Protein AF-A0A371I1T6-F1 (afdb_monomer)

Secondary structure (DSSP, 8-state):
-HHHHHHHHHHHHHHHHHHHHHHHHHHHHHHHHHHH-GGGTTT--TTS--HHHHHHHTTT-EEETTEE--HHHHHHHHHHHHHHHHHHHHHHHHHHHHHHHH-HHHHHHHHHHHHHHT-TTS---GGGGGG-HHHHHHHHHHHHHS-SSTT-SPEE-SS-EEETTEEE-TT-EE---HHHHHT-TTTSTTTTS--GGGGTT----TTTT-TT--TT--GGGS-TTHHHHHHHHHHHHHHHHHH----PPTT--GGGS--PBPPSSS--B----S----BPP-PPPBTTTBTGGG--S-HHHHHHHHHHHH-SEEEEEETTEEEEEE-SHHHHHIIIIITTTTT-B----HHHHHHTTTTTSSSS--SSHHHHHHHHHIIIIISSHHHHHHTHHHHHHHHHHHHHHHHHHHHTTPPEEHHHHHHHHHHHHHHHHHHS-S--TTS-HHHHHHHHHHHHHS--GGGT-GGGGGGTTTSHHHHHHHHHHHHHHHHHHHHHHHHHTHHHHHTT-GGG--HHHHHHTTTT-EEETTEE--HHHHHHHHHHHHHHHHTHHHHHHHHHHHHHHH-HHHHHHHHHHHHHHH-SSS---GGGGGG-HHHHHHHHHHHHHS-SSTT-SPEE--S-EEETTEEE-TT-EEEE-HHHHTT-TTTSTTTTS--GGGGTT----TTTT-TT--TT--GGGS-TTHHHHHHHHHHHHHHHHHHEEEE-GGG--GGGS---B--SSS--BSS--EEEEEE------HHHHHHHHHHHHHHSTTS---S--------SS-----S--SSSSSS--S-----SS-SSSSS---------

Sequence (820 aa):
MKYYIFNHCQGITRRLKKVSKTFDQVLEQIIEDHENNPYDKEQKGPHNKDFIDILLSLMHQTIDDQNVIDKTNIKAIILDIINAAFDTSSITVEWALSELLKHPNAMKRLQDELENIVGMKRHVEESDLENLPYLNMVVKETLRLHPIAPLLLPRKCREDITIDGYYIKKKSRIIINAWAIGRDSKVWYNAENFDPMRFENNNIDIRGNDFRVIPFGSGRRGCPGIHLGLTTVKFVLAQLVHCFNWVLPSGMSLDELDMSEIFGITTPRKYRKEGERKSAPGPKGWPIIGNLHMLGKLPHRRLQSLATKYGPIMSLQLGQVSVIVVSSPETAELFLKKHDTVFASRPKIQASESLSHGSKGLAFSDYSAYWRSVRKVCTLQLLSASKVEMFAPLRRSQLGQLVKSLKSAAASSEVVDVSKLVGELVENIVCNMIFGCAKDDRFDLQGVIHEVMHLVGLFNLADYMPWLGAFDLQGITTRLTKVSKTFDQILEQIIQDHENNLYDKEQKGPHNKDFIDILLSLMHQTIDDQNVIDRTNIKAIILDIINAAFDTSSTTVEWALSELLKHPSTMKRLQDELENIVGMKRHVEESDLEKLPYLNMVVKETLRLHPIAPLLLPRECREDITIDGYYIKKKTRIIINAWAIGRDSKVWYNAKIFDPMRFENNNIDIRGNDFRVIPFGSGRRGCPGIHLGLTTVKFVLAQLVHCFNWVLPSGMSPDELDMSEIFGLTMPRKKHLLAIPVPTIVVSTPEIVELFLKAHDTVFASRPKTQASEYMTYGSKGLVFSEKVVHRTTSKCIKSRDMMLFSEKIVHRTTSKSST

Radius of gyration: 42.01 Å; Cα contacts (8 Å, |Δi|>4): 1040; chains: 1; bounding box: 112×84×134 Å

Structure (mmCIF, N/CA/C/O backbone):
data_AF-A0A371I1T6-F1
#
_entry.id   AF-A0A371I1T6-F1
#
loop_
_atom_site.group_PDB
_atom_site.id
_atom_site.type_symbol
_atom_site.label_atom_id
_atom_site.label_alt_id
_atom_site.label_comp_id
_atom_site.label_asym_id
_atom_site.label_entity_id
_atom_site.label_seq_id
_atom_site.pdbx_PDB_ins_code
_atom_site.Cartn_x
_atom_site.Cartn_y
_atom_site.Cartn_z
_atom_site.occupancy
_atom_site.B_iso_or_equiv
_atom_site.auth_seq_id
_atom_site.auth_comp_id
_atom_site.auth_asym_id
_atom_site.auth_atom_id
_atom_site.pdbx_PDB_model_num
ATOM 1 N N . MET A 1 1 ? 0.341 -20.581 35.864 1.00 37.44 1 MET A N 1
ATOM 2 C CA . MET A 1 1 ? -1.025 -20.192 36.296 1.00 37.44 1 MET A CA 1
ATOM 3 C C . MET A 1 1 ? -1.035 -19.425 37.626 1.00 37.44 1 MET A C 1
ATOM 5 O O . MET A 1 1 ? -1.434 -18.270 37.606 1.00 37.44 1 MET A O 1
ATOM 9 N N . LYS A 1 2 ? -0.506 -19.960 38.745 1.00 28.59 2 LYS A N 1
ATOM 10 C CA . LYS A 1 2 ? -0.400 -19.231 40.040 1.00 28.59 2 LYS A CA 1
ATOM 11 C C . LYS A 1 2 ? 0.352 -17.886 39.957 1.00 28.59 2 LYS A C 1
ATOM 13 O O . LYS A 1 2 ? -0.119 -16.895 40.497 1.00 28.59 2 LYS A O 1
ATOM 18 N N . TYR A 1 3 ? 1.453 -17.828 39.203 1.00 33.06 3 TYR A N 1
ATOM 19 C CA . TYR A 1 3 ? 2.230 -16.594 38.977 1.00 33.06 3 TYR A CA 1
ATOM 20 C C . TYR A 1 3 ? 1.462 -15.532 38.162 1.00 33.06 3 TYR A C 1
ATOM 22 O O . TYR A 1 3 ? 1.598 -14.333 38.384 1.00 33.06 3 TYR A O 1
ATOM 30 N N . TYR A 1 4 ? 0.598 -15.979 37.243 1.00 34.78 4 TYR A N 1
ATOM 31 C CA . TYR A 1 4 ? -0.230 -15.111 36.402 1.00 34.78 4 TYR A CA 1
ATOM 32 C C . TYR A 1 4 ? -1.403 -14.524 37.198 1.00 34.78 4 TYR A C 1
ATOM 34 O O . TYR A 1 4 ? -1.671 -13.333 37.103 1.00 34.78 4 TYR A O 1
ATOM 42 N N . ILE A 1 5 ? -2.033 -15.335 38.058 1.00 36.94 5 ILE A N 1
ATOM 43 C CA . ILE A 1 5 ? -3.075 -14.886 38.993 1.00 36.94 5 ILE A CA 1
ATOM 44 C C . ILE A 1 5 ? -2.492 -13.866 39.981 1.00 36.94 5 ILE A C 1
ATOM 46 O O . ILE A 1 5 ? -3.078 -12.809 40.184 1.00 36.94 5 ILE A O 1
ATOM 50 N N . PHE A 1 6 ? -1.302 -14.123 40.532 1.00 37.75 6 PHE A N 1
ATOM 51 C CA . PHE A 1 6 ? -0.655 -13.218 41.485 1.00 37.75 6 PHE A CA 1
ATOM 52 C C . PHE A 1 6 ? -0.311 -11.847 40.873 1.00 37.75 6 PHE A C 1
ATOM 54 O O . PHE A 1 6 ? -0.664 -10.815 41.445 1.00 37.75 6 PHE A O 1
ATOM 61 N N . ASN A 1 7 ? 0.294 -11.816 39.680 1.00 39.91 7 ASN A N 1
ATOM 62 C CA . ASN A 1 7 ? 0.629 -10.559 38.998 1.00 39.91 7 ASN A CA 1
ATOM 63 C C . ASN A 1 7 ? -0.606 -9.811 38.475 1.00 39.91 7 ASN A C 1
ATOM 65 O O . ASN A 1 7 ? -0.639 -8.580 38.518 1.00 39.91 7 ASN A O 1
ATOM 69 N N . HIS A 1 8 ? -1.641 -10.529 38.028 1.00 37.66 8 HIS A N 1
ATOM 70 C CA . HIS A 1 8 ? -2.908 -9.920 37.625 1.00 37.66 8 HIS A CA 1
ATOM 71 C C . HIS A 1 8 ? -3.616 -9.268 38.823 1.00 37.66 8 HIS A C 1
ATOM 73 O O . HIS A 1 8 ? -4.016 -8.106 38.742 1.00 37.66 8 HIS A O 1
ATOM 79 N N . CYS A 1 9 ? -3.658 -9.949 39.974 1.00 40.94 9 CYS A N 1
ATOM 80 C CA . CYS A 1 9 ? -4.191 -9.397 41.220 1.00 40.94 9 CYS A CA 1
ATOM 81 C C . CYS A 1 9 ? -3.382 -8.186 41.715 1.00 40.94 9 CYS A C 1
ATOM 83 O O . CYS A 1 9 ? -3.975 -7.180 42.093 1.00 40.94 9 CYS A O 1
ATOM 85 N N . GLN A 1 10 ? -2.043 -8.216 41.653 1.00 49.97 10 GLN A N 1
ATOM 86 C CA . GLN A 1 10 ? -1.226 -7.044 42.002 1.00 49.97 10 GLN A CA 1
ATOM 87 C C . GLN A 1 10 ? -1.470 -5.850 41.066 1.00 49.97 10 GLN A C 1
ATOM 89 O O . GLN A 1 10 ? -1.518 -4.707 41.527 1.00 49.97 10 GLN A O 1
ATOM 94 N N . GLY A 1 11 ? -1.648 -6.099 39.764 1.00 51.78 11 GLY A N 1
ATOM 95 C CA . GLY A 1 11 ? -1.992 -5.071 38.781 1.00 51.78 11 GLY A CA 1
ATOM 96 C C . GLY A 1 11 ? -3.347 -4.414 39.059 1.00 51.78 11 GLY A C 1
ATOM 97 O O . GLY A 1 11 ? -3.457 -3.189 38.991 1.00 51.78 11 GLY A O 1
ATOM 98 N N . ILE A 1 12 ? -4.352 -5.208 39.442 1.00 55.19 12 ILE A N 1
ATOM 99 C CA . ILE A 1 12 ? -5.675 -4.717 39.856 1.00 55.19 12 ILE A CA 1
ATOM 100 C C . ILE A 1 12 ? -5.560 -3.878 41.133 1.00 55.19 12 ILE A C 1
ATOM 102 O O . ILE A 1 12 ? -6.037 -2.747 41.157 1.00 55.19 12 ILE A O 1
ATOM 106 N N . THR A 1 13 ? -4.849 -4.357 42.158 1.00 61.75 13 THR A N 1
ATOM 107 C CA . THR A 1 13 ? -4.657 -3.614 43.415 1.00 61.75 13 THR A CA 1
ATOM 108 C C . THR A 1 13 ? -3.945 -2.277 43.196 1.00 61.75 13 THR A C 1
ATOM 110 O O . THR A 1 13 ? -4.332 -1.270 43.787 1.00 61.75 13 THR A O 1
ATOM 113 N N . ARG A 1 14 ? -2.928 -2.221 42.321 1.00 65.25 14 ARG A N 1
ATOM 114 C CA . ARG A 1 14 ? -2.252 -0.957 41.967 1.00 65.25 14 ARG A CA 1
ATOM 115 C C . ARG A 1 14 ? -3.189 0.017 41.252 1.00 65.25 14 ARG A C 1
ATOM 117 O O . ARG A 1 14 ? -3.163 1.206 41.559 1.00 65.25 14 ARG A O 1
ATOM 124 N N . ARG A 1 15 ? -4.026 -0.473 40.329 1.00 63.25 15 ARG A N 1
ATOM 125 C CA . ARG A 1 15 ? -5.040 0.350 39.647 1.00 63.25 15 ARG A CA 1
ATOM 126 C C . ARG A 1 15 ? -6.087 0.877 40.624 1.00 63.25 15 ARG A C 1
ATOM 128 O O . ARG A 1 15 ? -6.343 2.072 40.608 1.00 63.25 15 ARG A O 1
ATOM 135 N N . LEU A 1 16 ? -6.612 0.028 41.509 1.00 66.62 16 LEU A N 1
ATOM 136 C CA . LEU A 1 16 ? -7.581 0.427 42.535 1.00 66.62 16 LEU A CA 1
ATOM 137 C C . LEU A 1 16 ? -7.011 1.494 43.473 1.00 66.62 16 LEU A C 1
ATOM 139 O O . LEU A 1 16 ? -7.674 2.492 43.721 1.00 66.62 16 LEU A O 1
ATOM 143 N N . LYS A 1 17 ? -5.757 1.347 43.922 1.00 70.81 17 LYS A N 1
ATOM 144 C CA . LYS A 1 17 ? -5.083 2.378 44.730 1.00 70.81 17 LYS A CA 1
ATOM 145 C C . LYS A 1 17 ? -4.924 3.702 43.980 1.00 70.81 17 LYS A C 1
ATOM 147 O O . LYS A 1 17 ? -5.121 4.757 44.571 1.00 70.81 17 LYS A O 1
ATOM 152 N N . LYS A 1 18 ? -4.581 3.657 42.686 1.00 73.44 18 LYS A N 1
ATOM 153 C CA . LYS A 1 18 ? -4.465 4.865 41.855 1.00 73.44 18 LYS A CA 1
ATOM 154 C C . LYS A 1 18 ? -5.818 5.563 41.696 1.00 73.44 18 LYS A C 1
ATOM 156 O O . LYS A 1 18 ? -5.889 6.764 41.905 1.00 73.44 18 LYS A O 1
ATOM 161 N N . VAL A 1 19 ? -6.869 4.806 41.374 1.00 73.56 19 VAL A N 1
ATOM 162 C CA . VAL A 1 19 ? -8.239 5.322 41.223 1.00 73.56 19 VAL A CA 1
ATOM 163 C C . VAL A 1 19 ? -8.747 5.906 42.539 1.00 73.56 19 VAL A C 1
ATOM 165 O O . VAL A 1 19 ? -9.212 7.036 42.548 1.00 73.56 19 VAL A O 1
ATOM 168 N N . SER A 1 20 ? -8.578 5.189 43.653 1.00 74.38 20 SER A N 1
ATOM 169 C CA . SER A 1 20 ? -8.950 5.669 44.988 1.00 74.38 20 SER A CA 1
ATOM 170 C C . SER A 1 20 ? -8.254 6.986 45.338 1.00 74.38 20 SER A C 1
ATOM 172 O O . SER A 1 20 ? -8.922 7.905 45.793 1.00 74.38 20 SER A O 1
ATOM 174 N N . LYS A 1 21 ? -6.951 7.122 45.046 1.00 77.62 21 LYS A N 1
ATOM 175 C CA . LYS A 1 21 ? -6.223 8.381 45.260 1.00 77.62 21 LYS A CA 1
ATOM 176 C C . LYS A 1 21 ? -6.769 9.524 44.398 1.00 77.62 21 LYS A C 1
ATOM 178 O O . LYS A 1 21 ? -6.879 10.641 44.879 1.00 77.62 21 LYS A O 1
ATOM 183 N N . THR A 1 22 ? -7.100 9.258 43.135 1.00 79.69 22 THR A N 1
ATOM 184 C CA . THR A 1 22 ? -7.682 10.274 42.245 1.00 79.69 22 THR A CA 1
ATOM 185 C C . THR A 1 22 ? -9.067 10.715 42.717 1.00 79.69 22 THR A C 1
ATOM 187 O O . THR A 1 22 ? -9.328 11.910 42.752 1.00 79.69 22 THR A O 1
ATOM 190 N N . PHE A 1 23 ? -9.935 9.783 43.122 1.00 77.81 23 PHE A N 1
ATOM 191 C CA . PHE A 1 23 ? -11.246 10.126 43.684 1.00 77.81 23 PHE A CA 1
ATOM 192 C C . PHE A 1 23 ? -11.123 10.951 44.963 1.00 77.81 23 PHE A C 1
ATOM 194 O O . PHE A 1 23 ? -11.827 11.941 45.112 1.00 77.81 23 PHE A O 1
ATOM 201 N N . ASP A 1 24 ? -10.201 10.584 45.853 1.00 80.38 24 ASP A N 1
ATOM 202 C CA . ASP A 1 24 ? -9.970 11.315 47.099 1.00 80.38 24 ASP A CA 1
ATOM 203 C C . ASP A 1 24 ? -9.507 12.763 46.853 1.00 80.38 24 ASP A C 1
ATOM 205 O O . ASP A 1 24 ? -9.971 13.673 47.535 1.00 80.38 24 ASP A O 1
ATOM 209 N N . GLN A 1 25 ? -8.668 12.985 45.831 1.00 82.75 25 GLN A N 1
ATOM 210 C CA . GLN A 1 25 ? -8.242 14.322 45.390 1.00 82.75 25 GLN A CA 1
ATOM 211 C C . GLN A 1 25 ? -9.394 15.145 44.803 1.00 82.75 25 GLN A C 1
ATOM 213 O O . GLN A 1 25 ? -9.519 16.324 45.109 1.00 82.75 25 GLN A O 1
ATOM 218 N N . VAL A 1 26 ? -10.238 14.531 43.969 1.00 84.00 26 VAL A N 1
ATOM 219 C CA . VAL A 1 26 ? -11.399 15.213 43.376 1.00 84.00 26 VAL A CA 1
ATOM 220 C C . VAL A 1 26 ? -12.412 15.591 44.453 1.00 84.00 26 VAL A C 1
ATOM 222 O O . VAL A 1 26 ? -12.891 16.717 44.466 1.00 84.00 26 VAL A O 1
ATOM 225 N N . LEU A 1 27 ? -12.715 14.676 45.377 1.00 83.94 27 LEU A N 1
ATOM 226 C CA . LEU A 1 27 ? -13.636 14.952 46.478 1.00 83.94 27 LEU A CA 1
ATOM 227 C C . LEU A 1 27 ? -13.075 15.995 47.450 1.00 83.94 27 LEU A C 1
ATOM 229 O O . LEU A 1 27 ? -13.842 16.809 47.946 1.00 83.94 27 LEU A O 1
ATOM 233 N N . GLU A 1 28 ? -11.761 15.998 47.706 1.00 84.75 28 GLU A N 1
ATOM 234 C CA . GLU A 1 28 ? -11.116 17.067 48.483 1.00 84.75 28 GLU A CA 1
ATOM 235 C C . GLU A 1 28 ? -11.342 18.428 47.824 1.00 84.75 28 GLU A C 1
ATOM 237 O O . GLU A 1 28 ? -11.856 19.324 48.482 1.00 84.75 28 GLU A O 1
ATOM 242 N N . GLN A 1 29 ? -11.057 18.545 46.521 1.00 85.06 29 GLN A N 1
ATOM 243 C CA . GLN A 1 29 ? -11.242 19.793 45.780 1.00 85.06 29 GLN A CA 1
ATOM 244 C C . GLN A 1 29 ? -12.700 20.260 45.806 1.00 85.06 29 GLN A C 1
ATOM 246 O O . GLN A 1 29 ? -12.963 21.418 46.097 1.00 85.06 29 GLN A O 1
ATOM 251 N N . ILE A 1 30 ? -13.655 19.356 45.556 1.00 83.38 30 ILE A N 1
ATOM 252 C CA . ILE A 1 30 ? -15.084 19.696 45.578 1.00 83.38 30 ILE A CA 1
ATOM 253 C C . ILE A 1 30 ? -15.486 20.217 46.960 1.00 83.38 30 ILE A C 1
ATOM 255 O O . ILE A 1 30 ? -16.202 21.211 47.044 1.00 83.38 30 ILE A O 1
ATOM 259 N N . ILE A 1 31 ? -15.042 19.570 48.041 1.00 83.50 31 ILE A N 1
ATOM 260 C CA . ILE A 1 31 ? -15.368 20.034 49.392 1.00 83.50 31 ILE A CA 1
ATOM 261 C C . ILE A 1 31 ? -14.701 21.386 49.674 1.00 83.50 31 ILE A C 1
ATOM 263 O O . ILE A 1 31 ? -15.372 22.282 50.177 1.00 83.50 31 ILE A O 1
ATOM 267 N N . GLU A 1 32 ? -13.426 21.562 49.317 1.00 83.75 32 GLU A N 1
ATOM 268 C CA . GLU A 1 32 ? -12.724 22.844 49.464 1.00 83.75 32 GLU A CA 1
ATOM 269 C C . GLU A 1 32 ? -13.425 23.973 48.698 1.00 83.75 32 GLU A C 1
ATOM 271 O O . GLU A 1 32 ? -13.550 25.076 49.223 1.00 83.75 32 GLU A O 1
ATOM 276 N N . ASP A 1 33 ? -13.942 23.709 47.497 1.00 81.56 33 ASP A N 1
ATOM 277 C CA . ASP A 1 33 ? -14.696 24.688 46.711 1.00 81.56 33 ASP A CA 1
ATOM 278 C C . ASP A 1 33 ? -16.002 25.101 47.426 1.00 81.56 33 ASP A C 1
ATOM 280 O O . ASP A 1 33 ? -16.346 26.286 47.455 1.00 81.56 33 ASP A O 1
ATOM 284 N N . HIS A 1 34 ? -16.700 24.153 48.068 1.00 77.88 34 HIS A N 1
ATOM 285 C CA . HIS A 1 34 ? -17.903 24.430 48.873 1.00 77.88 34 HIS A CA 1
ATOM 286 C C . HIS A 1 34 ? -17.576 25.125 50.209 1.00 77.88 34 HIS A C 1
ATOM 288 O O . HIS A 1 34 ? -18.383 25.897 50.735 1.00 77.88 34 HIS A O 1
ATOM 294 N N . GLU A 1 35 ? -16.393 24.894 50.784 1.00 75.94 35 GLU A N 1
ATOM 295 C CA . GLU A 1 35 ? -15.910 25.587 51.985 1.00 75.94 35 GLU A CA 1
ATOM 296 C C . GLU A 1 35 ? -15.510 27.040 51.671 1.00 75.94 35 GLU A C 1
ATOM 298 O O . GLU A 1 35 ? -15.936 27.955 52.382 1.00 75.94 35 GLU A O 1
ATOM 303 N N . ASN A 1 36 ? -14.772 27.253 50.574 1.00 72.62 36 ASN A N 1
ATOM 304 C CA . ASN A 1 36 ? -14.088 28.506 50.234 1.00 72.62 36 ASN A CA 1
ATOM 305 C C . ASN A 1 36 ? -14.908 29.503 49.400 1.00 72.62 36 ASN A C 1
ATOM 307 O O . ASN A 1 36 ? -14.425 30.610 49.158 1.00 72.62 36 ASN A O 1
ATOM 311 N N . ASN A 1 37 ? -16.128 29.163 48.972 1.00 63.47 37 ASN A N 1
ATOM 312 C CA . ASN A 1 37 ? -16.990 30.067 48.205 1.00 63.47 37 ASN A CA 1
ATOM 313 C C . ASN A 1 37 ? -18.192 30.586 49.033 1.00 63.47 37 ASN A C 1
ATOM 315 O O . ASN A 1 37 ? -19.312 30.089 48.901 1.00 63.47 37 ASN A O 1
ATOM 319 N N . PRO A 1 38 ? -17.999 31.586 49.920 1.00 51.66 38 PRO A N 1
ATOM 320 C CA . PRO A 1 38 ? -19.063 32.129 50.769 1.00 51.66 38 PRO A CA 1
ATOM 321 C C . PRO A 1 38 ? -20.083 33.004 50.018 1.00 51.66 38 PRO A C 1
ATOM 323 O O . PRO A 1 38 ? -21.152 33.263 50.564 1.00 51.66 38 PRO A O 1
ATOM 326 N N . TYR A 1 39 ? -19.805 33.419 48.773 1.00 46.22 39 TYR A N 1
ATOM 327 C CA . TYR A 1 39 ? -20.695 34.287 47.981 1.00 46.22 39 TYR A CA 1
ATOM 328 C C . TYR A 1 39 ? -22.049 33.642 47.631 1.00 46.22 39 TYR A C 1
ATOM 330 O O . TYR A 1 39 ? -23.009 34.355 47.353 1.00 46.22 39 TYR A O 1
ATOM 338 N N . ASP A 1 40 ? -22.145 32.312 47.691 1.00 51.75 40 ASP A N 1
ATOM 339 C CA . ASP A 1 40 ? -23.357 31.554 47.351 1.00 51.75 40 ASP A CA 1
ATOM 340 C C . ASP A 1 40 ? -24.206 31.190 48.593 1.00 51.75 40 ASP A C 1
ATOM 342 O O . ASP A 1 40 ? -25.380 30.843 48.477 1.00 51.75 40 ASP A O 1
ATOM 346 N N . LYS A 1 41 ? -23.647 31.287 49.811 1.00 52.59 41 LYS A N 1
ATOM 347 C CA . LYS A 1 41 ? -24.279 30.775 51.047 1.00 52.59 41 LYS A CA 1
ATOM 348 C C . LYS A 1 41 ? -25.371 31.683 51.625 1.00 52.59 41 LYS A C 1
ATOM 350 O O . LYS A 1 41 ? -26.265 31.177 52.299 1.00 52.59 41 LYS A O 1
ATOM 355 N N . GLU A 1 42 ? -25.325 32.990 51.356 1.00 50.44 42 GLU A N 1
ATOM 356 C CA . GLU A 1 42 ? -26.310 33.966 51.863 1.00 50.44 42 GLU A CA 1
ATOM 357 C C . GLU A 1 42 ? -27.445 34.282 50.866 1.00 50.44 42 GLU A C 1
ATOM 359 O O . GLU A 1 42 ? -28.504 34.743 51.286 1.00 50.44 42 GLU A O 1
ATOM 364 N N . GLN A 1 43 ? -27.274 33.999 49.564 1.00 50.22 43 GLN A N 1
ATOM 365 C CA . GLN A 1 43 ? -28.307 34.224 48.531 1.00 50.22 43 GLN A CA 1
ATOM 366 C C . GLN A 1 43 ? -29.076 32.960 48.118 1.00 50.22 43 GLN A C 1
ATOM 368 O O . GLN A 1 43 ? -30.184 33.056 47.584 1.00 50.22 43 GLN A O 1
ATOM 373 N N . LYS A 1 44 ? -28.537 31.764 48.377 1.00 52.34 44 LYS A N 1
ATOM 374 C CA . LYS A 1 44 ? -29.255 30.507 48.157 1.00 52.34 44 LYS A CA 1
ATOM 375 C C . LYS A 1 44 ? -30.344 30.349 49.219 1.00 52.34 44 LYS A C 1
ATOM 377 O O . LYS A 1 44 ? -30.080 29.978 50.361 1.00 52.34 44 LYS A O 1
ATOM 382 N N . GLY A 1 45 ? -31.594 30.620 48.835 1.00 53.62 45 GLY A N 1
ATOM 383 C CA . GLY A 1 45 ? -32.762 30.249 49.637 1.00 53.62 45 GLY A CA 1
ATOM 384 C C . GLY A 1 45 ? -32.749 28.750 50.000 1.00 53.62 45 GLY A C 1
ATOM 385 O O . GLY A 1 45 ? -31.993 27.978 49.405 1.00 53.62 45 GLY A O 1
ATOM 386 N N . PRO A 1 46 ? -33.597 28.289 50.937 1.00 54.34 46 PRO A N 1
ATOM 387 C CA . PRO A 1 46 ? -33.594 26.901 51.429 1.00 54.34 46 PRO A CA 1
ATOM 388 C C . PRO A 1 46 ? -33.730 25.826 50.332 1.00 54.34 46 PRO A C 1
ATOM 390 O O . PRO A 1 46 ? -33.380 24.675 50.566 1.00 54.34 46 PRO A O 1
ATOM 393 N N . HIS A 1 47 ? -34.181 26.204 49.133 1.00 52.25 47 HIS A N 1
ATOM 394 C CA . HIS A 1 47 ? -34.340 25.342 47.961 1.00 52.25 47 HIS A CA 1
ATOM 395 C C . HIS A 1 47 ? -33.097 25.200 47.065 1.00 52.25 47 HIS A C 1
ATOM 397 O O . HIS A 1 47 ? -33.174 24.501 46.062 1.00 52.25 47 HIS A O 1
ATOM 403 N N . ASN A 1 48 ? -31.973 25.849 47.388 1.00 58.12 48 ASN A N 1
ATOM 404 C CA . ASN A 1 48 ? -30.812 25.934 46.491 1.00 58.12 48 ASN A CA 1
ATOM 405 C C . ASN A 1 48 ? -29.507 25.381 47.108 1.00 58.12 48 ASN A C 1
ATOM 407 O O . ASN A 1 48 ? -28.428 25.625 46.570 1.00 58.12 48 ASN A O 1
ATOM 411 N N . LYS A 1 49 ? -29.608 24.661 48.238 1.00 69.94 49 LYS A N 1
ATOM 412 C CA . LYS A 1 49 ? -28.511 23.902 48.868 1.00 69.94 49 LYS A CA 1
ATOM 413 C C . LYS A 1 49 ? -28.442 22.494 48.284 1.00 69.94 49 LYS A C 1
ATOM 415 O O . LYS A 1 49 ? -29.485 21.860 48.122 1.00 69.94 49 LYS A O 1
ATOM 420 N N . ASP A 1 50 ? -27.241 21.990 48.027 1.00 79.38 50 ASP A N 1
ATOM 421 C CA . ASP A 1 50 ? -27.050 20.609 47.575 1.00 79.38 50 ASP A CA 1
ATOM 422 C C . ASP A 1 50 ? -26.696 19.639 48.723 1.00 79.38 50 ASP A C 1
ATOM 424 O O . ASP A 1 50 ? -26.632 20.004 49.900 1.00 79.38 50 ASP A O 1
ATOM 428 N N . PHE A 1 51 ? -26.507 18.356 48.397 1.00 80.12 51 PHE A N 1
ATOM 429 C CA . PHE A 1 51 ? -26.170 17.331 49.391 1.00 80.12 51 PHE A CA 1
ATOM 430 C C . PHE A 1 51 ? -24.839 17.596 50.107 1.00 80.12 51 PHE A C 1
ATOM 432 O O . PHE A 1 51 ? -24.696 17.196 51.261 1.00 80.12 51 PHE A O 1
ATOM 439 N N . ILE A 1 52 ? -23.874 18.246 49.454 1.00 83.00 52 ILE A N 1
ATOM 440 C CA . ILE A 1 52 ? -22.563 18.539 50.039 1.00 83.00 52 ILE A CA 1
ATOM 441 C C . ILE A 1 52 ? -22.710 19.673 51.051 1.00 83.00 52 ILE A C 1
ATOM 443 O O . ILE A 1 52 ? -22.224 19.536 52.173 1.00 83.00 52 ILE A O 1
ATOM 447 N N . ASP A 1 53 ? -23.470 20.720 50.717 1.00 81.75 53 ASP A N 1
ATOM 448 C CA . ASP A 1 53 ? -23.818 21.797 51.653 1.00 81.75 53 ASP A CA 1
ATOM 449 C C . ASP A 1 53 ? -24.500 21.255 52.919 1.00 81.75 53 ASP A C 1
ATOM 451 O O . ASP A 1 53 ? -24.184 21.662 54.042 1.00 81.75 53 ASP A O 1
ATOM 455 N N . ILE A 1 54 ? -25.429 20.306 52.750 1.00 82.19 54 ILE A N 1
ATOM 456 C CA . ILE A 1 54 ? -26.118 19.654 53.869 1.00 82.19 54 ILE A CA 1
ATOM 457 C C . ILE A 1 54 ? -25.122 18.846 54.706 1.00 82.19 54 ILE A C 1
ATOM 459 O O . ILE A 1 54 ? -25.078 19.026 55.920 1.00 82.19 54 ILE A O 1
ATOM 463 N N . LEU A 1 55 ? -24.290 18.001 54.092 1.00 82.88 55 LEU A N 1
ATOM 464 C CA . LEU A 1 55 ? -23.304 17.192 54.818 1.00 82.88 55 LEU A CA 1
ATOM 465 C C . LEU A 1 55 ? -22.277 18.049 55.569 1.00 82.88 55 LEU A C 1
ATOM 467 O O . LEU A 1 55 ? -21.941 17.729 56.708 1.00 82.88 55 LEU A O 1
ATOM 471 N N . LEU A 1 56 ? -21.832 19.162 54.982 1.00 81.56 56 LEU A N 1
ATOM 472 C CA . LEU A 1 56 ? -20.934 20.114 55.639 1.00 81.56 56 LEU A CA 1
ATOM 473 C C . LEU A 1 56 ? -21.607 20.830 56.813 1.00 81.56 56 LEU A C 1
ATOM 475 O O . LEU A 1 56 ? -20.959 21.070 57.827 1.00 81.56 56 LEU A O 1
ATOM 479 N N . SER A 1 57 ? -22.912 21.110 56.737 1.00 79.81 57 SER A N 1
ATOM 480 C CA . SER A 1 57 ? -23.663 21.671 57.873 1.00 79.81 57 SER A CA 1
ATOM 481 C C . SER A 1 57 ? -23.812 20.705 59.057 1.00 79.81 57 SER A C 1
ATOM 483 O O . SER A 1 57 ? -24.050 21.138 60.185 1.00 79.81 57 SER A O 1
ATOM 485 N N . LEU A 1 58 ? -23.655 19.401 58.807 1.00 80.06 58 LEU A N 1
ATOM 486 C CA . LEU A 1 58 ? -23.659 18.348 59.826 1.00 80.06 58 LEU A CA 1
ATOM 487 C C . LEU A 1 58 ? -22.247 18.044 60.349 1.00 80.06 58 LEU A C 1
ATOM 489 O O . LEU A 1 58 ? -22.091 17.245 61.273 1.00 80.06 58 LEU A O 1
ATOM 493 N N . MET A 1 59 ? -21.214 18.667 59.778 1.00 77.00 59 MET A N 1
ATOM 494 C CA . MET A 1 59 ? -19.840 18.510 60.235 1.00 77.00 59 MET A CA 1
ATOM 495 C C . MET A 1 59 ? -19.733 18.951 61.698 1.00 77.00 59 MET A C 1
ATOM 497 O O . MET A 1 59 ? -20.326 19.947 62.109 1.00 77.00 59 MET A O 1
ATOM 501 N N . HIS A 1 60 ? -18.994 18.184 62.496 1.00 70.31 60 HIS A N 1
ATOM 502 C CA . HIS A 1 60 ? -18.882 18.349 63.949 1.00 70.31 60 HIS A CA 1
ATOM 503 C C . HIS A 1 60 ? -20.111 17.944 64.786 1.00 70.31 60 HIS A C 1
ATOM 505 O O . HIS A 1 60 ? -20.062 18.061 66.011 1.00 70.31 60 HIS A O 1
ATOM 511 N N . GLN A 1 61 ? -21.171 17.398 64.179 1.00 74.50 61 GLN A N 1
ATOM 512 C CA . GLN A 1 61 ? -22.245 16.732 64.927 1.00 74.50 61 GLN A CA 1
ATOM 513 C C . GLN A 1 61 ? -21.849 15.300 65.318 1.00 74.50 61 GLN A C 1
ATOM 515 O O . GLN A 1 61 ? -21.111 14.622 64.597 1.00 74.50 61 GLN A O 1
ATOM 520 N N . THR A 1 62 ? -22.341 14.827 66.464 1.00 70.19 62 THR A N 1
ATOM 521 C CA . THR A 1 62 ? -22.127 13.459 66.958 1.00 70.19 62 THR A CA 1
ATOM 522 C C . THR A 1 62 ? -23.117 12.471 66.329 1.00 70.19 62 THR A C 1
ATOM 524 O O . THR A 1 62 ? -24.323 12.705 66.325 1.00 70.19 62 THR A O 1
ATOM 527 N N . ILE A 1 63 ? -22.605 11.354 65.797 1.00 65.19 63 ILE A N 1
ATOM 528 C CA . ILE A 1 63 ? -23.396 10.251 65.206 1.00 65.19 63 ILE A CA 1
ATOM 529 C C . ILE A 1 63 ? -23.806 9.239 66.290 1.00 65.19 63 ILE A C 1
ATOM 531 O O . ILE A 1 63 ? -24.904 8.686 66.258 1.00 65.19 63 ILE A O 1
ATOM 535 N N . ASP A 1 64 ? -22.909 9.004 67.247 1.00 62.06 64 ASP A N 1
ATOM 536 C CA . ASP A 1 64 ? -23.108 8.241 68.479 1.00 62.06 64 ASP A CA 1
ATOM 537 C C . ASP A 1 64 ? -22.303 8.911 69.612 1.00 62.06 64 ASP A C 1
ATOM 539 O O . ASP A 1 64 ? -21.562 9.864 69.353 1.00 62.06 64 ASP A O 1
ATOM 543 N N . ASP A 1 65 ? -22.428 8.433 70.856 1.00 59.06 65 ASP A N 1
ATOM 544 C CA . ASP A 1 65 ? -21.734 8.992 72.034 1.00 59.06 65 ASP A CA 1
ATOM 545 C C . ASP A 1 65 ? -20.186 9.007 71.915 1.00 59.06 65 ASP A C 1
ATOM 547 O O . ASP A 1 65 ? -19.501 9.416 72.855 1.00 59.06 65 ASP A O 1
ATOM 551 N N . GLN A 1 66 ? -19.604 8.538 70.799 1.00 55.53 66 GLN A N 1
ATOM 552 C CA . GLN A 1 66 ? -18.161 8.403 70.588 1.00 55.53 66 GLN A CA 1
ATOM 553 C C . GLN A 1 66 ? -17.635 8.908 69.225 1.00 55.53 66 GLN A C 1
ATOM 555 O O . GLN A 1 66 ? -16.420 9.051 69.095 1.00 55.53 66 GLN A O 1
ATOM 560 N N . ASN A 1 67 ? -18.478 9.211 68.226 1.00 63.84 67 ASN A N 1
ATOM 561 C CA . ASN A 1 67 ? -18.043 9.538 66.858 1.00 63.84 67 ASN A CA 1
ATOM 562 C C . ASN A 1 67 ? -18.623 10.860 66.332 1.00 63.84 67 ASN A C 1
ATOM 564 O O . ASN A 1 67 ? -19.830 11.095 66.392 1.00 63.84 67 ASN A O 1
ATOM 568 N N . VAL A 1 68 ? -17.762 11.690 65.740 1.00 73.38 68 VAL A N 1
ATOM 569 C CA . VAL A 1 68 ? -18.100 12.989 65.135 1.00 73.38 68 VAL A CA 1
ATOM 570 C C . VAL A 1 68 ? -18.044 12.882 63.611 1.00 73.38 68 VAL A C 1
ATOM 572 O O . VAL A 1 68 ? -17.133 12.243 63.092 1.00 73.38 68 VAL A O 1
ATOM 575 N N . ILE A 1 69 ? -18.978 13.521 62.895 1.00 79.19 69 ILE A N 1
ATOM 576 C CA . ILE A 1 69 ? -18.912 13.648 61.430 1.00 79.19 69 ILE A CA 1
ATOM 577 C C . ILE A 1 69 ? -17.724 14.545 61.062 1.00 79.19 69 ILE A C 1
ATOM 579 O O . ILE A 1 69 ? -17.756 15.756 61.299 1.00 79.19 69 ILE A O 1
ATOM 583 N N . ASP A 1 70 ? -16.693 13.949 60.467 1.00 82.88 70 ASP A N 1
ATOM 584 C CA . ASP A 1 70 ? -15.529 14.648 59.923 1.00 82.88 70 ASP A CA 1
ATOM 585 C C . ASP A 1 70 ? -15.508 14.651 58.380 1.00 82.88 70 ASP A C 1
ATOM 587 O O . ASP A 1 70 ? -16.332 14.025 57.703 1.00 82.88 70 ASP A O 1
ATOM 591 N N . LYS A 1 71 ? -14.530 15.357 57.799 1.00 80.94 71 LYS A N 1
ATOM 592 C CA . LYS A 1 71 ? -14.349 15.454 56.341 1.00 80.94 71 LYS A CA 1
ATOM 593 C C . LYS A 1 71 ? -14.156 14.079 55.682 1.00 80.94 71 LYS A C 1
ATOM 595 O O . LYS A 1 71 ? -14.626 13.856 54.567 1.00 80.94 71 LYS A O 1
ATOM 600 N N . THR A 1 72 ? -13.523 13.132 56.375 1.00 82.94 72 THR A N 1
ATOM 601 C CA . THR A 1 72 ? -13.326 11.757 55.890 1.00 82.94 72 THR A CA 1
ATOM 602 C C . THR A 1 72 ? -14.661 11.022 55.784 1.00 82.94 72 THR A C 1
ATOM 604 O O . THR A 1 72 ? -14.917 10.349 54.782 1.00 82.94 72 THR A O 1
ATOM 607 N N . ASN A 1 73 ? -15.536 11.173 56.783 1.00 84.19 73 ASN A N 1
ATOM 608 C CA . ASN A 1 73 ? -16.884 10.613 56.756 1.00 84.19 73 ASN A CA 1
ATOM 609 C C . ASN A 1 73 ? -17.707 11.212 55.614 1.00 84.19 73 ASN A C 1
ATOM 611 O O . ASN A 1 73 ? -18.348 10.464 54.880 1.00 84.19 73 ASN A O 1
ATOM 615 N N . ILE A 1 74 ? -17.644 12.533 55.421 1.00 83.94 74 ILE A N 1
ATOM 616 C CA . ILE A 1 74 ? -18.360 13.229 54.342 1.00 83.94 74 ILE A CA 1
ATOM 617 C C . ILE A 1 74 ? -17.930 12.691 52.973 1.00 83.94 74 ILE A C 1
ATOM 619 O O . ILE A 1 74 ? -18.783 12.290 52.180 1.00 83.94 74 ILE A O 1
ATOM 623 N N . LYS A 1 75 ? -16.620 12.584 52.711 1.00 82.81 75 LYS A N 1
ATOM 624 C CA . LYS A 1 75 ? -16.111 11.997 51.459 1.00 82.81 75 LYS A CA 1
ATOM 625 C C . LYS A 1 75 ? -16.608 10.571 51.232 1.00 82.81 75 LYS A C 1
ATOM 627 O O . LYS A 1 75 ? -16.989 10.229 50.114 1.00 82.81 75 LYS A O 1
ATOM 632 N N . ALA A 1 76 ? -16.603 9.739 52.275 1.00 82.31 76 ALA A N 1
ATOM 633 C CA . ALA A 1 76 ? -17.068 8.358 52.185 1.00 82.31 76 ALA A CA 1
ATOM 634 C C . ALA A 1 76 ? -18.571 8.281 51.868 1.00 82.31 76 ALA A C 1
ATOM 636 O O . ALA A 1 76 ? -18.968 7.522 50.987 1.00 82.31 76 ALA A O 1
ATOM 637 N N . ILE A 1 77 ? -19.391 9.113 52.520 1.00 83.50 77 ILE A N 1
ATOM 638 C CA . ILE A 1 77 ? -20.838 9.190 52.274 1.00 83.50 77 ILE A CA 1
ATOM 639 C C . ILE A 1 77 ? -21.121 9.655 50.841 1.00 83.50 77 ILE A C 1
ATOM 641 O O . ILE A 1 77 ? -21.932 9.038 50.154 1.00 83.50 77 ILE A O 1
ATOM 645 N N . ILE A 1 78 ? -20.434 10.698 50.361 1.00 82.38 78 ILE A N 1
ATOM 646 C CA . ILE A 1 78 ? -20.585 11.189 48.982 1.00 82.38 78 ILE A CA 1
ATOM 647 C C . ILE A 1 78 ? -20.234 10.083 47.982 1.00 82.38 78 ILE A C 1
ATOM 649 O O . ILE A 1 78 ? -20.980 9.843 47.033 1.00 82.38 78 ILE A O 1
ATOM 653 N N . LEU A 1 79 ? -19.127 9.372 48.208 1.00 81.81 79 LEU A N 1
ATOM 654 C CA . LEU A 1 79 ? -18.708 8.270 47.347 1.00 81.81 79 LEU A CA 1
ATOM 655 C C . LEU A 1 79 ? -19.740 7.130 47.327 1.00 81.81 79 LEU A C 1
ATOM 657 O O . LEU A 1 79 ? -20.043 6.603 46.256 1.00 81.81 79 LEU A O 1
ATOM 661 N N . ASP A 1 80 ? -20.293 6.763 48.484 1.00 82.00 80 ASP A N 1
ATOM 662 C CA . ASP A 1 80 ? -21.338 5.742 48.587 1.00 82.00 80 ASP A CA 1
ATOM 663 C C . ASP A 1 80 ? -22.621 6.170 47.858 1.00 82.00 80 ASP A C 1
ATOM 665 O O . ASP A 1 80 ? -23.197 5.364 47.126 1.00 82.00 80 ASP A O 1
ATOM 669 N N . ILE A 1 81 ? -23.036 7.438 47.982 1.00 81.50 81 ILE A N 1
ATOM 670 C CA . ILE A 1 81 ? -24.206 7.987 47.277 1.00 81.50 81 ILE A CA 1
ATOM 671 C C . ILE A 1 81 ? -23.989 7.965 45.761 1.00 81.50 81 ILE A C 1
ATOM 673 O O . ILE A 1 81 ? -24.850 7.469 45.036 1.00 81.50 81 ILE A O 1
ATOM 677 N N . ILE A 1 82 ? -22.841 8.448 45.271 1.00 78.12 82 ILE A N 1
ATOM 678 C CA . ILE A 1 82 ? -22.529 8.478 43.832 1.00 78.12 82 ILE A CA 1
ATOM 679 C C . ILE A 1 82 ? -22.544 7.060 43.254 1.00 78.12 82 ILE A C 1
ATOM 681 O O . ILE A 1 82 ? -23.222 6.807 42.256 1.00 78.12 82 ILE A O 1
ATOM 685 N N . ASN A 1 83 ? -21.846 6.121 43.903 1.00 75.06 83 ASN A N 1
ATOM 686 C CA . ASN A 1 83 ? -21.794 4.730 43.452 1.00 75.06 83 ASN A CA 1
ATOM 687 C C . ASN A 1 83 ? -23.171 4.055 43.497 1.00 75.06 83 ASN A C 1
ATOM 689 O O . ASN A 1 83 ? -23.482 3.234 42.635 1.00 75.06 83 ASN A O 1
ATOM 693 N N . ALA A 1 84 ? -23.998 4.381 44.493 1.00 79.38 84 ALA A N 1
ATOM 694 C CA . ALA A 1 84 ? -25.325 3.798 44.636 1.00 79.38 84 ALA A CA 1
ATOM 695 C C . ALA A 1 84 ? -26.354 4.382 43.658 1.00 79.38 84 ALA A C 1
ATOM 697 O O . ALA A 1 84 ? -27.249 3.648 43.244 1.00 79.38 84 ALA A O 1
ATOM 698 N N . ALA A 1 85 ? -26.263 5.667 43.299 1.00 76.81 85 ALA A N 1
ATOM 699 C CA . ALA A 1 85 ? -27.315 6.373 42.562 1.00 76.81 85 ALA A CA 1
ATOM 700 C C . ALA A 1 85 ? -27.099 6.435 41.040 1.00 76.81 85 ALA A C 1
ATOM 702 O O . ALA A 1 85 ? -28.081 6.422 40.294 1.00 76.81 85 ALA A O 1
ATOM 703 N N . PHE A 1 86 ? -25.844 6.501 40.577 1.00 76.00 86 PHE A N 1
ATOM 704 C CA . PHE A 1 86 ? -25.531 6.803 39.174 1.00 76.00 86 PHE A CA 1
ATOM 705 C C . PHE A 1 86 ? -25.859 5.643 38.218 1.00 76.00 86 PHE A C 1
ATOM 707 O O . PHE A 1 86 ? -26.745 5.753 37.365 1.00 76.00 86 PHE A O 1
ATOM 714 N N . ASP A 1 87 ? -25.187 4.501 38.384 1.00 80.62 87 ASP A N 1
ATOM 715 C CA . ASP A 1 87 ? -25.364 3.348 37.490 1.00 80.62 87 ASP A CA 1
ATOM 716 C C . ASP A 1 87 ? -26.737 2.689 37.683 1.00 80.62 87 ASP A C 1
ATOM 718 O O . ASP A 1 87 ? -27.350 2.215 36.733 1.00 80.62 87 ASP A O 1
ATOM 722 N N . THR A 1 88 ? -27.264 2.660 38.908 1.00 88.25 88 THR A N 1
ATOM 723 C CA . THR A 1 88 ? -28.472 1.877 39.206 1.00 88.25 88 THR A CA 1
ATOM 724 C C . THR A 1 88 ? -29.722 2.435 38.526 1.00 88.25 88 THR A C 1
ATOM 726 O O . THR A 1 88 ? -30.490 1.677 37.926 1.00 88.25 88 THR A O 1
ATOM 729 N N . SER A 1 89 ? -29.907 3.756 38.565 1.00 91.25 89 SER A N 1
ATOM 730 C CA . SER A 1 89 ? -31.062 4.422 37.957 1.00 91.25 89 SER A CA 1
ATOM 731 C C . SER A 1 89 ? -30.973 4.398 36.431 1.00 91.25 89 SER A C 1
ATOM 733 O O . SER A 1 89 ? -31.946 4.050 35.765 1.00 91.25 89 SER A O 1
ATOM 735 N N . SER A 1 90 ? -29.794 4.698 35.873 1.00 90.50 90 SER A N 1
ATOM 736 C CA . SER A 1 90 ? -29.573 4.718 34.421 1.00 90.50 90 SER A CA 1
ATOM 737 C C . SER A 1 90 ? -29.756 3.336 33.784 1.00 90.50 90 SER A C 1
ATOM 739 O O . SER A 1 90 ? -30.478 3.216 32.795 1.00 90.50 90 SER A O 1
ATOM 741 N N . ILE A 1 91 ? -29.208 2.280 34.396 1.00 91.50 91 ILE A N 1
ATOM 742 C CA . ILE A 1 91 ? -29.388 0.897 33.932 1.00 91.50 91 ILE A CA 1
ATOM 743 C C . ILE A 1 91 ? -30.860 0.465 34.029 1.00 91.50 91 ILE A C 1
ATOM 745 O O . ILE A 1 91 ? -31.355 -0.228 33.143 1.00 91.50 91 ILE A O 1
ATOM 749 N N . THR A 1 92 ? -31.592 0.885 35.069 1.00 94.56 92 THR A N 1
ATOM 750 C CA . THR A 1 92 ? -33.030 0.566 35.185 1.00 94.56 92 THR A CA 1
ATOM 751 C C . THR A 1 92 ? -33.834 1.200 34.051 1.00 94.56 92 THR A C 1
ATOM 753 O O . THR A 1 92 ? -34.669 0.529 33.445 1.00 94.56 92 THR A O 1
ATOM 756 N N . VAL A 1 93 ? -33.572 2.475 33.739 1.00 95.38 93 VAL A N 1
ATOM 757 C CA . VAL A 1 93 ? -34.212 3.169 32.609 1.00 95.38 93 VAL A CA 1
ATOM 758 C C . VAL A 1 93 ? -33.873 2.473 31.289 1.00 95.38 93 VAL A C 1
ATOM 760 O O . VAL A 1 93 ? -34.763 2.275 30.464 1.00 95.38 93 VAL A O 1
ATOM 763 N N . GLU A 1 94 ? -32.620 2.049 31.098 1.00 93.38 94 GLU A N 1
ATOM 764 C CA . GLU A 1 94 ? -32.201 1.319 29.896 1.00 93.38 94 GLU A CA 1
ATOM 765 C C . GLU A 1 94 ? -32.946 -0.014 29.735 1.00 93.38 94 GLU A C 1
ATOM 767 O O . GLU A 1 94 ? -33.447 -0.309 28.645 1.00 93.38 94 GLU A O 1
ATOM 772 N N . TRP A 1 95 ? -33.044 -0.815 30.801 1.00 95.56 95 TRP A N 1
ATOM 773 C CA . TRP A 1 95 ? -33.788 -2.075 30.770 1.00 95.56 95 TRP A CA 1
ATOM 774 C C . TRP A 1 95 ? -35.265 -1.849 30.467 1.00 95.56 95 TRP A C 1
ATOM 776 O O . TRP A 1 95 ? -35.810 -2.535 29.604 1.00 95.56 95 TRP A O 1
ATOM 786 N N . ALA A 1 96 ? -35.891 -0.858 31.109 1.00 96.94 96 ALA A N 1
ATOM 787 C CA . ALA A 1 96 ? -37.292 -0.530 30.867 1.00 96.94 96 ALA A CA 1
ATOM 788 C C . ALA A 1 96 ? -37.523 -0.136 29.404 1.00 96.94 96 ALA A C 1
ATOM 790 O O . ALA A 1 96 ? -38.419 -0.666 28.751 1.00 96.94 96 ALA A O 1
ATOM 791 N N . LEU A 1 97 ? -36.683 0.748 28.858 1.00 95.38 97 LEU A N 1
ATOM 792 C CA . LEU A 1 97 ? -36.798 1.184 27.468 1.00 95.38 97 LEU A CA 1
ATOM 793 C C . LEU A 1 97 ? -36.549 0.031 26.483 1.00 95.38 97 LEU A C 1
ATOM 795 O O . LEU A 1 97 ? -37.249 -0.077 25.479 1.00 95.38 97 LEU A O 1
ATOM 799 N N . SER A 1 98 ? -35.591 -0.851 26.783 1.00 93.38 98 SER A N 1
ATOM 800 C CA . SER A 1 98 ? -35.292 -2.033 25.964 1.00 93.38 98 SER A CA 1
ATOM 801 C C . SER A 1 98 ? -36.463 -3.019 25.939 1.00 93.38 98 SER A C 1
ATOM 803 O O . SER A 1 98 ? -36.821 -3.519 24.874 1.00 93.38 98 SER A O 1
ATOM 805 N N . GLU A 1 99 ? -37.101 -3.258 27.087 1.00 95.25 99 GLU A N 1
ATOM 806 C CA . GLU A 1 99 ? -38.294 -4.104 27.172 1.00 95.25 99 GLU A CA 1
ATOM 807 C C . GLU A 1 99 ? -39.498 -3.480 26.464 1.00 95.25 99 GLU A C 1
ATOM 809 O O . GLU A 1 99 ? -40.199 -4.173 25.728 1.00 95.25 99 GLU A O 1
ATOM 814 N N . LEU A 1 100 ? -39.712 -2.169 26.602 1.00 96.12 100 LEU A N 1
ATOM 815 C CA . LEU A 1 100 ? -40.771 -1.464 25.875 1.00 96.12 100 LEU A CA 1
ATOM 816 C C . LEU A 1 100 ? -40.546 -1.517 24.355 1.00 96.12 100 LEU A C 1
ATOM 818 O O . LEU A 1 100 ? -41.488 -1.763 23.608 1.00 96.12 100 LEU A O 1
ATOM 822 N N . LEU A 1 101 ? -39.306 -1.347 23.884 1.00 92.88 101 LEU A N 1
ATOM 823 C CA . LEU A 1 101 ? -38.956 -1.487 22.465 1.00 92.88 101 LEU A CA 1
ATOM 824 C C . LEU A 1 101 ? -39.230 -2.899 21.939 1.00 92.88 101 LEU A C 1
ATOM 826 O O . LEU A 1 101 ? -39.749 -3.053 20.835 1.00 92.88 101 LEU A O 1
ATOM 830 N N . LYS A 1 102 ? -38.910 -3.926 22.736 1.00 91.62 102 LYS A N 1
ATOM 831 C CA . LYS A 1 102 ? -39.175 -5.330 22.399 1.00 91.62 102 LYS A CA 1
ATOM 832 C C . LYS A 1 102 ? -40.669 -5.676 22.424 1.00 91.62 102 LYS A C 1
ATOM 834 O O . LYS A 1 102 ? -41.091 -6.605 21.738 1.00 91.62 102 LYS A O 1
ATOM 839 N N . HIS A 1 103 ? -41.472 -4.897 23.151 1.00 94.25 103 HIS A N 1
ATOM 840 C CA . HIS A 1 103 ? -42.915 -5.079 23.300 1.00 94.25 103 HIS A CA 1
ATOM 841 C C . HIS A 1 103 ? -43.686 -3.819 22.858 1.00 94.25 103 HIS A C 1
ATOM 843 O O . HIS A 1 103 ? -44.199 -3.080 23.704 1.00 94.25 103 HIS A O 1
ATOM 849 N N . PRO A 1 104 ? -43.856 -3.586 21.538 1.00 92.19 104 PRO A N 1
ATOM 850 C CA . PRO A 1 104 ? -44.472 -2.363 21.010 1.00 92.19 104 PRO A CA 1
ATOM 851 C C . PRO A 1 104 ? -45.863 -2.049 21.575 1.00 92.19 104 PRO A C 1
ATOM 853 O O . PRO A 1 104 ? -46.203 -0.885 21.765 1.00 92.19 104 PRO A O 1
ATOM 856 N N . ASN A 1 105 ? -46.656 -3.073 21.909 1.00 94.94 105 ASN A N 1
ATOM 857 C CA . ASN A 1 105 ? -47.965 -2.891 22.546 1.00 94.94 105 ASN A CA 1
ATOM 858 C C . ASN A 1 105 ? -47.843 -2.268 23.946 1.00 94.94 105 ASN A C 1
ATOM 860 O O . ASN A 1 105 ? -48.651 -1.419 24.320 1.00 94.94 105 ASN A O 1
ATOM 864 N N . ALA A 1 106 ? -46.823 -2.664 24.714 1.00 96.75 106 ALA A N 1
ATOM 865 C CA . ALA A 1 106 ? -46.556 -2.095 26.027 1.00 96.75 106 ALA A CA 1
ATOM 866 C C . ALA A 1 106 ? -46.020 -0.660 25.916 1.00 96.75 106 ALA A C 1
ATOM 868 O O . ALA A 1 106 ? -46.460 0.194 26.683 1.00 96.75 106 ALA A O 1
ATOM 869 N N . MET A 1 107 ? -45.140 -0.386 24.940 1.00 96.62 107 MET A N 1
ATOM 870 C CA . MET A 1 107 ? -44.692 0.976 24.610 1.00 96.62 107 MET A CA 1
ATOM 871 C C . MET A 1 107 ? -45.878 1.880 24.282 1.00 96.62 107 MET A C 1
ATOM 873 O O . MET A 1 107 ? -46.028 2.942 24.880 1.00 96.62 107 MET A O 1
ATOM 877 N N . LYS A 1 108 ? -46.755 1.431 23.377 1.00 96.38 108 LYS A N 1
ATOM 878 C CA . LYS A 1 108 ? -47.899 2.224 22.933 1.00 96.38 108 LYS A CA 1
ATOM 879 C C . LYS A 1 108 ? -48.853 2.539 24.083 1.00 96.38 108 LYS A C 1
ATOM 881 O O . LYS A 1 108 ? -49.244 3.685 24.244 1.00 96.38 108 LYS A O 1
ATOM 886 N N . ARG A 1 109 ? -49.141 1.562 24.946 1.00 97.44 109 ARG A N 1
ATOM 887 C CA . ARG A 1 109 ? -49.992 1.775 26.124 1.00 97.44 109 ARG A CA 1
ATOM 888 C C . ARG A 1 109 ? -49.411 2.792 27.112 1.00 97.44 109 ARG A C 1
ATOM 890 O O . ARG A 1 109 ? -50.167 3.570 27.683 1.00 97.44 109 ARG A O 1
ATOM 897 N N . LEU A 1 110 ? -48.089 2.805 27.301 1.00 97.81 110 LEU A N 1
ATOM 898 C CA . LEU A 1 110 ? -47.431 3.814 28.136 1.00 97.81 110 LEU A CA 1
ATOM 899 C C . LEU A 1 110 ? -47.495 5.207 27.496 1.00 97.81 110 LEU A C 1
ATOM 901 O O . LEU A 1 110 ? -47.761 6.182 28.191 1.00 97.81 110 LEU A O 1
ATOM 905 N N . GLN A 1 111 ? -47.294 5.298 26.180 1.00 97.12 111 GLN A N 1
ATOM 906 C CA . GLN A 1 111 ? -47.453 6.553 25.441 1.00 97.12 111 GLN A CA 1
ATOM 907 C C . GLN A 1 111 ? -48.888 7.086 25.533 1.00 97.12 111 GLN A C 1
ATOM 909 O O . GLN A 1 111 ? -49.069 8.274 25.770 1.00 97.12 111 GLN A O 1
ATOM 914 N N . ASP A 1 112 ? -49.895 6.216 25.415 1.00 97.00 112 ASP A N 1
ATOM 915 C CA . ASP A 1 112 ? -51.306 6.600 25.529 1.00 97.00 112 ASP A CA 1
ATOM 916 C C . ASP A 1 112 ? -51.649 7.087 26.951 1.00 97.00 112 ASP A C 1
ATOM 918 O O . ASP A 1 112 ? -52.394 8.050 27.115 1.00 97.00 112 ASP A O 1
ATOM 922 N N . GLU A 1 113 ? -51.096 6.463 28.000 1.00 97.62 113 GLU A N 1
ATOM 923 C CA . GLU A 1 113 ? -51.239 6.952 29.380 1.00 97.62 113 GLU A CA 1
ATOM 924 C C . GLU A 1 113 ? -50.652 8.366 29.543 1.00 97.62 113 GLU A C 1
ATOM 926 O O . GLU A 1 113 ? -51.321 9.262 30.063 1.00 97.62 113 GLU A O 1
ATOM 931 N N . LEU A 1 114 ? -49.426 8.578 29.056 1.00 97.19 114 LEU A N 1
ATOM 932 C CA . LEU A 1 114 ? -48.739 9.870 29.123 1.00 97.19 114 LEU A CA 1
ATOM 933 C C . LEU A 1 114 ? -49.474 10.949 28.315 1.00 97.19 114 LEU A C 1
ATOM 935 O O . LEU A 1 114 ? -49.644 12.069 28.795 1.00 97.19 114 LEU A O 1
ATOM 939 N N . GLU A 1 115 ? -49.979 10.612 27.127 1.00 95.62 115 GLU A N 1
ATOM 940 C CA . GLU A 1 115 ? -50.775 11.522 26.301 1.00 95.62 115 GLU A CA 1
ATOM 941 C C . GLU A 1 115 ? -52.068 11.950 27.003 1.00 95.62 115 GLU A C 1
ATOM 943 O O . GLU A 1 115 ? -52.413 13.131 26.984 1.00 95.62 115 GLU A O 1
ATOM 948 N N . ASN A 1 116 ? -52.758 11.017 27.662 1.00 96.19 116 ASN A N 1
ATOM 949 C CA . ASN A 1 116 ? -54.021 11.300 28.339 1.00 96.19 116 ASN A CA 1
ATOM 950 C C . ASN A 1 116 ? -53.854 12.161 29.601 1.00 96.19 116 ASN A C 1
ATOM 952 O O . ASN A 1 116 ? -54.725 12.979 29.893 1.00 96.19 116 ASN A O 1
ATOM 956 N N . ILE A 1 117 ? -52.768 11.977 30.358 1.00 95.19 117 ILE A N 1
ATOM 957 C CA . ILE A 1 117 ? -52.570 12.646 31.656 1.00 95.19 117 ILE A CA 1
ATOM 958 C C . ILE A 1 117 ? -51.760 13.937 31.521 1.00 95.19 117 ILE A C 1
ATOM 960 O O . ILE A 1 117 ? -52.125 14.964 32.093 1.00 95.19 117 ILE A O 1
ATOM 964 N N . VAL A 1 118 ? -50.664 13.900 30.761 1.00 94.94 118 VAL A N 1
ATOM 965 C CA . VAL A 1 118 ? -49.739 15.035 30.611 1.00 94.94 118 VAL A CA 1
ATOM 966 C C . VAL A 1 118 ? -50.133 15.900 29.411 1.00 94.94 118 VAL A C 1
ATOM 968 O O . VAL A 1 118 ? -50.079 17.132 29.478 1.00 94.94 118 VAL A O 1
ATOM 971 N N . GLY A 1 119 ? -50.567 15.262 28.319 1.00 91.31 119 GLY A N 1
ATOM 972 C CA . GLY A 1 119 ? -50.861 15.914 27.045 1.00 91.31 119 GLY A CA 1
ATOM 973 C C . GLY A 1 119 ? -49.610 16.268 26.234 1.00 91.31 119 GLY A C 1
ATOM 974 O O . GLY A 1 119 ? -48.496 16.345 26.740 1.00 91.31 119 GLY A O 1
ATOM 975 N N . MET A 1 120 ? -49.791 16.549 24.942 1.00 88.88 120 MET A N 1
ATOM 976 C CA . MET A 1 120 ? -48.679 16.762 23.993 1.00 88.88 120 MET A CA 1
ATOM 977 C C . MET A 1 120 ? -48.063 18.174 24.009 1.00 88.88 120 MET A C 1
ATOM 979 O O . MET A 1 120 ? -47.189 18.480 23.201 1.00 88.88 120 MET A O 1
ATOM 983 N N . LYS A 1 121 ? -48.533 19.074 24.885 1.00 89.75 121 LYS A N 1
ATOM 984 C CA . LYS A 1 121 ? -48.149 20.503 24.879 1.00 89.75 121 LYS A CA 1
ATOM 985 C C . LYS A 1 121 ? -47.129 20.898 25.949 1.00 89.75 121 LYS A C 1
ATOM 987 O O . LYS A 1 121 ? -46.660 22.033 25.923 1.00 89.75 121 LYS A O 1
ATOM 992 N N . ARG A 1 122 ? -46.804 20.003 26.884 1.00 93.50 122 ARG A N 1
ATOM 993 C CA . ARG A 1 122 ? -45.821 20.244 27.950 1.00 93.50 122 ARG A CA 1
ATOM 994 C C . ARG A 1 122 ? -44.997 18.992 28.241 1.00 93.50 122 ARG A C 1
ATOM 996 O O . ARG A 1 122 ? -45.354 17.892 27.822 1.00 93.50 122 ARG A O 1
ATOM 1003 N N . HIS A 1 123 ? -43.892 19.190 28.948 1.00 94.00 123 HIS A N 1
ATOM 1004 C CA . HIS A 1 123 ? -43.065 18.108 29.476 1.00 94.00 123 HIS A CA 1
ATOM 1005 C C . HIS A 1 123 ? -43.692 17.487 30.730 1.00 94.00 123 HIS A C 1
ATOM 1007 O O . HIS A 1 123 ? -44.576 18.088 31.346 1.00 94.00 123 HIS A O 1
ATOM 1013 N N . VAL A 1 124 ? -43.228 16.286 31.083 1.00 95.12 124 VAL A N 1
ATOM 1014 C CA . VAL A 1 124 ? -43.645 15.591 32.304 1.00 95.12 124 VAL A CA 1
ATOM 1015 C C . VAL A 1 124 ? -43.086 16.349 33.507 1.00 95.12 124 VAL A C 1
ATOM 1017 O O . VAL A 1 124 ? -41.916 16.731 33.516 1.00 95.12 124 VAL A O 1
ATOM 1020 N N . GLU A 1 125 ? -43.917 16.562 34.520 1.00 94.50 125 GLU A N 1
ATOM 1021 C CA . GLU A 1 125 ? -43.534 17.127 35.813 1.00 94.50 125 GLU A CA 1
ATOM 1022 C C . GLU A 1 125 ? -43.537 16.028 36.886 1.00 94.50 125 GLU A C 1
ATOM 1024 O O . GLU A 1 125 ? -44.198 14.999 36.749 1.00 94.50 125 GLU A O 1
ATOM 1029 N N . GLU A 1 126 ? -42.793 16.212 37.979 1.00 91.06 126 GLU A N 1
ATOM 1030 C CA . GLU A 1 126 ? -42.711 15.199 39.046 1.00 91.06 126 GLU A CA 1
ATOM 1031 C C . GLU A 1 126 ? -44.078 14.929 39.707 1.00 91.06 126 GLU A C 1
ATOM 1033 O O . GLU A 1 126 ? -44.379 13.794 40.077 1.00 91.06 126 GLU A O 1
ATOM 1038 N N . SER A 1 127 ? -44.938 15.949 39.779 1.00 93.31 127 SER A N 1
ATOM 1039 C CA . SER A 1 127 ? -46.321 15.857 40.267 1.00 93.31 127 SER A CA 1
ATOM 1040 C C . SER A 1 127 ? -47.212 14.944 39.414 1.00 93.31 127 SER A C 1
ATOM 1042 O O . SER A 1 127 ? -48.190 14.397 39.923 1.00 93.31 127 SER A O 1
ATOM 1044 N N . ASP A 1 128 ? -46.873 14.722 38.139 1.00 94.81 128 ASP A N 1
ATOM 1045 C CA . ASP A 1 128 ? -47.632 13.830 37.257 1.00 94.81 128 ASP A CA 1
ATOM 1046 C C . ASP A 1 128 ? -47.430 12.351 37.628 1.00 94.81 128 ASP A C 1
ATOM 1048 O O . ASP A 1 128 ? -48.303 11.522 37.372 1.00 94.81 128 ASP A O 1
ATOM 1052 N N . LEU A 1 129 ? -46.299 12.000 38.256 1.00 93.88 129 LEU A N 1
ATOM 1053 C CA . LEU A 1 129 ? -45.884 10.608 38.479 1.00 93.88 129 LEU A CA 1
ATOM 1054 C C . LEU A 1 129 ? -46.839 9.807 39.368 1.00 93.88 129 LEU A C 1
ATOM 1056 O O . LEU A 1 129 ? -46.908 8.582 39.237 1.00 93.88 129 LEU A O 1
ATOM 1060 N N . GLU A 1 130 ? -47.565 10.472 40.268 1.00 91.62 130 GLU A N 1
ATOM 1061 C CA . GLU A 1 130 ? -48.574 9.834 41.122 1.00 91.62 130 GLU A CA 1
ATOM 1062 C C . GLU A 1 130 ? -49.787 9.348 40.320 1.00 91.62 130 GLU A C 1
ATOM 1064 O O . GLU A 1 130 ? -50.439 8.379 40.711 1.00 91.62 130 GLU A O 1
ATOM 1069 N N . ASN A 1 131 ? -50.040 9.971 39.167 1.00 95.19 131 ASN A N 1
ATOM 1070 C CA . ASN A 1 131 ? -51.190 9.698 38.316 1.00 95.19 131 ASN A CA 1
ATOM 1071 C C . ASN A 1 131 ? -50.879 8.736 37.162 1.00 95.19 131 ASN A C 1
ATOM 1073 O O . ASN A 1 131 ? -51.775 8.474 36.373 1.00 95.19 131 ASN A O 1
ATOM 1077 N N . LEU A 1 132 ? -49.660 8.184 37.071 1.00 96.38 132 LEU A N 1
ATOM 1078 C CA . LEU A 1 132 ? -49.212 7.284 35.994 1.00 96.38 132 LEU A CA 1
ATOM 1079 C C . LEU A 1 132 ? -49.127 5.810 36.469 1.00 96.38 132 LEU A C 1
ATOM 1081 O O . LEU A 1 132 ? -48.029 5.292 36.737 1.00 96.38 132 LEU A O 1
ATOM 1085 N N . PRO A 1 133 ? -50.265 5.106 36.654 1.00 95.44 133 PRO A N 1
ATOM 1086 C CA . PRO A 1 133 ? -50.280 3.742 37.175 1.00 95.44 133 PRO A CA 1
ATOM 1087 C C . PRO A 1 133 ? -49.596 2.726 36.251 1.00 95.44 133 PRO A C 1
ATOM 1089 O O . PRO A 1 133 ? -48.923 1.820 36.749 1.00 95.44 133 PRO A O 1
ATOM 1092 N N . TYR A 1 134 ? -49.713 2.858 34.931 1.00 97.81 134 TYR A N 1
ATOM 1093 C CA . TYR A 1 134 ? -49.092 1.952 33.970 1.00 97.81 134 TYR A CA 1
ATOM 1094 C C . TYR A 1 134 ? -47.574 2.137 33.911 1.00 97.81 134 TYR A C 1
ATOM 1096 O O . TYR A 1 134 ? -46.852 1.140 33.962 1.00 97.81 134 TYR A O 1
ATOM 1104 N N . LEU A 1 135 ? -47.062 3.372 33.956 1.00 97.75 135 LEU A N 1
ATOM 1105 C CA . LEU A 1 135 ? -45.633 3.638 34.174 1.00 97.75 135 LEU A CA 1
ATOM 1106 C C . LEU A 1 135 ? -45.112 2.930 35.433 1.00 97.75 135 LEU A C 1
ATOM 1108 O O . LEU A 1 135 ? -44.055 2.295 35.414 1.00 97.75 135 LEU A O 1
ATOM 1112 N N . ASN A 1 136 ? -45.856 3.010 36.539 1.00 95.69 136 ASN A N 1
ATOM 1113 C CA . ASN A 1 136 ? -45.480 2.344 37.784 1.00 95.69 136 ASN A CA 1
ATOM 1114 C C . ASN A 1 136 ? -45.417 0.816 37.622 1.00 95.69 136 ASN A C 1
ATOM 1116 O O . ASN A 1 136 ? -44.499 0.185 38.145 1.00 95.69 136 ASN A O 1
ATOM 1120 N N . MET A 1 137 ? -46.350 0.224 36.874 1.00 97.12 137 MET A N 1
ATOM 1121 C CA . MET A 1 137 ? -46.337 -1.206 36.554 1.00 97.12 137 MET A CA 1
ATOM 1122 C C . MET A 1 137 ? -45.152 -1.595 35.659 1.00 97.12 137 MET A C 1
ATOM 1124 O O . MET A 1 137 ? -44.485 -2.590 35.942 1.00 97.12 137 MET A O 1
ATOM 1128 N N . VAL A 1 138 ? -44.822 -0.785 34.647 1.00 98.12 138 VAL A N 1
ATOM 1129 C CA . VAL A 1 138 ? -43.646 -0.979 33.777 1.00 98.12 138 VAL A CA 1
ATOM 1130 C C . VAL A 1 138 ? -42.354 -0.984 34.596 1.00 98.12 138 VAL A C 1
ATOM 1132 O O . VAL A 1 138 ? -41.522 -1.876 34.430 1.00 98.12 138 VAL A O 1
ATOM 1135 N N . VAL A 1 139 ? -42.189 -0.036 35.524 1.00 97.00 139 VAL A N 1
ATOM 1136 C CA . VAL A 1 139 ? -40.998 0.034 36.388 1.00 97.00 139 VAL A CA 1
ATOM 1137 C C . VAL A 1 139 ? -40.923 -1.163 37.340 1.00 97.00 139 VAL A C 1
ATOM 1139 O O . VAL A 1 139 ? -39.849 -1.745 37.501 1.00 97.00 139 VAL A O 1
ATOM 1142 N N . LYS A 1 140 ? -42.047 -1.578 37.944 1.00 95.94 140 LYS A N 1
ATOM 1143 C CA . LYS A 1 140 ? -42.095 -2.778 38.800 1.00 95.94 140 LYS A CA 1
ATOM 1144 C C . LYS A 1 140 ? -41.707 -4.039 38.031 1.00 95.94 140 LYS A C 1
ATOM 1146 O O . LYS A 1 140 ? -40.903 -4.823 38.531 1.00 95.94 140 LYS A O 1
ATOM 1151 N N . GLU A 1 141 ? -42.239 -4.213 36.825 1.00 96.75 141 GLU A N 1
ATOM 1152 C CA . GLU A 1 141 ? -41.936 -5.373 35.987 1.00 96.75 141 GLU A CA 1
ATOM 1153 C C . GLU A 1 141 ? -40.487 -5.377 35.511 1.00 96.75 141 GLU A C 1
ATOM 1155 O O . GLU A 1 141 ? -39.819 -6.409 35.577 1.00 96.75 141 GLU A O 1
ATOM 1160 N N . THR A 1 142 ? -39.966 -4.206 35.142 1.00 96.81 142 THR A N 1
ATOM 1161 C CA . THR A 1 142 ? -38.552 -4.044 34.794 1.00 96.81 142 THR A CA 1
ATOM 1162 C C . THR A 1 142 ? -37.659 -4.465 35.955 1.00 96.81 142 THR A C 1
ATOM 1164 O O . THR A 1 142 ? -36.722 -5.218 35.749 1.00 96.81 142 THR A O 1
ATOM 1167 N N . LEU A 1 143 ? -37.950 -4.040 37.187 1.00 95.38 143 LEU A N 1
ATOM 1168 C CA . LEU A 1 143 ? -37.137 -4.390 38.357 1.00 95.38 143 LEU A CA 1
ATOM 1169 C C . LEU A 1 143 ? -37.319 -5.842 38.825 1.00 95.38 143 LEU A C 1
ATOM 1171 O O . LEU A 1 143 ? -36.420 -6.385 39.469 1.00 95.38 143 LEU A O 1
ATOM 1175 N N . ARG A 1 144 ? -38.462 -6.474 38.529 1.00 95.50 144 ARG A N 1
ATOM 1176 C CA . ARG A 1 144 ? -38.685 -7.906 38.777 1.00 95.50 144 ARG A CA 1
ATOM 1177 C C . ARG A 1 144 ? -37.835 -8.754 37.835 1.00 95.50 144 ARG A C 1
ATOM 1179 O O . ARG A 1 144 ? -37.168 -9.683 38.288 1.00 95.50 144 ARG A O 1
ATOM 1186 N N . LEU A 1 145 ? -37.887 -8.440 36.540 1.00 94.75 145 LEU A N 1
ATOM 1187 C CA . LEU A 1 145 ? -37.197 -9.196 35.501 1.00 94.75 145 LEU A CA 1
ATOM 1188 C C . LEU A 1 145 ? -35.710 -8.822 35.441 1.00 94.75 145 LEU A C 1
ATOM 1190 O O . LEU A 1 145 ? -34.857 -9.687 35.334 1.00 94.75 145 LEU A O 1
ATOM 1194 N N . HIS A 1 146 ? -35.350 -7.563 35.630 1.00 93.69 146 HIS A N 1
ATOM 1195 C CA . HIS A 1 146 ? -33.968 -7.083 35.547 1.00 93.69 146 HIS A CA 1
ATOM 1196 C C . HIS A 1 146 ? -33.553 -6.387 36.849 1.00 93.69 146 HIS A C 1
ATOM 1198 O O . HIS A 1 146 ? -33.317 -5.175 36.864 1.00 93.69 146 HIS A O 1
ATOM 1204 N N . PRO A 1 147 ? -33.479 -7.115 37.984 1.00 92.75 147 PRO A N 1
ATOM 1205 C CA . PRO A 1 147 ? -33.058 -6.518 39.241 1.00 92.75 147 PRO A CA 1
ATOM 1206 C C . PRO A 1 147 ? -31.599 -6.091 39.133 1.00 92.75 147 PRO A C 1
ATOM 1208 O O . PRO A 1 147 ? -30.714 -6.916 38.926 1.00 92.75 147 PRO A O 1
ATOM 1211 N N . ILE A 1 148 ? -31.347 -4.799 39.336 1.00 90.62 148 ILE A N 1
ATOM 1212 C CA . ILE A 1 148 ? -30.025 -4.197 39.138 1.00 90.62 148 ILE A CA 1
ATOM 1213 C C . ILE A 1 148 ? -28.938 -4.895 39.950 1.00 90.62 148 ILE A C 1
ATOM 1215 O O . ILE A 1 148 ? -27.846 -5.093 39.437 1.00 90.62 148 ILE A O 1
ATOM 1219 N N . ALA A 1 149 ? -29.234 -5.287 41.192 1.00 90.19 149 ALA A N 1
ATOM 1220 C CA . ALA A 1 149 ? -28.349 -6.078 42.039 1.00 90.19 149 ALA A CA 1
ATOM 1221 C C . ALA A 1 149 ? -28.925 -7.500 42.208 1.00 90.19 149 ALA A C 1
ATOM 1223 O O . ALA A 1 149 ? -29.551 -7.787 43.234 1.00 90.19 149 ALA A O 1
ATOM 1224 N N . PRO A 1 150 ? -28.724 -8.418 41.245 1.00 91.38 150 PRO A N 1
ATOM 1225 C CA . PRO A 1 150 ? -29.428 -9.707 41.196 1.00 91.38 150 PRO A CA 1
ATOM 1226 C C . PRO A 1 150 ? -29.147 -10.615 42.399 1.00 91.38 150 PRO A C 1
ATOM 1228 O O . PRO A 1 150 ? -29.969 -11.460 42.741 1.00 91.38 150 PRO A O 1
ATOM 1231 N N . LEU A 1 151 ? -27.997 -10.442 43.056 1.00 92.25 151 LEU A N 1
ATOM 1232 C CA . LEU A 1 151 ? -27.571 -11.221 44.224 1.00 92.25 151 LEU A CA 1
ATOM 1233 C C . LEU A 1 151 ? -27.665 -10.455 45.555 1.00 92.25 151 LEU A C 1
ATOM 1235 O O . LEU A 1 151 ? -27.304 -11.006 46.602 1.00 92.25 151 LEU A O 1
ATOM 1239 N N . LEU A 1 152 ? -28.145 -9.205 45.514 1.00 89.88 152 LEU A N 1
ATOM 1240 C CA . LEU A 1 152 ? -28.086 -8.227 46.602 1.00 89.88 152 LEU A CA 1
ATOM 1241 C C . LEU A 1 152 ? -26.680 -8.118 47.243 1.00 89.88 152 LEU A C 1
ATOM 1243 O O . LEU A 1 152 ? -25.738 -8.852 46.938 1.00 89.88 152 LEU A O 1
ATOM 1247 N N . LEU A 1 153 ? -26.486 -7.153 48.142 1.00 86.88 153 LEU A N 1
ATOM 1248 C CA . LEU A 1 153 ? -25.215 -7.061 48.863 1.00 86.88 153 LEU A CA 1
ATOM 1249 C C . LEU A 1 153 ? -25.102 -8.197 49.902 1.00 86.88 153 LEU A C 1
ATOM 1251 O O . LEU A 1 153 ? -26.041 -8.400 50.683 1.00 86.88 153 LEU A O 1
ATOM 1255 N N . PRO A 1 154 ? -23.966 -8.926 49.964 1.00 88.50 154 PRO A N 1
ATOM 1256 C CA . PRO A 1 154 ? -23.811 -10.046 50.886 1.00 88.50 154 PRO A CA 1
ATOM 1257 C C . PRO A 1 154 ? -23.965 -9.637 52.354 1.00 88.50 154 PRO A C 1
ATOM 1259 O O . PRO A 1 154 ? -23.372 -8.662 52.820 1.00 88.50 154 PRO A O 1
ATOM 1262 N N . ARG A 1 155 ? -24.696 -10.444 53.124 1.00 90.06 155 ARG A N 1
ATOM 1263 C CA . ARG A 1 155 ? -24.816 -10.313 54.584 1.00 90.06 155 ARG A CA 1
ATOM 1264 C C . ARG A 1 155 ? -23.846 -11.263 55.279 1.00 90.06 155 ARG A C 1
ATOM 1266 O O . ARG A 1 155 ? -23.435 -12.269 54.709 1.00 90.06 155 ARG A O 1
ATOM 1273 N N . LYS A 1 156 ? -23.482 -10.975 56.529 1.00 92.12 156 LYS A N 1
ATOM 1274 C CA . LYS A 1 156 ? -22.644 -11.860 57.352 1.00 92.12 156 LYS A CA 1
ATOM 1275 C C . LYS A 1 156 ? -23.399 -12.291 58.601 1.00 92.12 156 LYS A C 1
ATOM 1277 O O . LYS A 1 156 ? -23.852 -11.437 59.361 1.00 92.12 156 LYS A O 1
ATOM 1282 N N . CYS A 1 157 ? -23.488 -13.599 58.828 1.00 92.06 157 CYS A N 1
ATOM 1283 C CA . CYS A 1 157 ? -24.132 -14.149 60.014 1.00 92.06 157 CYS A CA 1
ATOM 1284 C C . CYS A 1 157 ? -23.338 -13.775 61.279 1.00 92.06 157 CYS A C 1
ATOM 1286 O O . CYS A 1 157 ? -22.111 -13.944 61.320 1.00 92.06 157 CYS A O 1
ATOM 1288 N N . ARG A 1 158 ? -24.015 -13.234 62.299 1.00 94.06 158 ARG A N 1
ATOM 1289 C CA . ARG A 1 158 ? -23.376 -12.743 63.537 1.00 94.06 158 ARG A CA 1
ATOM 1290 C C . ARG A 1 158 ? -23.194 -13.829 64.593 1.00 94.06 158 ARG A C 1
ATOM 1292 O O . ARG A 1 158 ? -22.289 -13.708 65.420 1.00 94.06 158 ARG A O 1
ATOM 1299 N N . GLU A 1 159 ? -23.985 -14.886 64.513 1.00 95.00 159 GLU A N 1
ATOM 1300 C CA . GLU A 1 159 ? -24.013 -16.015 65.439 1.00 95.00 159 GLU A CA 1
ATOM 1301 C C . GLU A 1 159 ? -24.410 -17.298 64.709 1.00 95.00 159 GLU A C 1
ATOM 1303 O O . GLU A 1 159 ? -24.681 -17.269 63.510 1.00 95.00 159 GLU A O 1
ATOM 1308 N N . ASP A 1 160 ? -24.338 -18.423 65.405 1.00 96.00 160 ASP A N 1
ATOM 1309 C CA . ASP A 1 160 ? -24.833 -19.689 64.883 1.00 96.00 160 ASP A CA 1
ATOM 1310 C C . ASP A 1 160 ? -26.363 -19.667 64.966 1.00 96.00 160 ASP A C 1
ATOM 1312 O O . ASP A 1 160 ? -26.913 -19.319 66.009 1.00 96.00 160 ASP A O 1
ATOM 1316 N N . ILE A 1 161 ? -27.052 -19.999 63.876 1.00 96.38 161 ILE A N 1
ATOM 1317 C CA . ILE A 1 161 ? -28.515 -19.908 63.799 1.00 96.38 161 ILE A CA 1
ATOM 1318 C C . ILE A 1 161 ? -29.084 -21.023 62.924 1.00 96.38 161 ILE A C 1
ATOM 1320 O O . ILE A 1 161 ? -28.449 -21.428 61.954 1.00 96.38 161 ILE A O 1
ATOM 1324 N N . THR A 1 162 ? -30.295 -21.485 63.231 1.00 95.44 162 THR A N 1
ATOM 1325 C CA . THR A 1 162 ? -31.063 -22.391 62.369 1.00 95.44 162 THR A CA 1
ATOM 1326 C C . THR A 1 162 ? -32.242 -21.633 61.764 1.00 95.44 162 THR A C 1
ATOM 1328 O O . THR A 1 162 ? -33.035 -21.053 62.501 1.00 95.44 162 THR A O 1
ATOM 1331 N N . ILE A 1 163 ? -32.360 -21.630 60.435 1.00 91.06 163 ILE A N 1
ATOM 1332 C CA . ILE A 1 163 ? -33.460 -20.994 59.693 1.00 91.06 163 ILE A CA 1
ATOM 1333 C C . ILE A 1 163 ? -34.125 -22.067 58.838 1.00 91.06 163 ILE A C 1
ATOM 1335 O O . ILE A 1 163 ? -33.445 -22.691 58.031 1.00 91.06 163 ILE A O 1
ATOM 1339 N N . ASP A 1 164 ? -35.428 -22.286 59.021 1.00 90.12 164 ASP A N 1
ATOM 1340 C CA . ASP A 1 164 ? -36.210 -23.280 58.265 1.00 90.12 164 ASP A CA 1
ATOM 1341 C C . ASP A 1 164 ? -35.566 -24.686 58.248 1.00 90.12 164 ASP A C 1
ATOM 1343 O O . ASP A 1 164 ? -35.471 -25.359 57.227 1.00 90.12 164 ASP A O 1
ATOM 1347 N N . GLY A 1 165 ? -35.011 -25.103 59.393 1.00 93.06 165 GLY A N 1
ATOM 1348 C CA . GLY A 1 165 ? -34.300 -26.379 59.542 1.00 93.06 165 GLY A CA 1
ATOM 1349 C C . GLY A 1 165 ? -32.842 -26.387 59.058 1.00 93.06 165 GLY A C 1
ATOM 1350 O O . GLY A 1 165 ? -32.120 -27.343 59.337 1.00 93.06 165 GLY A O 1
ATOM 1351 N N . TYR A 1 166 ? -32.358 -25.321 58.414 1.00 93.62 166 TYR A N 1
ATOM 1352 C CA . TYR A 1 166 ? -30.973 -25.205 57.950 1.00 93.62 166 TYR A CA 1
ATOM 1353 C C . TYR A 1 166 ? -30.082 -24.514 58.984 1.00 93.62 166 TYR A C 1
ATOM 1355 O O . TYR A 1 166 ? -30.281 -23.342 59.309 1.00 93.62 166 TYR A O 1
ATOM 1363 N N . TYR A 1 167 ? -29.055 -25.217 59.465 1.00 95.62 167 TYR A N 1
ATOM 1364 C CA . TYR A 1 167 ? -28.035 -24.641 60.344 1.00 95.62 167 TYR A CA 1
ATOM 1365 C C . TYR A 1 167 ? -27.036 -23.782 59.555 1.00 95.62 167 TYR A C 1
ATOM 1367 O O . TYR A 1 167 ? -26.402 -24.233 58.600 1.00 95.62 167 TYR A O 1
ATOM 1375 N N . ILE A 1 168 ? -26.856 -22.541 60.000 1.00 94.56 168 ILE A N 1
ATOM 1376 C CA . ILE A 1 168 ? -25.955 -21.546 59.429 1.00 94.56 168 ILE A CA 1
ATOM 1377 C C . ILE A 1 168 ? -24.974 -21.105 60.512 1.00 94.56 168 ILE A C 1
ATOM 1379 O O . ILE A 1 168 ? -25.332 -20.473 61.504 1.00 94.56 168 ILE A O 1
ATOM 1383 N N . LYS A 1 169 ? -23.693 -21.380 60.276 1.00 96.12 169 LYS A N 1
ATOM 1384 C CA . LYS A 1 169 ? -22.617 -21.019 61.200 1.00 96.12 169 LYS A CA 1
ATOM 1385 C C . LYS A 1 169 ? -22.362 -19.509 61.234 1.00 96.12 169 LYS A C 1
ATOM 1387 O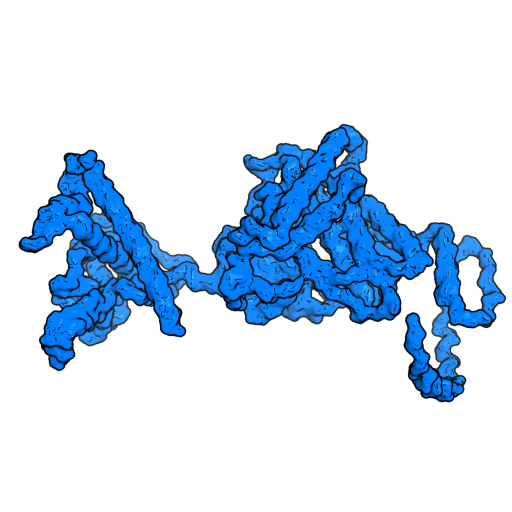 O . LYS A 1 169 ? -22.401 -18.829 60.200 1.00 96.12 169 LYS A O 1
ATOM 1392 N N . LYS A 1 170 ? -21.958 -18.996 62.394 1.00 95.44 170 LYS A N 1
ATOM 1393 C CA . LYS A 1 170 ? -21.408 -17.654 62.596 1.00 95.44 170 LYS A CA 1
ATOM 1394 C C . LYS A 1 170 ? -20.314 -17.353 61.572 1.00 95.44 170 LYS A C 1
ATOM 1396 O O . LYS A 1 170 ? -19.465 -18.187 61.263 1.00 95.44 170 LYS A O 1
ATOM 1401 N N . LYS A 1 171 ? -20.287 -16.108 61.092 1.00 93.00 171 LYS A N 1
ATOM 1402 C CA . LYS A 1 171 ? -19.413 -15.585 60.023 1.00 93.00 171 LYS A CA 1
ATOM 1403 C C . LYS A 1 171 ? -19.725 -16.083 58.606 1.00 93.00 171 LYS A C 1
ATOM 1405 O O . LYS A 1 171 ? -19.062 -15.590 57.691 1.00 93.00 171 LYS A O 1
ATOM 1410 N N . SER A 1 172 ? -20.709 -16.963 58.399 1.00 93.75 172 SER A N 1
ATOM 1411 C CA . SER A 1 172 ? -21.147 -17.344 57.046 1.00 93.75 172 SER A CA 1
ATOM 1412 C C . SER A 1 172 ? -21.612 -16.118 56.259 1.00 93.75 172 SER A C 1
ATOM 1414 O O . SER A 1 172 ? -22.237 -15.215 56.824 1.00 93.75 172 SER A O 1
ATOM 1416 N N . ARG A 1 173 ? -21.283 -16.067 54.962 1.00 92.94 173 ARG A N 1
ATOM 1417 C CA . ARG A 1 173 ? -21.782 -15.036 54.042 1.00 92.94 173 ARG A CA 1
ATOM 1418 C C . ARG A 1 173 ? -23.085 -15.518 53.421 1.00 92.94 173 ARG A C 1
ATOM 1420 O O . ARG A 1 173 ? -23.123 -16.619 52.887 1.00 92.94 173 ARG A O 1
ATOM 1427 N N . ILE A 1 174 ? -24.114 -14.688 53.486 1.00 90.31 174 ILE A N 1
ATOM 1428 C CA . ILE A 1 174 ? -25.442 -14.965 52.946 1.00 90.31 174 ILE A CA 1
ATOM 1429 C C . ILE A 1 174 ? -25.656 -14.062 51.740 1.00 90.31 174 ILE A C 1
ATOM 1431 O O . ILE A 1 174 ? -25.477 -12.848 51.837 1.00 90.31 174 ILE A O 1
ATOM 1435 N N . ILE A 1 175 ? -26.015 -14.668 50.615 1.00 91.31 175 ILE A N 1
ATOM 1436 C CA . ILE A 1 175 ? -26.305 -14.000 49.347 1.00 91.31 175 ILE A CA 1
ATOM 1437 C C . ILE A 1 175 ? -27.773 -14.276 49.037 1.00 91.31 175 ILE A C 1
ATOM 1439 O O . ILE A 1 175 ? -28.213 -15.419 49.151 1.00 91.31 175 ILE A O 1
ATOM 1443 N N . ILE A 1 176 ? -28.529 -13.238 48.687 1.00 91.88 176 ILE A N 1
ATOM 1444 C CA . ILE A 1 176 ? -29.964 -13.350 48.414 1.00 91.88 176 ILE A CA 1
ATOM 1445 C C . ILE A 1 176 ? -30.155 -13.158 46.915 1.00 91.88 176 ILE A C 1
ATOM 1447 O O . ILE A 1 176 ? -29.946 -12.068 46.397 1.00 91.88 176 ILE A O 1
ATOM 1451 N N . ASN A 1 177 ? -30.555 -14.217 46.218 1.00 93.62 177 ASN A N 1
ATOM 1452 C CA . ASN A 1 177 ? -30.721 -14.187 44.770 1.00 93.62 177 ASN A CA 1
ATOM 1453 C C . ASN A 1 177 ? -32.075 -13.563 44.382 1.00 93.62 177 ASN A C 1
ATOM 1455 O O . ASN A 1 177 ? -33.045 -14.273 44.123 1.00 93.62 177 ASN A O 1
ATOM 1459 N N . ALA A 1 178 ? -32.140 -12.229 44.372 1.00 93.44 178 ALA A N 1
ATOM 1460 C CA . ALA A 1 178 ? -33.312 -11.465 43.947 1.00 93.44 178 ALA A CA 1
ATOM 1461 C C . ALA A 1 178 ? -33.735 -11.785 42.502 1.00 93.44 178 ALA A C 1
ATOM 1463 O O . ALA A 1 178 ? -34.930 -11.812 42.220 1.00 93.44 178 ALA A O 1
ATOM 1464 N N . TRP A 1 179 ? -32.779 -12.092 41.617 1.00 93.31 179 TRP A N 1
ATOM 1465 C CA . TRP A 1 179 ? -33.051 -12.506 40.234 1.00 93.31 179 TRP A CA 1
ATOM 1466 C C . TRP A 1 179 ? -33.849 -13.809 40.160 1.00 93.31 179 TRP A C 1
ATOM 1468 O O . TRP A 1 179 ? -34.838 -13.882 39.433 1.00 93.31 179 TRP A O 1
ATOM 1478 N N . ALA A 1 180 ? -33.475 -14.810 40.962 1.00 94.25 180 ALA A N 1
ATOM 1479 C CA . ALA A 1 180 ? -34.206 -16.074 41.033 1.00 94.25 180 ALA A CA 1
ATOM 1480 C C . ALA A 1 180 ? -35.578 -15.904 41.700 1.00 94.25 180 ALA A C 1
ATOM 1482 O O . ALA A 1 180 ? -36.554 -16.477 41.229 1.00 94.25 180 ALA A O 1
ATOM 1483 N N . ILE A 1 181 ? -35.671 -15.084 42.755 1.00 94.69 181 ILE A N 1
ATOM 1484 C CA . ILE A 1 181 ? -36.943 -14.778 43.434 1.00 94.69 181 ILE A CA 1
ATOM 1485 C C . ILE A 1 181 ? -37.937 -14.130 42.459 1.00 94.69 181 ILE A C 1
ATOM 1487 O O . ILE A 1 181 ? -39.093 -14.543 42.386 1.00 94.69 181 ILE A O 1
ATOM 1491 N N . GLY A 1 182 ? -37.481 -13.156 41.665 1.00 93.19 182 GLY A N 1
ATOM 1492 C CA . GLY A 1 182 ? -38.305 -12.490 40.657 1.00 93.19 182 GLY A CA 1
ATOM 1493 C C . GLY A 1 182 ? -38.776 -13.413 39.531 1.00 93.19 182 GLY A C 1
ATOM 1494 O O . GLY A 1 182 ? -39.753 -13.082 38.870 1.00 93.19 182 GLY A O 1
ATOM 1495 N N . ARG A 1 183 ? -38.127 -14.569 39.328 1.00 94.00 183 ARG A N 1
ATOM 1496 C CA . ARG A 1 183 ? -38.411 -15.547 38.260 1.00 94.00 183 ARG A CA 1
ATOM 1497 C C . ARG A 1 183 ? -38.980 -16.876 38.745 1.00 94.00 183 ARG A C 1
ATOM 1499 O O . ARG A 1 183 ? -39.155 -17.794 37.946 1.00 94.00 183 ARG A O 1
ATOM 1506 N N . ASP A 1 184 ? -39.272 -17.016 40.034 1.00 94.81 184 ASP A N 1
ATOM 1507 C CA . ASP A 1 184 ? -39.789 -18.281 40.544 1.00 94.81 184 ASP A CA 1
ATOM 1508 C C . ASP A 1 184 ? -41.161 -18.585 39.923 1.00 94.81 184 ASP A C 1
ATOM 1510 O O . ASP A 1 184 ? -42.160 -17.937 40.233 1.00 94.81 184 ASP A O 1
ATOM 1514 N N . SER A 1 185 ? -41.208 -19.602 39.058 1.00 94.00 185 SER A N 1
ATOM 1515 C CA . SER A 1 185 ? -42.429 -20.080 38.394 1.00 94.00 185 SER A CA 1
ATOM 1516 C C . SER A 1 185 ? -43.540 -20.528 39.354 1.00 94.00 185 SER A C 1
ATOM 1518 O O . SER A 1 185 ? -44.696 -20.613 38.948 1.00 94.00 185 SER A O 1
ATOM 1520 N N . LYS A 1 186 ? -43.223 -20.796 40.631 1.00 93.62 186 LYS A N 1
ATOM 1521 C CA . LYS A 1 186 ? -44.225 -21.079 41.674 1.00 93.62 186 LYS A CA 1
ATOM 1522 C C . LYS A 1 186 ? -44.940 -19.822 42.163 1.00 93.62 186 LYS A C 1
ATOM 1524 O O . LYS A 1 186 ? -46.033 -19.921 42.713 1.00 93.62 186 LYS A O 1
ATOM 1529 N N . VAL A 1 187 ? -44.310 -18.660 42.002 1.00 91.31 187 VAL A N 1
ATOM 1530 C CA . VAL A 1 187 ? -44.807 -17.355 42.455 1.00 91.31 187 VAL A CA 1
ATOM 1531 C C . VAL A 1 187 ? -45.353 -16.544 41.280 1.00 91.31 187 VAL A C 1
ATOM 1533 O O . VAL A 1 187 ? -46.375 -15.874 41.418 1.00 91.31 187 VAL A O 1
ATOM 1536 N N . TRP A 1 188 ? -44.692 -16.618 40.123 1.00 92.31 188 TRP A N 1
ATOM 1537 C CA . TRP A 1 188 ? -44.968 -15.792 38.952 1.00 92.31 188 TRP A CA 1
ATOM 1538 C C . TRP A 1 188 ? -45.433 -16.640 37.762 1.00 92.31 188 TRP A C 1
ATOM 1540 O O . TRP A 1 188 ? -44.710 -17.506 37.272 1.00 92.31 188 TRP A O 1
ATOM 1550 N N . TYR A 1 189 ? -46.628 -16.349 37.240 1.00 90.31 189 TYR A N 1
ATOM 1551 C CA . TYR A 1 189 ? -47.097 -16.924 35.976 1.00 90.31 189 TYR A CA 1
ATOM 1552 C C . TYR A 1 189 ? -46.314 -16.342 34.791 1.00 90.31 189 TYR A C 1
ATOM 1554 O O . TYR A 1 189 ? -46.121 -15.123 34.720 1.00 90.31 189 TYR A O 1
ATOM 1562 N N . ASN A 1 190 ? -45.879 -17.207 33.863 1.00 91.50 190 ASN A N 1
ATOM 1563 C CA . ASN A 1 190 ? -44.987 -16.857 32.749 1.00 91.50 190 ASN A CA 1
ATOM 1564 C C . ASN A 1 190 ? -43.820 -15.974 33.219 1.00 91.50 190 ASN A C 1
ATOM 1566 O O . ASN A 1 190 ? -43.618 -14.867 32.719 1.00 91.50 190 ASN A O 1
ATOM 1570 N N . ALA A 1 191 ? -43.097 -16.457 34.232 1.00 92.75 191 ALA A N 1
ATOM 1571 C CA . ALA A 1 191 ? -42.126 -15.679 34.997 1.00 92.75 191 ALA A CA 1
ATOM 1572 C C . ALA A 1 191 ? -41.023 -15.018 34.146 1.00 92.75 191 ALA A C 1
ATOM 1574 O O . ALA A 1 191 ? -40.525 -13.958 34.517 1.00 92.75 191 ALA A O 1
ATOM 1575 N N . GLU A 1 192 ? -40.666 -15.605 33.004 1.00 93.31 192 GLU A N 1
ATOM 1576 C CA . GLU A 1 192 ? -39.625 -15.079 32.108 1.00 93.31 192 GLU A CA 1
ATOM 1577 C C . GLU A 1 192 ? -40.125 -13.992 31.143 1.00 93.31 192 GLU A C 1
ATOM 1579 O O . GLU A 1 192 ? -39.315 -13.285 30.548 1.00 93.31 192 GLU A O 1
ATOM 1584 N N . ASN A 1 193 ? -41.441 -13.834 30.977 1.00 93.50 193 ASN A N 1
ATOM 1585 C CA . ASN A 1 193 ? -41.999 -12.854 30.047 1.00 93.50 193 ASN A CA 1
ATOM 1586 C C . ASN A 1 193 ? -42.126 -11.485 30.719 1.00 93.50 193 ASN A C 1
ATOM 1588 O O . ASN A 1 193 ? -42.537 -11.393 31.878 1.00 93.50 193 ASN A O 1
ATOM 1592 N N . PHE A 1 194 ? -41.843 -10.424 29.966 1.00 96.19 194 PHE A N 1
ATOM 1593 C CA . PHE A 1 194 ? -42.127 -9.057 30.384 1.00 96.19 194 PHE A CA 1
ATOM 1594 C C . PHE A 1 194 ? -43.622 -8.758 30.211 1.00 96.19 194 PHE A C 1
ATOM 1596 O O . PHE A 1 194 ? -44.131 -8.686 29.094 1.00 96.19 194 PHE A O 1
ATOM 1603 N N . ASP A 1 195 ? -44.330 -8.606 31.326 1.00 95.69 195 ASP A N 1
ATOM 1604 C CA . ASP A 1 195 ? -45.755 -8.287 31.368 1.00 95.69 195 ASP A CA 1
ATOM 1605 C C . ASP A 1 195 ? -46.061 -7.320 32.525 1.00 95.69 195 ASP A C 1
ATOM 1607 O O . ASP A 1 195 ? -46.242 -7.754 33.667 1.00 95.69 195 ASP A O 1
ATOM 1611 N N . PRO A 1 196 ? -46.142 -6.002 32.256 1.00 96.62 196 PRO A N 1
ATOM 1612 C CA . PRO A 1 196 ? -46.524 -5.011 33.259 1.00 96.62 196 PRO A CA 1
ATOM 1613 C C . PRO A 1 196 ? -47.901 -5.268 33.886 1.00 96.62 196 PRO A C 1
ATOM 1615 O O . PRO A 1 196 ? -48.114 -4.938 35.053 1.00 96.62 196 PRO A O 1
ATOM 1618 N N . MET A 1 197 ? -48.828 -5.898 33.156 1.00 95.06 197 MET A N 1
ATOM 1619 C CA . MET A 1 197 ? -50.206 -6.111 33.615 1.00 95.06 197 MET A CA 1
ATOM 1620 C C . MET A 1 197 ? -50.298 -7.035 34.818 1.00 95.06 197 MET A C 1
ATOM 1622 O O . MET A 1 197 ? -51.278 -6.988 35.555 1.00 95.06 197 MET A O 1
ATOM 1626 N N . ARG A 1 198 ? -49.250 -7.812 35.104 1.00 92.00 198 ARG A N 1
ATOM 1627 C CA . ARG A 1 198 ? -49.201 -8.633 36.315 1.00 92.00 198 ARG A CA 1
ATOM 1628 C C . ARG A 1 198 ? -49.233 -7.826 37.607 1.00 92.00 198 ARG A C 1
ATOM 1630 O O . ARG A 1 198 ? -49.370 -8.437 38.656 1.00 92.00 198 ARG A O 1
ATOM 1637 N N . PHE A 1 199 ? -49.027 -6.511 37.560 1.00 93.25 199 PHE A N 1
ATOM 1638 C CA . PHE A 1 199 ? -49.129 -5.607 38.708 1.00 93.25 199 PHE A CA 1
ATOM 1639 C C . PHE A 1 199 ? -50.470 -4.864 38.764 1.00 93.25 199 PHE A C 1
ATOM 1641 O O . PHE A 1 199 ? -50.684 -4.052 39.665 1.00 93.25 199 PHE A O 1
ATOM 1648 N N . GLU A 1 200 ? -51.377 -5.143 37.827 1.00 91.69 200 GLU A N 1
ATOM 1649 C CA . GLU A 1 200 ? -52.715 -4.571 37.815 1.00 91.69 200 GLU A CA 1
ATOM 1650 C C . GLU A 1 200 ? -53.531 -5.140 38.983 1.00 91.69 200 GLU A C 1
ATOM 1652 O O . GLU A 1 200 ? -53.515 -6.343 39.254 1.00 91.69 200 GLU A O 1
ATOM 1657 N N . ASN A 1 201 ? -54.238 -4.264 39.701 1.00 82.56 201 ASN A N 1
ATOM 1658 C CA . ASN A 1 201 ? -55.136 -4.625 40.803 1.00 82.56 201 ASN A CA 1
ATOM 1659 C C . ASN A 1 201 ? -54.495 -5.471 41.925 1.00 82.56 201 ASN A C 1
ATOM 1661 O O . ASN A 1 201 ? -55.196 -6.197 42.631 1.00 82.56 201 ASN A O 1
ATOM 1665 N N . ASN A 1 202 ? -53.175 -5.371 42.133 1.00 77.69 202 ASN A N 1
ATOM 1666 C CA . ASN A 1 202 ? -52.508 -5.981 43.281 1.00 77.69 202 ASN A CA 1
ATOM 1667 C C . ASN A 1 202 ? -51.603 -5.016 44.053 1.00 77.69 202 ASN A C 1
ATOM 1669 O O . ASN A 1 202 ? -51.028 -4.070 43.521 1.00 77.69 202 ASN A O 1
ATOM 1673 N N . ASN A 1 203 ? -51.458 -5.298 45.347 1.00 82.12 203 ASN A N 1
ATOM 1674 C CA . ASN A 1 203 ? -50.698 -4.468 46.281 1.00 82.12 203 ASN A CA 1
ATOM 1675 C C . ASN A 1 203 ? -49.237 -4.924 46.419 1.00 82.12 203 ASN A C 1
ATOM 1677 O O . ASN A 1 203 ? -48.648 -4.769 47.487 1.00 82.12 203 ASN A O 1
ATOM 1681 N N . ILE A 1 204 ? -48.647 -5.510 45.366 1.00 88.38 204 ILE A N 1
ATOM 1682 C CA . ILE A 1 204 ? -47.255 -5.976 45.414 1.00 88.38 204 ILE A CA 1
ATOM 1683 C C . ILE A 1 204 ? -46.325 -4.770 45.569 1.00 88.38 204 ILE A C 1
ATOM 1685 O O . ILE A 1 204 ? -46.300 -3.861 44.727 1.00 88.38 204 ILE A O 1
ATOM 1689 N N . ASP A 1 205 ? -45.553 -4.776 46.654 1.00 86.06 205 ASP A N 1
ATOM 1690 C CA . ASP A 1 205 ? -44.659 -3.691 47.041 1.00 86.06 205 ASP A CA 1
ATOM 1691 C C . ASP A 1 205 ? -43.195 -4.028 46.750 1.00 86.06 205 ASP A C 1
ATOM 1693 O O . ASP A 1 205 ? -42.625 -4.945 47.330 1.00 86.06 205 ASP A O 1
ATOM 1697 N N . ILE A 1 206 ? -42.548 -3.217 45.914 1.00 89.69 206 ILE A N 1
ATOM 1698 C CA . ILE A 1 206 ? -41.118 -3.362 45.605 1.00 89.69 206 ILE A CA 1
ATOM 1699 C C . ILE A 1 206 ? -40.212 -2.655 46.625 1.00 89.69 206 ILE A C 1
ATOM 1701 O O . ILE A 1 206 ? -38.990 -2.680 46.480 1.00 89.69 206 ILE A O 1
ATOM 1705 N N . ARG A 1 207 ? -40.789 -2.032 47.667 1.00 84.25 207 ARG A N 1
ATOM 1706 C CA . ARG A 1 207 ? -40.056 -1.307 48.719 1.00 84.25 207 ARG A CA 1
ATOM 1707 C C . ARG A 1 207 ? -39.541 -2.184 49.860 1.00 84.25 207 ARG A C 1
ATOM 1709 O O . ARG A 1 207 ? -39.081 -1.674 50.877 1.00 84.25 207 ARG A O 1
ATOM 1716 N N . GLY A 1 208 ? -39.561 -3.501 49.662 1.00 84.56 208 GLY A N 1
ATOM 1717 C CA . GLY A 1 208 ? -38.969 -4.470 50.579 1.00 84.56 208 GLY A CA 1
ATOM 1718 C C . GLY A 1 208 ? -39.934 -5.041 51.617 1.00 84.56 208 GLY A C 1
ATOM 1719 O O . GLY A 1 208 ? -39.469 -5.736 52.520 1.00 84.56 208 GLY A O 1
ATOM 1720 N N . ASN A 1 209 ? -41.243 -4.787 51.498 1.00 87.06 209 ASN A N 1
ATOM 1721 C CA . ASN A 1 209 ? -42.262 -5.417 52.348 1.00 87.06 209 ASN A CA 1
ATOM 1722 C C . ASN A 1 209 ? -42.869 -6.685 51.725 1.00 87.06 209 ASN A C 1
ATOM 1724 O O . ASN A 1 209 ? -43.394 -7.524 52.453 1.00 87.06 209 ASN A O 1
ATOM 1728 N N . ASP A 1 210 ? -42.776 -6.851 50.402 1.00 90.62 210 ASP A N 1
ATOM 1729 C CA . ASP A 1 210 ? -43.243 -8.044 49.694 1.00 90.62 210 ASP A CA 1
ATOM 1730 C C . ASP A 1 210 ? -42.054 -8.886 49.213 1.00 90.62 210 ASP A C 1
ATOM 1732 O O . ASP A 1 210 ? -41.249 -8.456 48.389 1.00 90.62 210 ASP A O 1
ATOM 1736 N N . PHE A 1 211 ? -41.928 -10.110 49.728 1.00 91.38 211 PHE A N 1
ATOM 1737 C CA . PHE A 1 211 ? -40.793 -10.985 49.420 1.00 91.38 211 PHE A CA 1
ATOM 1738 C C . PHE A 1 211 ? -40.896 -11.690 48.064 1.00 91.38 211 PHE A C 1
ATOM 1740 O O . PHE A 1 211 ? -39.955 -12.381 47.679 1.00 91.38 211 PHE A O 1
ATOM 1747 N N . ARG A 1 212 ? -41.987 -11.491 47.311 1.00 91.75 212 ARG A N 1
ATOM 1748 C CA . ARG A 1 212 ? -42.096 -11.974 45.926 1.00 91.75 212 ARG A CA 1
ATOM 1749 C C . ARG A 1 212 ? -41.181 -11.203 44.972 1.00 91.75 212 ARG A C 1
ATOM 1751 O O . ARG A 1 212 ? -40.812 -11.736 43.930 1.00 91.75 212 ARG A O 1
ATOM 1758 N N . VAL A 1 213 ? -40.811 -9.963 45.314 1.00 92.88 213 VAL A N 1
ATOM 1759 C CA . VAL A 1 213 ? -39.917 -9.107 44.519 1.00 92.88 213 VAL A CA 1
ATOM 1760 C C . VAL A 1 213 ? -39.223 -8.069 45.410 1.00 92.88 213 VAL A C 1
ATOM 1762 O O . VAL A 1 213 ? -39.850 -7.179 45.970 1.00 92.88 213 VAL A O 1
ATOM 1765 N N . ILE A 1 214 ? -37.896 -8.164 45.539 1.00 94.06 214 ILE A N 1
ATOM 1766 C CA . ILE A 1 214 ? -37.098 -7.344 46.476 1.00 94.06 214 ILE A CA 1
ATOM 1767 C C . ILE A 1 214 ? -35.891 -6.657 45.805 1.00 94.06 214 ILE A C 1
ATOM 1769 O O . ILE A 1 214 ? -34.753 -6.833 46.251 1.00 94.06 214 ILE A O 1
ATOM 1773 N N . PRO A 1 215 ? -36.097 -5.851 44.746 1.00 92.19 215 PRO A N 1
ATOM 1774 C CA . PRO A 1 215 ? -35.014 -5.264 43.948 1.00 92.19 215 PRO A CA 1
ATOM 1775 C C . PRO A 1 215 ? -34.141 -4.284 44.745 1.00 92.19 215 PRO A C 1
ATOM 1777 O O . PRO A 1 215 ? -32.973 -4.087 44.421 1.00 92.19 215 PRO A O 1
ATOM 1780 N N . PHE A 1 216 ? -34.680 -3.718 45.828 1.00 91.62 216 PHE A N 1
ATOM 1781 C CA . PHE A 1 216 ? -33.984 -2.807 46.740 1.00 91.62 216 PHE A CA 1
ATOM 1782 C C . PHE A 1 216 ? -33.572 -3.468 48.068 1.00 91.62 216 PHE A C 1
ATOM 1784 O O . PHE A 1 216 ? -33.151 -2.785 49.006 1.00 91.62 216 PHE A O 1
ATOM 1791 N N . GLY A 1 217 ? -33.696 -4.794 48.178 1.00 91.00 217 GLY A N 1
ATOM 1792 C CA . GLY A 1 217 ? -33.536 -5.517 49.437 1.00 91.00 217 GLY A CA 1
ATOM 1793 C C . GLY A 1 217 ? -34.672 -5.254 50.435 1.00 91.00 217 GLY A C 1
ATOM 1794 O O . GLY A 1 217 ? -35.725 -4.734 50.088 1.00 91.00 217 GLY A O 1
ATOM 1795 N N . SER A 1 218 ? -34.468 -5.665 51.690 1.00 91.00 218 SER A N 1
ATOM 1796 C CA . SER A 1 218 ? -35.472 -5.563 52.761 1.00 91.00 218 SER A CA 1
ATOM 1797 C C . SER A 1 218 ? -34.827 -5.459 54.154 1.00 91.00 218 SER A C 1
ATOM 1799 O O . SER A 1 218 ? -33.679 -5.886 54.368 1.00 91.00 218 SER A O 1
ATOM 1801 N N . GLY A 1 219 ? -35.574 -4.911 55.117 1.00 89.19 219 GLY A N 1
ATOM 1802 C CA . GLY A 1 219 ? -35.189 -4.749 56.520 1.00 89.19 219 GLY A CA 1
ATOM 1803 C C . GLY A 1 219 ? -34.121 -3.674 56.745 1.00 89.19 219 GLY A C 1
ATOM 1804 O O . GLY A 1 219 ? -33.953 -2.764 55.942 1.00 89.19 219 GLY A O 1
ATOM 1805 N N . ARG A 1 220 ? -33.323 -3.810 57.817 1.00 87.06 220 ARG A N 1
ATOM 1806 C CA . ARG A 1 220 ? -32.283 -2.828 58.226 1.00 87.06 220 ARG A CA 1
ATOM 1807 C C . ARG A 1 220 ? -31.159 -2.587 57.201 1.00 87.06 220 ARG A C 1
ATOM 1809 O O . ARG A 1 220 ? -30.261 -1.791 57.446 1.00 87.06 220 ARG A O 1
ATOM 1816 N N . ARG A 1 221 ? -31.145 -3.343 56.103 1.00 87.44 221 ARG A N 1
ATOM 1817 C CA . ARG A 1 221 ? -30.187 -3.226 54.993 1.00 87.44 221 ARG A CA 1
ATOM 1818 C C . ARG A 1 221 ? -30.907 -3.058 53.648 1.00 87.44 221 ARG A C 1
ATOM 1820 O O . ARG A 1 221 ? -30.354 -3.447 52.625 1.00 87.44 221 ARG A O 1
ATOM 1827 N N . GLY A 1 222 ? -32.149 -2.568 53.660 1.00 87.69 222 GLY A N 1
ATOM 1828 C CA . GLY A 1 222 ? -32.827 -2.092 52.455 1.00 87.69 222 GLY A CA 1
ATOM 1829 C C . GLY A 1 222 ? -32.158 -0.828 51.908 1.00 87.69 222 GLY A C 1
ATOM 1830 O O . GLY A 1 222 ? -31.422 -0.151 52.629 1.00 87.69 222 GLY A O 1
ATOM 1831 N N . CYS A 1 223 ? -32.382 -0.536 50.629 1.00 90.25 223 CYS A N 1
ATOM 1832 C CA . CYS A 1 223 ? -31.815 0.634 49.965 1.00 90.25 223 CYS A CA 1
ATOM 1833 C C . CYS A 1 223 ? -32.305 1.939 50.624 1.00 90.25 223 CYS A C 1
ATOM 1835 O O . CYS A 1 223 ? -33.513 2.186 50.625 1.00 90.25 223 CYS A O 1
ATOM 1837 N N . PRO A 1 224 ? -31.407 2.806 51.126 1.00 88.12 224 PRO A N 1
ATOM 1838 C CA . PRO A 1 224 ? -31.807 4.089 51.706 1.00 88.12 224 PRO A CA 1
ATOM 1839 C C . PRO A 1 224 ? -32.318 5.080 50.647 1.00 88.12 224 PRO A C 1
ATOM 1841 O O . PRO A 1 224 ? -33.157 5.921 50.944 1.00 88.12 224 PRO A O 1
ATOM 1844 N N . GLY A 1 225 ? -31.852 4.963 49.398 1.00 87.56 225 GLY A N 1
ATOM 1845 C CA . GLY A 1 225 ? -32.208 5.853 48.288 1.00 87.56 225 GLY A CA 1
ATOM 1846 C C . GLY A 1 225 ? -33.439 5.424 47.488 1.00 87.56 225 GLY A C 1
ATOM 1847 O O . GLY A 1 225 ? -33.620 5.901 46.373 1.00 87.56 225 GLY A O 1
ATOM 1848 N N . ILE A 1 226 ? -34.267 4.506 48.001 1.00 90.12 226 ILE A N 1
ATOM 1849 C CA . ILE A 1 226 ? -35.350 3.892 47.218 1.00 90.12 226 ILE A CA 1
ATOM 1850 C C . ILE A 1 226 ? -36.352 4.903 46.646 1.00 90.12 226 ILE A C 1
ATOM 1852 O O . ILE A 1 226 ? -36.756 4.772 45.493 1.00 90.12 226 ILE A O 1
ATOM 1856 N N . HIS A 1 227 ? -36.729 5.918 47.425 1.00 90.06 227 HIS A N 1
ATOM 1857 C CA . HIS A 1 227 ? -37.674 6.944 46.985 1.00 90.06 227 HIS A CA 1
ATOM 1858 C C . HIS A 1 227 ? -37.083 7.791 45.859 1.00 90.06 227 HIS A C 1
ATOM 1860 O O . HIS A 1 227 ? -37.666 7.857 44.782 1.00 90.06 227 HIS A O 1
ATOM 1866 N N . LEU A 1 228 ? -35.884 8.340 46.074 1.00 89.25 228 LEU A N 1
ATOM 1867 C CA . LEU A 1 228 ? -35.176 9.136 45.073 1.00 89.25 228 LEU A CA 1
ATOM 1868 C C . LEU A 1 228 ? -34.933 8.337 43.783 1.00 89.25 228 LEU A C 1
ATOM 1870 O O . LEU A 1 228 ? -35.175 8.840 42.689 1.00 89.25 228 LEU A O 1
ATOM 1874 N N . GLY A 1 229 ? -34.495 7.081 43.906 1.00 89.69 229 GLY A N 1
ATOM 1875 C CA . GLY A 1 229 ? -34.251 6.196 42.768 1.00 89.69 229 GLY A CA 1
ATOM 1876 C C . GLY A 1 229 ? -35.517 5.895 41.966 1.00 89.69 229 GLY A C 1
ATOM 1877 O O . GLY A 1 229 ? -35.516 6.048 40.747 1.00 89.69 229 GLY A O 1
ATOM 1878 N N . LEU A 1 230 ? -36.621 5.523 42.626 1.00 92.62 230 LEU A N 1
ATOM 1879 C CA . LEU A 1 230 ? -37.889 5.258 41.936 1.00 92.62 230 LEU A CA 1
ATOM 1880 C C . LEU A 1 230 ? -38.467 6.510 41.276 1.00 92.62 230 LEU A C 1
ATOM 1882 O O . LEU A 1 230 ? -38.941 6.413 40.146 1.00 92.62 230 LEU A O 1
ATOM 1886 N N . THR A 1 231 ? -38.412 7.663 41.943 1.00 94.06 231 THR A N 1
ATOM 1887 C CA . THR A 1 231 ? -38.831 8.942 41.358 1.00 94.06 231 THR A CA 1
ATOM 1888 C C . THR A 1 231 ? -37.992 9.269 40.128 1.00 94.06 231 THR A C 1
ATOM 1890 O O . THR A 1 231 ? -38.552 9.521 39.066 1.00 94.06 231 THR A O 1
ATOM 1893 N N . THR A 1 232 ? -36.663 9.165 40.227 1.00 93.31 232 THR A N 1
ATOM 1894 C CA . THR A 1 232 ? -35.741 9.464 39.119 1.00 93.31 232 THR A CA 1
ATOM 1895 C C . THR A 1 232 ? -35.987 8.542 37.925 1.00 93.31 232 THR A C 1
ATOM 1897 O O . THR A 1 232 ? -36.127 9.017 36.801 1.00 93.31 232 THR A O 1
ATOM 1900 N N . VAL A 1 233 ? -36.087 7.227 38.150 1.00 95.38 233 VAL A N 1
ATOM 1901 C CA . VAL A 1 233 ? -36.349 6.247 37.082 1.00 95.38 233 VAL A CA 1
ATOM 1902 C C . VAL A 1 233 ? -37.684 6.526 36.398 1.00 95.38 233 VAL A C 1
ATOM 1904 O O . VAL A 1 233 ? -37.737 6.560 35.171 1.00 95.38 233 VAL A O 1
ATOM 1907 N N . LYS A 1 234 ? -38.756 6.746 37.171 1.00 97.00 234 LYS A N 1
ATOM 1908 C CA . LYS A 1 234 ? -40.087 7.042 36.624 1.00 97.00 234 LYS A CA 1
ATOM 1909 C C . LYS A 1 234 ? -40.087 8.342 35.831 1.00 97.00 234 LYS A C 1
ATOM 1911 O O . LYS A 1 234 ? -40.554 8.343 34.700 1.00 97.00 234 LYS A O 1
ATOM 1916 N N . PHE A 1 235 ? -39.532 9.408 36.400 1.00 97.12 235 PHE A N 1
ATOM 1917 C CA . PHE A 1 235 ? -39.459 10.721 35.771 1.00 97.12 235 PHE A CA 1
ATOM 1918 C C . PHE A 1 235 ? -38.708 10.675 34.441 1.00 97.12 235 PHE A C 1
ATOM 1920 O O . PHE A 1 235 ? -39.243 11.071 33.408 1.00 97.12 235 PHE A O 1
ATOM 1927 N N . VAL A 1 236 ? -37.493 10.120 34.444 1.00 96.38 236 VAL A N 1
ATOM 1928 C CA . VAL A 1 236 ? -36.658 10.037 33.241 1.00 96.38 236 VAL A CA 1
ATOM 1929 C C . VAL A 1 236 ? -37.309 9.139 32.190 1.00 96.38 236 VAL A C 1
ATOM 1931 O O . VAL A 1 236 ? -37.373 9.522 31.025 1.00 96.38 236 VAL A O 1
ATOM 1934 N N . LEU A 1 237 ? -37.828 7.969 32.576 1.00 97.75 237 LEU A N 1
ATOM 1935 C CA . LEU A 1 237 ? -38.488 7.062 31.635 1.00 97.75 237 LEU A CA 1
ATOM 1936 C C . LEU A 1 237 ? -39.743 7.697 31.020 1.00 97.75 237 LEU A C 1
ATOM 1938 O O . LEU A 1 237 ? -39.906 7.644 29.803 1.00 97.75 237 LEU A O 1
ATOM 1942 N N . ALA A 1 238 ? -40.593 8.329 31.836 1.00 97.44 238 ALA A N 1
ATOM 1943 C CA . ALA A 1 238 ? -41.783 9.039 31.373 1.00 97.44 238 ALA A CA 1
ATOM 1944 C C . ALA A 1 238 ? -41.417 10.135 30.373 1.00 97.44 238 ALA A C 1
ATOM 1946 O O . ALA A 1 238 ? -41.976 10.183 29.282 1.00 97.44 238 ALA A O 1
ATOM 1947 N N . GLN A 1 239 ? -40.422 10.961 30.703 1.00 96.31 239 GLN A N 1
ATOM 1948 C CA . GLN A 1 239 ? -39.954 12.033 29.833 1.00 96.31 239 GLN A CA 1
ATOM 1949 C C . GLN A 1 239 ? -39.424 11.498 28.491 1.00 96.31 239 GLN A C 1
ATOM 1951 O O . GLN A 1 239 ? -39.754 12.037 27.435 1.00 96.31 239 GLN A O 1
ATOM 1956 N N . LEU A 1 240 ? -38.625 10.424 28.510 1.00 96.94 240 LEU A N 1
ATOM 1957 C CA . LEU A 1 240 ? -38.069 9.819 27.294 1.00 96.94 240 LEU A CA 1
ATOM 1958 C C . LEU A 1 240 ? -39.153 9.205 26.402 1.00 96.94 240 LEU A C 1
ATOM 1960 O O . LEU A 1 240 ? -39.073 9.331 25.182 1.00 96.94 240 LEU A O 1
ATOM 1964 N N . VAL A 1 241 ? -40.149 8.536 26.984 1.00 96.44 241 VAL A N 1
ATOM 1965 C CA . VAL A 1 241 ? -41.248 7.910 26.229 1.00 96.44 241 VAL A CA 1
ATOM 1966 C C . VAL A 1 241 ? -42.244 8.956 25.716 1.00 96.44 241 VAL A C 1
ATOM 1968 O O . VAL A 1 241 ? -42.763 8.802 24.613 1.00 96.44 241 VAL A O 1
ATOM 1971 N N . HIS A 1 242 ? -42.470 10.032 26.475 1.00 95.62 242 HIS A N 1
ATOM 1972 C CA . HIS A 1 242 ? -43.360 11.137 26.103 1.00 95.62 242 HIS A CA 1
ATOM 1973 C C . HIS A 1 242 ? -42.801 11.984 24.956 1.00 95.62 242 HIS A C 1
ATOM 1975 O O . HIS A 1 242 ? -43.523 12.351 24.034 1.00 95.62 242 HIS A O 1
ATOM 1981 N N . CYS A 1 243 ? -41.503 12.303 24.989 1.00 92.38 243 CYS A N 1
ATOM 1982 C CA . CYS A 1 243 ? -40.905 13.236 24.029 1.00 92.38 243 CYS A CA 1
ATOM 1983 C C . CYS A 1 243 ? -40.425 12.597 22.720 1.00 92.38 243 CYS A C 1
ATOM 1985 O O . CYS A 1 243 ? -40.161 13.327 21.763 1.00 92.38 243 CYS A O 1
ATOM 1987 N N . PHE A 1 244 ? -40.276 11.271 22.656 1.00 92.94 244 PHE A N 1
ATOM 1988 C CA . PHE A 1 244 ? -39.664 10.602 21.508 1.00 92.94 244 PHE A CA 1
ATOM 1989 C C . PHE A 1 244 ? -40.459 9.380 21.056 1.00 92.94 244 PHE A C 1
ATOM 1991 O O . PHE A 1 244 ? -40.878 8.546 21.856 1.00 92.94 244 PHE A O 1
ATOM 1998 N N . ASN A 1 245 ? -40.572 9.221 19.736 1.00 88.94 245 ASN A N 1
ATOM 1999 C CA . ASN A 1 245 ? -40.977 7.955 19.145 1.00 88.94 245 ASN A CA 1
ATOM 2000 C C . ASN A 1 245 ? -39.732 7.099 18.885 1.00 88.94 245 ASN A C 1
ATOM 2002 O O . ASN A 1 245 ? -38.979 7.346 17.940 1.00 88.94 245 ASN A O 1
ATOM 2006 N N . TRP A 1 246 ? -39.491 6.125 19.756 1.00 89.06 246 TRP A N 1
ATOM 2007 C CA . TRP A 1 246 ? -38.305 5.280 19.686 1.00 89.06 246 TRP A CA 1
ATOM 2008 C C . TRP A 1 246 ? -38.438 4.233 18.581 1.00 89.06 246 TRP A C 1
ATOM 2010 O O . TRP A 1 246 ? -39.380 3.445 18.560 1.00 89.06 246 TRP A O 1
ATOM 2020 N N . VAL A 1 247 ? -37.457 4.198 17.681 1.00 83.75 247 VAL A N 1
ATOM 2021 C CA . VAL A 1 247 ? -37.351 3.199 16.611 1.00 83.75 247 VAL A CA 1
ATOM 2022 C C . VAL A 1 247 ? -35.976 2.542 16.646 1.00 83.75 247 VAL A C 1
ATOM 2024 O O . VAL A 1 247 ? -34.987 3.168 17.035 1.00 83.75 247 VAL A O 1
ATOM 2027 N N . LEU A 1 248 ? -35.901 1.276 16.235 1.00 79.25 248 LEU A N 1
ATOM 2028 C CA . LEU A 1 248 ? -34.618 0.594 16.074 1.00 79.25 248 LEU A CA 1
ATOM 2029 C C . LEU A 1 248 ? -33.829 1.189 14.887 1.00 79.25 248 LEU A C 1
ATOM 2031 O O . LEU A 1 248 ? -34.437 1.659 13.921 1.00 79.25 248 LEU A O 1
ATOM 2035 N N . PRO A 1 249 ? -32.481 1.165 14.918 1.00 74.50 249 PRO A N 1
ATOM 2036 C CA . PRO A 1 249 ? -31.653 1.600 13.793 1.00 74.50 249 PRO A CA 1
ATOM 2037 C C . PRO A 1 249 ? -31.964 0.842 12.492 1.00 74.50 249 PRO A C 1
ATOM 2039 O O . PRO A 1 249 ? -32.271 -0.351 12.517 1.00 74.50 249 PRO A O 1
ATOM 2042 N N . SER A 1 250 ? -31.831 1.517 11.344 1.00 65.94 250 SER A N 1
ATOM 2043 C CA . SER A 1 250 ? -32.147 0.963 10.020 1.00 65.94 250 SER A CA 1
ATOM 2044 C C . SER A 1 250 ? -31.498 -0.404 9.773 1.00 65.94 250 SER A C 1
ATOM 2046 O O . SER A 1 250 ? -30.274 -0.529 9.791 1.00 65.94 250 SER A O 1
ATOM 2048 N N . GLY A 1 251 ? -32.326 -1.412 9.487 1.00 67.44 251 GLY A N 1
ATOM 2049 C CA . GLY A 1 251 ? -31.890 -2.780 9.188 1.00 67.44 251 GLY A CA 1
ATOM 2050 C C . GLY A 1 251 ? -31.791 -3.718 10.394 1.00 67.44 251 GLY A C 1
ATOM 2051 O O . GLY A 1 251 ? -31.439 -4.873 10.187 1.00 67.44 251 GLY A O 1
ATOM 2052 N N . MET A 1 252 ? -32.106 -3.257 11.612 1.00 72.31 252 MET A N 1
ATOM 2053 C CA . MET A 1 252 ? -32.198 -4.103 12.807 1.00 72.31 252 MET A CA 1
ATOM 2054 C C . MET A 1 252 ? -33.640 -4.577 13.042 1.00 72.31 252 MET A C 1
ATOM 2056 O O . MET A 1 252 ? -34.574 -3.775 13.053 1.00 72.31 252 MET A O 1
ATOM 2060 N N . SER A 1 253 ? -33.817 -5.877 13.258 1.00 78.12 253 SER A N 1
ATOM 2061 C CA . SER A 1 253 ? -35.074 -6.512 13.673 1.00 78.12 253 SER A CA 1
ATOM 2062 C C . SER A 1 253 ? -35.200 -6.592 15.202 1.00 78.12 253 SER A C 1
ATOM 2064 O O . SER A 1 253 ? -34.208 -6.494 15.924 1.00 78.12 253 SER A O 1
ATOM 2066 N N . LEU A 1 254 ? -36.422 -6.784 15.716 1.00 77.00 254 LEU A N 1
ATOM 2067 C CA . LEU A 1 254 ? -36.682 -6.900 17.163 1.00 77.00 254 LEU A CA 1
ATOM 2068 C C . LEU A 1 254 ? -35.925 -8.073 17.809 1.00 77.00 254 LEU A C 1
ATOM 2070 O O . LEU A 1 254 ? -35.452 -7.950 18.938 1.00 77.00 254 LEU A O 1
ATOM 2074 N N . ASP A 1 255 ? -35.756 -9.176 17.077 1.00 74.88 255 ASP A N 1
ATOM 2075 C CA . ASP A 1 255 ? -35.035 -10.364 17.547 1.00 74.88 255 ASP A CA 1
ATOM 2076 C C . ASP A 1 255 ? -33.519 -10.128 17.682 1.00 74.88 255 ASP A C 1
ATOM 2078 O O . ASP A 1 255 ? -32.830 -10.868 18.384 1.00 74.88 255 ASP A O 1
ATOM 2082 N N . GLU A 1 256 ? -32.987 -9.079 17.046 1.00 74.75 256 GLU A N 1
ATOM 2083 C CA . GLU A 1 256 ? -31.568 -8.707 17.104 1.00 74.75 256 GLU A CA 1
ATOM 2084 C C . GLU A 1 256 ? -31.224 -7.777 18.280 1.00 74.75 256 GLU A C 1
ATOM 2086 O O . GLU A 1 256 ? -30.044 -7.477 18.502 1.00 74.75 256 GLU A O 1
ATOM 2091 N N . LEU A 1 257 ? -32.219 -7.324 19.055 1.00 80.12 257 LEU A N 1
ATOM 2092 C CA . LEU A 1 257 ? -31.981 -6.560 20.277 1.00 80.12 257 LEU A CA 1
ATOM 2093 C C . LEU A 1 257 ? -31.428 -7.493 21.371 1.00 80.12 257 LEU A C 1
ATOM 2095 O O . LEU A 1 257 ? -32.165 -8.264 21.981 1.00 80.12 257 LEU A O 1
ATOM 2099 N N . ASP A 1 258 ? -30.117 -7.421 21.624 1.00 82.25 258 ASP A N 1
ATOM 2100 C CA . ASP A 1 258 ? -29.435 -8.252 22.631 1.00 82.25 258 ASP A CA 1
ATOM 2101 C C . ASP A 1 258 ? -29.956 -7.945 24.047 1.00 82.25 258 ASP A C 1
ATOM 2103 O O . ASP A 1 258 ? -29.697 -6.872 24.590 1.00 82.25 258 ASP A O 1
ATOM 2107 N N . MET A 1 259 ? -30.694 -8.885 24.641 1.00 87.56 259 MET A N 1
ATOM 2108 C CA . MET A 1 259 ? -31.233 -8.790 26.006 1.00 87.56 259 MET A CA 1
ATOM 2109 C C . MET A 1 259 ? -30.380 -9.551 27.034 1.00 87.56 259 MET A C 1
ATOM 2111 O O . MET A 1 259 ? -30.853 -9.842 28.128 1.00 87.56 259 MET A O 1
ATOM 2115 N N . SER A 1 260 ? -29.142 -9.930 26.695 1.00 85.38 260 SER A N 1
ATOM 2116 C CA . SER A 1 260 ? -28.261 -10.634 27.632 1.00 85.38 260 SER A CA 1
ATOM 2117 C C . SER A 1 260 ? -27.697 -9.701 28.706 1.00 85.38 260 SER A C 1
ATOM 2119 O O . SER A 1 260 ? -27.461 -8.519 28.471 1.00 85.38 260 SER A O 1
ATOM 2121 N N . GLU A 1 261 ? -27.471 -10.235 29.903 1.00 84.81 261 GLU A N 1
ATOM 2122 C CA . GLU A 1 261 ? -26.948 -9.494 31.056 1.00 84.81 261 GLU A CA 1
ATOM 2123 C C . GLU A 1 261 ? -25.407 -9.565 31.109 1.00 84.81 261 GLU A C 1
ATOM 2125 O O . GLU A 1 261 ? -24.803 -10.604 30.816 1.00 84.81 261 GLU A O 1
ATOM 2130 N N . ILE A 1 262 ? -24.738 -8.481 31.523 1.00 80.00 262 ILE A N 1
ATOM 2131 C CA . ILE A 1 262 ? -23.311 -8.511 31.889 1.00 80.00 262 ILE A CA 1
ATOM 2132 C C . ILE A 1 262 ? -23.189 -8.790 33.387 1.00 80.00 262 ILE A C 1
ATOM 2134 O O . ILE A 1 262 ? -23.721 -8.055 34.212 1.00 80.00 262 ILE A O 1
ATOM 2138 N N . PHE A 1 263 ? -22.422 -9.819 33.748 1.00 70.94 263 PHE A N 1
ATOM 2139 C CA . PHE A 1 263 ? -22.196 -10.171 35.147 1.00 70.94 263 PHE A CA 1
ATOM 2140 C C . PHE A 1 263 ? -21.315 -9.138 35.877 1.00 70.94 263 PHE A C 1
ATOM 2142 O O . PHE A 1 263 ? -20.173 -8.888 35.479 1.00 70.94 263 PHE A O 1
ATOM 2149 N N . GLY A 1 264 ? -21.826 -8.595 36.984 1.00 73.62 264 GLY A N 1
ATOM 2150 C CA . GLY A 1 264 ? -21.168 -7.610 37.843 1.00 73.62 264 GLY A CA 1
ATOM 2151 C C . GLY A 1 264 ? -21.863 -7.473 39.205 1.00 73.62 264 GLY A C 1
ATOM 2152 O O . GLY A 1 264 ? -22.685 -8.310 39.572 1.00 73.62 264 GLY A O 1
ATOM 2153 N N . ILE A 1 265 ? -21.519 -6.428 39.975 1.00 77.00 265 ILE A N 1
ATOM 2154 C CA . ILE A 1 265 ? -22.312 -6.029 41.161 1.00 77.00 265 ILE A CA 1
ATOM 2155 C C . ILE A 1 265 ? -23.677 -5.506 40.702 1.00 77.00 265 ILE A C 1
ATOM 2157 O O . ILE A 1 265 ? -24.695 -5.837 41.306 1.00 77.00 265 ILE A O 1
ATOM 2161 N N . THR A 1 266 ? -23.668 -4.726 39.620 1.00 84.75 266 THR A N 1
ATOM 2162 C CA . THR A 1 266 ? -24.847 -4.390 38.831 1.00 84.75 266 THR A CA 1
ATOM 2163 C C . THR A 1 266 ? -24.899 -5.249 37.565 1.00 84.75 266 THR A C 1
ATOM 2165 O O . THR A 1 266 ? -23.851 -5.681 37.073 1.00 84.75 266 THR A O 1
ATOM 2168 N N . THR A 1 267 ? -26.096 -5.498 37.031 1.00 85.81 267 THR A N 1
ATOM 2169 C CA . THR A 1 267 ? -26.305 -6.212 35.757 1.00 85.81 267 THR A CA 1
ATOM 2170 C C . THR A 1 267 ? -26.850 -5.285 34.674 1.00 85.81 267 THR A C 1
ATOM 2172 O O . THR A 1 267 ? -28.059 -5.260 34.428 1.00 85.81 267 THR A O 1
ATOM 2175 N N . PRO A 1 268 ? -25.986 -4.496 34.009 1.00 85.94 268 PRO A N 1
ATOM 2176 C CA . PRO A 1 268 ? -26.391 -3.793 32.804 1.00 85.94 268 PRO A CA 1
ATOM 2177 C C . PRO A 1 268 ? -26.678 -4.780 31.677 1.00 85.94 268 PRO A C 1
ATOM 2179 O O . PRO A 1 268 ? -26.138 -5.897 31.641 1.00 85.94 268 PRO A O 1
ATOM 2182 N N . ARG A 1 269 ? -27.488 -4.336 30.715 1.00 86.19 269 ARG A N 1
ATOM 2183 C CA . ARG A 1 269 ? -27.640 -5.052 29.456 1.00 86.19 269 ARG A CA 1
ATOM 2184 C C . ARG A 1 269 ? -26.292 -5.104 28.756 1.00 86.19 269 ARG A C 1
ATOM 2186 O O . ARG A 1 269 ? -25.486 -4.169 28.806 1.00 86.19 269 ARG A O 1
ATOM 2193 N N . LYS A 1 270 ? -26.021 -6.217 28.089 1.00 73.00 270 LYS A N 1
ATOM 2194 C CA . LYS A 1 270 ? -24.874 -6.339 2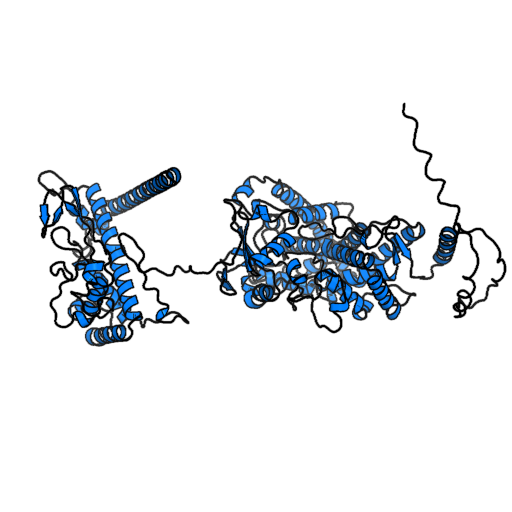7.214 1.00 73.00 270 LYS A CA 1
ATOM 2195 C C . LYS A 1 270 ? -25.082 -5.387 26.056 1.00 73.00 270 LYS A C 1
ATOM 2197 O O . LYS A 1 270 ? -25.729 -5.701 25.063 1.00 73.00 270 LYS A O 1
ATOM 2202 N N . TYR A 1 271 ? -24.480 -4.210 26.165 1.00 58.78 271 TYR A N 1
ATOM 2203 C CA . TYR A 1 271 ? -24.268 -3.392 24.994 1.00 58.78 271 TYR A CA 1
ATOM 2204 C C . TYR A 1 271 ? -23.536 -4.263 23.984 1.00 58.78 271 TYR A C 1
ATOM 2206 O O . TYR A 1 271 ? -22.435 -4.772 24.252 1.00 58.78 271 TYR A O 1
ATOM 2214 N N . ARG A 1 272 ? -24.109 -4.388 22.787 1.00 45.97 272 ARG A N 1
ATOM 2215 C CA . ARG A 1 272 ? -23.278 -4.605 21.617 1.00 45.97 272 ARG A CA 1
ATOM 2216 C C . ARG A 1 272 ? -22.331 -3.407 21.645 1.00 45.97 272 ARG A C 1
ATOM 2218 O O . ARG A 1 272 ? -22.706 -2.310 21.240 1.00 45.97 272 ARG A O 1
ATOM 2225 N N . LYS A 1 273 ? -21.103 -3.585 22.164 1.00 41.41 273 LYS A N 1
ATOM 2226 C CA . LYS A 1 273 ? -19.992 -2.710 21.769 1.00 41.41 273 LYS A CA 1
ATOM 2227 C C . LYS A 1 273 ? -20.166 -2.544 20.265 1.00 41.41 273 LYS A C 1
ATOM 2229 O O . LYS A 1 273 ? -20.544 -3.515 19.606 1.00 41.41 273 LYS A O 1
ATOM 2234 N N . GLU A 1 274 ? -19.882 -1.384 19.703 1.00 43.06 274 GLU A N 1
ATOM 2235 C CA . GLU A 1 274 ? -19.635 -1.284 18.266 1.00 43.06 274 GLU A CA 1
ATOM 2236 C C . GLU A 1 274 ? -18.497 -2.264 17.865 1.00 43.06 274 GLU A C 1
ATOM 2238 O O . GLU A 1 274 ? -17.358 -1.867 17.693 1.00 43.06 274 GLU A O 1
ATOM 2243 N N . GLY A 1 275 ? -18.708 -3.583 17.852 1.00 43.44 275 GLY A N 1
ATOM 2244 C CA . GLY A 1 275 ? -17.711 -4.453 18.489 1.00 43.44 275 GLY A CA 1
ATOM 2245 C C . GLY A 1 275 ? -18.006 -5.953 18.516 1.00 43.44 275 GLY A C 1
ATOM 2246 O O . GLY A 1 275 ? -17.205 -6.692 19.071 1.00 43.44 275 GLY A O 1
ATOM 2247 N N . GLU A 1 276 ? -19.035 -6.424 17.811 1.00 48.50 276 GLU A N 1
ATOM 2248 C CA . GLU A 1 276 ? -18.813 -7.560 16.897 1.00 48.50 276 GLU A CA 1
ATOM 2249 C C . GLU A 1 276 ? -18.598 -7.043 15.471 1.00 48.50 276 GLU A C 1
ATOM 2251 O O . GLU A 1 276 ? -19.054 -7.589 14.472 1.00 48.50 276 GLU A O 1
ATOM 2256 N N . ARG A 1 277 ? -17.857 -5.939 15.382 1.00 64.25 277 ARG A N 1
ATOM 2257 C CA . ARG A 1 277 ? -17.118 -5.533 14.198 1.00 64.25 277 ARG A CA 1
ATOM 2258 C C . ARG A 1 277 ? -16.135 -6.665 13.864 1.00 64.25 277 ARG A C 1
ATOM 2260 O O . ARG A 1 277 ? -15.009 -6.689 14.363 1.00 64.25 277 ARG A O 1
ATOM 2267 N N . LYS A 1 278 ? -16.601 -7.658 13.094 1.00 80.88 278 LYS A N 1
ATOM 2268 C CA . LYS A 1 278 ? -15.828 -8.839 12.685 1.00 80.88 278 LYS A CA 1
ATOM 2269 C C . LYS A 1 278 ? -14.529 -8.342 12.061 1.00 80.88 278 LYS A C 1
ATOM 2271 O O . LYS A 1 278 ? -14.544 -7.662 11.046 1.00 80.88 278 LYS A O 1
ATOM 2276 N N . SER A 1 279 ? -13.398 -8.601 12.702 1.00 85.75 279 SER A N 1
ATOM 2277 C CA . SER A 1 279 ? -12.106 -8.209 12.138 1.00 85.75 279 SER A CA 1
ATOM 2278 C C . SER A 1 279 ? -11.752 -9.144 10.988 1.00 85.75 279 SER A C 1
ATOM 2280 O O . SER A 1 279 ? -12.117 -10.324 11.017 1.00 85.75 279 SER A O 1
ATOM 2282 N N . ALA A 1 280 ? -11.034 -8.634 9.987 1.00 93.69 280 ALA A N 1
ATOM 2283 C CA . ALA A 1 280 ? -10.496 -9.489 8.938 1.00 93.69 280 ALA A CA 1
ATOM 2284 C C . ALA A 1 280 ? -9.628 -10.605 9.559 1.00 93.69 280 ALA A C 1
ATOM 2286 O O . ALA A 1 280 ? -8.889 -10.341 10.516 1.00 93.69 280 ALA A O 1
ATOM 2287 N N . PRO A 1 281 ? -9.708 -11.847 9.059 1.00 96.25 281 PRO A N 1
ATOM 2288 C CA . PRO A 1 281 ? -8.897 -12.961 9.547 1.00 96.25 281 PRO A CA 1
ATOM 2289 C C . PRO A 1 281 ? -7.403 -12.683 9.348 1.00 96.25 281 PRO A C 1
ATOM 2291 O O . PRO A 1 281 ? -7.011 -11.974 8.427 1.00 96.25 281 PRO A O 1
ATOM 2294 N N . GLY A 1 282 ? -6.548 -13.255 10.192 1.00 96.06 282 GLY A N 1
ATOM 2295 C CA . GLY A 1 282 ? -5.108 -13.039 10.092 1.00 96.06 282 GLY A CA 1
ATOM 2296 C C . GLY A 1 282 ? -4.296 -13.894 11.062 1.00 96.06 282 GLY A C 1
ATOM 2297 O O . GLY A 1 282 ? -4.839 -14.422 12.040 1.00 96.06 282 GLY A O 1
ATOM 2298 N N . PRO A 1 283 ? -2.988 -14.072 10.809 1.00 95.94 283 PRO A N 1
ATOM 2299 C CA . PRO A 1 283 ? -2.102 -14.775 11.725 1.00 95.94 283 PRO A CA 1
ATOM 2300 C C . PRO A 1 283 ? -1.921 -13.998 13.035 1.00 95.94 283 PRO A C 1
ATOM 2302 O O . PRO A 1 283 ? -1.725 -12.783 13.038 1.00 95.94 283 PRO A O 1
ATOM 2305 N N . LYS A 1 284 ? -1.890 -14.714 14.164 1.00 93.62 284 LYS A N 1
ATOM 2306 C CA . LYS A 1 284 ? -1.594 -14.111 15.472 1.00 93.62 284 LYS A CA 1
ATOM 2307 C C . LYS A 1 284 ? -0.172 -13.536 15.486 1.00 93.62 284 LYS A C 1
ATOM 2309 O O . LYS A 1 284 ? 0.790 -14.269 15.273 1.00 93.62 284 LYS A O 1
ATOM 2314 N N . GLY A 1 285 ? -0.053 -12.234 15.736 1.00 92.50 285 GLY A N 1
ATOM 2315 C CA . GLY A 1 285 ? 1.233 -11.552 15.894 1.00 92.50 285 GLY A CA 1
ATOM 2316 C C . GLY A 1 285 ? 1.876 -11.807 17.259 1.00 92.50 285 GLY A C 1
ATOM 2317 O O . GLY A 1 285 ? 1.195 -12.135 18.232 1.00 92.50 285 GLY A O 1
ATOM 2318 N N . TRP A 1 286 ? 3.196 -11.642 17.339 1.00 93.38 286 TRP A N 1
ATOM 2319 C CA . TRP A 1 286 ? 3.922 -11.637 18.611 1.00 93.38 286 TRP A CA 1
ATOM 2320 C C . TRP A 1 286 ? 3.731 -10.305 19.349 1.00 93.38 286 TRP A C 1
ATOM 2322 O O . TRP A 1 286 ? 3.462 -9.285 18.705 1.00 93.38 286 TRP A O 1
ATOM 2332 N N . PRO A 1 287 ? 3.893 -10.267 20.685 1.00 89.62 287 PRO A N 1
ATOM 2333 C CA . PRO A 1 287 ? 3.905 -9.008 21.420 1.00 89.62 287 PRO A CA 1
ATOM 2334 C C . PRO A 1 287 ? 4.919 -8.018 20.827 1.00 89.62 287 PRO A C 1
ATOM 2336 O O . PRO A 1 287 ? 6.010 -8.415 20.421 1.00 89.62 287 PRO A O 1
ATOM 2339 N N . ILE A 1 288 ? 4.565 -6.730 20.810 1.00 85.44 288 ILE A N 1
ATOM 2340 C CA . ILE A 1 288 ? 5.390 -5.598 20.343 1.00 85.44 288 ILE A CA 1
ATOM 2341 C C . ILE A 1 288 ? 5.632 -5.575 18.824 1.00 85.44 288 ILE A C 1
ATOM 2343 O O . ILE A 1 288 ? 5.251 -4.604 18.179 1.00 85.44 288 ILE A O 1
ATOM 2347 N N . ILE A 1 289 ? 6.239 -6.613 18.242 1.00 90.25 289 ILE A N 1
ATOM 2348 C CA . ILE A 1 289 ? 6.632 -6.630 16.819 1.00 90.25 289 ILE A CA 1
ATOM 2349 C C . ILE A 1 289 ? 5.514 -7.107 15.877 1.00 90.25 289 ILE A C 1
ATOM 2351 O O . ILE A 1 289 ? 5.608 -6.947 14.657 1.00 90.25 289 ILE A O 1
ATOM 2355 N N . GLY A 1 290 ? 4.466 -7.731 16.421 1.00 94.94 290 GLY A N 1
ATOM 2356 C CA . GLY A 1 290 ? 3.364 -8.288 15.647 1.00 94.94 290 GLY A CA 1
ATOM 2357 C C . GLY A 1 290 ? 3.830 -9.363 14.655 1.00 94.94 290 GLY A C 1
ATOM 2358 O O . GLY A 1 290 ? 4.463 -10.348 15.036 1.00 94.94 290 GLY A O 1
ATOM 2359 N N . ASN A 1 291 ? 3.506 -9.189 13.378 1.00 96.19 291 ASN A N 1
ATOM 2360 C CA . ASN A 1 291 ? 3.768 -10.106 12.270 1.00 96.19 291 ASN A CA 1
ATOM 2361 C C . ASN A 1 291 ? 5.013 -9.737 11.440 1.00 96.19 291 ASN A C 1
ATOM 2363 O O . ASN A 1 291 ? 5.250 -10.370 10.413 1.00 96.19 291 ASN A O 1
ATOM 2367 N N . LEU A 1 292 ? 5.827 -8.756 11.858 1.00 93.12 292 LEU A N 1
ATOM 2368 C CA . LEU A 1 292 ? 7.027 -8.330 11.111 1.00 93.12 292 LEU A CA 1
ATOM 2369 C C . LEU A 1 292 ? 7.973 -9.497 10.776 1.00 93.12 292 LEU A C 1
ATOM 2371 O O . LEU A 1 292 ? 8.463 -9.607 9.654 1.00 93.12 292 LEU A O 1
ATOM 2375 N N . HIS A 1 293 ? 8.150 -10.425 11.717 1.00 92.19 293 HIS A N 1
ATOM 2376 C CA . HIS A 1 293 ? 8.977 -11.627 11.567 1.00 92.19 293 HIS A CA 1
ATOM 2377 C C . HIS A 1 293 ? 8.531 -12.569 10.427 1.00 92.19 293 HIS A C 1
ATOM 2379 O O . HIS A 1 293 ? 9.300 -13.426 9.996 1.00 92.19 293 HIS A O 1
ATOM 2385 N N . MET A 1 294 ? 7.301 -12.424 9.920 1.00 93.81 294 MET A N 1
ATOM 2386 C CA . MET A 1 294 ? 6.734 -13.290 8.879 1.00 93.81 294 MET A CA 1
ATOM 2387 C C . MET A 1 294 ? 7.025 -12.800 7.451 1.00 93.81 294 MET A C 1
ATOM 2389 O O . MET A 1 294 ? 6.876 -13.576 6.506 1.00 93.81 294 MET A O 1
ATOM 2393 N N . LEU A 1 295 ? 7.434 -11.536 7.275 1.00 90.12 295 LEU A N 1
ATOM 2394 C CA . LEU A 1 295 ? 7.567 -10.910 5.952 1.00 90.12 295 LEU A CA 1
ATOM 2395 C C . LEU A 1 295 ? 8.761 -11.453 5.147 1.00 90.12 295 LEU A C 1
ATOM 2397 O O . LEU A 1 295 ? 8.669 -11.595 3.928 1.00 90.12 295 LEU A O 1
ATOM 2401 N N . GLY A 1 296 ? 9.853 -11.842 5.815 1.00 90.56 296 GLY A N 1
ATOM 2402 C CA . GLY A 1 296 ? 11.051 -12.383 5.162 1.00 90.56 296 GLY A CA 1
ATOM 2403 C C . GLY A 1 296 ? 11.665 -11.435 4.120 1.00 90.56 296 GLY A C 1
ATOM 2404 O O . GLY A 1 296 ? 11.448 -10.229 4.160 1.00 90.56 296 GLY A O 1
ATOM 2405 N N . LYS A 1 297 ? 12.442 -11.989 3.177 1.00 91.00 297 LYS A N 1
ATOM 2406 C CA . LYS A 1 297 ? 13.118 -11.211 2.116 1.00 91.00 297 LYS A CA 1
ATOM 2407 C C . LYS A 1 297 ? 12.206 -10.816 0.948 1.00 91.00 297 LYS A C 1
ATOM 2409 O O . LYS A 1 297 ? 12.504 -9.852 0.262 1.00 91.00 297 LYS A O 1
ATOM 2414 N N . LEU A 1 298 ? 11.122 -11.563 0.713 1.00 94.12 298 LEU A N 1
ATOM 2415 C CA . LEU A 1 298 ? 10.154 -11.323 -0.367 1.00 94.12 298 LEU A CA 1
ATOM 2416 C C . LEU A 1 298 ? 8.733 -11.222 0.221 1.00 94.12 298 LEU A C 1
ATOM 2418 O O . LEU A 1 298 ? 7.965 -12.192 0.154 1.00 94.12 298 LEU A O 1
ATOM 2422 N N . PRO A 1 299 ? 8.368 -10.072 0.820 1.00 94.88 299 PRO A N 1
ATOM 2423 C CA . PRO A 1 299 ? 7.100 -9.896 1.521 1.00 94.88 299 PRO A CA 1
ATOM 2424 C C . PRO A 1 299 ? 5.880 -10.188 0.652 1.00 94.88 299 PRO A C 1
ATOM 2426 O O . PRO A 1 299 ? 4.971 -10.871 1.104 1.00 94.88 299 PRO A O 1
ATOM 2429 N N . HIS A 1 300 ? 5.864 -9.766 -0.613 1.00 95.88 300 HIS A N 1
ATOM 2430 C CA . HIS A 1 300 ? 4.735 -10.005 -1.520 1.00 95.88 300 HIS A CA 1
ATOM 2431 C C . HIS A 1 300 ? 4.409 -11.497 -1.714 1.00 95.88 300 HIS A C 1
ATOM 2433 O O . HIS A 1 300 ? 3.234 -11.873 -1.670 1.00 95.88 300 HIS A O 1
ATOM 2439 N N . ARG A 1 301 ? 5.425 -12.369 -1.820 1.00 96.44 301 ARG A N 1
ATOM 2440 C CA . ARG A 1 301 ? 5.231 -13.830 -1.896 1.00 96.44 301 ARG A CA 1
ATOM 2441 C C . ARG A 1 301 ? 4.754 -14.412 -0.567 1.00 96.44 301 ARG A C 1
ATOM 2443 O O . ARG A 1 301 ? 3.857 -15.251 -0.543 1.00 96.44 301 ARG A O 1
ATOM 2450 N N . ARG A 1 302 ? 5.330 -13.962 0.556 1.00 96.75 302 ARG A N 1
ATOM 2451 C CA . ARG A 1 302 ? 4.900 -14.394 1.899 1.00 96.75 302 ARG A CA 1
ATOM 2452 C C . ARG A 1 302 ? 3.450 -14.010 2.175 1.00 96.75 302 ARG A C 1
ATOM 2454 O O . ARG A 1 302 ? 2.684 -14.841 2.649 1.00 96.75 302 ARG A O 1
ATOM 2461 N N . LEU A 1 303 ? 3.070 -12.785 1.830 1.00 97.69 303 LEU A N 1
ATOM 2462 C CA . LEU A 1 303 ? 1.709 -12.282 1.962 1.00 97.69 303 LEU A CA 1
ATOM 2463 C C . LEU A 1 303 ? 0.732 -13.057 1.076 1.00 97.69 303 LEU A C 1
ATOM 2465 O O . LEU A 1 303 ? -0.344 -13.403 1.550 1.00 97.69 303 LEU A O 1
ATOM 2469 N N . GLN A 1 304 ? 1.119 -13.410 -0.154 1.00 97.00 304 GLN A N 1
ATOM 2470 C CA . GLN A 1 304 ? 0.314 -14.282 -1.015 1.00 97.00 304 GLN A CA 1
ATOM 2471 C C . GLN A 1 304 ? 0.091 -15.661 -0.372 1.00 97.00 304 GLN A C 1
ATOM 2473 O O . GLN A 1 304 ? -1.043 -16.127 -0.298 1.00 97.00 304 GLN A O 1
ATOM 2478 N N . SER A 1 305 ? 1.144 -16.283 0.168 1.00 96.56 305 SER A N 1
ATOM 2479 C CA . SER A 1 305 ? 1.042 -17.572 0.867 1.00 96.56 305 SER A CA 1
ATOM 2480 C C . SER A 1 305 ? 0.214 -17.509 2.155 1.00 96.56 305 SER A C 1
ATOM 2482 O O . SER A 1 305 ? -0.304 -18.533 2.591 1.00 96.56 305 SER A O 1
ATOM 2484 N N . LEU A 1 306 ? 0.121 -16.350 2.806 1.00 97.06 306 LEU A N 1
ATOM 2485 C CA . LEU A 1 306 ? -0.760 -16.163 3.957 1.00 97.06 306 LEU A CA 1
ATOM 2486 C C . LEU A 1 306 ? -2.207 -15.931 3.505 1.00 97.06 306 LEU A C 1
ATOM 2488 O O . LEU A 1 306 ? -3.122 -16.491 4.104 1.00 97.06 306 LEU A O 1
ATOM 2492 N N . ALA A 1 307 ? -2.419 -15.185 2.419 1.00 96.25 307 ALA A N 1
ATOM 2493 C CA . ALA A 1 307 ? -3.742 -14.939 1.851 1.00 96.25 307 ALA A CA 1
ATOM 2494 C C . ALA A 1 307 ? -4.433 -16.229 1.377 1.00 96.25 307 ALA A C 1
ATOM 2496 O O . ALA A 1 307 ? -5.646 -16.354 1.519 1.00 96.25 307 ALA A O 1
ATOM 2497 N N . THR A 1 308 ? -3.692 -17.242 0.911 1.00 94.69 308 THR A N 1
ATOM 2498 C CA . THR A 1 308 ? -4.287 -18.560 0.602 1.00 94.69 308 THR A CA 1
ATOM 2499 C C . THR A 1 308 ? -4.861 -19.267 1.834 1.00 94.69 308 THR A C 1
ATOM 2501 O O . THR A 1 308 ? -5.769 -20.080 1.694 1.00 94.69 308 THR A O 1
ATOM 2504 N N . LYS A 1 309 ? -4.362 -18.954 3.038 1.00 95.75 309 LYS A N 1
ATOM 2505 C CA . LYS A 1 309 ? -4.834 -19.527 4.308 1.00 95.75 309 LYS A CA 1
ATOM 2506 C C . LYS A 1 309 ? -5.911 -18.681 4.985 1.00 95.75 309 LYS A C 1
ATOM 2508 O O . LYS A 1 309 ? -6.844 -19.239 5.552 1.00 95.75 309 LYS A O 1
ATOM 2513 N N . TYR A 1 310 ? -5.753 -17.359 4.990 1.00 96.12 310 TYR A N 1
ATOM 2514 C CA . TYR A 1 310 ? -6.633 -16.449 5.731 1.00 96.12 310 TYR A CA 1
ATOM 2515 C C . TYR A 1 310 ? -7.704 -15.795 4.855 1.00 96.12 310 TYR A C 1
ATOM 2517 O O . TYR A 1 310 ? -8.686 -15.301 5.390 1.00 96.12 310 TYR A O 1
ATOM 2525 N N . GLY A 1 311 ? -7.567 -15.842 3.531 1.00 95.75 311 GLY A N 1
ATOM 2526 C CA . GLY A 1 311 ? -8.501 -15.240 2.586 1.00 95.75 311 GLY A CA 1
ATOM 2527 C C . GLY A 1 311 ? -7.962 -13.966 1.923 1.00 95.75 311 GLY A C 1
ATOM 2528 O O . GLY A 1 311 ? -6.868 -13.494 2.247 1.00 95.75 311 GLY A O 1
ATOM 2529 N N . PRO A 1 312 ? -8.723 -13.410 0.962 1.00 96.19 312 PRO A N 1
ATOM 2530 C CA . PRO A 1 312 ? -8.282 -12.299 0.120 1.00 96.19 312 PRO A CA 1
ATOM 2531 C C . PRO A 1 312 ? -8.224 -10.948 0.849 1.00 96.19 312 PRO A C 1
ATOM 2533 O O . PRO A 1 312 ? -7.489 -10.073 0.395 1.00 96.19 312 PRO A O 1
ATOM 2536 N N . ILE A 1 313 ? -8.945 -10.791 1.968 1.00 98.00 313 ILE A N 1
ATOM 2537 C CA . ILE A 1 313 ? -8.838 -9.665 2.908 1.00 98.00 313 ILE A CA 1
ATOM 2538 C C . ILE A 1 313 ? -8.261 -10.213 4.215 1.00 98.00 3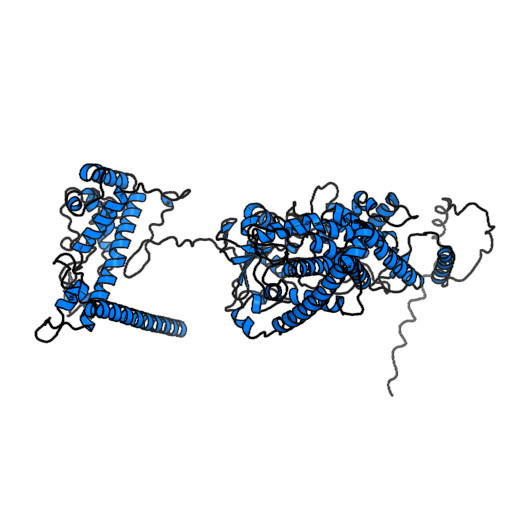13 ILE A C 1
ATOM 2540 O O . ILE A 1 313 ? -8.937 -10.941 4.941 1.00 98.00 313 ILE A O 1
ATOM 2544 N N . MET A 1 314 ? -7.009 -9.868 4.514 1.00 97.94 314 MET A N 1
ATOM 2545 C CA . MET A 1 314 ? -6.279 -10.399 5.667 1.00 97.94 314 MET A CA 1
ATOM 2546 C C . MET A 1 314 ? -5.779 -9.278 6.579 1.00 97.94 314 MET A C 1
ATOM 2548 O O . MET A 1 314 ? -5.198 -8.308 6.097 1.00 97.94 314 MET A O 1
ATOM 2552 N N . SER A 1 315 ? -5.934 -9.431 7.896 1.00 97.38 315 SER A N 1
ATOM 2553 C CA . SER A 1 315 ? -5.350 -8.524 8.888 1.00 97.38 315 SER A CA 1
ATOM 2554 C C . SER A 1 315 ? -3.940 -8.938 9.306 1.00 97.38 315 SER A C 1
ATOM 2556 O O . SER A 1 315 ? -3.619 -10.119 9.450 1.00 97.38 315 SER A O 1
ATOM 2558 N N . LEU A 1 316 ? -3.089 -7.938 9.519 1.00 97.50 316 LEU A N 1
ATOM 2559 C CA . LEU A 1 316 ? -1.767 -8.062 10.118 1.00 97.50 316 LEU A CA 1
ATOM 2560 C C . LEU A 1 316 ? -1.534 -6.902 11.081 1.00 97.50 316 LEU A C 1
ATOM 2562 O O . LEU A 1 316 ? -2.080 -5.812 10.929 1.00 97.50 316 LEU A O 1
ATOM 2566 N N . GLN A 1 317 ? -0.649 -7.126 12.039 1.00 96.31 317 GLN A N 1
ATOM 2567 C CA . GLN A 1 317 ? -0.130 -6.098 12.924 1.00 96.31 317 GLN A CA 1
ATOM 2568 C C . GLN A 1 317 ? 1.373 -5.979 12.663 1.00 96.31 317 GLN A C 1
ATOM 2570 O O . GLN A 1 317 ? 2.116 -6.897 12.979 1.00 96.31 317 GLN A O 1
ATOM 2575 N N . LEU A 1 318 ? 1.850 -4.894 12.055 1.00 94.81 318 LEU A N 1
ATOM 2576 C CA . LEU A 1 318 ? 3.278 -4.675 11.801 1.00 94.81 318 LEU A CA 1
ATOM 2577 C C . LEU A 1 318 ? 3.815 -3.686 12.836 1.00 94.81 318 LEU A C 1
ATOM 2579 O O . LEU A 1 318 ? 3.606 -2.480 12.718 1.00 94.81 318 LEU A O 1
ATOM 2583 N N . GLY A 1 319 ? 4.445 -4.200 13.895 1.00 92.56 319 GLY A N 1
ATOM 2584 C CA . GLY A 1 319 ? 4.757 -3.393 15.074 1.00 92.56 319 GLY A CA 1
ATOM 2585 C C . GLY A 1 319 ? 3.478 -2.837 15.712 1.00 92.56 319 GLY A C 1
ATOM 2586 O O . GLY A 1 319 ? 2.574 -3.579 16.098 1.00 92.56 319 GLY A O 1
ATOM 2587 N N . GLN A 1 320 ? 3.362 -1.513 15.772 1.00 91.06 320 GLN A N 1
ATOM 2588 C CA . GLN A 1 320 ? 2.181 -0.793 16.260 1.00 91.06 320 GLN A CA 1
ATOM 2589 C C . GLN A 1 320 ? 1.187 -0.422 15.148 1.00 91.06 320 GLN A C 1
ATOM 2591 O O . GLN A 1 320 ? 0.101 0.074 15.443 1.00 91.06 320 GLN A O 1
ATOM 2596 N N . VAL A 1 321 ? 1.503 -0.717 13.885 1.00 94.31 321 VAL A N 1
ATOM 2597 C CA . VAL A 1 321 ? 0.660 -0.372 12.734 1.00 94.31 321 VAL A CA 1
ATOM 2598 C C . VAL A 1 321 ? -0.272 -1.527 12.376 1.00 94.31 321 VAL A C 1
ATOM 2600 O O . VAL A 1 321 ? 0.178 -2.622 12.038 1.00 94.31 321 VAL A O 1
ATOM 2603 N N . SER A 1 322 ? -1.581 -1.276 12.404 1.00 95.88 322 SER A N 1
ATOM 2604 C CA . SER A 1 322 ? -2.583 -2.217 11.895 1.00 95.88 322 SER A CA 1
ATOM 2605 C C . SER A 1 322 ? -2.649 -2.156 10.369 1.00 95.88 322 SER A C 1
ATOM 2607 O O . SER A 1 322 ? -2.702 -1.072 9.779 1.00 95.88 322 SER A O 1
ATOM 2609 N N . VAL A 1 323 ? -2.644 -3.325 9.731 1.00 97.50 323 VAL A N 1
ATOM 2610 C CA . VAL A 1 323 ? -2.555 -3.481 8.278 1.00 97.50 323 VAL A CA 1
ATOM 2611 C C . VAL A 1 323 ? -3.644 -4.423 7.773 1.00 97.50 323 VAL A C 1
ATOM 2613 O O . VAL A 1 323 ? -3.881 -5.475 8.361 1.00 97.50 323 VAL A O 1
ATOM 2616 N N . ILE A 1 324 ? -4.263 -4.072 6.649 1.00 98.38 324 ILE A N 1
ATOM 2617 C CA . ILE A 1 324 ? -5.084 -4.973 5.838 1.00 98.38 324 ILE A CA 1
ATOM 2618 C C . ILE A 1 324 ? -4.349 -5.246 4.530 1.00 98.38 324 ILE A C 1
ATOM 2620 O O . ILE A 1 324 ? -3.890 -4.324 3.856 1.00 98.38 324 ILE A O 1
ATOM 2624 N N . VAL A 1 325 ? -4.241 -6.519 4.173 1.00 98.56 325 VAL A N 1
ATOM 2625 C CA . VAL A 1 325 ? -3.667 -6.985 2.913 1.00 98.56 325 VAL A CA 1
ATOM 2626 C C . VAL A 1 325 ? -4.795 -7.478 2.020 1.00 98.56 325 VAL A C 1
ATOM 2628 O O . VAL A 1 325 ? -5.584 -8.327 2.432 1.00 98.56 325 VAL A O 1
ATOM 2631 N N . VAL A 1 326 ? -4.844 -6.953 0.800 1.00 98.44 326 VAL A N 1
ATOM 2632 C CA . VAL A 1 326 ? -5.840 -7.272 -0.227 1.00 98.44 326 VAL A CA 1
ATOM 2633 C C . VAL A 1 326 ? -5.157 -8.043 -1.352 1.00 98.44 326 VAL A C 1
ATOM 2635 O O . VAL A 1 326 ? -4.142 -7.578 -1.874 1.00 98.44 326 VAL A O 1
ATOM 2638 N N . SER A 1 327 ? -5.672 -9.227 -1.697 1.00 98.06 327 SER A N 1
ATOM 2639 C CA . SER A 1 327 ? -4.963 -10.178 -2.576 1.00 98.06 327 SER A CA 1
ATOM 2640 C C . SER A 1 327 ? -5.796 -10.823 -3.692 1.00 98.06 327 SER A C 1
ATOM 2642 O O . SER A 1 327 ? -5.277 -11.732 -4.334 1.00 98.06 327 SER A O 1
ATOM 2644 N N . SER A 1 328 ? -7.037 -10.392 -3.953 1.00 97.44 328 SER A N 1
ATOM 2645 C CA . SER A 1 328 ? -7.802 -10.843 -5.132 1.00 97.44 328 SER A CA 1
ATOM 2646 C C . SER A 1 328 ? -8.339 -9.670 -5.965 1.00 97.44 328 SER A C 1
ATOM 2648 O O . SER A 1 328 ? -8.463 -8.562 -5.433 1.00 97.44 328 SER A O 1
ATOM 2650 N N . PRO A 1 329 ? -8.678 -9.886 -7.250 1.00 96.94 329 PRO A N 1
ATOM 2651 C CA . PRO A 1 329 ? -9.292 -8.866 -8.103 1.00 96.94 329 PRO A CA 1
ATOM 2652 C C . PRO A 1 329 ? -10.566 -8.257 -7.510 1.00 96.94 329 PRO A C 1
ATOM 2654 O O . PRO A 1 329 ? -10.695 -7.037 -7.439 1.00 96.94 329 PRO A O 1
ATOM 2657 N N . GLU A 1 330 ? -11.483 -9.093 -7.021 1.00 96.50 330 GLU A N 1
ATOM 2658 C CA . GLU A 1 330 ? -12.795 -8.661 -6.522 1.00 96.50 330 GLU A CA 1
ATOM 2659 C C . GLU A 1 330 ? -12.627 -7.767 -5.293 1.00 96.50 330 GLU A C 1
ATOM 2661 O O . GLU A 1 330 ? -13.244 -6.712 -5.154 1.00 96.50 330 GLU A O 1
ATOM 2666 N N . THR A 1 331 ? -11.723 -8.172 -4.402 1.00 96.75 331 THR A N 1
ATOM 2667 C CA . THR A 1 331 ? -11.421 -7.415 -3.188 1.00 96.75 331 THR A CA 1
ATOM 2668 C C . THR A 1 331 ? -10.632 -6.147 -3.493 1.00 96.75 331 THR A C 1
ATOM 2670 O O . THR A 1 331 ? -10.910 -5.110 -2.899 1.00 96.75 331 THR A O 1
ATOM 2673 N N . ALA A 1 332 ? -9.720 -6.154 -4.466 1.00 97.62 332 ALA A N 1
ATOM 2674 C CA . ALA A 1 332 ? -9.054 -4.934 -4.916 1.00 97.62 332 ALA A CA 1
ATOM 2675 C C . ALA A 1 332 ? -10.051 -3.910 -5.484 1.00 97.62 332 ALA A C 1
ATOM 2677 O O . ALA A 1 332 ? -9.921 -2.722 -5.183 1.00 97.62 332 ALA A O 1
ATOM 2678 N N . GLU A 1 333 ? -11.075 -4.350 -6.223 1.00 97.25 333 GLU A N 1
ATOM 2679 C CA . GLU A 1 333 ? -12.137 -3.473 -6.734 1.00 97.25 333 GLU A CA 1
ATOM 2680 C C . GLU A 1 333 ? -12.915 -2.784 -5.601 1.00 97.25 333 GLU A C 1
ATOM 2682 O O . GLU A 1 333 ? -13.174 -1.575 -5.668 1.00 97.25 333 GLU A O 1
ATOM 2687 N N . LEU A 1 334 ? -13.223 -3.510 -4.518 1.00 96.69 334 LEU A N 1
ATOM 2688 C CA . LEU A 1 334 ? -13.895 -2.932 -3.350 1.00 96.69 334 LEU A CA 1
ATOM 2689 C C . LEU A 1 334 ? -13.101 -1.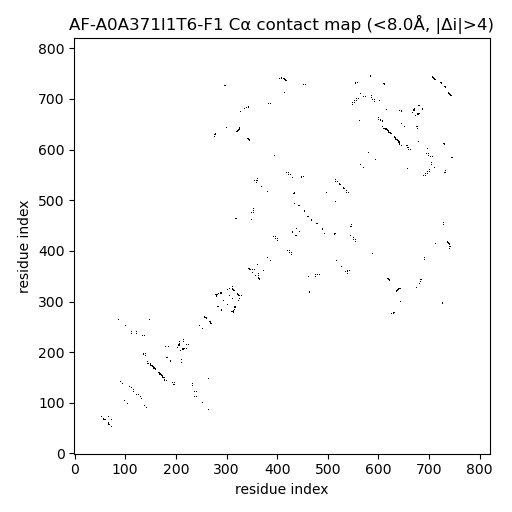756 -2.762 1.00 96.69 334 LEU A C 1
ATOM 2691 O O . LEU A 1 334 ? -13.667 -0.693 -2.508 1.00 96.69 334 LEU A O 1
ATOM 2695 N N . PHE A 1 335 ? -11.788 -1.913 -2.581 1.00 97.12 335 PHE A N 1
ATOM 2696 C CA . PHE A 1 335 ? -10.946 -0.894 -1.942 1.00 97.12 335 PHE A CA 1
ATOM 2697 C C . PHE A 1 335 ? -10.527 0.235 -2.891 1.00 97.12 335 PHE A C 1
ATOM 2699 O O . PHE A 1 335 ? -10.398 1.382 -2.469 1.00 97.12 335 PHE A O 1
ATOM 2706 N N . LEU A 1 336 ? -10.269 -0.070 -4.162 1.00 96.50 336 LEU A N 1
ATOM 2707 C CA . LEU A 1 336 ? -9.671 0.885 -5.098 1.00 96.50 336 LEU A CA 1
ATOM 2708 C C . LEU A 1 336 ? -10.683 1.589 -6.002 1.00 96.50 336 LEU A C 1
ATOM 2710 O O . LEU A 1 336 ? -10.321 2.605 -6.592 1.00 96.50 336 LEU A O 1
ATOM 2714 N N . LYS A 1 337 ? -11.919 1.085 -6.103 1.00 94.88 337 LYS A N 1
ATOM 2715 C CA . LYS A 1 337 ? -12.989 1.684 -6.915 1.00 94.88 337 LYS A CA 1
ATOM 2716 C C . LYS A 1 337 ? -14.249 1.959 -6.106 1.00 94.88 337 LYS A C 1
ATOM 2718 O O . LYS A 1 337 ? -14.680 3.104 -6.061 1.00 94.88 337 LYS A O 1
ATOM 2723 N N . LYS A 1 338 ? -14.825 0.953 -5.439 1.00 94.75 338 LYS A N 1
ATOM 2724 C CA . LYS A 1 338 ? -16.106 1.124 -4.724 1.00 94.75 338 LYS A CA 1
ATOM 2725 C C . LYS A 1 338 ? -15.992 2.072 -3.525 1.00 94.75 338 LYS A C 1
ATOM 2727 O O . LYS A 1 338 ? -16.876 2.891 -3.303 1.00 94.75 338 LYS A O 1
ATOM 2732 N N . HIS A 1 339 ? -14.896 1.972 -2.777 1.00 95.12 339 HIS A N 1
ATOM 2733 C CA . HIS A 1 339 ? -14.616 2.782 -1.587 1.00 95.12 339 HIS A CA 1
ATOM 2734 C C . HIS A 1 339 ? -13.340 3.626 -1.757 1.00 95.12 339 HIS A C 1
ATOM 2736 O O . HIS A 1 339 ? -12.608 3.885 -0.800 1.00 95.12 339 HIS A O 1
ATOM 2742 N N . ASP A 1 340 ? -13.046 4.046 -2.991 1.00 93.25 340 ASP A N 1
ATOM 2743 C CA . ASP A 1 340 ? -11.760 4.644 -3.357 1.00 93.25 340 ASP A CA 1
ATOM 2744 C C . ASP A 1 340 ? -11.414 5.917 -2.564 1.00 93.25 340 ASP A C 1
ATOM 2746 O O . ASP A 1 340 ? -10.251 6.132 -2.221 1.00 93.25 340 ASP A O 1
ATOM 2750 N N . THR A 1 341 ? -12.413 6.738 -2.231 1.00 94.62 341 THR A N 1
ATOM 2751 C CA . THR A 1 341 ? -12.294 7.976 -1.447 1.00 94.62 341 THR A CA 1
ATOM 2752 C C . THR A 1 341 ? -11.875 7.721 -0.003 1.00 94.62 341 THR A C 1
ATOM 2754 O O . THR A 1 341 ? -11.128 8.529 0.561 1.00 94.62 341 THR A O 1
ATOM 2757 N N . VAL A 1 342 ? -12.315 6.605 0.585 1.00 96.00 342 VAL A N 1
ATOM 2758 C CA . VAL A 1 342 ? -11.992 6.187 1.959 1.00 96.00 342 VAL A CA 1
ATOM 2759 C C . VAL A 1 342 ? -10.538 5.737 2.054 1.00 96.00 342 VAL A C 1
ATOM 2761 O O . VAL A 1 342 ? -9.854 6.059 3.024 1.00 96.00 342 VAL A O 1
ATOM 2764 N N . PHE A 1 343 ? -10.029 5.081 1.009 1.00 95.94 343 PHE A N 1
ATOM 2765 C CA . PHE A 1 343 ? -8.649 4.588 0.922 1.00 95.94 343 PHE A CA 1
ATOM 2766 C C . PHE A 1 343 ? -7.769 5.439 0.008 1.00 95.94 343 PHE A C 1
ATOM 2768 O O . PHE A 1 343 ? -6.789 4.955 -0.561 1.00 95.94 343 PHE A O 1
ATOM 2775 N N . ALA A 1 344 ? -8.107 6.712 -0.190 1.00 94.31 344 ALA A N 1
ATOM 2776 C CA . ALA A 1 344 ? -7.317 7.595 -1.035 1.00 94.31 344 ALA A CA 1
ATOM 2777 C C . ALA A 1 344 ? -6.102 8.187 -0.308 1.00 94.31 344 ALA A C 1
ATOM 2779 O O . ALA A 1 344 ? -5.211 8.679 -0.990 1.00 94.31 344 ALA A O 1
ATOM 2780 N N . SER A 1 345 ? -6.035 8.186 1.029 1.00 94.62 345 SER A N 1
ATOM 2781 C CA . SER A 1 345 ? -4.888 8.752 1.764 1.00 94.62 345 SER A CA 1
ATOM 2782 C C . SER A 1 345 ? -3.671 7.826 1.766 1.00 94.62 345 SER A C 1
ATOM 2784 O O . SER A 1 345 ? -3.752 6.651 1.394 1.00 94.62 345 SER A O 1
ATOM 2786 N N . ARG A 1 346 ? -2.528 8.376 2.177 1.00 92.44 346 ARG A N 1
ATOM 2787 C CA . ARG A 1 346 ? -1.256 7.674 2.347 1.00 92.44 346 ARG A CA 1
ATOM 2788 C C . ARG A 1 346 ? -0.859 7.712 3.821 1.00 92.44 346 ARG A C 1
ATOM 2790 O O . ARG A 1 346 ? -1.147 8.704 4.481 1.00 92.44 346 ARG A O 1
ATOM 2797 N N . PRO A 1 347 ? -0.218 6.659 4.345 1.00 90.25 347 PRO A N 1
ATOM 2798 C CA . PRO A 1 347 ? 0.344 6.731 5.681 1.00 90.25 347 PRO A CA 1
ATOM 2799 C C . PRO A 1 347 ? 1.521 7.707 5.691 1.00 90.25 347 PRO A C 1
ATOM 2801 O O . PRO A 1 347 ? 2.313 7.734 4.748 1.00 90.25 347 PRO A O 1
ATOM 2804 N N . LYS A 1 348 ? 1.667 8.453 6.785 1.00 85.44 348 LYS A N 1
ATOM 2805 C CA . LYS A 1 348 ? 2.878 9.238 7.026 1.00 85.44 348 LYS A CA 1
ATOM 2806 C C . LYS A 1 348 ? 4.026 8.285 7.338 1.00 85.44 348 LYS A C 1
ATOM 2808 O O . LYS A 1 348 ? 3.908 7.452 8.237 1.00 85.44 348 LYS A O 1
ATOM 2813 N N . ILE A 1 349 ? 5.090 8.386 6.553 1.00 84.94 349 ILE A N 1
ATOM 2814 C CA . ILE A 1 349 ? 6.336 7.640 6.742 1.00 84.94 349 ILE A CA 1
ATOM 2815 C C . ILE A 1 349 ? 7.493 8.625 6.836 1.00 84.94 349 ILE A C 1
ATOM 2817 O O . ILE A 1 349 ? 7.451 9.701 6.232 1.00 84.94 349 ILE A O 1
ATOM 2821 N N . GLN A 1 350 ? 8.544 8.249 7.546 1.00 82.75 350 GLN A N 1
ATOM 2822 C CA . GLN A 1 350 ? 9.663 9.137 7.835 1.00 82.75 350 GLN A CA 1
ATOM 2823 C C . GLN A 1 350 ? 10.342 9.663 6.562 1.00 82.75 350 GLN A C 1
ATOM 2825 O O . GLN A 1 350 ? 10.651 10.848 6.465 1.00 82.75 350 GLN A O 1
ATOM 2830 N N . ALA A 1 351 ? 10.477 8.807 5.542 1.00 79.00 351 ALA A N 1
ATOM 2831 C CA . ALA A 1 351 ? 10.992 9.202 4.233 1.00 79.00 351 ALA A CA 1
ATOM 2832 C C . ALA A 1 351 ? 10.190 10.357 3.614 1.00 79.00 351 ALA A C 1
ATOM 2834 O O . ALA A 1 351 ? 10.774 11.324 3.135 1.00 79.00 351 ALA A O 1
ATOM 2835 N N . SER A 1 352 ? 8.856 10.305 3.685 1.00 77.12 352 SER A N 1
ATOM 2836 C CA . SER A 1 352 ? 7.992 11.364 3.150 1.00 77.12 352 SER A CA 1
ATOM 2837 C C . SER A 1 352 ? 8.084 12.672 3.939 1.00 77.12 352 SER A C 1
ATOM 2839 O O . SER A 1 352 ? 7.988 13.745 3.349 1.00 77.12 352 SER A O 1
ATOM 2841 N N . GLU A 1 353 ? 8.315 12.613 5.253 1.00 78.81 353 GLU A N 1
ATOM 2842 C CA . GLU A 1 353 ? 8.481 13.818 6.073 1.00 78.81 353 GLU A CA 1
ATOM 2843 C C . GLU A 1 353 ? 9.786 14.547 5.738 1.00 78.81 353 GLU A C 1
ATOM 2845 O O . GLU A 1 353 ? 9.780 15.768 5.585 1.00 78.81 353 GLU A O 1
ATOM 2850 N N . SER A 1 354 ? 10.881 13.801 5.560 1.00 76.69 354 SER A N 1
ATOM 2851 C CA . SER A 1 354 ? 12.190 14.368 5.219 1.00 76.69 354 SER A CA 1
ATOM 2852 C C . SER A 1 354 ? 12.312 14.819 3.761 1.00 76.69 354 SER A C 1
ATOM 2854 O O . SER A 1 354 ? 13.030 15.780 3.495 1.00 76.69 354 SER A O 1
ATOM 2856 N N . LEU A 1 355 ? 11.655 14.134 2.817 1.00 73.38 355 LEU A N 1
ATOM 2857 C CA . LEU A 1 355 ? 11.830 14.372 1.376 1.00 73.38 355 LEU A CA 1
ATOM 2858 C C . LEU A 1 355 ? 10.743 15.263 0.760 1.00 73.38 355 LEU A C 1
ATOM 2860 O O . LEU A 1 355 ? 11.034 16.058 -0.122 1.00 73.38 355 LEU A O 1
ATOM 2864 N N . SER A 1 356 ? 9.488 15.179 1.212 1.00 68.31 356 SER A N 1
ATOM 2865 C CA . SER A 1 356 ? 8.358 15.852 0.545 1.00 68.31 356 SER A CA 1
ATOM 2866 C C . SER A 1 356 ? 7.975 17.200 1.175 1.00 68.31 356 SER A C 1
ATOM 2868 O O . SER A 1 356 ? 6.819 17.622 1.062 1.00 68.31 356 SER A O 1
ATOM 2870 N N . HIS A 1 357 ? 8.906 17.854 1.884 1.00 70.56 357 HIS A N 1
ATOM 2871 C CA . HIS A 1 357 ? 8.704 19.130 2.589 1.00 70.56 357 HIS A CA 1
ATOM 2872 C C . HIS A 1 357 ? 7.367 19.194 3.359 1.00 70.56 357 HIS A C 1
ATOM 2874 O O . HIS A 1 357 ? 6.551 20.096 3.163 1.00 70.56 357 HIS A O 1
ATOM 2880 N N . GLY A 1 358 ? 7.104 18.188 4.200 1.00 61.78 358 GLY A N 1
ATOM 2881 C CA . GLY A 1 358 ? 5.944 18.164 5.097 1.00 61.78 358 GLY A CA 1
ATOM 2882 C C . GLY A 1 358 ? 4.591 17.779 4.479 1.00 61.78 358 GLY A C 1
ATOM 2883 O O . GLY A 1 358 ? 3.625 17.749 5.239 1.00 61.78 358 GLY A O 1
ATOM 2884 N N . SER A 1 359 ? 4.521 17.467 3.166 1.00 69.00 359 SER A N 1
ATOM 2885 C CA . SER A 1 359 ? 3.381 16.918 2.364 1.00 69.00 359 SER A CA 1
ATOM 2886 C C . SER A 1 359 ? 3.075 17.669 1.052 1.00 69.00 359 SER A C 1
ATOM 2888 O O . SER A 1 359 ? 2.007 17.496 0.461 1.00 69.00 359 SER A O 1
ATOM 2890 N N . LYS A 1 360 ? 4.018 18.472 0.545 1.00 80.62 360 LYS A N 1
ATOM 2891 C CA . LYS A 1 360 ? 3.863 19.246 -0.701 1.00 80.62 360 LYS A CA 1
ATOM 2892 C C . LYS A 1 360 ? 4.089 18.428 -1.991 1.00 80.62 360 LYS A C 1
ATOM 2894 O O . LYS A 1 360 ? 4.025 18.974 -3.087 1.00 80.62 360 LYS A O 1
ATOM 2899 N N . GLY A 1 361 ? 4.372 17.130 -1.869 1.00 82.06 361 GLY A N 1
ATOM 2900 C CA . GLY A 1 361 ? 4.516 16.209 -3.003 1.00 82.06 361 GLY A CA 1
ATOM 2901 C C . GLY A 1 361 ? 3.179 15.659 -3.521 1.00 82.06 361 GLY A C 1
ATOM 2902 O O . GLY A 1 361 ? 2.091 16.107 -3.150 1.00 82.06 361 GLY A O 1
ATOM 2903 N N . LEU A 1 362 ? 3.256 14.620 -4.347 1.00 87.31 362 LEU A N 1
ATOM 2904 C CA . LEU A 1 362 ? 2.141 13.908 -4.968 1.00 87.31 362 LEU A CA 1
ATOM 2905 C C . LEU A 1 362 ? 1.992 12.455 -4.473 1.00 87.31 362 LEU A C 1
ATOM 2907 O O . LEU A 1 362 ? 0.863 11.988 -4.269 1.00 87.31 362 LEU A O 1
ATOM 2911 N N . ALA A 1 363 ? 3.094 11.717 -4.324 1.00 86.06 363 ALA A N 1
ATOM 2912 C CA . ALA A 1 363 ? 3.096 10.265 -4.130 1.00 86.06 363 ALA A CA 1
ATOM 2913 C C . ALA A 1 363 ? 2.654 9.849 -2.718 1.00 86.06 363 ALA A C 1
ATOM 2915 O O . ALA A 1 363 ? 1.804 8.957 -2.576 1.00 86.06 363 ALA A O 1
ATOM 2916 N N . PHE A 1 364 ? 3.195 10.529 -1.699 1.00 84.88 364 PHE A N 1
ATOM 2917 C CA . PHE A 1 364 ? 3.009 10.225 -0.273 1.00 84.88 364 PHE A CA 1
ATOM 2918 C C . PHE A 1 364 ? 2.088 11.204 0.468 1.00 84.88 364 PHE A C 1
ATOM 2920 O O . PHE A 1 364 ? 1.779 10.987 1.635 1.00 84.88 364 PHE A O 1
ATOM 2927 N N . SER A 1 365 ? 1.602 12.249 -0.200 1.00 86.88 365 SER A N 1
ATOM 2928 C CA . SER A 1 365 ? 0.749 13.264 0.424 1.00 86.88 365 SER A CA 1
ATOM 2929 C C . SER A 1 365 ? -0.655 12.748 0.727 1.00 86.88 365 SER A C 1
ATOM 2931 O O . SER A 1 365 ? -1.210 11.913 -0.003 1.00 86.88 365 SER A O 1
ATOM 2933 N N . ASP A 1 366 ? -1.257 13.291 1.783 1.00 89.19 366 ASP A N 1
ATOM 2934 C CA . ASP A 1 366 ? -2.633 13.011 2.186 1.00 89.19 366 ASP A CA 1
ATOM 2935 C C . ASP A 1 366 ? -3.651 13.375 1.098 1.00 89.19 366 ASP A C 1
ATOM 2937 O O . ASP A 1 366 ? -3.412 14.224 0.241 1.00 89.19 366 ASP A O 1
ATOM 2941 N N . TYR A 1 367 ? -4.805 12.704 1.097 1.00 92.00 367 TYR A N 1
ATOM 2942 C CA . TYR A 1 367 ? -5.859 13.023 0.139 1.00 92.00 367 TYR A CA 1
ATOM 2943 C C . TYR A 1 367 ? -6.632 14.270 0.584 1.00 92.00 367 TYR A C 1
ATOM 2945 O O . TYR A 1 367 ? -7.374 14.231 1.567 1.00 92.00 367 TYR A O 1
ATOM 2953 N N . SER A 1 368 ? -6.471 15.361 -0.162 1.00 90.38 368 SER A N 1
ATOM 2954 C CA . SER A 1 368 ? -7.017 16.689 0.145 1.00 90.38 368 SER A CA 1
ATOM 2955 C C . SER A 1 368 ? -7.446 17.446 -1.125 1.00 90.38 368 SER A C 1
ATOM 2957 O O . SER A 1 368 ? -7.367 16.918 -2.240 1.00 90.38 368 SER A O 1
ATOM 2959 N N . ALA A 1 369 ? -7.957 18.675 -0.976 1.00 89.81 369 ALA A N 1
ATOM 2960 C CA . ALA A 1 369 ? -8.166 19.591 -2.104 1.00 89.81 369 ALA A CA 1
ATOM 2961 C C . ALA A 1 369 ? -6.835 19.892 -2.811 1.00 89.81 369 ALA A C 1
ATOM 2963 O O . ALA A 1 369 ? -6.702 19.557 -3.987 1.00 89.81 369 ALA A O 1
ATOM 2964 N N . TYR A 1 370 ? -5.834 20.336 -2.048 1.00 87.94 370 TYR A N 1
ATOM 2965 C CA . TYR A 1 370 ? -4.449 20.491 -2.483 1.00 87.94 370 TYR A CA 1
ATOM 2966 C C . TYR A 1 370 ? -3.937 19.322 -3.340 1.00 87.94 370 TYR A C 1
ATOM 2968 O O . TYR A 1 370 ? -3.539 19.515 -4.489 1.00 87.94 370 TYR A O 1
ATOM 2976 N N . TRP A 1 371 ? -4.016 18.082 -2.834 1.00 91.50 371 TRP A N 1
ATOM 2977 C CA . TRP A 1 371 ? -3.506 16.921 -3.571 1.00 91.50 371 TRP A CA 1
ATOM 2978 C C . TRP A 1 371 ? -4.220 16.719 -4.915 1.00 91.50 371 TRP A C 1
ATOM 2980 O O . TRP A 1 371 ? -3.576 16.394 -5.913 1.00 91.50 371 TRP A O 1
ATOM 2990 N N . ARG A 1 372 ? -5.545 16.922 -4.970 1.00 92.44 372 ARG A N 1
ATOM 2991 C CA . ARG A 1 372 ? -6.315 16.807 -6.222 1.00 92.44 372 ARG A CA 1
ATOM 2992 C C . ARG A 1 372 ? -5.853 17.835 -7.252 1.00 92.44 372 ARG A C 1
ATOM 2994 O O . ARG A 1 372 ? -5.735 17.493 -8.429 1.00 92.44 372 ARG A O 1
ATOM 3001 N N . SER A 1 373 ? -5.569 19.055 -6.817 1.00 89.69 373 SER A N 1
ATOM 3002 C CA . SER A 1 373 ? -5.092 20.128 -7.684 1.00 89.69 373 SER A CA 1
ATOM 3003 C C . SER A 1 373 ? -3.667 19.881 -8.178 1.00 89.69 373 SER A C 1
ATOM 3005 O O . SER A 1 373 ? -3.444 19.910 -9.386 1.00 89.69 373 SER A O 1
ATOM 3007 N N . VAL A 1 374 ? -2.727 19.505 -7.300 1.00 90.00 374 VAL A N 1
ATOM 3008 C CA . VAL A 1 374 ? -1.362 19.112 -7.709 1.00 90.00 374 VAL A CA 1
ATOM 3009 C C . VAL A 1 374 ? -1.402 17.925 -8.672 1.00 90.00 374 VAL A C 1
ATOM 3011 O O . VAL A 1 374 ? -0.733 17.930 -9.707 1.00 90.00 374 VAL A O 1
ATOM 3014 N N . ARG A 1 375 ? -2.251 16.925 -8.394 1.00 93.31 375 ARG A N 1
ATOM 3015 C CA . ARG A 1 375 ? -2.468 15.788 -9.294 1.00 93.31 375 ARG A CA 1
ATOM 3016 C C . ARG A 1 375 ? -2.960 16.237 -10.666 1.00 93.31 375 ARG A C 1
ATOM 3018 O O . ARG A 1 375 ? -2.474 15.720 -11.675 1.00 93.31 375 ARG A O 1
ATOM 3025 N N . LYS A 1 376 ? -3.915 17.170 -10.713 1.00 91.69 376 LYS A N 1
ATOM 3026 C CA . LYS A 1 376 ? -4.450 17.735 -11.957 1.00 91.69 376 LYS A CA 1
ATOM 3027 C C . LYS A 1 376 ? -3.363 18.478 -12.734 1.00 91.69 376 LYS A C 1
ATOM 3029 O O . LYS A 1 376 ? -3.220 18.215 -13.924 1.00 91.69 376 LYS A O 1
ATOM 3034 N N . VAL A 1 377 ? -2.568 19.320 -12.071 1.00 90.06 377 VAL A N 1
ATOM 3035 C CA . VAL A 1 377 ? -1.438 20.040 -12.684 1.00 90.06 377 VAL A CA 1
ATOM 3036 C C . VAL A 1 377 ? -0.447 19.059 -13.306 1.00 90.06 377 VAL A C 1
ATOM 3038 O O . VAL A 1 377 ? -0.212 19.127 -14.508 1.00 90.06 377 VAL A O 1
ATOM 3041 N N . CYS A 1 378 ? 0.045 18.080 -12.540 1.00 92.31 378 CYS A N 1
ATOM 3042 C CA . CYS A 1 378 ? 1.003 17.094 -13.051 1.00 92.31 378 CYS A CA 1
ATOM 3043 C C . CYS A 1 378 ? 0.433 16.305 -14.240 1.00 92.31 378 CYS A C 1
ATOM 3045 O O . CYS A 1 378 ? 1.108 16.103 -15.246 1.00 92.31 378 CYS A O 1
ATOM 3047 N N . THR A 1 379 ? -0.830 15.875 -14.147 1.00 92.56 379 THR A N 1
ATOM 3048 C CA . THR A 1 379 ? -1.467 15.062 -15.196 1.00 92.56 379 THR A CA 1
ATOM 3049 C C . THR A 1 379 ? -1.702 15.864 -16.477 1.00 92.56 379 THR A C 1
ATOM 3051 O O . THR A 1 379 ? -1.489 15.337 -17.560 1.00 92.56 379 THR A O 1
ATOM 3054 N N . LEU A 1 380 ? -2.142 17.122 -16.382 1.00 91.06 380 LEU A N 1
ATOM 3055 C CA . LEU A 1 380 ? -2.482 17.926 -17.561 1.00 91.06 380 LEU A CA 1
ATOM 3056 C C . LEU A 1 380 ? -1.257 18.600 -18.185 1.00 91.06 380 LEU A C 1
ATOM 3058 O O . LEU A 1 380 ? -1.108 18.580 -19.407 1.00 91.06 380 LEU A O 1
ATOM 3062 N N . GLN A 1 381 ? -0.391 19.182 -17.354 1.00 90.69 381 GLN A N 1
ATOM 3063 C CA . GLN A 1 381 ? 0.686 20.064 -17.806 1.00 90.69 381 GLN A CA 1
ATOM 3064 C C . GLN A 1 381 ? 1.992 19.327 -18.100 1.00 90.69 381 GLN A C 1
ATOM 3066 O O . GLN A 1 381 ? 2.753 19.796 -18.942 1.00 90.69 381 GLN A O 1
ATOM 3071 N N . LEU A 1 382 ? 2.230 18.174 -17.461 1.00 91.69 382 LEU A N 1
ATOM 3072 C CA . LEU A 1 382 ? 3.491 17.429 -17.586 1.00 91.69 382 LEU A CA 1
ATOM 3073 C C . LEU A 1 382 ? 3.310 16.048 -18.233 1.00 91.69 382 LEU A C 1
ATOM 3075 O O . LEU A 1 382 ? 4.095 15.656 -19.08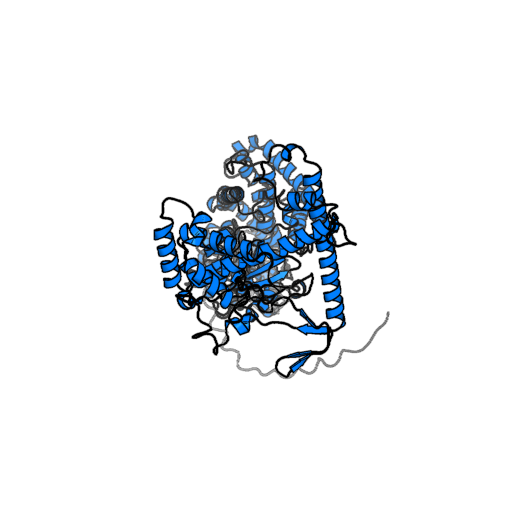8 1.00 91.69 382 LEU A O 1
ATOM 3079 N N . LEU A 1 383 ? 2.274 15.302 -17.834 1.00 93.94 383 LEU A N 1
ATOM 3080 C CA . LEU A 1 383 ? 2.156 13.862 -18.118 1.00 93.94 383 LEU A CA 1
ATOM 3081 C C . LEU A 1 383 ? 0.991 13.490 -19.053 1.00 93.94 383 LEU A C 1
ATOM 3083 O O . LEU A 1 383 ? 0.669 12.309 -19.195 1.00 93.94 383 LEU A O 1
ATOM 3087 N N . SER A 1 384 ? 0.348 14.472 -19.689 1.00 93.06 384 SER A N 1
ATOM 3088 C CA . SER A 1 384 ? -0.693 14.210 -20.688 1.00 93.06 384 SER A CA 1
ATOM 3089 C C . SER A 1 384 ? -0.080 13.641 -21.971 1.00 93.06 384 SER A C 1
ATOM 3091 O O . SER A 1 384 ? 1.103 13.840 -22.237 1.00 93.06 384 SER A O 1
ATOM 3093 N N . ALA A 1 385 ? -0.878 12.943 -22.786 1.00 92.00 385 ALA A N 1
ATOM 3094 C CA . ALA A 1 385 ? -0.381 12.308 -24.010 1.00 92.00 385 ALA A CA 1
ATOM 3095 C C . ALA A 1 385 ? 0.332 13.304 -24.941 1.00 92.00 385 ALA A C 1
ATOM 3097 O O . ALA A 1 385 ? 1.472 13.077 -25.331 1.00 92.00 385 ALA A O 1
ATOM 3098 N N . SER A 1 386 ? -0.285 14.467 -25.173 1.00 91.12 386 SER A N 1
ATOM 3099 C CA . SER A 1 386 ? 0.311 15.544 -25.973 1.00 91.12 386 SER A CA 1
ATOM 3100 C C . SER A 1 386 ? 1.631 16.056 -25.383 1.00 91.12 386 SER A C 1
ATOM 3102 O O . SER A 1 386 ? 2.590 16.270 -26.118 1.00 91.12 386 SER A O 1
ATOM 3104 N N . LYS A 1 387 ? 1.727 16.208 -24.053 1.00 91.12 387 LYS A N 1
ATOM 3105 C CA . LYS A 1 387 ? 2.967 16.655 -23.398 1.00 91.12 387 LYS A CA 1
ATOM 3106 C C . LYS A 1 387 ? 4.071 15.611 -23.486 1.00 91.12 387 LYS A C 1
ATOM 3108 O O . LYS A 1 387 ? 5.217 15.968 -23.718 1.00 91.12 387 LYS A O 1
ATOM 3113 N N . VAL A 1 388 ? 3.738 14.330 -23.364 1.00 91.88 388 VAL A N 1
ATOM 3114 C CA . VAL A 1 388 ? 4.700 13.236 -23.548 1.00 91.88 388 VAL A CA 1
ATOM 3115 C C . VAL A 1 388 ? 5.202 13.178 -24.991 1.00 91.88 388 VAL A C 1
ATOM 3117 O O . VAL A 1 388 ? 6.401 12.981 -25.203 1.00 91.88 388 VAL A O 1
ATOM 3120 N N . GLU A 1 389 ? 4.326 13.379 -25.975 1.00 91.81 389 GLU A N 1
ATOM 3121 C CA . GLU A 1 389 ? 4.667 13.390 -27.403 1.00 91.81 389 GLU A CA 1
ATOM 3122 C C . GLU A 1 389 ? 5.636 14.525 -27.769 1.00 91.81 389 GLU A C 1
ATOM 3124 O O . GLU A 1 389 ? 6.543 14.316 -28.573 1.00 91.81 389 GLU A O 1
ATOM 3129 N N . MET A 1 390 ? 5.551 15.687 -27.105 1.00 90.94 390 MET A N 1
ATOM 3130 C CA . MET A 1 390 ? 6.519 16.783 -27.291 1.00 90.94 390 MET A CA 1
ATOM 3131 C C . MET A 1 390 ? 7.978 16.349 -27.054 1.00 90.94 390 MET A C 1
ATOM 3133 O O . MET A 1 390 ? 8.882 16.903 -27.675 1.00 90.94 390 MET A O 1
ATOM 3137 N N . PHE A 1 391 ? 8.214 15.339 -26.207 1.00 92.62 391 PHE A N 1
ATOM 3138 C CA . PHE A 1 391 ? 9.548 14.792 -25.918 1.00 92.62 391 PHE A CA 1
ATOM 3139 C C . PHE A 1 391 ? 9.933 13.583 -26.792 1.00 92.62 391 PHE A C 1
ATOM 3141 O O . PHE A 1 391 ? 10.984 12.979 -26.568 1.00 92.62 391 PHE A O 1
ATOM 3148 N N . ALA A 1 392 ? 9.136 13.220 -27.803 1.00 94.12 392 ALA A N 1
ATOM 3149 C CA . ALA A 1 392 ? 9.478 12.133 -28.726 1.00 94.12 392 ALA A CA 1
ATOM 3150 C C . ALA A 1 392 ? 10.824 12.348 -29.456 1.00 94.12 392 ALA A C 1
ATOM 3152 O O . ALA A 1 392 ? 11.609 11.400 -29.543 1.00 94.12 392 ALA A O 1
ATOM 3153 N N . PRO A 1 393 ? 11.188 13.567 -29.921 1.00 93.50 393 PRO A N 1
ATOM 3154 C CA . PRO A 1 393 ? 12.505 13.805 -30.520 1.00 93.50 393 PRO A CA 1
ATOM 3155 C C . PRO A 1 393 ? 13.668 13.543 -29.554 1.00 93.50 393 PRO A C 1
ATOM 3157 O O . PRO A 1 393 ? 14.681 12.966 -29.954 1.00 93.50 393 PRO A O 1
ATOM 3160 N N . LEU A 1 394 ? 13.506 13.914 -28.279 1.00 93.12 394 LEU A N 1
ATOM 3161 C CA . LEU A 1 394 ? 14.488 13.652 -27.227 1.00 93.12 394 LEU A CA 1
ATOM 3162 C C . LEU A 1 394 ? 14.673 12.144 -27.022 1.00 93.12 394 LEU A C 1
ATOM 3164 O O . LEU A 1 394 ? 15.803 11.658 -27.059 1.00 93.12 394 LEU A O 1
ATOM 3168 N N . ARG A 1 395 ? 13.574 11.392 -26.863 1.00 94.94 395 ARG A N 1
ATOM 3169 C CA . ARG A 1 395 ? 13.624 9.930 -26.697 1.00 94.94 395 ARG A CA 1
ATOM 3170 C C . ARG A 1 395 ? 14.253 9.239 -27.903 1.00 94.94 395 ARG A C 1
ATOM 3172 O O . ARG A 1 395 ? 15.106 8.375 -27.717 1.00 94.94 395 ARG A O 1
ATOM 3179 N N . ARG A 1 396 ? 13.901 9.658 -29.125 1.00 95.56 396 ARG A N 1
ATOM 3180 C CA . ARG A 1 396 ? 14.512 9.158 -30.369 1.00 95.56 396 ARG A CA 1
ATOM 3181 C C . ARG A 1 396 ? 16.025 9.370 -30.377 1.00 95.56 396 ARG A C 1
ATOM 3183 O O . ARG A 1 396 ? 16.766 8.441 -30.685 1.00 95.56 396 ARG A O 1
ATOM 3190 N N . SER A 1 397 ? 16.483 10.571 -30.023 1.00 94.56 397 SER A N 1
ATOM 3191 C CA . SER A 1 397 ? 17.912 10.904 -29.976 1.00 94.56 397 SER A CA 1
ATOM 3192 C C . SER A 1 397 ? 18.668 10.031 -28.968 1.00 94.56 397 SER A C 1
ATOM 3194 O O . SER A 1 397 ? 19.650 9.382 -29.329 1.00 94.56 397 SER A O 1
ATOM 3196 N N . GLN A 1 398 ? 18.167 9.945 -27.731 1.00 94.94 398 GLN A N 1
ATOM 3197 C CA . GLN A 1 398 ? 18.781 9.155 -26.658 1.00 94.94 398 GLN A CA 1
ATOM 3198 C C . GLN A 1 398 ? 18.837 7.659 -27.008 1.00 94.94 398 GLN A C 1
ATOM 3200 O O . GLN A 1 398 ? 19.885 7.020 -26.902 1.00 94.94 398 GLN A O 1
ATOM 3205 N N . LEU A 1 399 ? 17.737 7.101 -27.518 1.00 95.75 399 LEU A N 1
ATOM 3206 C CA . LEU A 1 399 ? 17.686 5.698 -27.922 1.00 95.75 399 LEU A CA 1
ATOM 3207 C C . LEU A 1 399 ? 18.591 5.410 -29.131 1.00 95.75 399 LEU A C 1
ATOM 3209 O O . LEU A 1 399 ? 19.247 4.370 -29.179 1.00 95.75 399 LEU A O 1
ATOM 3213 N N . GLY A 1 400 ? 18.691 6.343 -30.081 1.00 95.06 400 GLY A N 1
ATOM 3214 C CA . GLY A 1 400 ? 19.619 6.244 -31.208 1.00 95.06 400 GLY A CA 1
ATOM 3215 C C . GLY A 1 400 ? 21.086 6.169 -30.770 1.00 95.06 400 GLY A C 1
ATOM 3216 O O . GLY A 1 400 ? 21.857 5.394 -31.340 1.00 95.06 400 GLY A O 1
ATOM 3217 N N . GLN A 1 401 ? 21.468 6.912 -29.725 1.00 94.62 401 GLN A N 1
ATOM 3218 C CA . GLN A 1 401 ? 22.813 6.839 -29.141 1.00 94.62 401 GLN A CA 1
ATOM 3219 C C . GLN A 1 401 ? 23.086 5.467 -28.516 1.00 94.62 401 GLN A C 1
ATOM 3221 O O . GLN A 1 401 ? 24.137 4.880 -28.786 1.00 94.62 401 GLN A O 1
ATOM 3226 N N . LEU A 1 402 ? 22.126 4.910 -27.766 1.00 95.69 402 LEU A N 1
ATOM 3227 C CA . LEU A 1 402 ? 22.252 3.555 -27.222 1.00 95.69 402 LEU A CA 1
ATOM 3228 C C . LEU A 1 402 ? 22.403 2.514 -28.341 1.00 95.69 402 LEU A C 1
ATOM 3230 O O . LEU A 1 402 ? 23.300 1.675 -28.286 1.00 95.69 402 LEU A O 1
ATOM 3234 N N . VAL A 1 403 ? 21.576 2.586 -29.390 1.00 95.56 403 VAL A N 1
ATOM 3235 C CA . VAL A 1 403 ? 21.670 1.673 -30.542 1.00 95.56 403 VAL A CA 1
ATOM 3236 C C . VAL A 1 403 ? 23.035 1.781 -31.223 1.00 95.56 403 VAL A C 1
ATOM 3238 O O . VAL A 1 403 ? 23.605 0.760 -31.605 1.00 95.56 403 VAL A O 1
ATOM 3241 N N . LYS A 1 404 ? 23.588 2.991 -31.366 1.00 93.25 404 LYS A N 1
ATOM 3242 C CA . LYS A 1 404 ? 24.935 3.187 -31.919 1.00 93.25 404 LYS A CA 1
ATOM 3243 C C . LYS A 1 404 ? 26.003 2.522 -31.044 1.00 93.25 404 LYS A C 1
ATOM 3245 O O . LYS A 1 404 ? 26.856 1.825 -31.584 1.00 93.25 404 LYS A O 1
ATOM 3250 N N . SER A 1 405 ? 25.924 2.688 -29.723 1.00 93.69 405 SER A N 1
ATOM 3251 C CA . SER A 1 405 ? 26.827 2.031 -28.768 1.00 93.69 405 SER A CA 1
ATOM 3252 C C . SER A 1 405 ? 26.745 0.501 -28.863 1.00 93.69 405 SER A C 1
ATOM 3254 O O . SER A 1 405 ? 27.760 -0.177 -29.020 1.00 93.69 405 SER A O 1
ATOM 3256 N N . LEU A 1 406 ? 25.526 -0.047 -28.901 1.00 95.00 406 LEU A N 1
ATOM 3257 C CA . LEU A 1 406 ? 25.291 -1.486 -29.038 1.00 95.00 406 LEU A CA 1
ATOM 3258 C C . LEU A 1 406 ? 25.775 -2.050 -30.379 1.00 95.00 406 LEU A C 1
ATOM 3260 O O . LEU A 1 406 ? 26.249 -3.178 -30.415 1.00 95.00 406 LEU A O 1
ATOM 3264 N N . LYS A 1 407 ? 25.707 -1.286 -31.478 1.00 92.56 407 LYS A N 1
ATOM 3265 C CA . LYS A 1 407 ? 26.298 -1.697 -32.765 1.00 92.56 407 LYS A CA 1
ATOM 3266 C C . LYS A 1 407 ? 27.820 -1.842 -32.671 1.00 92.56 407 LYS A C 1
ATOM 3268 O O . LYS A 1 407 ? 28.361 -2.784 -33.243 1.00 92.56 407 LYS A O 1
ATOM 3273 N N . SER A 1 408 ? 28.492 -0.952 -31.940 1.00 91.50 408 SER A N 1
ATOM 3274 C CA . SER A 1 408 ? 29.934 -1.061 -31.691 1.00 91.50 408 SER A CA 1
ATOM 3275 C C . SER A 1 408 ? 30.273 -2.295 -30.850 1.00 91.50 408 SER A C 1
ATOM 3277 O O . SER A 1 408 ? 31.163 -3.048 -31.228 1.00 91.50 408 SER A O 1
ATOM 3279 N N . ALA A 1 409 ? 29.523 -2.552 -29.773 1.00 91.62 409 ALA A N 1
ATOM 3280 C CA . ALA A 1 409 ? 29.693 -3.753 -28.943 1.00 91.62 409 ALA A CA 1
ATOM 3281 C C . ALA A 1 409 ? 29.387 -5.052 -29.716 1.00 91.62 409 ALA A C 1
ATOM 3283 O O . ALA A 1 409 ? 30.048 -6.077 -29.550 1.00 91.62 409 ALA A O 1
ATOM 3284 N N . ALA A 1 410 ? 28.405 -5.011 -30.618 1.00 91.12 410 ALA A N 1
ATOM 3285 C CA . ALA A 1 410 ? 28.062 -6.141 -31.471 1.00 91.12 410 ALA A CA 1
ATOM 3286 C C . ALA A 1 410 ? 29.191 -6.493 -32.457 1.00 91.12 410 ALA A C 1
ATOM 3288 O O . ALA A 1 410 ? 29.433 -7.670 -32.721 1.00 91.12 410 ALA A O 1
ATOM 3289 N N . ALA A 1 411 ? 29.918 -5.492 -32.972 1.00 88.69 411 ALA A N 1
ATOM 3290 C CA . ALA A 1 411 ? 31.056 -5.706 -33.867 1.00 88.69 411 ALA A CA 1
ATOM 3291 C C . ALA A 1 411 ? 32.203 -6.489 -33.203 1.00 88.69 411 ALA A C 1
ATOM 3293 O O . ALA A 1 411 ? 32.908 -7.235 -33.881 1.00 88.69 411 ALA A O 1
ATOM 3294 N N . SER A 1 412 ? 32.369 -6.352 -31.886 1.00 89.81 412 SER A N 1
ATOM 3295 C CA . SER A 1 412 ? 33.348 -7.089 -31.078 1.00 89.81 412 SER A CA 1
ATOM 3296 C C . SER A 1 412 ? 32.773 -8.343 -30.406 1.00 89.81 412 SER A C 1
ATOM 3298 O O . SER A 1 412 ? 33.505 -9.022 -29.689 1.00 89.81 412 SER A O 1
ATOM 3300 N N . SER A 1 413 ? 31.494 -8.680 -30.635 1.00 89.12 413 SER A N 1
ATOM 3301 C CA . SER A 1 413 ? 30.777 -9.747 -29.908 1.00 89.12 413 SER A CA 1
ATOM 3302 C C . SER A 1 413 ? 30.900 -9.613 -28.382 1.00 89.12 413 SER A C 1
ATOM 3304 O O . SER A 1 413 ? 31.023 -10.602 -27.658 1.00 89.12 413 SER A O 1
ATOM 3306 N N . GLU A 1 414 ? 30.902 -8.372 -27.896 1.00 94.00 414 GLU A N 1
ATOM 3307 C CA . GLU A 1 414 ? 31.077 -8.053 -26.486 1.00 94.00 414 GLU A CA 1
ATOM 3308 C C . GLU A 1 414 ? 29.833 -8.434 -25.674 1.00 94.00 414 GLU A C 1
ATOM 3310 O O . GLU A 1 414 ? 28.690 -8.230 -26.094 1.00 94.00 414 GLU A O 1
ATOM 3315 N N . VAL A 1 415 ? 30.060 -8.988 -24.481 1.00 96.44 415 VAL A N 1
ATOM 3316 C CA . VAL A 1 415 ? 28.995 -9.203 -23.498 1.00 96.44 415 VAL A CA 1
ATOM 3317 C C . VAL A 1 415 ? 28.676 -7.861 -22.857 1.00 96.44 415 VAL A C 1
ATOM 3319 O O . VAL A 1 415 ? 29.516 -7.299 -22.158 1.00 96.44 415 VAL A O 1
ATOM 3322 N N . VAL A 1 416 ? 27.454 -7.372 -23.052 1.00 97.06 416 VAL A N 1
ATOM 3323 C CA . VAL A 1 416 ? 27.005 -6.106 -22.471 1.00 97.06 416 VAL A CA 1
ATOM 3324 C C . VAL A 1 416 ? 26.095 -6.335 -21.271 1.00 97.06 416 VAL A C 1
ATOM 3326 O O . VAL A 1 416 ? 25.334 -7.305 -21.214 1.00 97.06 416 VAL A O 1
ATOM 3329 N N . ASP A 1 417 ? 26.152 -5.406 -20.320 1.00 97.69 417 ASP A N 1
ATOM 3330 C CA . ASP A 1 417 ? 25.193 -5.304 -19.224 1.00 97.69 417 ASP A CA 1
ATOM 3331 C C . ASP A 1 417 ? 23.969 -4.512 -19.696 1.00 97.69 417 ASP A C 1
ATOM 3333 O O . ASP A 1 417 ? 23.968 -3.279 -19.730 1.00 97.69 417 ASP A O 1
ATOM 3337 N N . VAL A 1 418 ? 22.928 -5.233 -20.112 1.00 96.69 418 VAL A N 1
ATOM 3338 C CA . VAL A 1 418 ? 21.713 -4.625 -20.660 1.00 96.69 418 VAL A CA 1
ATOM 3339 C C . VAL A 1 418 ? 20.955 -3.850 -19.587 1.00 96.69 418 VAL A C 1
ATOM 3341 O O . VAL A 1 418 ? 20.394 -2.798 -19.888 1.00 96.69 418 VAL A O 1
ATOM 3344 N N . SER A 1 419 ? 20.964 -4.326 -18.340 1.00 95.56 419 SER A N 1
ATOM 3345 C CA . SER A 1 419 ? 20.300 -3.656 -17.217 1.00 95.56 419 SER A CA 1
ATOM 3346 C C . SER A 1 419 ? 20.892 -2.274 -16.987 1.00 95.56 419 SER A C 1
ATOM 3348 O O . SER A 1 419 ? 20.155 -1.292 -16.920 1.00 95.56 419 SER A O 1
ATOM 3350 N N . LYS A 1 420 ? 22.227 -2.185 -16.961 1.00 95.12 420 LYS A N 1
ATOM 3351 C CA . LYS A 1 420 ? 22.943 -0.915 -16.830 1.00 95.12 420 LYS A CA 1
ATOM 3352 C C . LYS A 1 420 ? 22.666 0.021 -18.008 1.00 95.12 420 LYS A C 1
ATOM 3354 O O . LYS A 1 420 ? 22.295 1.168 -17.793 1.00 95.12 420 LYS A O 1
ATOM 3359 N N . LEU A 1 421 ? 22.793 -0.471 -19.241 1.00 95.94 421 LEU A N 1
ATOM 3360 C CA . LEU A 1 421 ? 22.606 0.343 -20.449 1.00 95.94 421 LEU A CA 1
ATOM 3361 C C . LEU A 1 421 ? 21.184 0.909 -20.579 1.00 95.94 421 LEU A C 1
ATOM 3363 O O . LEU A 1 421 ? 20.993 2.060 -20.971 1.00 95.94 421 LEU A O 1
ATOM 3367 N N . VAL A 1 422 ? 20.173 0.096 -20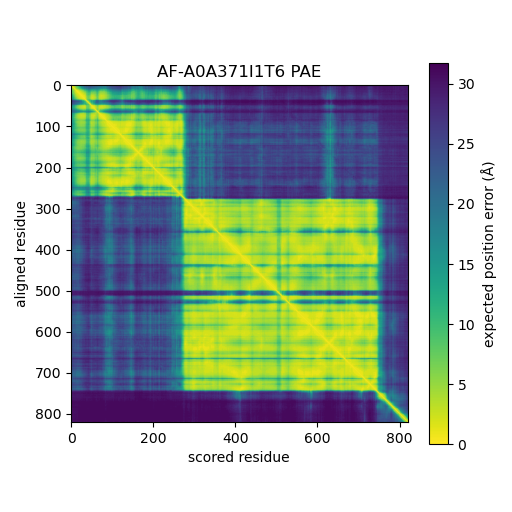.264 1.00 95.81 422 VAL A N 1
ATOM 3368 C CA . VAL A 1 422 ? 18.771 0.527 -20.282 1.00 95.81 422 VAL A CA 1
ATOM 3369 C C . VAL A 1 422 ? 18.473 1.468 -19.114 1.00 95.81 422 VAL A C 1
ATOM 3371 O O . VAL A 1 422 ? 17.720 2.423 -19.303 1.00 95.81 422 VAL A O 1
ATOM 3374 N N . GLY A 1 423 ? 19.068 1.227 -17.940 1.00 92.81 423 GLY A N 1
ATOM 3375 C CA . GLY A 1 423 ? 19.044 2.154 -16.809 1.00 92.81 423 GLY A CA 1
ATOM 3376 C C . GLY A 1 423 ? 19.530 3.536 -17.231 1.00 92.81 423 GLY A C 1
ATOM 3377 O O . GLY A 1 423 ? 18.729 4.462 -17.303 1.00 92.81 423 GLY A O 1
ATOM 3378 N N . GLU A 1 424 ? 20.791 3.639 -17.655 1.00 92.62 424 GLU A N 1
ATOM 3379 C CA . GLU A 1 424 ? 21.416 4.892 -18.104 1.00 92.62 424 GLU A CA 1
ATOM 3380 C C . GLU A 1 424 ? 20.592 5.615 -19.185 1.00 92.62 424 GLU A C 1
ATOM 3382 O O . GLU A 1 424 ? 20.432 6.835 -19.141 1.00 92.62 424 GLU A O 1
ATOM 3387 N N . LEU A 1 425 ? 20.009 4.878 -20.140 1.00 94.81 425 LEU A N 1
ATOM 3388 C CA . LEU A 1 425 ? 19.125 5.460 -21.151 1.00 94.81 425 LEU A CA 1
ATOM 3389 C C . LEU A 1 425 ? 17.887 6.128 -20.532 1.00 94.81 425 LEU A C 1
ATOM 3391 O O . LEU A 1 425 ? 17.555 7.263 -20.885 1.00 94.81 425 LEU A O 1
ATOM 3395 N N . VAL A 1 426 ? 17.163 5.414 -19.665 1.00 94.00 426 VAL A N 1
ATOM 3396 C CA . VAL A 1 426 ? 15.926 5.923 -19.055 1.00 94.00 426 VAL A CA 1
ATOM 3397 C C . VAL A 1 426 ? 16.234 7.097 -18.133 1.00 94.00 426 VAL A C 1
ATOM 3399 O O . VAL A 1 426 ? 15.527 8.102 -18.187 1.00 94.00 426 VAL A O 1
ATOM 3402 N N . GLU A 1 427 ? 17.316 7.016 -17.361 1.00 90.25 427 GLU A N 1
ATOM 3403 C CA . GLU A 1 427 ? 17.803 8.118 -16.532 1.00 90.25 427 GLU A CA 1
ATOM 3404 C C . GLU A 1 427 ? 18.068 9.371 -17.363 1.00 90.25 427 GLU A C 1
ATOM 3406 O O . GLU A 1 427 ? 17.544 10.440 -17.056 1.00 90.25 427 GLU A O 1
ATOM 3411 N N . ASN A 1 428 ? 18.804 9.234 -18.470 1.00 91.19 428 ASN A N 1
ATOM 3412 C CA . ASN A 1 428 ? 19.106 10.353 -19.355 1.00 91.19 428 ASN A CA 1
ATOM 3413 C C . ASN A 1 428 ? 17.837 10.957 -19.964 1.00 91.19 428 ASN A C 1
ATOM 3415 O O . ASN A 1 428 ? 17.725 12.181 -20.053 1.00 91.19 428 ASN A O 1
ATOM 3419 N N . ILE A 1 429 ? 16.865 10.135 -20.373 1.00 92.88 429 ILE A N 1
ATOM 3420 C CA . ILE A 1 429 ? 15.569 10.623 -20.868 1.00 92.88 429 ILE A CA 1
ATOM 3421 C C . ILE A 1 429 ? 14.863 11.438 -19.779 1.00 92.88 429 ILE A C 1
ATOM 3423 O O . ILE A 1 429 ? 14.451 12.567 -20.041 1.00 92.88 429 ILE A O 1
ATOM 3427 N N . VAL A 1 430 ? 14.744 10.893 -18.566 1.00 91.62 430 VAL A N 1
ATOM 3428 C CA . VAL A 1 430 ? 14.034 11.533 -17.449 1.00 91.62 430 VAL A CA 1
ATOM 3429 C C . VAL A 1 430 ? 14.723 12.830 -17.030 1.00 91.62 430 VAL A C 1
ATOM 3431 O O . VAL A 1 430 ? 14.056 13.859 -16.934 1.00 91.62 430 VAL A O 1
ATOM 3434 N N . CYS A 1 431 ? 16.044 12.823 -16.847 1.00 89.69 431 CYS A N 1
ATOM 3435 C CA . CYS A 1 431 ? 16.800 14.016 -16.476 1.00 89.69 431 CYS A CA 1
ATOM 3436 C C . CYS A 1 431 ? 16.677 15.116 -17.539 1.00 89.69 431 CYS A C 1
ATOM 3438 O O . CYS A 1 431 ? 16.355 16.246 -17.191 1.00 89.69 431 CYS A O 1
ATOM 3440 N N . ASN A 1 432 ? 16.803 14.797 -18.834 1.00 90.44 432 ASN A N 1
ATOM 3441 C CA . ASN A 1 432 ? 16.607 15.800 -19.889 1.00 90.44 432 ASN A CA 1
ATOM 3442 C C . ASN A 1 432 ? 15.168 16.338 -19.940 1.00 90.44 432 ASN A C 1
ATOM 3444 O O . ASN A 1 432 ? 14.975 17.525 -20.177 1.00 90.44 432 ASN A O 1
ATOM 3448 N N . MET A 1 433 ? 14.152 15.497 -19.716 1.00 91.94 433 MET A N 1
ATOM 3449 C CA . MET A 1 433 ? 12.757 15.958 -19.670 1.00 91.94 433 MET A CA 1
ATOM 3450 C C . MET A 1 433 ? 12.501 16.917 -18.500 1.00 91.94 433 MET A C 1
ATOM 3452 O O . MET A 1 433 ? 11.663 17.811 -18.610 1.00 91.94 433 MET A O 1
ATOM 3456 N N . ILE A 1 434 ? 13.193 16.713 -17.378 1.00 90.88 434 ILE A N 1
ATOM 3457 C CA . ILE A 1 434 ? 12.936 17.436 -16.133 1.00 90.88 434 ILE A CA 1
ATOM 3458 C C . ILE A 1 434 ? 13.800 18.686 -16.005 1.00 90.88 434 ILE A C 1
ATOM 3460 O O . ILE A 1 434 ? 13.269 19.748 -15.703 1.00 90.88 434 ILE A O 1
ATOM 3464 N N . PHE A 1 435 ? 15.102 18.548 -16.239 1.00 87.88 435 PHE A N 1
ATOM 3465 C CA . PHE A 1 435 ? 16.120 19.573 -16.013 1.00 87.88 435 PHE A CA 1
ATOM 3466 C C . PHE A 1 435 ? 16.617 20.247 -17.294 1.00 87.88 435 PHE A C 1
ATOM 3468 O O . PHE A 1 435 ? 17.454 21.140 -17.223 1.00 87.88 435 PHE A O 1
ATOM 3475 N N . GLY A 1 436 ? 16.215 19.748 -18.467 1.00 86.75 436 GLY A N 1
ATOM 3476 C CA . GLY A 1 436 ? 16.789 20.163 -19.749 1.00 86.75 436 GLY A CA 1
ATOM 3477 C C . GLY A 1 436 ? 18.190 19.595 -20.025 1.00 86.75 436 GLY A C 1
ATOM 3478 O O . GLY A 1 436 ? 18.713 19.781 -21.123 1.00 86.75 436 GLY A O 1
ATOM 3479 N N . CYS A 1 437 ? 18.796 18.874 -19.073 1.00 81.75 437 CYS A N 1
ATOM 3480 C CA . CYS A 1 437 ? 20.088 18.207 -19.224 1.00 81.75 437 CYS A CA 1
ATOM 3481 C C . CYS A 1 437 ? 20.128 16.852 -18.490 1.00 81.75 437 CYS A C 1
ATOM 3483 O O . CYS A 1 437 ? 19.470 16.652 -17.472 1.00 81.75 437 CYS A O 1
ATOM 3485 N N . ALA A 1 438 ? 20.908 15.899 -19.012 1.00 71.62 438 ALA A N 1
ATOM 3486 C CA . ALA A 1 438 ? 21.138 14.606 -18.354 1.00 71.62 438 ALA A CA 1
ATOM 3487 C C . ALA A 1 438 ? 22.261 14.639 -17.310 1.00 71.62 438 ALA A C 1
ATOM 3489 O O . ALA A 1 438 ? 22.216 13.895 -16.333 1.00 71.62 438 ALA A O 1
ATOM 3490 N N . LYS A 1 439 ? 23.276 15.476 -17.533 1.00 74.31 439 LYS A N 1
ATOM 3491 C CA . LYS A 1 439 ? 24.489 15.537 -16.722 1.00 74.31 439 LYS A CA 1
ATOM 3492 C C . LYS A 1 439 ? 24.856 16.990 -16.462 1.00 74.31 439 LYS A C 1
ATOM 3494 O O . LYS A 1 439 ? 24.819 17.805 -17.381 1.00 74.31 439 LYS A O 1
ATOM 3499 N N . ASP A 1 440 ? 25.244 17.271 -15.227 1.00 75.75 440 ASP A N 1
ATOM 3500 C CA . ASP A 1 440 ? 25.796 18.550 -14.798 1.00 75.75 440 ASP A CA 1
ATOM 3501 C C . ASP A 1 440 ? 27.049 18.262 -13.968 1.00 75.75 440 ASP A C 1
ATOM 3503 O O . ASP A 1 440 ? 26.961 17.671 -12.896 1.00 75.75 440 ASP A O 1
ATOM 3507 N N . ASP A 1 441 ? 28.226 18.646 -14.466 1.00 80.62 441 ASP A N 1
ATOM 3508 C CA . ASP A 1 441 ? 29.499 18.355 -13.795 1.00 80.62 441 ASP A CA 1
ATOM 3509 C C . ASP A 1 441 ? 29.650 19.094 -12.447 1.00 80.62 441 ASP A C 1
ATOM 3511 O O . ASP A 1 441 ? 30.572 18.797 -11.685 1.00 80.62 441 ASP A O 1
ATOM 3515 N N . ARG A 1 442 ? 28.745 20.032 -12.116 1.00 81.50 442 ARG A N 1
ATOM 3516 C CA . ARG A 1 442 ? 28.716 20.719 -10.815 1.00 81.50 442 ARG A CA 1
ATOM 3517 C C . ARG A 1 442 ? 28.254 19.811 -9.671 1.00 81.50 442 ARG A C 1
ATOM 3519 O O . ARG A 1 442 ? 28.651 20.053 -8.531 1.00 81.50 442 ARG A O 1
ATOM 3526 N N . PHE A 1 443 ? 27.432 18.789 -9.943 1.00 84.56 443 PHE A N 1
ATOM 3527 C CA . PHE A 1 443 ? 26.815 17.952 -8.905 1.00 84.56 443 PHE A CA 1
ATOM 3528 C C . PHE A 1 443 ? 26.716 16.478 -9.304 1.00 84.56 443 PHE A C 1
ATOM 3530 O O . PHE A 1 443 ? 26.421 16.143 -10.446 1.00 84.56 443 PHE A O 1
ATOM 3537 N N . ASP A 1 444 ? 26.826 15.581 -8.322 1.00 85.44 444 ASP A N 1
ATOM 3538 C CA . ASP A 1 444 ? 26.488 14.162 -8.497 1.00 85.44 444 ASP A CA 1
ATOM 3539 C C . ASP A 1 444 ? 24.970 13.934 -8.369 1.00 85.44 444 ASP A C 1
ATOM 3541 O O . ASP A 1 444 ? 24.468 13.372 -7.394 1.00 85.44 444 ASP A O 1
ATOM 3545 N N . LEU A 1 445 ? 24.212 14.436 -9.346 1.00 81.19 445 LEU A N 1
ATOM 3546 C CA . LEU A 1 445 ? 22.751 14.347 -9.350 1.00 81.19 445 LEU A CA 1
ATOM 3547 C C . LEU A 1 445 ? 22.265 12.889 -9.366 1.00 81.19 445 LEU A C 1
ATOM 3549 O O . LEU A 1 445 ? 21.362 12.528 -8.610 1.00 81.19 445 LEU A O 1
ATOM 3553 N N . GLN A 1 446 ? 22.886 12.044 -10.193 1.00 77.75 446 GLN A N 1
ATOM 3554 C CA . GLN A 1 446 ? 22.533 10.629 -10.296 1.00 77.75 446 GLN A CA 1
ATOM 3555 C C . GLN A 1 446 ? 22.807 9.889 -8.987 1.00 77.75 446 GLN A C 1
ATOM 3557 O O . GLN A 1 446 ? 21.917 9.186 -8.510 1.00 77.75 446 GLN A O 1
ATOM 3562 N N . GLY A 1 447 ? 23.981 10.057 -8.369 1.00 84.88 447 GLY A N 1
ATOM 3563 C CA . GLY A 1 447 ? 24.295 9.403 -7.097 1.00 84.88 447 GLY A CA 1
ATOM 3564 C C . GLY A 1 447 ? 23.343 9.812 -5.971 1.00 84.88 447 GLY A C 1
ATOM 3565 O O . GLY A 1 447 ? 22.896 8.964 -5.195 1.00 84.88 447 GLY A O 1
ATOM 3566 N N . VAL A 1 448 ? 22.942 11.089 -5.927 1.00 87.44 448 VAL A N 1
ATOM 3567 C CA . VAL A 1 448 ? 21.947 11.584 -4.962 1.00 87.44 448 VAL A CA 1
ATOM 3568 C C . VAL A 1 448 ? 20.573 10.944 -5.195 1.00 87.44 448 VAL A C 1
ATOM 3570 O O . VAL A 1 448 ? 19.959 10.476 -4.236 1.00 87.44 448 VAL A O 1
ATOM 3573 N N . ILE A 1 449 ? 20.097 10.865 -6.444 1.00 82.19 449 ILE A N 1
ATOM 3574 C CA . ILE A 1 449 ? 18.812 10.223 -6.782 1.00 82.19 449 ILE A CA 1
ATOM 3575 C C . ILE A 1 449 ? 18.824 8.734 -6.406 1.00 82.19 449 ILE A C 1
ATOM 3577 O O . ILE A 1 449 ? 17.878 8.247 -5.783 1.00 82.19 449 ILE A O 1
ATOM 3581 N N . HIS A 1 450 ? 19.906 8.018 -6.720 1.00 83.25 450 HIS A N 1
ATOM 3582 C CA . HIS A 1 450 ? 20.061 6.606 -6.365 1.00 83.25 450 HIS A CA 1
ATOM 3583 C C . HIS A 1 450 ? 20.006 6.378 -4.849 1.00 83.25 450 HIS A C 1
ATOM 3585 O O . HIS A 1 450 ? 19.324 5.462 -4.383 1.00 83.25 450 HIS A O 1
ATOM 3591 N N . GLU A 1 451 ? 20.673 7.227 -4.062 1.00 87.81 451 GLU A N 1
ATOM 3592 C CA . GLU A 1 451 ? 20.632 7.147 -2.599 1.00 87.81 451 GLU A CA 1
ATOM 3593 C C . GLU A 1 451 ? 19.223 7.436 -2.053 1.00 87.81 451 GLU A C 1
ATOM 3595 O O . GLU A 1 451 ? 18.760 6.724 -1.158 1.00 87.81 451 GLU A O 1
ATOM 3600 N N . VAL A 1 452 ? 18.500 8.420 -2.610 1.00 84.56 452 VAL A N 1
ATOM 3601 C CA . VAL A 1 452 ? 17.092 8.675 -2.248 1.00 84.56 452 VAL A CA 1
ATOM 3602 C C . VAL A 1 452 ? 16.235 7.437 -2.514 1.00 84.56 452 VAL A C 1
ATOM 3604 O O . VAL A 1 452 ? 15.524 6.981 -1.616 1.00 84.56 452 VAL A O 1
ATOM 3607 N N . MET A 1 453 ? 16.328 6.861 -3.713 1.00 80.81 453 MET A N 1
ATOM 3608 C CA . MET A 1 453 ? 15.556 5.679 -4.106 1.00 80.81 453 MET A CA 1
ATOM 3609 C C . MET A 1 453 ? 15.847 4.476 -3.210 1.00 80.81 453 MET A C 1
ATOM 3611 O O . MET A 1 453 ? 14.920 3.801 -2.749 1.00 80.81 453 MET A O 1
ATOM 3615 N N . HIS A 1 454 ? 17.124 4.248 -2.902 1.00 83.94 454 HIS A N 1
ATOM 3616 C CA . HIS A 1 454 ? 17.540 3.203 -1.981 1.00 83.94 454 HIS A CA 1
ATOM 3617 C C . HIS A 1 454 ? 16.917 3.413 -0.593 1.00 83.94 454 HIS A C 1
ATOM 3619 O O . HIS A 1 454 ? 16.256 2.509 -0.087 1.00 83.94 454 HIS A O 1
ATOM 3625 N N . LEU A 1 455 ? 17.039 4.609 -0.003 1.00 85.88 455 LEU A N 1
ATOM 3626 C CA . LEU A 1 455 ? 16.517 4.908 1.337 1.00 85.88 455 LEU A CA 1
ATOM 3627 C C . LEU A 1 455 ? 14.987 4.819 1.433 1.00 85.88 455 LEU A C 1
ATOM 3629 O O . LEU A 1 455 ? 14.480 4.300 2.427 1.00 85.88 455 LEU A O 1
ATOM 3633 N N . VAL A 1 456 ? 14.250 5.281 0.417 1.00 81.62 456 VAL A N 1
ATOM 3634 C CA . VAL A 1 456 ? 12.775 5.203 0.376 1.00 81.62 456 VAL A CA 1
ATOM 3635 C C . VAL A 1 456 ? 12.292 3.748 0.296 1.00 81.62 456 VAL A C 1
ATOM 3637 O O . VAL A 1 456 ? 11.231 3.420 0.827 1.00 81.62 456 VAL A O 1
ATOM 3640 N N . GLY A 1 457 ? 13.059 2.867 -0.354 1.00 79.44 457 GLY A N 1
ATOM 3641 C CA . GLY A 1 457 ? 12.738 1.444 -0.486 1.00 79.44 457 GLY A CA 1
ATOM 3642 C C . GLY A 1 457 ? 13.116 0.574 0.716 1.00 79.44 457 GLY A C 1
ATOM 3643 O O . GLY A 1 457 ? 12.715 -0.593 0.761 1.00 79.44 457 GLY A O 1
ATOM 3644 N N . LEU A 1 458 ? 13.876 1.100 1.684 1.00 83.56 458 LEU A N 1
ATOM 3645 C CA . LEU A 1 458 ? 14.315 0.331 2.847 1.00 83.56 458 LEU A CA 1
ATOM 3646 C C . LEU A 1 458 ? 13.175 0.056 3.829 1.00 83.56 458 LEU A C 1
ATOM 3648 O O . LEU A 1 458 ? 12.282 0.866 4.073 1.00 83.56 458 LEU A O 1
ATOM 3652 N N . PHE A 1 459 ? 13.268 -1.096 4.490 1.00 85.25 459 PHE A N 1
ATOM 3653 C CA . PHE A 1 459 ? 12.485 -1.342 5.690 1.00 85.25 459 PHE A CA 1
ATOM 3654 C C . PHE A 1 459 ? 12.957 -0.409 6.813 1.00 85.25 459 PHE A C 1
ATOM 3656 O O . PHE A 1 459 ? 14.093 -0.528 7.275 1.00 85.25 459 PHE A O 1
ATOM 3663 N N . ASN A 1 460 ? 12.072 0.471 7.278 1.00 87.62 460 ASN A N 1
ATOM 3664 C CA . ASN A 1 460 ? 12.338 1.385 8.382 1.00 87.62 460 ASN A CA 1
ATOM 3665 C C . ASN A 1 460 ? 11.505 1.018 9.618 1.00 87.62 460 ASN A C 1
ATOM 3667 O O . ASN A 1 460 ? 10.276 1.055 9.600 1.00 87.62 460 ASN A O 1
ATOM 3671 N N . LEU A 1 461 ? 12.180 0.683 10.715 1.00 87.62 461 LEU A N 1
ATOM 3672 C CA . LEU A 1 461 ? 11.572 0.296 11.982 1.00 87.62 461 LEU A CA 1
ATOM 3673 C C . LEU A 1 461 ? 10.749 1.435 12.596 1.00 87.62 461 LEU A C 1
ATOM 3675 O O . LEU A 1 461 ? 9.710 1.165 13.199 1.00 87.62 461 LEU A O 1
ATOM 3679 N N . ALA A 1 462 ? 11.162 2.691 12.399 1.00 88.56 462 ALA A N 1
ATOM 3680 C CA . ALA A 1 462 ? 10.445 3.861 12.904 1.00 88.56 462 ALA A CA 1
ATOM 3681 C C . ALA A 1 462 ? 9.035 3.990 12.295 1.00 88.56 462 ALA A C 1
ATOM 3683 O O . ALA A 1 462 ? 8.105 4.393 12.991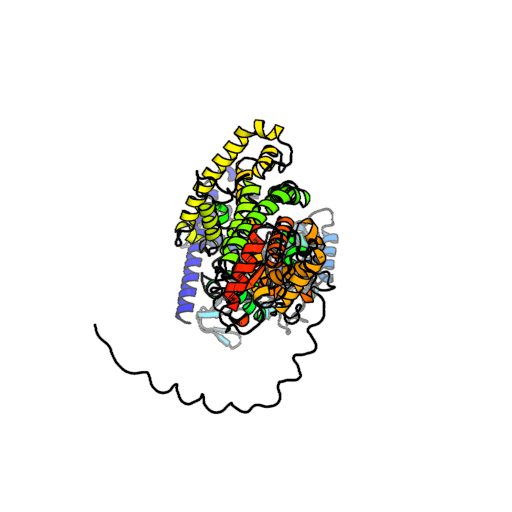 1.00 88.56 462 ALA A O 1
ATOM 3684 N N . ASP A 1 463 ? 8.839 3.540 11.049 1.00 88.75 463 ASP A N 1
ATOM 3685 C CA . ASP A 1 463 ? 7.536 3.578 10.365 1.00 88.75 463 ASP A CA 1
ATOM 3686 C C . ASP A 1 463 ? 6.521 2.566 10.923 1.00 88.75 463 ASP A C 1
ATOM 3688 O O . ASP A 1 463 ? 5.325 2.651 10.623 1.00 88.75 463 ASP A O 1
ATOM 3692 N N . TYR A 1 464 ? 6.987 1.597 11.717 1.00 90.31 464 TYR A N 1
ATOM 3693 C CA . TYR A 1 464 ? 6.165 0.564 12.355 1.00 90.31 464 TYR A CA 1
ATOM 3694 C C . TYR A 1 464 ? 6.157 0.674 13.883 1.00 90.31 464 TYR A C 1
ATOM 3696 O O . TYR A 1 464 ? 5.229 0.190 14.533 1.00 90.31 464 TYR A O 1
ATOM 3704 N N . MET A 1 465 ? 7.177 1.302 14.468 1.00 88.50 465 MET A N 1
ATOM 3705 C CA . MET A 1 465 ? 7.344 1.518 15.904 1.00 88.50 465 MET A CA 1
ATOM 3706 C C . MET A 1 465 ? 7.811 2.962 16.155 1.00 88.50 465 MET A C 1
ATOM 3708 O O . MET A 1 465 ? 8.988 3.178 16.441 1.00 88.50 465 MET A O 1
ATOM 3712 N N . PRO A 1 466 ? 6.911 3.961 16.080 1.00 85.50 466 PRO A N 1
ATOM 3713 C CA . PRO A 1 466 ? 7.292 5.378 16.100 1.00 85.50 466 PRO A CA 1
ATOM 3714 C C . PRO A 1 466 ? 8.105 5.818 17.323 1.00 85.50 466 PRO A C 1
ATOM 3716 O O . PRO A 1 466 ? 8.963 6.687 17.211 1.00 85.50 466 PRO A O 1
ATOM 3719 N N . TRP A 1 467 ? 7.906 5.187 18.485 1.00 83.62 467 TRP A N 1
ATOM 3720 C CA . TRP A 1 467 ? 8.687 5.479 19.695 1.00 83.62 467 TRP A CA 1
ATOM 3721 C C . TRP A 1 467 ? 10.181 5.137 19.561 1.00 83.62 467 TRP A C 1
ATOM 3723 O O . TRP A 1 467 ? 10.992 5.678 20.308 1.00 83.62 467 TRP A O 1
ATOM 3733 N N . LEU A 1 468 ? 10.555 4.270 18.611 1.00 84.12 468 LEU A N 1
ATOM 3734 C CA . LEU A 1 468 ? 11.953 3.990 18.279 1.00 84.12 468 LEU A CA 1
ATOM 3735 C C . LEU A 1 468 ? 12.564 5.017 17.318 1.00 84.12 468 LEU A C 1
ATOM 3737 O O . LEU A 1 468 ? 13.785 5.059 17.180 1.00 84.12 468 LEU A O 1
ATOM 3741 N N . GLY A 1 469 ? 11.743 5.854 16.677 1.00 84.44 469 GLY A N 1
ATOM 3742 C CA . GLY A 1 469 ? 12.202 6.839 15.697 1.00 84.44 469 GLY A CA 1
ATOM 3743 C C . GLY A 1 469 ? 13.202 7.842 16.272 1.00 84.44 469 GLY A C 1
ATOM 3744 O O . GLY A 1 469 ? 14.149 8.210 15.587 1.00 84.44 469 GLY A O 1
ATOM 3745 N N . ALA A 1 470 ? 13.066 8.202 17.553 1.00 84.69 470 ALA A N 1
ATOM 3746 C CA . ALA A 1 470 ? 13.983 9.120 18.233 1.00 84.69 470 ALA A CA 1
ATOM 3747 C C . ALA A 1 470 ? 15.429 8.597 18.339 1.00 84.69 470 ALA A C 1
ATOM 3749 O O . ALA A 1 470 ? 16.348 9.391 18.518 1.00 84.69 470 ALA A O 1
ATOM 3750 N N . PHE A 1 471 ? 15.640 7.281 18.237 1.00 86.81 471 PHE A N 1
ATOM 3751 C CA . PHE A 1 471 ? 16.966 6.672 18.361 1.00 86.81 471 PHE A CA 1
ATOM 3752 C C . PHE A 1 471 ? 17.674 6.472 17.019 1.00 86.81 471 PHE A C 1
ATOM 3754 O O . PHE A 1 471 ? 18.853 6.136 17.026 1.00 86.81 471 PHE A O 1
ATOM 3761 N N . ASP A 1 472 ? 16.961 6.607 15.892 1.00 87.88 472 ASP A N 1
ATOM 3762 C CA . ASP A 1 472 ? 17.474 6.352 14.537 1.00 87.88 472 ASP A CA 1
ATOM 3763 C C . ASP A 1 472 ? 18.349 5.081 14.443 1.00 87.88 472 ASP A C 1
ATOM 3765 O O . ASP A 1 472 ? 19.446 5.101 13.893 1.00 87.88 472 ASP A O 1
ATOM 3769 N N . LEU A 1 473 ? 17.878 3.953 14.999 1.00 88.00 473 LEU A N 1
ATOM 3770 C CA . LEU A 1 473 ? 18.686 2.728 15.171 1.00 88.00 473 LEU A CA 1
ATOM 3771 C C . LEU A 1 473 ? 19.290 2.174 13.867 1.00 88.00 473 LEU A C 1
ATOM 3773 O O . LEU A 1 473 ? 20.254 1.414 13.908 1.00 88.00 473 LEU A O 1
ATOM 3777 N N . GLN A 1 474 ? 18.704 2.515 12.717 1.00 90.31 474 GLN A N 1
ATOM 3778 C CA . GLN A 1 474 ? 19.169 2.099 11.391 1.00 90.31 474 GLN A CA 1
ATOM 3779 C C . GLN A 1 474 ? 19.978 3.188 10.662 1.00 90.31 474 GLN A C 1
ATOM 3781 O O . GLN A 1 474 ? 20.440 2.950 9.548 1.00 90.31 474 GLN A O 1
ATOM 3786 N N . GLY A 1 475 ? 20.114 4.386 11.242 1.00 90.62 475 GLY A N 1
ATOM 3787 C CA . GLY A 1 475 ? 20.757 5.551 10.623 1.00 90.62 475 GLY A CA 1
ATOM 3788 C C . GLY A 1 475 ? 20.016 6.120 9.405 1.00 90.62 475 GLY A C 1
ATOM 3789 O O . GLY A 1 475 ? 20.570 6.944 8.673 1.00 90.62 475 GLY A O 1
ATOM 3790 N N . ILE A 1 476 ? 18.791 5.652 9.136 1.00 90.44 476 ILE A N 1
ATOM 3791 C CA . ILE A 1 476 ? 18.014 6.006 7.940 1.00 90.44 476 ILE A CA 1
ATOM 3792 C C . ILE A 1 476 ? 17.582 7.471 8.009 1.00 90.44 476 ILE A C 1
ATOM 3794 O O . ILE A 1 476 ? 17.688 8.179 7.013 1.00 90.44 476 ILE A O 1
ATOM 3798 N N . THR A 1 477 ? 17.162 7.952 9.180 1.00 87.06 477 THR A N 1
ATOM 3799 C CA . THR A 1 477 ? 16.703 9.337 9.382 1.00 87.06 477 THR A CA 1
ATOM 3800 C C . THR A 1 477 ? 17.815 10.332 9.086 1.00 87.06 477 THR A C 1
ATOM 3802 O O . THR A 1 477 ? 17.621 11.321 8.375 1.00 87.06 477 THR A O 1
ATOM 3805 N N . THR A 1 478 ? 19.005 10.050 9.615 1.00 90.38 478 THR A N 1
ATOM 3806 C CA . THR A 1 478 ? 20.192 10.883 9.424 1.00 90.38 478 THR A CA 1
ATOM 3807 C C . THR A 1 478 ? 20.593 10.927 7.950 1.00 90.38 478 THR A C 1
ATOM 3809 O O . THR A 1 478 ? 20.829 12.009 7.406 1.00 90.38 478 THR A O 1
ATOM 3812 N N . ARG A 1 479 ? 20.606 9.769 7.272 1.00 92.81 479 ARG A N 1
ATOM 3813 C CA . ARG A 1 479 ? 20.899 9.682 5.832 1.00 92.81 479 ARG A CA 1
ATOM 3814 C C . ARG A 1 479 ? 19.856 10.410 4.985 1.00 92.81 479 ARG A C 1
ATOM 3816 O O . ARG A 1 479 ? 20.243 11.208 4.137 1.00 92.81 479 ARG A O 1
ATOM 3823 N N . LEU A 1 480 ? 18.565 10.219 5.269 1.00 88.94 480 LEU A N 1
ATOM 3824 C CA . LEU A 1 480 ? 17.458 10.922 4.608 1.00 88.94 480 LEU A CA 1
ATOM 3825 C C . LEU A 1 480 ? 17.577 12.439 4.757 1.00 88.94 480 LEU A C 1
ATOM 3827 O O . LEU A 1 480 ? 17.420 13.176 3.790 1.00 88.94 480 LEU A O 1
ATOM 3831 N N . THR A 1 481 ? 17.901 12.916 5.958 1.00 88.44 481 THR A N 1
ATOM 3832 C CA . THR A 1 481 ? 18.071 14.352 6.217 1.00 88.44 481 THR A CA 1
ATOM 3833 C C . THR A 1 481 ? 19.260 14.919 5.444 1.00 88.44 481 THR A C 1
ATOM 3835 O O . THR A 1 481 ? 19.169 16.013 4.890 1.00 88.44 481 THR A O 1
ATOM 3838 N N . LYS A 1 482 ? 20.378 14.183 5.385 1.00 91.75 482 LYS A N 1
ATOM 3839 C CA . LYS A 1 482 ? 21.566 14.596 4.630 1.00 91.75 482 LYS A CA 1
ATOM 3840 C C . LYS A 1 482 ? 21.276 14.656 3.130 1.00 91.75 482 LYS A C 1
ATOM 3842 O O . LYS A 1 482 ? 21.524 15.691 2.521 1.00 91.75 482 LYS A O 1
ATOM 3847 N N . VAL A 1 483 ? 20.725 13.582 2.560 1.00 90.81 483 VAL A N 1
ATOM 3848 C CA . VAL A 1 483 ? 20.446 13.510 1.119 1.00 90.81 483 VAL A CA 1
ATOM 3849 C C . VAL A 1 483 ? 19.368 14.512 0.705 1.00 90.81 483 VAL A C 1
ATOM 3851 O O . VAL A 1 483 ? 19.517 15.155 -0.326 1.00 90.81 483 VAL A O 1
ATOM 3854 N N . SER A 1 484 ? 18.345 14.729 1.543 1.00 88.69 484 SER A N 1
ATOM 3855 C CA . SER A 1 484 ? 17.305 15.738 1.309 1.00 88.69 484 SER A CA 1
ATOM 3856 C C . SER A 1 484 ? 17.902 17.142 1.207 1.00 88.69 484 SER A C 1
ATOM 3858 O O . SER A 1 484 ? 17.627 17.855 0.249 1.00 88.69 484 SER A O 1
ATOM 3860 N N . LYS A 1 485 ? 18.803 17.519 2.128 1.00 89.81 485 LYS A N 1
ATOM 3861 C CA . LYS A 1 485 ? 19.495 18.819 2.076 1.00 89.81 485 LYS A CA 1
ATOM 3862 C C . LYS A 1 485 ? 20.352 18.977 0.823 1.00 89.81 485 LYS A C 1
ATOM 3864 O O . LYS A 1 485 ? 20.314 20.030 0.200 1.00 89.81 485 LYS A O 1
ATOM 3869 N N . THR A 1 486 ? 21.124 17.952 0.464 1.00 91.38 486 THR A N 1
ATOM 3870 C CA . THR A 1 486 ? 21.951 17.983 -0.751 1.00 91.38 486 THR A CA 1
ATOM 3871 C C . THR A 1 486 ? 21.084 18.118 -2.000 1.00 91.38 486 THR A C 1
ATOM 3873 O O . THR A 1 486 ? 21.376 18.938 -2.862 1.00 91.38 486 THR A O 1
ATOM 3876 N N . PHE A 1 487 ? 19.992 17.361 -2.083 1.00 88.62 487 PHE A N 1
ATOM 3877 C CA . PHE A 1 487 ? 19.076 17.430 -3.213 1.00 88.62 487 PHE A CA 1
ATOM 3878 C C . PHE A 1 487 ? 18.360 18.785 -3.300 1.00 88.62 487 PHE A C 1
ATOM 3880 O O . PHE A 1 487 ? 18.252 19.347 -4.385 1.00 88.62 487 PHE A O 1
ATOM 3887 N N . ASP A 1 488 ? 17.934 19.345 -2.163 1.00 89.25 488 ASP A N 1
ATOM 3888 C CA . ASP A 1 488 ? 17.322 20.676 -2.093 1.00 89.25 488 ASP A CA 1
ATOM 3889 C C . ASP A 1 488 ? 18.271 21.765 -2.611 1.00 89.25 488 ASP A C 1
ATOM 3891 O O . ASP A 1 488 ? 17.852 22.599 -3.405 1.00 89.25 488 ASP A O 1
ATOM 3895 N N . GLN A 1 489 ? 19.558 21.710 -2.245 1.00 90.69 489 GLN A N 1
ATOM 3896 C CA . GLN A 1 489 ? 20.587 22.634 -2.743 1.00 90.69 489 GLN A CA 1
ATOM 3897 C C . GLN A 1 489 ? 20.783 22.530 -4.260 1.00 90.69 489 GLN A C 1
ATOM 3899 O O . GLN A 1 489 ? 20.848 23.553 -4.940 1.00 90.69 489 GLN A O 1
ATOM 3904 N N . ILE A 1 490 ? 20.850 21.304 -4.789 1.00 90.25 490 ILE A N 1
ATOM 3905 C CA . ILE A 1 490 ? 20.993 21.067 -6.231 1.00 90.25 490 ILE A CA 1
ATOM 3906 C C . ILE A 1 490 ? 19.775 21.619 -6.977 1.00 90.25 490 ILE A C 1
ATOM 3908 O O . ILE A 1 490 ? 19.929 22.376 -7.933 1.00 90.25 490 ILE A O 1
ATOM 3912 N N . LEU A 1 491 ? 18.561 21.284 -6.525 1.00 89.81 491 LEU A N 1
ATOM 3913 C CA . LEU A 1 491 ? 17.337 21.776 -7.151 1.00 89.81 491 LEU A CA 1
ATOM 3914 C C . LEU A 1 491 ? 17.217 23.294 -7.080 1.00 89.81 491 LEU A C 1
ATOM 3916 O O . LEU A 1 491 ? 16.778 23.903 -8.049 1.00 89.81 491 LEU A O 1
ATOM 3920 N N . GLU A 1 492 ? 17.602 23.906 -5.962 1.00 91.56 492 GLU A N 1
ATOM 3921 C CA . GLU A 1 492 ? 17.578 25.358 -5.809 1.00 91.56 492 GLU A CA 1
ATOM 3922 C C . GLU A 1 492 ? 18.448 26.041 -6.867 1.00 91.56 492 GLU A C 1
ATOM 3924 O O . GLU A 1 492 ? 18.011 26.993 -7.512 1.00 91.56 492 GLU A O 1
ATOM 3929 N N . GLN A 1 493 ? 19.652 25.514 -7.095 1.00 90.75 493 GLN A N 1
ATOM 3930 C CA . GLN A 1 493 ? 20.567 26.059 -8.088 1.00 90.75 493 GLN A CA 1
ATOM 3931 C C . GLN A 1 493 ? 20.066 25.844 -9.518 1.00 90.75 493 GLN A C 1
ATOM 3933 O O . GLN A 1 493 ? 20.091 26.780 -10.314 1.00 90.75 493 GLN A O 1
ATOM 3938 N N . ILE A 1 494 ? 19.537 24.657 -9.831 1.00 89.94 494 ILE A N 1
ATOM 3939 C CA . ILE A 1 494 ? 18.949 24.386 -11.149 1.00 89.94 494 ILE A CA 1
ATOM 3940 C C . ILE A 1 494 ? 17.752 25.310 -11.405 1.00 89.94 494 ILE A C 1
ATOM 3942 O O . ILE A 1 494 ? 17.642 25.880 -12.489 1.00 89.94 494 ILE A O 1
ATOM 3946 N N . ILE A 1 495 ? 16.868 25.492 -10.421 1.00 90.69 495 ILE A N 1
ATOM 3947 C CA . ILE A 1 495 ? 15.719 26.398 -10.536 1.00 90.69 495 ILE A CA 1
ATOM 3948 C C . ILE A 1 495 ? 16.195 27.835 -10.784 1.00 90.69 495 ILE A C 1
ATOM 3950 O O . ILE A 1 495 ? 15.664 28.502 -11.671 1.00 90.69 495 ILE A O 1
ATOM 3954 N N . GLN A 1 496 ? 17.221 28.293 -10.062 1.00 90.75 496 GLN A N 1
ATOM 3955 C CA . GLN A 1 496 ? 17.776 29.632 -10.254 1.00 90.75 496 GLN A CA 1
ATOM 3956 C C . GLN A 1 496 ? 18.363 29.825 -11.658 1.00 90.75 496 GLN A C 1
ATOM 3958 O O . GLN A 1 496 ? 18.165 30.873 -12.273 1.00 90.75 496 GLN A O 1
ATOM 3963 N N . ASP A 1 497 ? 19.047 28.811 -12.190 1.00 88.75 497 ASP A N 1
ATOM 3964 C CA . ASP A 1 497 ? 19.576 28.843 -13.553 1.00 88.75 497 ASP A CA 1
ATOM 3965 C C . ASP A 1 497 ? 18.452 28.928 -14.595 1.00 88.75 497 ASP A C 1
ATOM 3967 O O . ASP A 1 497 ? 18.593 29.630 -15.597 1.00 88.75 497 ASP A O 1
ATOM 3971 N N . HIS A 1 498 ? 17.319 28.255 -14.370 1.00 88.62 498 HIS A N 1
ATOM 3972 C CA . HIS A 1 498 ? 16.166 28.339 -15.270 1.00 88.62 498 HIS A CA 1
ATOM 3973 C C . HIS A 1 498 ? 15.535 29.733 -15.245 1.00 88.62 498 HIS A C 1
ATOM 3975 O O . HIS A 1 498 ? 15.263 30.284 -16.308 1.00 88.62 498 HIS A O 1
ATOM 3981 N N . GLU A 1 499 ? 15.375 30.338 -14.063 1.00 86.88 499 GLU A N 1
ATOM 3982 C CA . GLU A 1 499 ? 14.855 31.704 -13.917 1.00 86.88 499 GLU A CA 1
ATOM 3983 C C . GLU A 1 499 ? 15.735 32.753 -14.603 1.00 86.88 499 GLU A C 1
ATOM 3985 O O . GLU A 1 499 ? 15.233 33.631 -15.305 1.00 86.88 499 GLU A O 1
ATOM 3990 N N . ASN A 1 500 ? 17.055 32.639 -14.447 1.00 84.44 500 ASN A N 1
ATOM 3991 C CA . ASN A 1 500 ? 18.003 33.582 -15.039 1.00 84.44 500 ASN A CA 1
ATOM 3992 C C . ASN A 1 500 ? 18.034 33.498 -16.577 1.00 84.44 500 ASN A C 1
ATOM 3994 O O . ASN A 1 500 ? 18.369 34.476 -17.241 1.00 84.44 500 ASN A O 1
ATOM 3998 N N . ASN A 1 501 ? 17.649 32.351 -17.146 1.00 76.19 501 ASN A N 1
ATOM 3999 C CA . ASN A 1 501 ? 17.656 32.086 -18.586 1.00 76.19 501 ASN A CA 1
ATOM 4000 C C . ASN A 1 501 ? 16.271 32.233 -19.256 1.00 76.19 501 ASN A C 1
ATOM 4002 O O . ASN A 1 501 ? 16.130 31.908 -20.440 1.00 76.19 501 ASN A O 1
ATOM 4006 N N . LEU A 1 502 ? 15.247 32.728 -18.542 1.00 63.94 502 LEU A N 1
ATOM 4007 C CA . LEU A 1 502 ? 13.875 32.851 -19.068 1.00 63.94 502 LEU A CA 1
ATOM 4008 C C . LEU A 1 502 ? 13.797 33.722 -20.336 1.00 63.94 502 LEU A C 1
ATOM 4010 O O . LEU A 1 502 ? 13.123 33.341 -21.295 1.00 63.94 502 LEU A O 1
ATOM 4014 N N . TYR A 1 503 ? 14.545 34.832 -20.384 1.00 53.12 503 TYR A N 1
ATOM 4015 C CA . TYR A 1 503 ? 14.560 35.759 -21.528 1.00 53.12 503 TYR A CA 1
ATOM 4016 C C . TYR A 1 503 ? 15.081 35.119 -22.834 1.00 53.12 503 TYR A C 1
ATOM 4018 O O . TYR A 1 503 ? 14.557 35.407 -23.910 1.00 53.12 503 TYR A O 1
ATOM 4026 N N . ASP A 1 504 ? 16.056 34.207 -22.758 1.00 57.28 504 ASP A N 1
ATOM 4027 C CA . ASP A 1 504 ? 16.637 33.520 -23.927 1.00 57.28 504 ASP A CA 1
ATOM 4028 C C . ASP A 1 504 ? 15.761 32.363 -24.444 1.00 57.28 504 ASP A C 1
ATOM 4030 O O . ASP A 1 504 ? 15.863 31.954 -25.609 1.00 57.28 504 ASP A O 1
ATOM 4034 N N . LYS A 1 505 ? 14.900 31.803 -23.583 1.00 58.19 505 LYS A N 1
ATOM 4035 C CA . LYS A 1 505 ? 14.017 30.674 -23.917 1.00 58.19 505 LYS A CA 1
ATOM 4036 C C . LYS A 1 505 ? 12.654 31.118 -24.461 1.00 58.19 505 LYS A C 1
ATOM 4038 O O . LYS A 1 505 ? 12.096 30.395 -25.288 1.00 58.19 505 LYS A O 1
ATOM 4043 N N . GLU A 1 506 ? 12.141 32.301 -24.099 1.00 56.03 506 GLU A N 1
ATOM 4044 C CA . GLU A 1 506 ? 10.906 32.859 -24.691 1.00 56.03 506 GLU A CA 1
ATOM 4045 C C . GLU A 1 506 ? 11.002 33.029 -26.219 1.00 56.03 506 GLU A C 1
ATOM 4047 O O . GLU A 1 506 ? 10.007 32.863 -26.924 1.00 56.03 506 GLU A O 1
ATOM 4052 N N . GLN A 1 507 ? 12.211 33.241 -26.753 1.00 54.06 507 GLN A N 1
ATOM 4053 C CA . GLN A 1 507 ? 12.458 33.351 -28.196 1.00 54.06 507 GLN A CA 1
ATOM 4054 C C . GLN A 1 507 ? 12.552 31.997 -28.933 1.00 54.06 507 GLN A C 1
ATOM 4056 O O . GLN A 1 507 ? 12.446 31.966 -30.158 1.00 54.06 507 GLN A O 1
ATOM 4061 N N . LYS A 1 508 ? 12.732 30.863 -28.231 1.00 53.66 508 LYS A N 1
ATOM 4062 C CA . LYS A 1 508 ? 13.022 29.539 -28.841 1.00 53.66 508 LYS A CA 1
ATOM 4063 C C . LYS A 1 508 ? 11.795 28.631 -29.039 1.00 53.66 508 LYS A C 1
ATOM 4065 O O . LYS A 1 508 ? 11.934 27.506 -29.516 1.00 53.66 508 LYS A O 1
ATOM 4070 N N . GLY A 1 509 ? 10.590 29.125 -28.744 1.00 56.56 509 GLY A N 1
ATOM 4071 C CA . GLY A 1 509 ? 9.323 28.434 -29.007 1.00 56.56 509 GLY A CA 1
ATOM 4072 C C . GLY A 1 509 ? 8.968 27.303 -28.018 1.00 56.56 509 GLY A C 1
ATOM 4073 O O . GLY A 1 509 ? 9.773 26.907 -27.176 1.00 56.56 509 GLY A O 1
ATOM 4074 N N . PRO A 1 510 ? 7.739 26.754 -28.093 1.00 57.47 510 PRO A N 1
ATOM 4075 C CA . PRO A 1 510 ? 7.195 25.805 -27.109 1.00 57.47 510 PRO A CA 1
ATOM 4076 C C . PRO A 1 510 ? 7.871 24.423 -27.093 1.00 57.47 510 PRO A C 1
ATOM 4078 O O . PRO A 1 510 ? 7.674 23.671 -26.142 1.00 57.47 510 PRO A O 1
ATOM 4081 N N . HIS A 1 511 ? 8.664 24.084 -28.113 1.00 54.62 511 HIS A N 1
ATOM 4082 C CA . HIS A 1 511 ? 9.335 22.784 -28.253 1.00 54.62 511 HIS A CA 1
ATOM 4083 C C . HIS A 1 511 ? 10.648 22.657 -27.465 1.00 54.62 511 HIS A C 1
ATOM 4085 O O . HIS A 1 511 ? 11.269 21.601 -27.509 1.00 54.62 511 HIS A O 1
ATOM 4091 N N . ASN A 1 512 ? 11.052 23.704 -26.740 1.00 66.12 512 ASN A N 1
ATOM 4092 C CA . ASN A 1 512 ? 12.317 23.750 -26.006 1.00 66.12 512 ASN A CA 1
ATOM 4093 C C . ASN A 1 512 ? 12.143 23.886 -24.481 1.00 66.12 512 ASN A C 1
ATOM 4095 O O . ASN A 1 512 ? 13.095 24.250 -23.797 1.00 66.12 512 ASN A O 1
ATOM 4099 N N . LYS A 1 513 ? 10.927 23.647 -23.965 1.00 81.62 513 LYS A N 1
ATOM 4100 C CA . LYS A 1 513 ? 10.612 23.726 -22.530 1.00 81.62 513 LYS A CA 1
ATOM 4101 C C . LYS A 1 513 ? 10.746 22.364 -21.850 1.00 81.62 513 LYS A C 1
ATOM 4103 O O . LYS A 1 513 ? 10.153 21.389 -22.315 1.00 81.62 513 LYS A O 1
ATOM 4108 N N . ASP A 1 514 ? 11.455 22.329 -20.730 1.00 89.94 514 ASP A N 1
ATOM 4109 C CA . ASP A 1 514 ? 11.511 21.192 -19.802 1.00 89.94 514 ASP A CA 1
ATOM 4110 C C . ASP A 1 514 ? 10.423 21.295 -18.707 1.00 89.94 514 ASP A C 1
ATOM 4112 O O . ASP A 1 514 ? 9.594 22.213 -18.698 1.00 89.94 514 ASP A O 1
ATOM 4116 N N . PHE A 1 515 ? 10.345 20.315 -17.799 1.00 92.00 515 PHE A N 1
ATOM 4117 C CA . PHE A 1 515 ? 9.326 20.336 -16.740 1.00 92.00 515 PHE A CA 1
ATOM 4118 C C . PHE A 1 515 ? 9.532 21.473 -15.738 1.00 92.00 515 PHE A C 1
ATOM 4120 O O . PHE A 1 515 ? 8.533 21.960 -15.202 1.00 92.00 515 PHE A O 1
ATOM 4127 N N . ILE A 1 516 ? 10.771 21.906 -15.486 1.00 92.00 516 ILE A N 1
ATOM 4128 C CA . ILE A 1 516 ? 11.037 23.057 -14.618 1.00 92.00 516 ILE A CA 1
ATOM 4129 C C . ILE A 1 516 ? 10.478 24.321 -15.259 1.00 92.00 516 ILE A C 1
ATOM 4131 O O . ILE A 1 516 ? 9.711 25.019 -14.603 1.00 92.00 516 ILE A O 1
ATOM 4135 N N . ASP A 1 517 ? 10.747 24.565 -16.543 1.00 89.75 517 ASP A N 1
ATOM 4136 C CA . ASP A 1 517 ? 10.193 25.711 -17.276 1.00 89.75 517 ASP A CA 1
ATOM 4137 C C . ASP A 1 517 ? 8.655 25.735 -17.212 1.00 89.75 517 ASP A C 1
ATOM 4139 O O . ASP A 1 517 ? 8.030 26.780 -17.003 1.00 89.75 517 ASP A O 1
ATOM 4143 N N . ILE A 1 518 ? 8.019 24.568 -17.384 1.00 89.81 518 ILE A N 1
ATOM 4144 C CA . ILE A 1 518 ? 6.558 24.447 -17.308 1.00 89.81 518 ILE A CA 1
ATOM 4145 C C . ILE A 1 518 ? 6.073 24.764 -15.891 1.00 89.81 518 ILE A C 1
ATOM 4147 O O . ILE A 1 518 ? 5.140 25.548 -15.740 1.00 89.81 518 ILE A O 1
ATOM 4151 N N . LEU A 1 519 ? 6.687 24.195 -14.854 1.00 90.88 519 LEU A N 1
ATOM 4152 C CA . LEU A 1 519 ? 6.287 24.428 -13.465 1.00 90.88 519 LEU A CA 1
ATOM 4153 C C . LEU A 1 519 ? 6.526 25.877 -13.017 1.00 90.88 519 LEU A C 1
ATOM 4155 O O . LEU A 1 519 ? 5.660 26.443 -12.351 1.00 90.88 519 LEU A O 1
ATOM 4159 N N . LEU A 1 520 ? 7.635 26.495 -13.432 1.00 90.19 520 LEU A N 1
ATOM 4160 C CA . LEU A 1 520 ? 7.927 27.911 -13.198 1.00 90.19 520 LEU A CA 1
ATOM 4161 C C . LEU A 1 520 ? 6.854 28.810 -13.822 1.00 90.19 520 LEU A C 1
ATOM 4163 O O . LEU A 1 520 ? 6.372 29.732 -13.172 1.00 90.19 520 LEU A O 1
ATOM 4167 N N . SER A 1 521 ? 6.384 28.488 -15.033 1.00 88.38 521 SER A N 1
ATOM 4168 C CA . SER A 1 521 ? 5.297 29.242 -15.683 1.00 88.38 521 SER A CA 1
ATOM 4169 C C . SER A 1 521 ? 3.943 29.157 -14.960 1.00 88.38 521 SER A C 1
ATOM 4171 O O . SER A 1 521 ? 3.035 29.939 -15.242 1.00 88.38 521 SER A O 1
ATOM 4173 N N . LEU A 1 522 ? 3.800 28.210 -14.027 1.00 85.94 522 LEU A N 1
ATOM 4174 C CA . LEU A 1 522 ? 2.610 28.022 -13.198 1.00 85.94 522 LEU A CA 1
ATOM 4175 C C . LEU A 1 522 ? 2.791 28.580 -11.778 1.00 85.94 522 LEU A C 1
ATOM 4177 O O . LEU A 1 522 ? 1.860 28.492 -10.975 1.00 85.94 522 LEU A O 1
ATOM 4181 N N . MET A 1 523 ? 3.956 29.147 -11.444 1.00 84.56 523 MET A N 1
ATOM 4182 C CA . MET A 1 523 ? 4.174 29.776 -10.140 1.00 84.56 523 MET A CA 1
ATOM 4183 C C . MET A 1 523 ? 3.144 30.869 -9.870 1.00 84.56 523 MET A C 1
ATOM 4185 O O . MET A 1 523 ? 2.665 31.545 -10.779 1.00 84.56 523 MET A O 1
ATOM 4189 N N . HIS A 1 524 ? 2.793 31.026 -8.594 1.00 80.88 524 HIS A N 1
ATOM 4190 C CA . HIS A 1 524 ? 1.791 31.979 -8.106 1.00 80.88 524 HIS A CA 1
ATOM 4191 C C . HIS A 1 524 ? 0.350 31.733 -8.586 1.00 80.88 524 HIS A C 1
ATOM 4193 O O . HIS A 1 524 ? -0.557 32.434 -8.141 1.00 80.88 524 HIS A O 1
ATOM 4199 N N . GLN A 1 525 ? 0.096 30.712 -9.413 1.00 78.44 525 GLN A N 1
ATOM 4200 C CA . GLN A 1 525 ? -1.268 30.263 -9.686 1.00 78.44 525 GLN A CA 1
ATOM 4201 C C . GLN A 1 525 ? -1.860 29.582 -8.446 1.00 78.44 525 GLN A C 1
ATOM 4203 O O . GLN A 1 525 ? -1.182 28.833 -7.732 1.00 78.44 525 GLN A O 1
ATOM 4208 N N . THR A 1 526 ? -3.143 29.834 -8.194 1.00 75.50 526 THR A N 1
ATOM 4209 C CA . THR A 1 526 ? -3.895 29.234 -7.089 1.00 75.50 526 THR A CA 1
ATOM 4210 C C . THR A 1 526 ? -4.132 27.740 -7.326 1.00 75.50 526 THR A C 1
ATOM 4212 O O . THR A 1 526 ? -4.632 27.316 -8.368 1.00 75.50 526 THR A O 1
ATOM 4215 N N . ILE A 1 527 ? -3.758 26.926 -6.335 1.00 70.56 527 ILE A N 1
ATOM 4216 C CA . ILE A 1 527 ? -3.958 25.469 -6.293 1.00 70.56 527 ILE A CA 1
ATOM 4217 C C . ILE A 1 527 ? -5.325 25.156 -5.671 1.00 70.56 527 ILE A C 1
ATOM 4219 O O . ILE A 1 527 ? -6.060 24.300 -6.168 1.00 70.56 527 ILE A O 1
ATOM 4223 N N . ASP A 1 528 ? -5.654 25.838 -4.576 1.00 72.19 528 ASP A N 1
ATOM 4224 C CA . ASP A 1 528 ? -6.950 25.826 -3.896 1.00 72.19 528 ASP A CA 1
ATOM 4225 C C . ASP A 1 528 ? -7.162 27.158 -3.150 1.00 72.19 528 ASP A C 1
ATOM 4227 O O . ASP A 1 528 ? -6.329 28.060 -3.258 1.00 72.19 528 ASP A O 1
ATOM 4231 N N . ASP A 1 529 ? -8.264 27.284 -2.404 1.00 65.94 529 ASP A N 1
ATOM 4232 C CA . ASP A 1 529 ? -8.656 28.513 -1.693 1.00 65.94 529 ASP A CA 1
ATOM 4233 C C . ASP A 1 529 ? -7.593 29.031 -0.699 1.00 65.94 529 ASP A C 1
ATOM 4235 O O . ASP A 1 529 ? -7.701 30.160 -0.224 1.00 65.94 529 ASP A O 1
ATOM 4239 N N . GLN A 1 530 ? -6.582 28.220 -0.355 1.00 66.19 530 GLN A N 1
ATOM 4240 C CA . GLN A 1 530 ? -5.582 28.530 0.671 1.00 66.19 530 GLN A CA 1
ATOM 4241 C C . GLN A 1 530 ? -4.125 28.396 0.195 1.00 66.19 530 GLN A C 1
ATOM 4243 O O . GLN A 1 530 ? -3.223 28.788 0.932 1.00 66.19 530 GLN A O 1
ATOM 4248 N N . ASN A 1 531 ? -3.862 27.852 -1.000 1.00 73.31 531 ASN A N 1
ATOM 4249 C CA . ASN A 1 531 ? -2.506 27.521 -1.451 1.00 73.31 531 ASN A CA 1
ATOM 4250 C C . ASN A 1 531 ? -2.216 28.005 -2.879 1.00 73.31 531 ASN A C 1
ATOM 4252 O O . ASN A 1 531 ? -3.042 27.872 -3.783 1.00 73.31 531 ASN A O 1
ATOM 4256 N N . VAL A 1 532 ? -0.986 28.471 -3.102 1.00 81.31 532 VAL A N 1
ATOM 4257 C CA . VAL A 1 532 ? -0.422 28.813 -4.419 1.00 81.31 532 VAL A CA 1
ATOM 4258 C C . VAL A 1 532 ? 0.757 27.902 -4.744 1.00 81.31 532 VAL A C 1
ATOM 4260 O O . VAL A 1 532 ? 1.374 27.354 -3.832 1.00 81.31 532 VAL A O 1
ATOM 4263 N N . ILE A 1 533 ? 1.080 27.741 -6.030 1.00 83.81 533 ILE A N 1
ATOM 4264 C CA . ILE A 1 533 ? 2.307 27.045 -6.445 1.00 83.81 533 ILE A CA 1
ATOM 4265 C C . ILE A 1 533 ? 3.508 27.916 -6.074 1.00 83.81 533 ILE A C 1
ATOM 4267 O O . ILE A 1 533 ? 3.734 28.966 -6.679 1.00 83.81 533 ILE A O 1
ATOM 4271 N N . ASP A 1 534 ? 4.270 27.462 -5.080 1.00 87.19 534 ASP A N 1
ATOM 4272 C CA . ASP A 1 534 ? 5.533 28.058 -4.653 1.00 87.19 534 ASP A CA 1
ATOM 4273 C C . ASP A 1 534 ? 6.749 27.201 -5.051 1.00 87.19 534 ASP A C 1
ATOM 4275 O O . ASP A 1 534 ? 6.631 26.066 -5.528 1.00 87.19 534 ASP A O 1
ATOM 4279 N N . ARG A 1 535 ? 7.955 27.739 -4.835 1.00 88.94 535 ARG A N 1
ATOM 4280 C CA . ARG A 1 535 ? 9.216 27.047 -5.146 1.00 88.94 535 ARG A CA 1
ATOM 4281 C C . ARG A 1 535 ? 9.348 25.714 -4.396 1.00 88.94 535 ARG A C 1
ATOM 4283 O O . ARG A 1 535 ? 9.872 24.748 -4.944 1.00 88.94 535 ARG A O 1
ATOM 4290 N N . THR A 1 536 ? 8.837 25.611 -3.167 1.00 88.31 536 THR A N 1
ATOM 4291 C CA . THR A 1 536 ? 8.844 24.350 -2.408 1.00 88.31 536 THR A CA 1
ATOM 4292 C C . THR A 1 536 ? 7.937 23.298 -3.049 1.00 88.31 536 THR A C 1
ATOM 4294 O O . THR A 1 536 ? 8.294 22.121 -3.071 1.00 88.31 536 THR A O 1
ATOM 4297 N N . ASN A 1 537 ? 6.784 23.694 -3.599 1.00 88.00 537 ASN A N 1
ATOM 4298 C CA . ASN A 1 537 ? 5.922 22.789 -4.358 1.00 88.00 537 ASN A CA 1
ATOM 4299 C C . ASN A 1 537 ? 6.636 22.259 -5.599 1.00 88.00 537 ASN A C 1
ATOM 4301 O O . ASN A 1 537 ? 6.590 21.058 -5.848 1.00 88.00 537 ASN A O 1
ATOM 4305 N N . ILE A 1 538 ? 7.322 23.129 -6.342 1.00 90.19 538 ILE A N 1
ATOM 4306 C CA . ILE A 1 538 ? 8.080 22.738 -7.538 1.00 90.19 538 ILE A CA 1
ATOM 4307 C C . ILE A 1 538 ? 9.142 21.696 -7.181 1.00 90.19 538 ILE A C 1
ATOM 4309 O O . ILE A 1 538 ? 9.157 20.619 -7.778 1.00 90.19 538 ILE A O 1
ATOM 4313 N N . LYS A 1 539 ? 9.954 21.958 -6.147 1.00 90.62 539 LYS A N 1
ATOM 4314 C CA . LYS A 1 539 ? 10.981 21.013 -5.678 1.00 90.62 539 LYS A CA 1
ATOM 4315 C C . LYS A 1 539 ? 10.392 19.659 -5.276 1.00 90.62 539 LYS A C 1
ATOM 4317 O O . LYS A 1 539 ? 10.886 18.617 -5.706 1.00 90.62 539 LYS A O 1
ATOM 4322 N N . ALA A 1 540 ? 9.290 19.665 -4.523 1.00 89.19 540 ALA A N 1
ATOM 4323 C CA . ALA A 1 540 ? 8.615 18.439 -4.099 1.00 89.19 540 ALA A CA 1
ATOM 4324 C C . ALA A 1 540 ? 8.008 17.645 -5.275 1.00 89.19 540 ALA A C 1
ATOM 4326 O O . ALA A 1 540 ? 8.094 16.418 -5.297 1.00 89.19 540 ALA A O 1
ATOM 4327 N N . ILE A 1 541 ? 7.406 18.324 -6.259 1.00 90.12 541 ILE A N 1
ATOM 4328 C CA . ILE A 1 541 ? 6.826 17.688 -7.453 1.00 90.12 541 ILE A CA 1
ATOM 4329 C C . ILE A 1 541 ? 7.923 17.060 -8.318 1.00 90.12 541 ILE A C 1
ATOM 4331 O O . ILE A 1 541 ? 7.770 15.922 -8.760 1.00 90.12 541 ILE A O 1
ATOM 4335 N N . ILE A 1 542 ? 9.030 17.773 -8.538 1.00 90.25 542 ILE A N 1
ATOM 4336 C CA . ILE A 1 542 ? 10.173 17.285 -9.321 1.00 90.25 542 ILE A CA 1
ATOM 4337 C C . ILE A 1 542 ? 10.771 16.036 -8.680 1.00 90.25 542 ILE A C 1
ATOM 4339 O O . ILE A 1 542 ? 10.948 15.030 -9.366 1.00 90.25 542 ILE A O 1
ATOM 4343 N N . LEU A 1 543 ? 11.013 16.074 -7.366 1.00 87.62 543 LEU A N 1
ATOM 4344 C CA . LEU A 1 543 ? 11.528 14.927 -6.623 1.00 87.62 543 LEU A CA 1
ATOM 4345 C C . LEU A 1 543 ? 10.645 13.685 -6.808 1.00 87.62 543 LEU A C 1
ATOM 4347 O O . LEU A 1 543 ? 11.146 12.596 -7.086 1.00 87.62 543 LEU A O 1
ATOM 4351 N N . ASP A 1 544 ? 9.325 13.844 -6.698 1.00 87.62 544 ASP A N 1
ATOM 4352 C CA . ASP A 1 544 ? 8.379 12.742 -6.867 1.00 87.62 544 ASP A CA 1
ATOM 4353 C C . ASP A 1 544 ? 8.354 12.191 -8.301 1.00 87.62 544 ASP A C 1
ATOM 4355 O O . ASP A 1 544 ? 8.277 10.974 -8.484 1.00 87.62 544 ASP A O 1
ATOM 4359 N N . ILE A 1 545 ? 8.415 13.057 -9.320 1.00 89.69 545 ILE A N 1
ATOM 4360 C CA . ILE A 1 545 ? 8.421 12.632 -10.729 1.00 89.69 545 ILE A CA 1
ATOM 4361 C C . ILE A 1 545 ? 9.712 11.882 -11.058 1.00 89.69 545 ILE A C 1
ATOM 4363 O O . ILE A 1 545 ? 9.633 10.822 -11.679 1.00 89.69 545 ILE A O 1
ATOM 4367 N N . ILE A 1 546 ? 10.868 12.386 -10.615 1.00 86.25 546 ILE A N 1
ATOM 4368 C CA . ILE A 1 546 ? 12.164 11.718 -10.796 1.00 86.25 546 ILE A CA 1
ATOM 4369 C C . ILE A 1 546 ? 12.103 10.328 -10.180 1.00 86.25 546 ILE A C 1
ATOM 4371 O O . ILE A 1 546 ? 12.227 9.342 -10.901 1.00 86.25 546 ILE A O 1
ATOM 4375 N N . ASN A 1 547 ? 11.808 10.236 -8.881 1.00 81.69 547 ASN A N 1
ATOM 4376 C CA . ASN A 1 547 ? 11.776 8.960 -8.168 1.00 81.69 547 ASN A CA 1
ATOM 4377 C C . ASN A 1 547 ? 10.810 7.949 -8.812 1.00 81.69 547 ASN A C 1
ATOM 4379 O O . ASN A 1 547 ? 11.089 6.753 -8.867 1.00 81.69 547 ASN A O 1
ATOM 4383 N N . ALA A 1 548 ? 9.669 8.412 -9.331 1.00 87.19 548 ALA A N 1
ATOM 4384 C CA . ALA A 1 548 ? 8.693 7.539 -9.977 1.00 87.19 548 ALA A CA 1
ATOM 4385 C C . ALA A 1 548 ? 9.104 7.077 -11.388 1.00 87.19 548 ALA A C 1
ATOM 4387 O O . ALA A 1 548 ? 8.717 5.980 -11.804 1.00 87.19 548 ALA A O 1
ATOM 4388 N N . ALA A 1 549 ? 9.836 7.900 -12.143 1.00 86.75 549 ALA A N 1
ATOM 4389 C CA . ALA A 1 549 ? 10.151 7.643 -13.550 1.00 86.75 549 ALA A CA 1
ATOM 4390 C C . ALA A 1 549 ? 11.505 6.951 -13.767 1.00 86.75 549 ALA A C 1
ATOM 4392 O O . ALA A 1 549 ? 11.667 6.273 -14.780 1.00 86.75 549 ALA A O 1
ATOM 4393 N N . PHE A 1 550 ? 12.440 7.101 -12.826 1.00 79.38 550 PHE A N 1
ATOM 4394 C CA . PHE A 1 550 ? 13.842 6.709 -12.978 1.00 79.38 550 PHE A CA 1
ATOM 4395 C C . PHE A 1 550 ? 14.035 5.192 -13.157 1.00 79.38 550 PHE A C 1
ATOM 4397 O O . PHE A 1 550 ? 14.517 4.743 -14.190 1.00 79.38 550 PHE A O 1
ATOM 4404 N N . ASP A 1 551 ? 13.587 4.391 -12.187 1.00 84.31 551 ASP A N 1
ATOM 4405 C CA . ASP A 1 551 ? 13.866 2.942 -12.147 1.00 84.31 551 ASP A CA 1
ATOM 4406 C C . ASP A 1 551 ? 12.742 2.074 -12.755 1.00 84.31 551 ASP A C 1
ATOM 4408 O O . ASP A 1 551 ? 12.922 0.917 -13.137 1.00 84.31 551 ASP A O 1
ATOM 4412 N N . THR A 1 552 ? 11.526 2.616 -12.860 1.00 92.88 552 THR A N 1
ATOM 4413 C CA . THR A 1 552 ? 10.343 1.795 -13.162 1.00 92.88 552 THR A CA 1
ATOM 4414 C C . THR A 1 552 ? 10.301 1.299 -14.607 1.00 92.88 552 THR A C 1
ATOM 4416 O O . THR A 1 552 ? 9.970 0.135 -14.865 1.00 92.88 552 THR A O 1
ATOM 4419 N N . SER A 1 553 ? 10.639 2.168 -15.563 1.00 95.62 553 SER A N 1
ATOM 4420 C CA . SER A 1 553 ? 10.602 1.830 -16.991 1.00 95.62 553 SER A CA 1
ATOM 4421 C C . SER A 1 553 ? 11.782 0.945 -17.389 1.00 95.62 553 SER A C 1
ATOM 4423 O O . SER A 1 553 ? 11.581 -0.024 -18.121 1.00 95.62 553 SER A O 1
ATOM 4425 N N . SER A 1 554 ? 12.982 1.221 -16.867 1.00 94.94 554 SER A N 1
ATOM 4426 C CA . SER A 1 554 ? 14.184 0.419 -17.126 1.00 94.94 554 SER A CA 1
ATOM 4427 C C . SER A 1 554 ? 14.018 -1.012 -16.617 1.00 94.94 554 SER A C 1
ATOM 4429 O O . SER A 1 554 ? 14.191 -1.957 -17.386 1.00 94.94 554 SER A O 1
ATOM 4431 N N . THR A 1 555 ? 13.537 -1.174 -15.380 1.00 96.00 555 THR A N 1
ATOM 4432 C CA . THR A 1 555 ? 13.236 -2.490 -14.798 1.00 96.00 555 THR A CA 1
ATOM 4433 C C . THR A 1 555 ? 12.174 -3.252 -15.606 1.00 96.00 555 THR A C 1
ATOM 4435 O O . THR A 1 555 ? 12.264 -4.466 -15.781 1.00 96.00 555 THR A O 1
ATOM 4438 N N . THR A 1 556 ? 11.165 -2.564 -16.157 1.00 98.12 556 THR A N 1
ATOM 4439 C CA . THR A 1 556 ? 10.150 -3.221 -17.006 1.00 98.12 556 THR A CA 1
ATOM 4440 C C . THR A 1 556 ? 10.756 -3.749 -18.307 1.00 98.12 556 THR A C 1
ATOM 4442 O O . THR A 1 556 ? 10.460 -4.876 -18.707 1.00 98.12 556 THR A O 1
ATOM 4445 N N . VAL A 1 557 ? 11.602 -2.952 -18.970 1.00 98.25 557 VAL A N 1
ATOM 4446 C CA . VAL A 1 557 ? 12.305 -3.368 -20.195 1.00 98.25 557 VAL A CA 1
ATOM 4447 C C . VAL A 1 557 ? 13.243 -4.539 -19.903 1.00 98.25 557 VAL A C 1
ATOM 4449 O O . VAL A 1 557 ? 13.258 -5.501 -20.669 1.00 98.25 557 VAL A O 1
ATOM 4452 N N . GLU A 1 558 ? 13.966 -4.501 -18.780 1.00 97.75 558 GLU A N 1
ATOM 4453 C CA . GLU A 1 558 ? 14.831 -5.596 -18.334 1.00 97.75 558 GLU A CA 1
ATOM 4454 C C . GLU A 1 558 ? 14.039 -6.902 -18.164 1.00 97.75 558 GLU A C 1
ATOM 4456 O O . GLU A 1 558 ? 14.419 -7.929 -18.735 1.00 97.75 558 GLU A O 1
ATOM 4461 N N . TRP A 1 559 ? 12.920 -6.883 -17.430 1.00 98.62 559 TRP A N 1
ATOM 4462 C CA . TRP A 1 559 ? 12.066 -8.064 -17.267 1.00 98.62 559 TRP A CA 1
ATOM 4463 C C . TRP A 1 559 ? 11.506 -8.562 -18.598 1.00 98.62 559 TRP A C 1
ATOM 4465 O O . TRP A 1 559 ? 11.513 -9.768 -18.840 1.00 98.62 559 TRP A O 1
ATOM 4475 N N . ALA A 1 560 ? 11.053 -7.657 -19.470 1.00 98.69 560 ALA A N 1
ATOM 4476 C CA . ALA A 1 560 ? 10.515 -8.026 -20.775 1.00 98.69 560 ALA A CA 1
ATOM 4477 C C . ALA A 1 560 ? 11.570 -8.718 -21.642 1.00 98.69 560 ALA A C 1
ATOM 4479 O O . ALA A 1 560 ? 11.320 -9.802 -22.164 1.00 98.69 560 ALA A O 1
ATOM 4480 N N . LEU A 1 561 ? 12.767 -8.137 -21.755 1.00 98.50 561 LEU A N 1
ATOM 4481 C CA . LEU A 1 561 ? 13.839 -8.717 -22.558 1.00 98.50 561 LEU A CA 1
ATOM 4482 C C . LEU A 1 561 ? 14.345 -10.040 -21.966 1.00 98.50 561 LEU A C 1
ATOM 4484 O O . LEU A 1 561 ? 14.636 -10.972 -22.711 1.00 98.50 561 LEU A O 1
ATOM 4488 N N . SER A 1 562 ? 14.378 -10.154 -20.635 1.00 98.44 562 SER A N 1
ATOM 4489 C CA . SER A 1 562 ? 14.727 -11.400 -19.941 1.00 98.44 562 SER A CA 1
ATOM 4490 C C . SER A 1 562 ? 13.719 -12.515 -20.230 1.00 98.44 562 SER A C 1
ATOM 4492 O O . SER A 1 562 ? 14.116 -13.641 -20.520 1.00 98.44 562 SER A O 1
ATOM 4494 N N . GLU A 1 563 ? 12.418 -12.211 -20.204 1.00 98.50 563 GLU A N 1
ATOM 4495 C CA . GLU A 1 563 ? 11.369 -13.177 -20.549 1.00 98.50 563 GLU A CA 1
ATOM 4496 C C . GLU A 1 563 ? 11.407 -13.576 -22.027 1.00 98.50 563 GLU A C 1
ATOM 4498 O O . GLU A 1 563 ? 11.229 -14.750 -22.345 1.00 98.50 563 GLU A O 1
ATOM 4503 N N . LEU A 1 564 ? 11.698 -12.639 -22.934 1.00 98.56 564 LEU A N 1
ATOM 4504 C CA . LEU A 1 564 ? 11.864 -12.943 -24.357 1.00 98.56 564 LEU A CA 1
ATOM 4505 C C . LEU A 1 564 ? 13.091 -13.835 -24.610 1.00 98.56 564 LEU A C 1
ATOM 4507 O O . LEU A 1 564 ? 12.998 -14.794 -25.370 1.00 98.56 564 LEU A O 1
ATOM 4511 N N . LEU A 1 565 ? 14.220 -13.577 -23.941 1.00 97.62 565 LEU A N 1
ATOM 4512 C CA . LEU A 1 565 ? 15.413 -14.431 -24.009 1.00 97.62 565 LEU A CA 1
ATOM 4513 C C . LEU A 1 565 ? 15.164 -15.829 -23.430 1.00 97.62 565 LEU A C 1
ATOM 4515 O O . LEU A 1 565 ? 15.678 -16.814 -23.959 1.00 97.62 565 LEU A O 1
ATOM 4519 N N . LYS A 1 566 ? 14.348 -15.922 -22.373 1.00 97.38 566 LYS A N 1
ATOM 4520 C CA . LYS A 1 566 ? 13.916 -17.197 -21.790 1.00 97.38 566 LYS A CA 1
ATOM 4521 C C . LYS A 1 566 ? 12.938 -17.963 -22.692 1.00 97.38 566 LYS A C 1
ATOM 4523 O O . LYS A 1 566 ? 12.902 -19.189 -22.639 1.00 97.38 566 LYS A O 1
ATOM 4528 N N . HIS A 1 567 ? 12.188 -17.262 -23.547 1.00 97.81 567 HIS A N 1
ATOM 4529 C CA . HIS A 1 567 ? 11.180 -17.834 -24.446 1.00 97.81 567 HIS A CA 1
ATOM 4530 C C . HIS A 1 567 ? 11.457 -17.472 -25.922 1.00 97.81 567 HIS A C 1
ATOM 4532 O O . HIS A 1 567 ? 10.775 -16.609 -26.488 1.00 97.81 567 HIS A O 1
ATOM 4538 N N . PRO A 1 568 ? 12.408 -18.155 -26.595 1.00 95.75 568 PRO A N 1
ATOM 4539 C CA . PRO A 1 568 ? 12.824 -17.816 -27.960 1.00 95.75 568 PRO A CA 1
ATOM 4540 C C . PRO A 1 568 ? 11.698 -17.804 -29.004 1.00 95.75 568 PRO A C 1
ATOM 4542 O O . PRO A 1 568 ? 11.741 -17.012 -29.942 1.00 95.75 568 PRO A O 1
ATOM 4545 N N . SER A 1 569 ? 10.669 -18.643 -28.850 1.00 96.88 569 SER A N 1
ATOM 4546 C CA . SER A 1 569 ? 9.494 -18.640 -29.737 1.00 96.88 569 SER A CA 1
ATOM 4547 C C . SER A 1 569 ? 8.695 -17.336 -29.634 1.00 96.88 569 SER A C 1
ATOM 4549 O O . SER A 1 569 ? 8.265 -16.788 -30.649 1.00 96.88 569 SER A O 1
ATOM 4551 N N . THR A 1 570 ? 8.545 -16.807 -28.420 1.00 98.25 570 THR A N 1
ATOM 4552 C CA . THR A 1 570 ? 7.915 -15.511 -28.155 1.00 98.25 570 THR A CA 1
ATOM 4553 C C . THR A 1 570 ? 8.767 -14.365 -28.698 1.00 98.25 570 THR A C 1
ATOM 4555 O O . THR A 1 570 ? 8.234 -13.473 -29.357 1.00 98.25 570 THR A O 1
ATOM 4558 N N . MET A 1 571 ? 10.092 -14.408 -28.486 1.00 98.19 571 MET A N 1
ATOM 4559 C CA . MET A 1 571 ? 11.030 -13.450 -29.089 1.00 98.19 571 MET A CA 1
ATOM 4560 C C . MET A 1 571 ? 10.869 -13.408 -30.607 1.00 98.19 571 MET A C 1
ATOM 4562 O O . MET A 1 571 ? 10.667 -12.337 -31.176 1.00 98.19 571 MET A O 1
ATOM 4566 N N . LYS A 1 572 ? 10.894 -14.576 -31.257 1.00 97.81 572 LYS A N 1
ATOM 4567 C CA . LYS A 1 572 ? 10.801 -14.669 -32.713 1.00 97.81 572 LYS A CA 1
ATOM 4568 C C . LYS A 1 572 ? 9.493 -14.082 -33.238 1.00 97.81 572 LYS A C 1
ATOM 4570 O O . LYS A 1 572 ? 9.516 -13.294 -34.174 1.00 97.81 572 LYS A O 1
ATOM 4575 N N . ARG A 1 573 ? 8.366 -14.369 -32.584 1.00 98.31 573 ARG A N 1
ATOM 4576 C CA . ARG A 1 573 ? 7.069 -13.804 -32.975 1.00 98.31 573 ARG A CA 1
ATOM 4577 C C . ARG A 1 573 ? 7.019 -12.276 -32.857 1.00 98.31 573 ARG A C 1
ATOM 4579 O O . ARG A 1 573 ? 6.408 -11.627 -33.702 1.00 98.31 573 ARG A O 1
ATOM 4586 N N . LEU A 1 574 ? 7.665 -11.697 -31.843 1.00 98.50 574 LEU A N 1
ATOM 4587 C CA . LEU A 1 574 ? 7.781 -10.241 -31.721 1.00 98.50 574 LEU A CA 1
ATOM 4588 C C . LEU A 1 574 ? 8.669 -9.649 -32.822 1.00 98.50 574 LEU A C 1
ATOM 4590 O O . LEU A 1 574 ? 8.329 -8.615 -33.392 1.00 98.50 574 LEU A O 1
ATOM 4594 N N . GLN A 1 575 ? 9.778 -10.311 -33.150 1.00 98.19 575 GLN A N 1
ATOM 4595 C CA . GLN A 1 575 ? 10.634 -9.909 -34.266 1.00 98.19 575 GLN A CA 1
ATOM 4596 C C . GLN A 1 575 ? 9.886 -9.961 -35.603 1.00 98.19 575 GLN A C 1
ATOM 4598 O O . GLN A 1 575 ? 9.994 -9.017 -36.379 1.00 98.19 575 GLN A O 1
ATOM 4603 N N . ASP A 1 576 ? 9.081 -11.001 -35.838 1.00 97.94 576 ASP A N 1
ATOM 4604 C CA . ASP A 1 576 ? 8.271 -11.138 -37.052 1.00 97.94 576 ASP A CA 1
ATOM 4605 C C . ASP A 1 576 ? 7.221 -10.016 -37.160 1.00 97.94 576 ASP A C 1
ATOM 4607 O O . ASP A 1 576 ? 7.007 -9.465 -38.238 1.00 97.94 576 ASP A O 1
ATOM 4611 N N . GLU A 1 577 ? 6.576 -9.621 -36.054 1.00 98.31 577 GLU A N 1
ATOM 4612 C CA . GLU A 1 577 ? 5.682 -8.452 -36.043 1.00 98.31 577 GLU A CA 1
ATOM 4613 C C . GLU A 1 577 ? 6.430 -7.161 -36.418 1.00 98.31 577 GLU A C 1
ATOM 4615 O O . GLU A 1 577 ? 5.969 -6.400 -37.272 1.00 98.31 577 GLU A O 1
ATOM 4620 N N . LEU A 1 578 ? 7.592 -6.921 -35.806 1.00 97.94 578 LEU A N 1
ATOM 4621 C CA . LEU A 1 578 ? 8.400 -5.727 -36.060 1.00 97.94 578 LEU A CA 1
ATOM 4622 C C . LEU A 1 578 ? 8.903 -5.681 -37.509 1.00 97.94 578 LEU A C 1
ATOM 4624 O O . LEU A 1 578 ? 8.837 -4.634 -38.149 1.00 97.94 578 LEU A O 1
ATOM 4628 N N . GLU A 1 579 ? 9.353 -6.809 -38.055 1.00 96.19 579 GLU A N 1
ATOM 4629 C CA . GLU A 1 579 ? 9.772 -6.921 -39.453 1.00 96.19 579 GLU A CA 1
ATOM 4630 C C . GLU A 1 579 ? 8.614 -6.627 -40.416 1.00 96.19 579 GLU A C 1
ATOM 4632 O O . GLU A 1 579 ? 8.782 -5.845 -41.351 1.00 96.19 579 GLU A O 1
ATOM 4637 N N . ASN A 1 580 ? 7.424 -7.174 -40.156 1.00 96.94 580 ASN A N 1
ATOM 4638 C CA . ASN A 1 580 ? 6.260 -6.979 -41.021 1.00 96.94 580 ASN A CA 1
ATOM 4639 C C . ASN A 1 580 ? 5.739 -5.532 -41.024 1.00 96.94 580 ASN A C 1
ATOM 4641 O O . ASN A 1 580 ? 5.263 -5.051 -42.051 1.00 96.94 580 ASN A O 1
ATOM 4645 N N . ILE A 1 581 ? 5.801 -4.837 -39.884 1.00 96.88 581 ILE A N 1
ATOM 4646 C CA . ILE A 1 581 ? 5.162 -3.522 -39.709 1.00 96.88 581 ILE A CA 1
ATOM 4647 C C . ILE A 1 581 ? 6.146 -2.368 -39.914 1.00 96.88 581 ILE A C 1
ATOM 4649 O O . ILE A 1 581 ? 5.808 -1.358 -40.536 1.00 96.88 581 ILE A O 1
ATOM 4653 N N . VAL A 1 582 ? 7.371 -2.509 -39.408 1.00 95.88 582 VAL A N 1
ATOM 4654 C CA . VAL A 1 582 ? 8.414 -1.474 -39.484 1.00 95.88 582 VAL A CA 1
ATOM 4655 C C . VAL A 1 582 ? 9.306 -1.690 -40.711 1.00 95.88 582 VAL A C 1
ATOM 4657 O O . VAL A 1 582 ? 9.722 -0.718 -41.353 1.00 95.88 582 VAL A O 1
ATOM 4660 N N . GLY A 1 583 ? 9.564 -2.952 -41.072 1.00 92.94 583 GLY A N 1
ATOM 4661 C CA . GLY A 1 583 ? 10.522 -3.345 -42.105 1.00 92.94 583 GLY A CA 1
ATOM 4662 C C . GLY A 1 583 ? 11.970 -3.362 -41.606 1.00 92.94 583 GLY A C 1
ATOM 4663 O O . GLY A 1 583 ? 12.282 -2.896 -40.515 1.00 92.94 583 GLY A O 1
ATOM 4664 N N . MET A 1 584 ? 12.889 -3.855 -42.440 1.00 89.88 584 MET A N 1
ATOM 4665 C CA . MET A 1 584 ? 14.320 -3.998 -42.100 1.00 89.88 584 MET A CA 1
ATOM 4666 C C . MET A 1 584 ? 15.209 -2.834 -42.576 1.00 89.88 584 MET A C 1
ATOM 4668 O O . MET A 1 584 ? 16.432 -2.948 -42.576 1.00 89.88 584 MET A O 1
ATOM 4672 N N . LYS A 1 585 ? 14.619 -1.720 -43.033 1.00 87.31 585 LYS A N 1
ATOM 4673 C CA . LYS A 1 585 ? 15.351 -0.598 -43.664 1.00 87.31 585 LYS A CA 1
ATOM 4674 C C . LYS A 1 585 ? 15.410 0.682 -42.829 1.00 87.31 585 LYS A C 1
ATOM 4676 O O . LYS A 1 585 ? 16.122 1.610 -43.202 1.00 87.31 585 LYS A O 1
ATOM 4681 N N . ARG A 1 586 ? 14.658 0.757 -41.732 1.00 91.75 586 ARG A N 1
ATOM 4682 C CA . ARG A 1 586 ? 14.580 1.934 -40.856 1.00 91.75 586 ARG A CA 1
ATOM 4683 C C . ARG A 1 586 ? 14.503 1.512 -39.395 1.00 91.75 586 ARG A C 1
ATOM 4685 O O . ARG A 1 586 ? 14.241 0.351 -39.114 1.00 91.75 586 ARG A O 1
ATOM 4692 N N . HIS A 1 587 ? 14.714 2.458 -38.489 1.00 92.81 587 HIS A N 1
ATOM 4693 C CA . HIS A 1 587 ? 14.490 2.262 -37.059 1.00 92.81 587 HIS A CA 1
ATOM 4694 C C . HIS A 1 587 ? 12.995 2.352 -36.705 1.00 92.81 587 HIS A C 1
ATOM 4696 O O . HIS A 1 587 ? 12.181 2.808 -37.519 1.00 92.81 587 HIS A O 1
ATOM 4702 N N . VAL A 1 588 ? 12.650 1.886 -35.501 1.00 95.81 588 VAL A N 1
ATOM 4703 C CA . VAL A 1 588 ? 11.290 1.983 -34.965 1.00 95.81 588 VAL A CA 1
ATOM 4704 C C . VAL A 1 588 ? 11.024 3.452 -34.657 1.00 95.81 588 VAL A C 1
ATOM 4706 O O . VAL A 1 588 ? 11.904 4.156 -34.169 1.00 95.81 588 VAL A O 1
ATOM 4709 N N . GLU A 1 589 ? 9.814 3.917 -34.937 1.00 95.31 589 GLU A N 1
ATOM 4710 C CA . GLU A 1 589 ? 9.344 5.246 -34.560 1.00 95.31 589 GLU A CA 1
ATOM 4711 C C . GLU A 1 589 ? 8.212 5.131 -33.534 1.00 95.31 589 GLU A C 1
ATOM 4713 O O . GLU A 1 589 ? 7.478 4.143 -33.510 1.00 95.31 589 GLU A O 1
ATOM 4718 N N . GLU A 1 590 ? 8.026 6.140 -32.679 1.00 95.06 590 GLU A N 1
ATOM 4719 C CA . GLU A 1 590 ? 6.953 6.100 -31.666 1.00 95.06 590 GLU A CA 1
ATOM 4720 C C . GLU A 1 590 ? 5.551 5.965 -32.288 1.00 95.06 590 GLU A C 1
ATOM 4722 O O . GLU A 1 590 ? 4.669 5.336 -31.703 1.00 95.06 590 GLU A O 1
ATOM 4727 N N . SER A 1 591 ? 5.357 6.479 -33.505 1.00 94.88 591 SER A N 1
ATOM 4728 C CA . SER A 1 591 ? 4.111 6.343 -34.269 1.00 94.88 591 SER A CA 1
ATOM 4729 C C . SER A 1 591 ? 3.838 4.915 -34.764 1.00 94.88 591 SER A C 1
ATOM 4731 O O . SER A 1 591 ? 2.714 4.610 -35.167 1.00 94.88 591 SER A O 1
ATOM 4733 N N . ASP A 1 592 ? 4.828 4.017 -34.722 1.00 96.56 592 ASP A N 1
ATOM 4734 C CA . ASP A 1 592 ? 4.634 2.600 -35.035 1.00 96.56 592 ASP A CA 1
ATOM 4735 C C . ASP A 1 592 ? 4.010 1.832 -33.863 1.00 96.56 592 ASP A C 1
ATOM 4737 O O . ASP A 1 592 ? 3.372 0.804 -34.078 1.00 96.56 592 ASP A O 1
ATOM 4741 N N . LEU A 1 593 ? 4.148 2.320 -32.623 1.00 96.44 593 LEU A N 1
ATOM 4742 C CA . LEU A 1 593 ? 3.790 1.569 -31.412 1.00 96.44 593 LEU A CA 1
ATOM 4743 C C . LEU A 1 593 ? 2.306 1.199 -31.328 1.00 96.44 593 LEU A C 1
ATOM 4745 O O . LEU A 1 593 ? 1.959 0.179 -30.730 1.00 96.44 593 LEU A O 1
ATOM 4749 N N . GLU A 1 594 ? 1.426 2.007 -31.919 1.00 93.88 594 GLU A N 1
ATOM 4750 C CA . GLU A 1 594 ? -0.013 1.722 -31.984 1.00 93.88 594 GLU A CA 1
ATOM 4751 C C . GLU A 1 594 ? -0.340 0.543 -32.907 1.00 93.88 594 GLU A C 1
ATOM 4753 O O . GLU A 1 594 ? -1.361 -0.119 -32.730 1.00 93.88 594 GLU A O 1
ATOM 4758 N N . LYS A 1 595 ? 0.549 0.255 -33.862 1.00 96.88 595 LYS A N 1
ATOM 4759 C CA . LYS A 1 595 ? 0.393 -0.803 -34.861 1.00 96.88 595 LYS A CA 1
ATOM 4760 C C . LYS A 1 595 ? 1.003 -2.130 -34.413 1.00 96.88 595 LYS A C 1
ATOM 4762 O O . LYS A 1 595 ? 0.899 -3.083 -35.164 1.00 96.88 595 LYS A O 1
ATOM 4767 N N . LEU A 1 596 ? 1.611 -2.213 -33.225 1.00 97.62 596 LEU A N 1
ATOM 4768 C CA . LEU A 1 596 ? 2.314 -3.402 -32.717 1.00 97.62 596 LEU A CA 1
ATOM 4769 C C . LEU A 1 596 ? 1.495 -4.120 -31.614 1.00 97.62 596 LEU A C 1
ATOM 4771 O O . LEU A 1 596 ? 1.769 -3.952 -30.415 1.00 97.62 596 LEU A O 1
ATOM 4775 N N . PRO A 1 597 ? 0.427 -4.871 -31.960 1.00 96.38 597 PRO A N 1
ATOM 4776 C CA . PRO A 1 597 ? -0.431 -5.529 -30.977 1.00 96.38 597 PRO A CA 1
ATOM 4777 C C . PRO A 1 597 ? 0.283 -6.621 -30.168 1.00 96.38 597 PRO A C 1
ATOM 4779 O O . PRO A 1 597 ? 0.010 -6.751 -28.973 1.00 96.38 597 PRO A O 1
ATOM 4782 N N . TYR A 1 598 ? 1.205 -7.384 -30.756 1.00 98.25 598 TYR A N 1
ATOM 4783 C CA . TYR A 1 598 ? 1.957 -8.427 -30.062 1.00 98.25 598 TYR A CA 1
ATOM 4784 C C . TYR A 1 598 ? 2.971 -7.842 -29.082 1.00 98.25 598 TYR A C 1
ATOM 4786 O O . TYR A 1 598 ? 3.008 -8.286 -27.935 1.00 98.25 598 TYR A O 1
ATOM 4794 N N . LEU A 1 599 ? 3.681 -6.766 -29.439 1.00 98.56 599 LEU A N 1
ATOM 4795 C CA . LEU A 1 599 ? 4.469 -5.980 -28.479 1.00 98.56 599 LEU A CA 1
ATOM 4796 C C . LEU A 1 599 ? 3.618 -5.539 -27.279 1.00 98.56 599 LEU A C 1
ATOM 4798 O O . LEU A 1 599 ? 4.042 -5.644 -26.127 1.00 98.56 599 LEU A O 1
ATOM 4802 N N . ASN A 1 600 ? 2.398 -5.054 -27.530 1.00 97.19 600 ASN A N 1
ATOM 4803 C CA . ASN A 1 600 ? 1.485 -4.653 -26.462 1.00 97.19 600 ASN A CA 1
ATOM 4804 C C . ASN A 1 600 ? 1.106 -5.838 -25.558 1.00 97.19 600 ASN A C 1
ATOM 4806 O O . ASN A 1 600 ? 1.052 -5.673 -24.340 1.00 97.19 600 ASN A O 1
ATOM 4810 N N . MET A 1 601 ? 0.881 -7.024 -26.126 1.00 98.00 601 MET A N 1
ATOM 4811 C CA . MET A 1 601 ? 0.621 -8.249 -25.364 1.00 98.00 601 MET A CA 1
ATOM 4812 C C . MET A 1 601 ? 1.835 -8.690 -24.536 1.00 98.00 601 MET A C 1
ATOM 4814 O O . MET A 1 601 ? 1.671 -9.020 -23.363 1.00 98.00 601 MET A O 1
ATOM 4818 N N . VAL A 1 602 ? 3.048 -8.618 -25.099 1.00 98.69 602 VAL A N 1
ATOM 4819 C CA . VAL A 1 602 ? 4.307 -8.899 -24.388 1.00 98.69 602 VAL A CA 1
ATOM 4820 C C . VAL A 1 602 ? 4.443 -7.982 -23.175 1.00 98.69 602 VAL A C 1
ATOM 4822 O O . VAL A 1 602 ? 4.609 -8.470 -22.063 1.00 98.69 602 VAL A O 1
ATOM 4825 N N . VAL A 1 603 ? 4.272 -6.667 -23.349 1.00 98.44 603 VAL A N 1
ATOM 4826 C CA . VAL A 1 603 ? 4.371 -5.699 -22.242 1.00 98.44 603 VAL A CA 1
ATOM 4827 C C . VAL A 1 603 ? 3.293 -5.932 -21.176 1.00 98.44 603 VAL A C 1
ATOM 4829 O O . VAL A 1 603 ? 3.588 -5.858 -19.981 1.00 98.44 603 VAL A O 1
ATOM 4832 N N . LYS A 1 604 ? 2.050 -6.244 -21.572 1.00 98.12 604 LYS A N 1
ATOM 4833 C CA . LYS A 1 604 ? 0.979 -6.594 -20.620 1.00 98.12 604 LYS A CA 1
ATOM 4834 C C . LYS A 1 604 ? 1.338 -7.833 -19.799 1.00 98.12 604 LYS A C 1
ATOM 4836 O O . LYS A 1 604 ? 1.147 -7.824 -18.584 1.00 98.12 604 LYS A O 1
ATOM 4841 N N . GLU A 1 605 ? 1.874 -8.868 -20.441 1.00 98.31 605 GLU A N 1
ATOM 4842 C CA . GLU A 1 605 ? 2.265 -10.107 -19.768 1.00 98.31 605 GLU A CA 1
ATOM 4843 C C . GLU A 1 605 ? 3.473 -9.918 -18.853 1.00 98.31 605 GLU A C 1
ATOM 4845 O O . GLU A 1 605 ? 3.461 -10.398 -17.716 1.00 98.31 605 GLU A O 1
ATOM 4850 N N . THR A 1 606 ? 4.461 -9.130 -19.287 1.00 98.56 606 THR A N 1
ATOM 4851 C CA . THR A 1 606 ? 5.581 -8.719 -18.437 1.00 98.56 606 THR A CA 1
ATOM 4852 C C . THR A 1 606 ? 5.078 -8.005 -17.193 1.00 98.56 606 THR A C 1
ATOM 4854 O O . THR A 1 606 ? 5.482 -8.372 -16.103 1.00 98.56 606 THR A O 1
ATOM 4857 N N . LEU A 1 607 ? 4.165 -7.037 -17.305 1.00 98.19 607 LEU A N 1
ATOM 4858 C CA . LEU A 1 607 ? 3.660 -6.296 -16.142 1.00 98.19 607 LEU A CA 1
ATOM 4859 C C . LEU A 1 607 ? 2.729 -7.125 -15.242 1.00 98.19 607 LEU A C 1
ATOM 4861 O O . LEU A 1 607 ? 2.627 -6.844 -14.046 1.00 98.19 607 LEU A O 1
ATOM 4865 N N . ARG A 1 608 ? 2.052 -8.145 -15.786 1.00 98.00 608 ARG A N 1
ATOM 4866 C CA . ARG A 1 608 ? 1.251 -9.094 -14.998 1.00 98.00 608 ARG A CA 1
ATOM 4867 C C . ARG A 1 608 ? 2.145 -9.983 -14.133 1.00 98.00 608 ARG A C 1
ATOM 4869 O O . ARG A 1 608 ? 1.866 -10.167 -12.947 1.00 98.00 608 ARG A O 1
ATOM 4876 N N . LEU A 1 609 ? 3.201 -10.550 -14.722 1.00 97.75 609 LEU A N 1
ATOM 4877 C CA . LEU A 1 609 ? 4.131 -11.430 -14.014 1.00 97.75 609 LEU A CA 1
ATOM 4878 C C . LEU A 1 609 ? 5.151 -10.644 -13.189 1.00 97.75 609 LEU A C 1
ATOM 4880 O O . LEU A 1 609 ? 5.442 -11.010 -12.057 1.00 97.75 609 LEU A O 1
ATOM 4884 N N . HIS A 1 610 ? 5.639 -9.519 -13.664 1.00 97.50 610 HIS A N 1
ATOM 4885 C CA . HIS A 1 610 ? 6.672 -8.735 -12.993 1.00 97.50 610 HIS A CA 1
ATOM 4886 C C . HIS A 1 610 ? 6.160 -7.323 -12.709 1.00 97.50 610 HIS A C 1
ATOM 4888 O O . HIS A 1 610 ? 6.663 -6.352 -13.276 1.00 97.50 610 HIS A O 1
ATOM 4894 N N . PRO A 1 611 ? 5.129 -7.170 -11.851 1.00 96.75 611 PRO A N 1
ATOM 4895 C CA . PRO A 1 611 ? 4.654 -5.849 -11.480 1.00 96.75 611 PRO A CA 1
ATOM 4896 C C . PRO A 1 611 ? 5.756 -5.129 -10.706 1.00 96.75 611 PRO A C 1
ATOM 4898 O O . PRO A 1 611 ? 6.182 -5.592 -9.647 1.00 96.75 611 PRO A O 1
ATOM 4901 N N . ILE A 1 612 ? 6.180 -3.979 -11.227 1.00 94.81 612 ILE A N 1
ATOM 4902 C CA . ILE A 1 612 ? 7.315 -3.217 -10.697 1.00 94.81 612 ILE A CA 1
ATOM 4903 C C . ILE A 1 612 ? 7.121 -2.860 -9.225 1.00 94.81 612 ILE A C 1
ATOM 4905 O O . ILE A 1 612 ? 8.048 -3.005 -8.443 1.00 94.81 612 ILE A O 1
ATOM 4909 N N . ALA A 1 613 ? 5.909 -2.471 -8.827 1.00 94.00 613 ALA A N 1
ATOM 4910 C CA . ALA A 1 613 ? 5.536 -2.290 -7.428 1.00 94.00 613 ALA A CA 1
ATOM 4911 C C . ALA A 1 613 ? 4.634 -3.459 -6.975 1.00 94.00 613 ALA A C 1
ATOM 4913 O O . ALA A 1 613 ? 3.406 -3.345 -7.038 1.00 94.00 613 ALA A O 1
ATOM 4914 N N . PRO A 1 614 ? 5.185 -4.596 -6.503 1.00 95.25 614 PRO A N 1
ATOM 4915 C CA . PRO A 1 614 ? 4.407 -5.818 -6.264 1.00 95.25 614 PRO A CA 1
ATOM 4916 C C . PRO A 1 614 ? 3.358 -5.682 -5.148 1.00 95.25 614 PRO A C 1
ATOM 4918 O O . PRO A 1 614 ? 2.375 -6.423 -5.138 1.00 95.25 614 PRO A O 1
ATOM 4921 N N . LEU A 1 615 ? 3.548 -4.732 -4.225 1.00 96.19 615 LEU A N 1
ATOM 4922 C CA . LEU A 1 615 ? 2.609 -4.387 -3.147 1.00 96.19 615 LEU A CA 1
ATOM 4923 C C . LEU A 1 615 ? 1.906 -3.034 -3.344 1.00 96.19 615 LEU A C 1
ATOM 4925 O O . LEU A 1 615 ? 1.203 -2.564 -2.441 1.00 96.19 615 LEU A O 1
ATOM 4929 N N . LEU A 1 616 ? 2.109 -2.409 -4.511 1.00 95.44 616 LEU A N 1
ATOM 4930 C CA . LEU A 1 616 ? 1.812 -1.002 -4.770 1.00 95.44 616 LEU A CA 1
ATOM 4931 C C . LEU A 1 616 ? 2.365 -0.083 -3.657 1.00 95.44 616 LEU A C 1
ATOM 4933 O O . LEU A 1 616 ? 3.082 -0.495 -2.746 1.00 95.44 616 LEU A O 1
ATOM 4937 N N . LEU A 1 617 ? 2.039 1.205 -3.724 1.00 92.12 617 LEU A N 1
ATOM 4938 C CA . LEU A 1 617 ? 2.257 2.096 -2.587 1.00 92.12 617 LEU A CA 1
ATOM 4939 C C . LEU A 1 617 ? 1.138 1.886 -1.546 1.00 92.12 617 LEU A C 1
ATOM 4941 O O . LEU A 1 617 ? -0.034 1.840 -1.951 1.00 92.12 617 LEU A O 1
ATOM 4945 N N . PRO A 1 618 ? 1.437 1.848 -0.230 1.00 93.12 618 PRO A N 1
ATOM 4946 C CA . PRO A 1 618 ? 0.427 1.665 0.814 1.00 93.12 618 PRO A CA 1
ATOM 4947 C C . PRO A 1 618 ? -0.624 2.778 0.832 1.00 93.12 618 PRO A C 1
ATOM 4949 O O . PRO A 1 618 ? -0.296 3.952 0.656 1.00 93.12 618 PRO A O 1
ATOM 4952 N N . ARG A 1 619 ? -1.892 2.435 1.061 1.00 95.62 619 ARG A N 1
ATOM 4953 C CA . ARG A 1 619 ? -2.975 3.403 1.318 1.00 95.62 619 ARG A CA 1
ATOM 4954 C C . ARG A 1 619 ? -3.270 3.480 2.815 1.00 95.62 619 ARG A C 1
ATOM 4956 O O . ARG A 1 619 ? -2.836 2.624 3.582 1.00 95.62 619 ARG A O 1
ATOM 4963 N N . GLU A 1 620 ? -4.035 4.478 3.229 1.00 94.88 620 GLU A N 1
ATOM 4964 C CA . GLU A 1 620 ? -4.509 4.626 4.604 1.00 94.88 620 GLU A CA 1
ATOM 4965 C C . GLU A 1 620 ? -6.020 4.880 4.636 1.00 94.88 620 GLU A C 1
ATOM 4967 O O . GLU A 1 620 ? -6.541 5.692 3.867 1.00 94.88 620 GLU A O 1
ATOM 4972 N N . CYS A 1 621 ? -6.713 4.168 5.528 1.00 95.75 621 CYS A N 1
ATOM 4973 C CA . CYS A 1 621 ? -8.148 4.299 5.760 1.00 95.75 621 CYS A CA 1
ATOM 4974 C C . CYS A 1 621 ? -8.470 5.629 6.457 1.00 95.75 621 CYS A C 1
ATOM 4976 O O . CYS A 1 621 ? -7.964 5.903 7.550 1.00 95.75 621 CYS A O 1
ATOM 4978 N N . ARG A 1 622 ? -9.313 6.463 5.845 1.00 94.75 622 ARG A N 1
ATOM 4979 C CA . ARG A 1 622 ? -9.618 7.822 6.337 1.00 94.75 622 ARG A CA 1
ATOM 4980 C C . ARG A 1 622 ? -10.695 7.863 7.421 1.00 94.75 622 ARG A C 1
ATOM 4982 O O . ARG A 1 622 ? -10.702 8.792 8.229 1.00 94.75 622 ARG A O 1
ATOM 4989 N N . GLU A 1 623 ? -11.540 6.845 7.474 1.00 92.69 623 GLU A N 1
ATOM 4990 C CA . GLU A 1 623 ? -12.668 6.716 8.398 1.00 92.69 623 GLU A CA 1
ATOM 4991 C C . GLU A 1 623 ? -12.912 5.248 8.758 1.00 92.69 623 GLU A C 1
ATOM 4993 O O . GLU A 1 623 ? -12.308 4.355 8.169 1.00 92.69 623 GLU A O 1
ATOM 4998 N N . ASP A 1 624 ? -13.731 5.010 9.776 1.00 91.81 624 ASP A N 1
ATOM 4999 C CA . ASP A 1 624 ? -14.143 3.667 10.178 1.00 91.81 624 ASP A CA 1
ATOM 5000 C C . ASP A 1 624 ? -15.133 3.110 9.140 1.00 91.81 624 ASP A C 1
ATOM 5002 O O . ASP A 1 624 ? -16.107 3.777 8.799 1.00 91.81 624 ASP A O 1
ATOM 5006 N N . ILE A 1 625 ? -14.900 1.899 8.622 1.00 92.38 625 ILE A N 1
ATOM 5007 C CA . ILE A 1 625 ? -15.735 1.304 7.563 1.00 92.38 625 ILE A CA 1
ATOM 5008 C C . ILE A 1 625 ? -15.844 -0.217 7.708 1.00 92.38 625 ILE A C 1
ATOM 5010 O O . ILE A 1 625 ? -14.951 -0.865 8.249 1.00 92.38 625 ILE A O 1
ATOM 5014 N N . THR A 1 626 ? -16.932 -0.803 7.203 1.00 92.75 626 THR A N 1
ATOM 5015 C CA . THR A 1 626 ? -17.084 -2.260 7.066 1.00 92.75 626 THR A CA 1
ATOM 5016 C C . THR A 1 626 ? -17.079 -2.653 5.590 1.00 92.75 626 THR A C 1
ATOM 5018 O O . THR A 1 626 ? -17.874 -2.130 4.813 1.00 92.75 626 THR A O 1
ATOM 5021 N N . ILE A 1 627 ? -16.198 -3.577 5.200 1.00 89.62 627 ILE A N 1
ATOM 5022 C CA . ILE A 1 627 ? -16.065 -4.098 3.832 1.00 89.62 627 ILE A CA 1
ATOM 5023 C C . ILE A 1 627 ? -16.130 -5.613 3.875 1.00 89.62 627 ILE A C 1
ATOM 5025 O O . ILE A 1 627 ? -15.369 -6.238 4.606 1.00 89.62 627 ILE A O 1
ATOM 5029 N N . ASP A 1 628 ? -17.032 -6.190 3.082 1.00 87.75 628 ASP A N 1
ATOM 5030 C CA . ASP A 1 628 ? -17.237 -7.644 3.011 1.00 87.75 628 ASP A CA 1
ATOM 5031 C C . ASP A 1 628 ? -17.491 -8.275 4.398 1.00 87.75 628 ASP A C 1
ATOM 5033 O O . ASP A 1 628 ? -16.951 -9.312 4.776 1.00 87.75 628 ASP A O 1
ATOM 5037 N N . GLY A 1 629 ? -18.264 -7.563 5.227 1.00 84.56 629 GLY A N 1
ATOM 5038 C CA . GLY A 1 629 ? -18.543 -7.943 6.612 1.00 84.56 629 GLY A CA 1
ATOM 5039 C C . GLY A 1 629 ? -17.375 -7.748 7.583 1.00 84.56 629 GLY A C 1
ATOM 5040 O O . GLY A 1 629 ? -17.548 -8.028 8.767 1.00 84.56 629 GLY A O 1
ATOM 5041 N N . TYR A 1 630 ? -16.216 -7.257 7.130 1.00 93.12 630 TYR A N 1
ATOM 5042 C CA . TYR A 1 630 ? -15.062 -6.979 7.977 1.00 93.12 630 TYR A CA 1
ATOM 5043 C C . TYR A 1 630 ? -14.926 -5.511 8.327 1.00 93.12 630 TYR A C 1
ATOM 5045 O O . TYR A 1 630 ? -14.882 -4.642 7.460 1.00 93.12 630 TYR A O 1
ATOM 5053 N N . TYR A 1 631 ? -14.779 -5.238 9.611 1.00 92.19 631 TYR A N 1
ATOM 5054 C CA . TYR A 1 631 ? -14.539 -3.898 10.094 1.00 92.19 631 TYR A CA 1
ATOM 5055 C C . TYR A 1 631 ? -13.073 -3.482 9.955 1.00 92.19 631 TYR A C 1
ATOM 5057 O O . TYR A 1 631 ? -12.154 -4.215 10.330 1.00 92.19 631 TYR A O 1
ATOM 5065 N N . ILE A 1 632 ? -12.876 -2.257 9.477 1.00 94.62 632 ILE A N 1
ATOM 5066 C CA . ILE A 1 632 ? -11.588 -1.619 9.250 1.00 94.62 632 ILE A CA 1
ATOM 5067 C C . ILE A 1 632 ? -11.617 -0.265 9.948 1.00 94.62 632 ILE A C 1
ATOM 5069 O O . ILE A 1 632 ? -12.404 0.619 9.615 1.00 94.62 632 ILE A O 1
ATOM 5073 N N . LYS A 1 633 ? -10.736 -0.102 10.934 1.00 93.94 633 LYS A N 1
ATOM 5074 C CA . LYS A 1 633 ? -10.610 1.143 11.690 1.00 93.94 633 LYS A CA 1
ATOM 5075 C C . LYS A 1 633 ? -9.913 2.217 10.848 1.00 93.94 633 LYS A C 1
ATOM 5077 O O . LYS A 1 633 ? -8.959 1.920 10.121 1.00 93.94 633 LYS A O 1
ATOM 5082 N N . LYS A 1 634 ? -10.295 3.476 11.028 1.00 94.12 634 LYS A N 1
ATOM 5083 C CA . LYS A 1 634 ? -9.544 4.658 10.602 1.00 94.12 634 LYS A CA 1
ATOM 5084 C C . LYS A 1 634 ? -8.059 4.524 10.967 1.00 94.12 634 LYS A C 1
ATOM 5086 O O . LYS A 1 634 ? -7.715 3.989 12.021 1.00 94.12 634 LYS A O 1
ATOM 5091 N N . LYS A 1 635 ? -7.181 5.027 10.094 1.00 93.56 635 LYS A N 1
ATOM 5092 C CA . LYS A 1 635 ? -5.711 4.892 10.141 1.00 93.56 635 LYS A CA 1
ATOM 5093 C C . LYS A 1 635 ? -5.161 3.480 9.903 1.00 93.56 635 LYS A C 1
ATOM 5095 O O . LYS A 1 635 ? -3.948 3.298 9.936 1.00 93.56 635 LYS A O 1
ATOM 5100 N N . THR A 1 636 ? -6.000 2.489 9.593 1.00 96.75 636 THR A N 1
ATOM 5101 C CA . THR A 1 636 ? -5.499 1.184 9.131 1.00 96.75 636 THR A CA 1
ATOM 5102 C C . THR A 1 636 ? -4.804 1.339 7.779 1.00 96.75 636 THR A C 1
ATOM 5104 O O . THR A 1 636 ? -5.354 1.939 6.850 1.00 96.75 636 THR A O 1
ATOM 5107 N N . ARG A 1 637 ? -3.590 0.791 7.659 1.00 97.00 637 ARG A N 1
ATOM 5108 C CA . ARG A 1 637 ? -2.813 0.795 6.415 1.00 97.00 637 ARG A CA 1
ATOM 5109 C C . ARG A 1 637 ? -3.313 -0.315 5.496 1.00 97.00 637 ARG A C 1
ATOM 5111 O O . ARG A 1 637 ? -3.483 -1.447 5.935 1.00 97.00 637 ARG A O 1
ATOM 5118 N N . ILE A 1 638 ? -3.523 -0.013 4.222 1.00 97.81 638 ILE A N 1
ATOM 5119 C CA . ILE A 1 638 ? -3.970 -0.988 3.225 1.00 97.81 638 ILE A CA 1
ATOM 5120 C C . ILE A 1 638 ? -2.824 -1.281 2.264 1.00 97.81 638 ILE A C 1
ATOM 5122 O O . ILE A 1 638 ? -2.239 -0.363 1.684 1.00 97.81 638 ILE A O 1
ATOM 5126 N N . ILE A 1 639 ? -2.519 -2.562 2.089 1.00 97.81 639 ILE A N 1
ATOM 5127 C CA . ILE A 1 639 ? -1.538 -3.071 1.133 1.00 97.81 639 ILE A CA 1
ATOM 5128 C C . ILE A 1 639 ? -2.286 -3.863 0.066 1.00 97.81 639 ILE A C 1
ATOM 5130 O O . ILE A 1 639 ? -3.032 -4.787 0.387 1.00 97.81 639 ILE A O 1
ATOM 5134 N N . ILE A 1 640 ? -2.064 -3.524 -1.201 1.00 98.38 640 ILE A N 1
ATOM 5135 C CA . ILE A 1 640 ? -2.654 -4.239 -2.333 1.00 98.38 640 ILE A CA 1
ATOM 5136 C C . ILE A 1 640 ? -1.573 -5.119 -2.947 1.00 98.38 640 ILE A C 1
ATOM 5138 O O . ILE A 1 640 ? -0.609 -4.618 -3.517 1.00 98.38 640 ILE A O 1
ATOM 5142 N N . ASN A 1 641 ? -1.724 -6.434 -2.851 1.00 98.25 641 ASN A N 1
ATOM 5143 C CA . ASN A 1 641 ? -0.753 -7.373 -3.393 1.00 98.25 641 ASN A CA 1
ATOM 5144 C C . ASN A 1 641 ? -0.999 -7.601 -4.893 1.00 98.25 641 ASN A C 1
ATOM 5146 O O . ASN A 1 641 ? -1.559 -8.621 -5.299 1.00 98.25 641 ASN A O 1
ATOM 5150 N N . ALA A 1 642 ? -0.582 -6.638 -5.719 1.00 98.06 642 ALA A N 1
ATOM 5151 C CA . ALA A 1 642 ? -0.689 -6.712 -7.177 1.00 98.06 642 ALA A CA 1
ATOM 5152 C C . ALA A 1 642 ? 0.012 -7.958 -7.751 1.00 98.06 642 ALA A C 1
ATOM 5154 O O . ALA A 1 642 ? -0.475 -8.548 -8.714 1.00 98.06 642 ALA A O 1
ATOM 5155 N N . TRP A 1 643 ? 1.103 -8.407 -7.121 1.00 97.94 643 TRP A N 1
ATOM 5156 C CA . TRP A 1 643 ? 1.804 -9.638 -7.497 1.00 97.94 643 TRP A CA 1
ATOM 5157 C C . TRP A 1 643 ? 0.949 -10.895 -7.311 1.00 97.94 643 TRP A C 1
ATOM 5159 O O . TRP A 1 643 ? 0.969 -11.782 -8.167 1.00 97.94 643 TRP A O 1
ATOM 5169 N N . ALA A 1 644 ? 0.188 -10.974 -6.213 1.00 98.00 644 ALA A N 1
ATOM 5170 C CA . ALA A 1 644 ? -0.742 -12.076 -5.971 1.00 98.00 644 ALA A CA 1
ATOM 5171 C C . ALA A 1 644 ? -1.913 -12.045 -6.958 1.00 98.00 644 ALA A C 1
ATOM 5173 O O . ALA A 1 644 ? -2.228 -13.074 -7.545 1.00 98.00 644 ALA A O 1
ATOM 5174 N N . ILE A 1 645 ? -2.491 -10.862 -7.184 1.00 98.19 645 ILE A N 1
ATOM 5175 C CA . ILE A 1 645 ? -3.608 -10.638 -8.116 1.00 98.19 645 ILE A CA 1
ATOM 5176 C C . ILE A 1 645 ? -3.234 -11.083 -9.534 1.00 98.19 645 ILE A C 1
ATOM 5178 O O . ILE A 1 645 ? -3.955 -11.860 -10.157 1.00 98.19 645 ILE A O 1
ATOM 5182 N N . GLY A 1 646 ? -2.056 -10.670 -10.016 1.00 96.94 646 GLY A N 1
ATOM 5183 C CA . GLY A 1 646 ? -1.544 -11.073 -11.324 1.00 96.94 646 GLY A CA 1
ATOM 5184 C C . GLY A 1 646 ? -1.266 -12.574 -11.446 1.00 96.94 646 GLY A C 1
ATOM 5185 O O . GLY A 1 646 ? -1.064 -13.050 -12.554 1.00 96.94 646 GLY A O 1
ATOM 5186 N N . ARG A 1 647 ? -1.266 -13.335 -10.342 1.00 96.44 647 ARG A N 1
ATOM 5187 C CA . ARG A 1 647 ? -1.003 -14.784 -10.294 1.00 96.44 647 ARG A CA 1
ATOM 5188 C C . ARG A 1 647 ? -2.156 -15.605 -9.718 1.00 96.44 647 ARG A C 1
ATOM 5190 O O . ARG A 1 647 ? -1.959 -16.783 -9.413 1.00 96.44 647 ARG A O 1
ATOM 5197 N N . ASP A 1 648 ? -3.336 -15.015 -9.557 1.00 95.69 648 ASP A N 1
ATOM 5198 C CA . ASP A 1 648 ? -4.487 -15.738 -9.027 1.00 95.69 648 ASP A CA 1
ATOM 5199 C C . ASP A 1 648 ? -4.969 -16.782 -10.044 1.00 95.69 648 ASP A C 1
ATOM 5201 O O . ASP A 1 648 ? -5.454 -16.450 -11.127 1.00 95.69 648 ASP A O 1
ATOM 5205 N N . SER A 1 649 ? -4.845 -18.063 -9.692 1.00 93.31 649 SER A N 1
ATOM 5206 C CA . SER A 1 649 ? -5.256 -19.181 -10.545 1.00 93.31 649 SER A CA 1
ATOM 5207 C C . SER A 1 649 ? -6.769 -19.275 -10.742 1.00 93.31 649 SER A C 1
ATOM 5209 O O . SER A 1 649 ? -7.209 -20.010 -11.618 1.00 93.31 649 SER A O 1
ATOM 5211 N N . LYS A 1 650 ? -7.573 -18.558 -9.943 1.00 93.06 650 LYS A N 1
ATOM 5212 C CA . LYS A 1 650 ? -9.024 -18.455 -10.161 1.00 93.06 650 LYS A CA 1
ATOM 5213 C C . LYS A 1 650 ? -9.370 -17.628 -11.397 1.00 93.06 650 LYS A C 1
ATOM 5215 O O . LYS A 1 650 ? -10.461 -17.774 -11.935 1.00 93.06 650 LYS A O 1
ATOM 5220 N N . VAL A 1 651 ? -8.452 -16.762 -11.825 1.00 92.56 651 VAL A N 1
ATOM 5221 C CA . VAL A 1 651 ? -8.681 -15.784 -12.893 1.00 92.56 651 VAL A CA 1
ATOM 5222 C C . VAL A 1 651 ? -7.731 -15.989 -14.070 1.00 92.56 651 VAL A C 1
ATOM 5224 O O . VAL A 1 651 ? -8.113 -15.767 -15.217 1.00 92.56 651 VAL A O 1
ATOM 5227 N N . TRP A 1 652 ? -6.510 -16.457 -13.810 1.00 94.38 652 TRP A N 1
ATOM 5228 C CA . TRP A 1 652 ? -5.484 -16.668 -14.825 1.00 94.38 652 TRP A CA 1
ATOM 5229 C C . TRP A 1 652 ? -5.224 -18.160 -15.063 1.00 94.38 652 TRP A C 1
ATOM 5231 O O . TRP A 1 652 ? -4.685 -18.861 -14.204 1.00 94.38 652 TRP A O 1
ATOM 5241 N N . TYR A 1 653 ? -5.531 -18.640 -16.272 1.00 92.69 653 TYR A N 1
ATOM 5242 C CA . TYR A 1 653 ? -5.111 -19.972 -16.718 1.00 92.69 653 TYR A CA 1
ATOM 5243 C C . TYR A 1 653 ? -3.580 -20.051 -16.800 1.00 92.69 653 TYR A C 1
ATOM 5245 O O . TYR A 1 653 ? -2.944 -19.160 -17.371 1.00 92.69 653 TYR A O 1
ATOM 5253 N N . ASN A 1 654 ? -2.983 -21.101 -16.222 1.00 94.38 654 ASN A N 1
ATOM 5254 C CA . ASN A 1 654 ? -1.529 -21.259 -16.103 1.00 94.38 654 ASN A CA 1
ATOM 5255 C C . ASN A 1 654 ? -0.833 -19.973 -15.615 1.00 94.38 654 ASN A C 1
ATOM 5257 O O . ASN A 1 654 ? 0.139 -19.510 -16.206 1.00 94.38 654 ASN A O 1
ATOM 5261 N N . ALA A 1 655 ? -1.335 -19.393 -14.517 1.00 94.94 655 ALA A N 1
ATOM 5262 C CA . ALA A 1 655 ? -0.983 -18.059 -14.014 1.00 94.94 655 ALA A CA 1
ATOM 5263 C C . ALA A 1 655 ? 0.520 -17.770 -13.821 1.00 94.94 655 ALA A C 1
ATOM 5265 O O . ALA A 1 655 ? 0.912 -16.613 -13.691 1.00 94.94 655 ALA A O 1
ATOM 5266 N N . LYS A 1 656 ? 1.374 -18.795 -13.762 1.00 95.38 656 LYS A N 1
ATOM 5267 C CA . LYS A 1 656 ? 2.826 -18.651 -13.570 1.00 95.38 656 LYS A CA 1
ATOM 5268 C C . LYS A 1 656 ? 3.630 -18.676 -14.872 1.00 95.38 656 LYS A C 1
ATOM 5270 O O . LYS A 1 656 ? 4.808 -18.352 -14.827 1.00 95.38 656 LYS A O 1
ATOM 5275 N N . ILE A 1 657 ? 3.018 -19.080 -15.984 1.00 96.00 657 ILE A N 1
ATOM 5276 C CA . ILE A 1 657 ? 3.673 -19.184 -17.292 1.00 96.00 657 ILE A CA 1
ATOM 5277 C C . ILE A 1 657 ? 3.608 -17.826 -17.988 1.00 96.00 657 ILE A C 1
ATOM 5279 O O . ILE A 1 657 ? 2.549 -17.190 -17.980 1.00 96.00 657 ILE A O 1
ATOM 5283 N N . PHE A 1 658 ? 4.732 -17.413 -18.578 1.00 97.94 658 PHE A N 1
ATOM 5284 C CA . PHE A 1 658 ? 4.814 -16.252 -19.456 1.00 97.94 658 PHE A CA 1
ATOM 5285 C C . PHE A 1 658 ? 4.214 -16.605 -20.818 1.00 97.94 658 PHE A C 1
ATOM 5287 O O . PHE A 1 658 ? 4.810 -17.325 -21.614 1.00 97.94 658 PHE A O 1
ATOM 5294 N N . ASP A 1 659 ? 3.000 -16.124 -21.058 1.00 96.88 659 ASP A N 1
ATOM 5295 C CA . ASP A 1 659 ? 2.262 -16.348 -22.295 1.00 96.88 659 ASP A CA 1
ATOM 5296 C C . ASP A 1 659 ? 1.529 -15.064 -22.710 1.00 96.88 659 ASP A C 1
ATOM 5298 O O . ASP A 1 659 ? 0.428 -14.797 -22.218 1.00 96.88 659 ASP A O 1
ATOM 5302 N N . PRO A 1 660 ? 2.109 -14.255 -23.618 1.00 97.44 660 PRO A N 1
ATOM 5303 C CA . PRO A 1 660 ? 1.455 -13.056 -24.136 1.00 97.44 660 PRO A CA 1
ATOM 5304 C C . PRO A 1 660 ? 0.112 -13.324 -24.821 1.00 97.44 660 PRO A C 1
ATOM 5306 O O . PRO A 1 660 ? -0.748 -12.443 -24.831 1.00 97.44 660 PRO A O 1
ATOM 5309 N N . MET A 1 661 ? -0.112 -14.535 -25.345 1.00 96.00 661 MET A N 1
ATOM 5310 C CA . MET A 1 661 ? -1.326 -14.874 -26.094 1.00 96.00 661 MET A CA 1
ATOM 5311 C C . MET A 1 661 ? -2.590 -14.825 -25.250 1.00 96.00 661 MET A C 1
ATOM 5313 O O . MET A 1 661 ? -3.677 -14.651 -25.789 1.00 96.00 661 MET A O 1
ATOM 5317 N N . ARG A 1 662 ? -2.477 -14.870 -23.920 1.00 94.25 662 ARG A N 1
ATOM 5318 C CA . ARG A 1 662 ? -3.634 -14.696 -23.029 1.00 94.25 662 ARG A CA 1
ATOM 5319 C C . ARG A 1 662 ? -4.328 -13.336 -23.165 1.00 94.25 662 ARG A C 1
ATOM 5321 O O . ARG A 1 662 ? -5.444 -13.170 -22.673 1.00 94.25 662 ARG A O 1
ATOM 5328 N N . PHE A 1 663 ? -3.652 -12.356 -23.763 1.00 95.12 663 PHE A N 1
ATOM 5329 C CA . PHE A 1 663 ? -4.199 -11.034 -24.055 1.00 95.12 663 PHE A CA 1
ATOM 5330 C C . PHE A 1 663 ? -4.736 -10.908 -25.486 1.00 95.12 663 PHE A C 1
ATOM 5332 O O . PHE A 1 663 ? -5.250 -9.845 -25.840 1.00 95.12 663 PHE A O 1
ATOM 5339 N N . GLU A 1 664 ? -4.646 -11.963 -26.297 1.00 92.81 664 GLU A N 1
ATOM 5340 C CA . GLU A 1 664 ? -5.221 -11.994 -27.636 1.00 92.81 664 GLU A CA 1
ATOM 5341 C C . GLU A 1 664 ? -6.751 -11.967 -27.544 1.00 92.81 664 GLU A C 1
ATOM 5343 O O . GLU A 1 664 ? -7.353 -12.663 -26.725 1.00 92.81 664 GLU A O 1
ATOM 5348 N N . ASN A 1 665 ? -7.391 -11.133 -28.370 1.00 80.06 665 ASN A N 1
ATOM 5349 C CA . ASN A 1 665 ? -8.851 -10.994 -28.451 1.00 80.06 665 ASN A CA 1
ATOM 5350 C C . ASN A 1 665 ? -9.558 -10.696 -27.111 1.00 80.06 665 ASN A C 1
ATOM 5352 O O . ASN A 1 665 ? -10.759 -10.927 -26.976 1.00 80.06 665 ASN A O 1
ATOM 5356 N N . ASN A 1 666 ? -8.837 -10.162 -26.119 1.00 75.31 666 ASN A N 1
ATOM 5357 C CA . ASN A 1 666 ? -9.389 -9.818 -24.814 1.00 75.31 666 ASN A CA 1
ATOM 5358 C C . ASN A 1 666 ? -9.096 -8.354 -24.465 1.00 75.31 666 ASN A C 1
ATOM 5360 O O . ASN A 1 666 ? -7.952 -7.896 -24.488 1.00 75.31 666 ASN A O 1
ATOM 5364 N N . ASN A 1 667 ? -10.135 -7.616 -24.075 1.00 83.75 667 ASN A N 1
ATOM 5365 C CA . ASN A 1 667 ? -10.064 -6.184 -23.775 1.00 83.75 667 ASN A CA 1
ATOM 5366 C C . ASN A 1 667 ? -9.510 -5.883 -22.367 1.00 83.75 667 ASN A C 1
ATOM 5368 O O . ASN A 1 667 ? -9.860 -4.866 -21.773 1.00 83.75 667 ASN A O 1
ATOM 5372 N N . ILE A 1 668 ? -8.640 -6.748 -21.823 1.00 91.88 668 ILE A N 1
ATOM 5373 C CA . ILE A 1 668 ? -8.031 -6.543 -20.500 1.00 91.88 668 ILE A CA 1
ATOM 5374 C C . ILE A 1 668 ? -7.184 -5.272 -20.522 1.00 91.88 668 ILE A C 1
ATOM 5376 O O . ILE A 1 668 ? -6.219 -5.154 -21.292 1.00 91.88 668 ILE A O 1
ATOM 5380 N N . ASP A 1 669 ? -7.526 -4.338 -19.642 1.00 90.38 669 ASP A N 1
ATOM 5381 C CA . ASP A 1 669 ? -6.855 -3.055 -19.504 1.00 90.38 669 ASP A CA 1
ATOM 5382 C C . ASP A 1 669 ? -5.898 -3.039 -18.308 1.00 90.38 669 ASP A C 1
ATOM 5384 O O . ASP A 1 669 ? -6.297 -3.236 -17.167 1.00 90.38 669 ASP A O 1
ATOM 5388 N N . ILE A 1 670 ? -4.630 -2.718 -18.562 1.00 94.81 670 ILE A N 1
ATOM 5389 C CA . ILE A 1 670 ? -3.609 -2.586 -17.513 1.00 94.81 670 ILE A CA 1
ATOM 5390 C C . ILE A 1 670 ? -3.566 -1.181 -16.899 1.00 94.81 670 ILE A C 1
ATOM 5392 O O . ILE A 1 670 ? -2.803 -0.944 -15.965 1.00 94.81 670 ILE A O 1
ATOM 5396 N N . ARG A 1 671 ? -4.365 -0.230 -17.408 1.00 92.00 671 ARG A N 1
ATOM 5397 C CA . ARG A 1 671 ? -4.386 1.170 -16.947 1.00 92.00 671 ARG A CA 1
ATOM 5398 C C . ARG A 1 671 ? -5.232 1.384 -15.683 1.00 92.00 671 ARG A C 1
ATOM 5400 O O . ARG A 1 671 ? -5.443 2.523 -15.276 1.00 92.00 671 ARG A O 1
ATOM 5407 N N . GLY A 1 672 ? -5.673 0.297 -15.047 1.00 91.38 672 GLY A N 1
ATOM 5408 C CA . GLY A 1 672 ? -6.360 0.309 -13.756 1.00 91.38 672 GLY A CA 1
ATOM 5409 C C . GLY A 1 672 ? -7.877 0.137 -13.828 1.00 91.38 672 GLY A C 1
ATOM 5410 O O . GLY A 1 672 ? -8.518 0.207 -12.781 1.00 91.38 672 GLY A O 1
ATOM 5411 N N . ASN A 1 673 ? -8.457 -0.099 -15.010 1.00 92.06 673 ASN A N 1
ATOM 5412 C CA . ASN A 1 673 ? -9.894 -0.376 -15.142 1.00 92.06 673 ASN A CA 1
ATOM 5413 C C . ASN A 1 673 ? -10.243 -1.863 -14.982 1.00 92.06 673 ASN A C 1
ATOM 5415 O O . ASN A 1 673 ? -11.391 -2.182 -14.675 1.00 92.06 673 ASN A O 1
ATOM 5419 N N . ASP A 1 674 ? -9.269 -2.761 -15.157 1.00 95.94 674 ASP A N 1
ATOM 5420 C CA . ASP A 1 674 ? -9.442 -4.203 -14.995 1.00 95.94 674 ASP A CA 1
ATOM 5421 C C . ASP A 1 674 ? -8.665 -4.710 -13.771 1.00 95.94 674 ASP A C 1
ATOM 5423 O O . ASP A 1 674 ? -7.435 -4.697 -13.729 1.00 95.94 674 ASP A O 1
ATOM 5427 N N . PHE A 1 675 ? -9.387 -5.170 -12.747 1.00 96.56 675 PHE A N 1
ATOM 5428 C CA . PHE A 1 675 ? -8.789 -5.578 -11.472 1.00 96.56 675 PHE A CA 1
ATOM 5429 C C . PHE A 1 675 ? -8.033 -6.904 -11.525 1.00 96.56 675 PHE A C 1
ATOM 5431 O O . PHE A 1 675 ? -7.367 -7.263 -10.554 1.00 96.56 675 PHE A O 1
ATOM 5438 N N . ARG A 1 676 ? -8.078 -7.617 -12.655 1.00 95.94 676 ARG A N 1
ATOM 5439 C CA . ARG A 1 676 ? -7.294 -8.841 -12.860 1.00 95.94 676 ARG A CA 1
ATOM 5440 C C . ARG A 1 676 ? -5.801 -8.539 -13.010 1.00 95.94 676 ARG A C 1
ATOM 5442 O O . ARG A 1 676 ? -4.976 -9.412 -12.746 1.00 95.94 676 ARG A O 1
ATOM 5449 N N . VAL A 1 677 ? -5.445 -7.314 -13.417 1.00 96.56 677 VAL A N 1
ATOM 5450 C CA . VAL A 1 677 ? -4.060 -6.853 -13.599 1.00 96.56 677 VAL A CA 1
ATOM 5451 C C . VAL A 1 677 ? -3.952 -5.338 -13.376 1.00 96.56 677 VAL A C 1
ATOM 5453 O O . VAL A 1 677 ? -4.338 -4.529 -14.210 1.00 96.56 677 VAL A O 1
ATOM 5456 N N . ILE A 1 678 ? -3.377 -4.939 -12.238 1.00 97.38 678 ILE A N 1
ATOM 5457 C CA . ILE A 1 678 ? -3.290 -3.529 -11.804 1.00 97.38 678 ILE A CA 1
ATOM 5458 C C . ILE A 1 678 ? -1.844 -3.058 -11.546 1.00 97.38 678 ILE A C 1
ATOM 5460 O O . ILE A 1 678 ? -1.551 -2.535 -10.467 1.00 97.38 678 ILE A O 1
ATOM 5464 N N . PRO A 1 679 ? -0.913 -3.210 -12.510 1.00 96.38 679 PRO A N 1
ATOM 5465 C CA . PRO A 1 679 ? 0.505 -2.882 -12.322 1.00 96.38 679 PRO A CA 1
ATOM 5466 C C . PRO A 1 679 ? 0.738 -1.390 -12.046 1.00 96.38 679 PRO A C 1
ATOM 5468 O O . PRO A 1 679 ? 1.709 -1.022 -11.394 1.00 96.38 679 PRO A O 1
ATOM 5471 N N . PHE A 1 680 ? -0.187 -0.533 -12.483 1.00 96.81 680 PHE A N 1
ATOM 5472 C CA . PHE A 1 680 ? -0.166 0.913 -12.255 1.00 96.81 680 PHE A CA 1
ATOM 5473 C C . PHE A 1 680 ? -1.104 1.366 -11.122 1.00 96.81 680 PHE A C 1
ATOM 5475 O O . PHE A 1 680 ? -1.361 2.564 -10.957 1.00 96.81 680 PHE A O 1
ATOM 5482 N N . GLY A 1 681 ? -1.631 0.421 -10.338 1.00 96.25 681 GLY A N 1
ATOM 5483 C CA . GLY A 1 681 ? -2.706 0.664 -9.382 1.00 96.25 681 GLY A CA 1
ATOM 5484 C C . GLY A 1 681 ? -4.039 1.002 -10.057 1.00 96.25 681 GLY A C 1
ATOM 5485 O O . GLY A 1 681 ? -4.242 0.746 -11.239 1.00 96.25 681 GLY A O 1
ATOM 5486 N N . SER A 1 682 ? -4.972 1.554 -9.279 1.00 96.12 682 SER A N 1
ATOM 5487 C CA . SER A 1 682 ? -6.312 1.928 -9.745 1.00 96.12 682 SER A CA 1
ATOM 5488 C C . SER A 1 682 ? -6.917 3.052 -8.883 1.00 96.12 682 SER A C 1
ATOM 5490 O O . SER A 1 682 ? -6.363 3.439 -7.837 1.00 96.12 682 SER A O 1
ATOM 5492 N N . GLY A 1 683 ? -8.048 3.588 -9.343 1.00 93.81 683 GLY A N 1
ATOM 5493 C CA . GLY A 1 683 ? -8.806 4.663 -8.714 1.00 93.81 683 GLY A CA 1
ATOM 5494 C C . GLY A 1 683 ? -8.037 5.978 -8.657 1.00 93.81 683 GLY A C 1
ATOM 5495 O O . GLY A 1 683 ? -7.110 6.230 -9.428 1.00 93.81 683 GLY A O 1
ATOM 5496 N N . ARG A 1 684 ? -8.377 6.820 -7.676 1.00 93.94 684 ARG A N 1
ATOM 5497 C CA . ARG A 1 684 ? -7.789 8.164 -7.516 1.00 93.94 684 ARG A CA 1
ATOM 5498 C C . ARG A 1 684 ? -6.262 8.199 -7.453 1.00 93.94 684 ARG A C 1
ATOM 5500 O O . ARG A 1 684 ? -5.681 9.160 -7.934 1.00 93.94 684 ARG A O 1
ATOM 5507 N N . ARG A 1 685 ? -5.593 7.179 -6.899 1.00 94.88 685 ARG A N 1
ATOM 5508 C CA . ARG A 1 685 ? -4.113 7.107 -6.872 1.00 94.88 685 ARG A CA 1
ATOM 5509 C C . ARG A 1 685 ? -3.523 6.170 -7.927 1.00 94.88 685 ARG A C 1
ATOM 5511 O O . ARG A 1 685 ? -2.428 5.655 -7.707 1.00 94.88 685 ARG A O 1
ATOM 5518 N N . GLY A 1 686 ? -4.218 5.930 -9.039 1.00 95.25 686 GLY A N 1
ATOM 5519 C CA . GLY A 1 686 ? -3.594 5.316 -10.213 1.00 95.25 686 GLY A CA 1
ATOM 5520 C C . GLY A 1 686 ? -2.359 6.112 -10.651 1.00 95.25 686 GLY A C 1
ATOM 5521 O O . GLY A 1 686 ? -2.268 7.322 -10.405 1.00 95.25 686 GLY A O 1
ATOM 5522 N N . CYS A 1 687 ? -1.376 5.457 -11.261 1.00 96.12 687 CYS A N 1
ATOM 5523 C CA . CYS A 1 687 ? -0.146 6.118 -11.698 1.00 96.12 687 CYS A CA 1
ATOM 5524 C C . CYS A 1 687 ? -0.461 7.294 -12.657 1.00 96.12 687 CYS A C 1
ATOM 5526 O O . CYS A 1 687 ? -1.289 7.141 -13.552 1.00 96.12 687 CYS A O 1
ATOM 5528 N N . PRO A 1 688 ? 0.126 8.492 -12.472 1.00 95.12 688 PRO A N 1
ATOM 5529 C CA . PRO A 1 688 ? -0.048 9.594 -13.424 1.00 95.12 688 PRO A CA 1
ATOM 5530 C C . PRO A 1 688 ? 0.791 9.396 -14.690 1.00 95.12 688 PRO A C 1
ATOM 5532 O O . PRO A 1 688 ? 0.395 9.834 -15.761 1.00 95.12 688 PRO A O 1
ATOM 5535 N N . GLY A 1 689 ? 1.934 8.716 -14.574 1.00 94.62 689 GLY A N 1
ATOM 5536 C CA . GLY A 1 689 ? 2.902 8.517 -15.652 1.00 94.62 689 GLY A CA 1
ATOM 5537 C C . GLY A 1 689 ? 2.638 7.297 -16.535 1.00 94.62 689 GLY A C 1
ATOM 5538 O O . GLY A 1 689 ? 3.563 6.842 -17.193 1.00 94.62 689 GLY A O 1
ATOM 5539 N N . ILE A 1 690 ? 1.418 6.738 -16.554 1.00 95.25 690 ILE A N 1
ATOM 5540 C CA . ILE A 1 690 ? 1.104 5.505 -17.310 1.00 95.25 690 ILE A CA 1
ATOM 5541 C C . ILE A 1 690 ? 1.449 5.662 -18.790 1.00 95.25 690 ILE A C 1
ATOM 5543 O O . ILE A 1 690 ? 2.035 4.762 -19.383 1.00 95.25 690 ILE A O 1
ATOM 5547 N N . HIS A 1 691 ? 1.080 6.797 -19.385 1.00 94.94 691 HIS A N 1
ATOM 5548 C CA . HIS A 1 691 ? 1.325 7.033 -20.802 1.00 94.94 691 HIS A CA 1
ATOM 5549 C C . HIS A 1 691 ? 2.828 7.142 -21.094 1.00 94.94 691 HIS A C 1
ATOM 5551 O O . HIS A 1 691 ? 3.324 6.388 -21.923 1.00 94.94 691 HIS A O 1
ATOM 5557 N N . LEU A 1 692 ? 3.561 7.977 -20.346 1.00 95.62 692 LEU A N 1
ATOM 5558 C CA . LEU A 1 692 ? 5.019 8.092 -20.468 1.00 95.62 692 LEU A CA 1
ATOM 5559 C C . LEU A 1 692 ? 5.721 6.738 -20.292 1.00 95.62 692 LEU A C 1
ATOM 5561 O O . LEU A 1 692 ? 6.512 6.348 -21.143 1.00 95.62 692 LEU A O 1
ATOM 5565 N N . GLY A 1 693 ? 5.397 6.001 -19.226 1.00 95.75 693 GLY A N 1
ATOM 5566 C CA . GLY A 1 693 ? 6.012 4.707 -18.939 1.00 95.75 693 GLY A CA 1
ATOM 5567 C C . GLY A 1 693 ? 5.746 3.674 -20.033 1.00 95.75 693 GLY A C 1
ATOM 5568 O O . GLY A 1 693 ? 6.677 3.034 -20.510 1.00 95.75 693 GLY A O 1
ATOM 5569 N N . LEU A 1 694 ? 4.496 3.533 -20.490 1.00 96.88 694 LEU A N 1
ATOM 5570 C CA . LEU A 1 694 ? 4.169 2.582 -21.557 1.00 96.88 694 LEU A CA 1
ATOM 5571 C C . LEU A 1 694 ? 4.799 2.965 -22.899 1.00 96.88 694 LEU A C 1
ATOM 5573 O O . LEU A 1 694 ? 5.245 2.067 -23.610 1.00 96.88 694 LEU A O 1
ATOM 5577 N N . THR A 1 695 ? 4.853 4.255 -23.242 1.00 97.00 695 THR A N 1
ATOM 5578 C CA . THR A 1 695 ? 5.526 4.728 -24.459 1.00 97.00 695 THR A CA 1
ATOM 5579 C C . THR A 1 695 ? 7.019 4.421 -24.395 1.00 97.00 695 THR A C 1
ATOM 5581 O O . THR A 1 695 ? 7.531 3.762 -25.294 1.00 97.00 695 THR A O 1
ATOM 5584 N N . THR A 1 696 ? 7.702 4.789 -23.305 1.00 97.06 696 THR A N 1
ATOM 5585 C CA . THR A 1 696 ? 9.138 4.520 -23.123 1.00 97.06 696 THR A CA 1
ATOM 5586 C C . THR A 1 696 ? 9.445 3.023 -23.151 1.00 97.06 696 THR A C 1
ATOM 5588 O O . THR A 1 696 ? 10.307 2.597 -23.913 1.00 97.06 696 THR A O 1
ATOM 5591 N N . VAL A 1 697 ? 8.714 2.199 -22.388 1.00 98.06 697 VAL A N 1
ATOM 5592 C CA . VAL A 1 697 ? 8.935 0.742 -22.340 1.00 98.06 697 VAL A CA 1
ATOM 5593 C C . VAL A 1 697 ? 8.759 0.110 -23.717 1.00 98.06 697 VAL A C 1
ATOM 5595 O O . VAL A 1 697 ? 9.623 -0.642 -24.161 1.00 98.06 697 VAL A O 1
ATOM 5598 N N . LYS A 1 698 ? 7.655 0.419 -24.408 1.00 98.44 698 LYS A N 1
ATOM 5599 C CA . LYS A 1 698 ? 7.382 -0.141 -25.736 1.00 98.44 698 LYS A CA 1
ATOM 5600 C C . LYS A 1 698 ? 8.410 0.320 -26.757 1.00 98.44 698 LYS A C 1
ATOM 5602 O O . LYS A 1 698 ? 8.875 -0.505 -27.532 1.00 98.44 698 LYS A O 1
ATOM 5607 N N . PHE A 1 699 ? 8.776 1.600 -26.741 1.00 98.25 699 PHE A N 1
ATOM 5608 C CA . PHE A 1 699 ? 9.726 2.160 -27.694 1.00 98.25 699 PHE A CA 1
ATOM 5609 C C . PHE A 1 699 ? 11.115 1.541 -27.549 1.00 98.25 699 PHE A C 1
ATOM 5611 O O . PHE A 1 699 ? 11.672 1.040 -28.525 1.00 98.25 699 PHE A O 1
ATOM 5618 N N . VAL A 1 700 ? 11.638 1.492 -26.321 1.00 98.38 700 VAL A N 1
ATOM 5619 C CA . VAL A 1 700 ? 12.948 0.896 -26.042 1.00 98.38 700 VAL A CA 1
ATOM 5620 C C . VAL A 1 700 ? 12.936 -0.598 -26.363 1.00 98.38 700 VAL A C 1
ATOM 5622 O O . VAL A 1 700 ? 13.805 -1.066 -27.094 1.00 98.38 700 VAL A O 1
ATOM 5625 N N . LEU A 1 701 ? 11.933 -1.347 -25.892 1.00 98.56 701 LEU A N 1
ATOM 5626 C CA . LEU A 1 701 ? 11.850 -2.789 -26.139 1.00 98.56 701 LEU A CA 1
ATOM 5627 C C . LEU A 1 701 ? 11.740 -3.110 -27.635 1.00 98.56 701 LEU A C 1
ATOM 5629 O O . LEU A 1 701 ? 12.485 -3.955 -28.130 1.00 98.56 701 LEU A O 1
ATOM 5633 N N . ALA A 1 702 ? 10.858 -2.414 -28.362 1.00 98.38 702 ALA A N 1
ATOM 5634 C CA . ALA A 1 702 ? 10.707 -2.578 -29.804 1.00 98.38 702 ALA A CA 1
ATOM 5635 C C . ALA A 1 702 ? 12.025 -2.308 -30.528 1.00 98.38 702 ALA A C 1
ATOM 5637 O O . ALA A 1 702 ? 12.444 -3.113 -31.352 1.00 98.38 702 ALA A O 1
ATOM 5638 N N . GLN A 1 703 ? 12.715 -1.216 -30.190 1.00 97.31 703 GLN A N 1
ATOM 5639 C CA . GLN A 1 703 ? 13.961 -0.858 -30.853 1.00 97.31 703 GLN A CA 1
ATOM 5640 C C . GLN A 1 703 ? 15.082 -1.867 -30.586 1.00 97.31 703 GLN A C 1
ATOM 5642 O O . GLN A 1 703 ? 15.820 -2.198 -31.514 1.00 97.31 703 GLN A O 1
ATOM 5647 N N . LEU A 1 704 ? 15.216 -2.363 -29.350 1.00 97.75 704 LEU A N 1
ATOM 5648 C CA . LEU A 1 704 ? 16.241 -3.345 -28.985 1.00 97.75 704 LEU A CA 1
ATOM 5649 C C . LEU A 1 704 ? 15.999 -4.706 -29.650 1.00 97.75 704 LEU A C 1
ATOM 5651 O O . LEU A 1 704 ? 16.955 -5.325 -30.111 1.00 97.75 704 LEU A O 1
ATOM 5655 N N . VAL A 1 705 ? 14.744 -5.158 -29.723 1.00 97.81 705 VAL A N 1
ATOM 5656 C CA . VAL A 1 705 ? 14.368 -6.433 -30.366 1.00 97.81 705 VAL A CA 1
ATOM 5657 C C . VAL A 1 705 ? 14.416 -6.333 -31.893 1.00 97.81 705 VAL A C 1
ATOM 5659 O O . VAL A 1 705 ? 14.757 -7.301 -32.569 1.00 97.81 705 VAL A O 1
ATOM 5662 N N . HIS A 1 706 ? 14.106 -5.159 -32.449 1.00 96.38 706 HIS A N 1
ATOM 5663 C CA . HIS A 1 706 ? 14.151 -4.909 -33.890 1.00 96.38 706 HIS A CA 1
ATOM 5664 C C . HIS A 1 706 ? 15.585 -4.792 -34.414 1.00 96.38 706 HIS A C 1
ATOM 5666 O O . HIS A 1 706 ? 15.898 -5.367 -35.453 1.00 96.38 706 HIS A O 1
ATOM 5672 N N . CYS A 1 707 ? 16.462 -4.081 -33.692 1.00 94.88 707 CYS A N 1
ATOM 5673 C CA . CYS A 1 707 ? 17.853 -3.841 -34.096 1.00 94.88 707 CY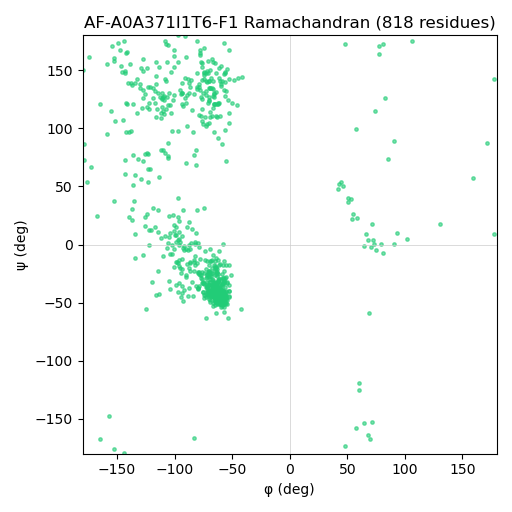S A CA 1
ATOM 5674 C C . CYS A 1 707 ? 18.794 -5.026 -33.892 1.00 94.88 707 CYS A C 1
ATOM 5676 O O . CYS A 1 707 ? 19.825 -5.082 -34.574 1.00 94.88 707 CYS A O 1
ATOM 5678 N N . PHE A 1 708 ? 18.489 -5.911 -32.940 1.00 95.56 708 PHE A N 1
ATOM 5679 C CA . PHE A 1 708 ? 19.407 -6.959 -32.521 1.00 95.56 708 PHE A CA 1
ATOM 5680 C C . PHE A 1 708 ? 18.696 -8.287 -32.251 1.00 95.56 708 PHE A C 1
ATOM 5682 O O . PHE A 1 708 ? 17.662 -8.351 -31.586 1.00 95.56 708 PHE A O 1
ATOM 5689 N N . ASN A 1 709 ? 19.333 -9.368 -32.686 1.00 94.50 709 ASN A N 1
ATOM 5690 C CA . ASN A 1 709 ? 19.205 -10.669 -32.052 1.00 94.50 709 ASN A CA 1
ATOM 5691 C C . ASN A 1 709 ? 20.033 -10.663 -30.764 1.00 94.50 709 ASN A C 1
ATOM 5693 O O . ASN A 1 709 ? 21.132 -10.115 -30.730 1.00 94.50 709 ASN A O 1
ATOM 5697 N N . TRP A 1 710 ? 19.524 -11.295 -29.714 1.00 95.31 710 TRP A N 1
ATOM 5698 C CA . TRP A 1 710 ? 20.181 -11.332 -28.411 1.00 95.31 710 TRP A CA 1
ATOM 5699 C C . TRP A 1 710 ? 20.597 -12.758 -28.077 1.00 95.31 710 TRP A C 1
ATOM 5701 O O . TRP A 1 710 ? 19.791 -13.683 -28.179 1.00 95.31 710 TRP A O 1
ATOM 5711 N N . VAL A 1 711 ? 21.856 -12.932 -27.676 1.00 94.00 711 VAL A N 1
ATOM 5712 C CA . VAL A 1 711 ? 22.430 -14.235 -27.321 1.00 94.00 711 VAL A CA 1
ATOM 5713 C C . VAL A 1 711 ? 22.882 -14.208 -25.865 1.00 94.00 711 VAL A C 1
ATOM 5715 O O . VAL A 1 711 ? 23.515 -13.250 -25.422 1.00 94.00 711 VAL A O 1
ATOM 5718 N N . LEU A 1 712 ? 22.559 -15.254 -25.105 1.00 95.12 712 LEU A N 1
ATOM 5719 C CA . LEU A 1 712 ? 23.037 -15.390 -23.730 1.00 95.12 712 LEU A CA 1
ATOM 5720 C C . LEU A 1 712 ? 24.539 -15.742 -23.713 1.00 95.12 712 LEU A C 1
ATOM 5722 O O . LEU A 1 712 ? 24.998 -16.529 -24.547 1.00 95.12 712 LEU A O 1
ATOM 5726 N N . PRO A 1 713 ? 25.328 -15.169 -22.786 1.00 91.75 713 PRO A N 1
ATOM 5727 C CA . PRO A 1 713 ? 26.772 -15.367 -22.751 1.00 91.75 713 PRO A CA 1
ATOM 5728 C C . PRO A 1 713 ? 27.147 -16.822 -22.446 1.00 91.75 713 PRO A C 1
ATOM 5730 O O . PRO A 1 713 ? 26.392 -17.570 -21.826 1.00 91.75 713 PRO A O 1
ATOM 5733 N N . SER A 1 714 ? 28.351 -17.216 -22.871 1.00 88.12 714 SER A N 1
ATOM 5734 C CA . SER A 1 714 ? 28.959 -18.520 -22.554 1.00 88.12 714 SER A CA 1
ATOM 5735 C C . SER A 1 714 ? 28.145 -19.751 -22.987 1.00 88.12 714 SER A C 1
ATOM 5737 O O . SER A 1 714 ? 28.330 -20.828 -22.429 1.00 88.12 714 SER A O 1
ATOM 5739 N N . GLY A 1 715 ? 27.257 -19.612 -23.977 1.00 82.12 715 GLY A N 1
ATOM 5740 C CA . GLY A 1 715 ? 26.409 -20.713 -24.447 1.00 82.12 715 GLY A CA 1
ATOM 5741 C C . GLY A 1 715 ? 25.308 -21.116 -23.461 1.00 82.12 715 GLY A C 1
ATOM 5742 O O . GLY A 1 715 ? 24.772 -22.215 -23.583 1.00 82.12 715 GLY A O 1
ATOM 5743 N N . MET A 1 716 ? 24.985 -20.246 -22.496 1.00 91.62 716 MET A N 1
ATOM 5744 C CA . MET A 1 716 ? 23.912 -20.455 -21.524 1.00 91.62 716 MET A CA 1
ATOM 5745 C C . MET A 1 716 ? 22.579 -20.725 -22.232 1.00 91.62 716 MET A C 1
ATOM 5747 O O . MET A 1 716 ? 22.176 -19.995 -23.141 1.00 91.62 716 MET A O 1
ATOM 5751 N N . SER A 1 717 ? 21.878 -21.764 -21.787 1.00 93.25 717 SER A N 1
ATOM 5752 C CA . SER A 1 717 ? 20.539 -22.078 -22.278 1.00 93.25 717 SER A CA 1
ATOM 5753 C C . SER A 1 717 ? 19.485 -21.124 -21.685 1.00 93.25 717 SER A C 1
ATOM 5755 O O . SER A 1 717 ? 19.655 -20.628 -20.567 1.00 93.25 717 SER A O 1
ATOM 5757 N N . PRO A 1 718 ? 18.356 -20.880 -22.377 1.00 93.56 718 PRO A N 1
ATOM 5758 C CA . PRO A 1 718 ? 17.270 -20.036 -21.859 1.00 93.56 718 PRO A CA 1
ATOM 5759 C C . PRO A 1 718 ? 16.762 -20.440 -20.458 1.00 93.56 718 PRO A C 1
ATOM 5761 O O . PRO A 1 718 ? 16.419 -19.589 -19.627 1.00 93.56 718 PRO A O 1
ATOM 5764 N N . ASP A 1 719 ? 16.748 -21.740 -20.153 1.00 92.94 719 ASP A N 1
ATOM 5765 C CA . ASP A 1 719 ? 16.263 -22.263 -18.873 1.00 92.94 719 ASP A CA 1
ATOM 5766 C C . ASP A 1 719 ? 17.173 -21.899 -17.692 1.00 92.94 719 ASP A C 1
ATOM 5768 O O . ASP A 1 719 ? 16.670 -21.673 -16.587 1.00 92.94 719 ASP A O 1
ATOM 5772 N N . GLU A 1 720 ? 18.475 -21.735 -17.939 1.00 93.88 720 GLU A N 1
ATOM 5773 C CA . GLU A 1 720 ? 19.491 -21.372 -16.942 1.00 93.88 720 GLU A CA 1
ATOM 5774 C C . GLU A 1 720 ? 19.484 -19.879 -16.573 1.00 93.88 720 GLU A C 1
ATOM 5776 O O . GLU A 1 720 ? 20.096 -19.490 -15.574 1.00 93.88 720 GLU A O 1
ATOM 5781 N N . LEU A 1 721 ? 18.772 -19.034 -17.331 1.00 95.69 721 LEU A N 1
ATOM 5782 C CA . LEU A 1 721 ? 18.659 -17.608 -17.030 1.00 95.69 721 LEU A CA 1
ATOM 5783 C C . LEU A 1 721 ? 17.978 -17.383 -15.667 1.00 95.69 721 LEU A C 1
ATOM 5785 O O . LEU A 1 721 ? 16.826 -17.779 -15.451 1.00 95.69 721 LEU A O 1
ATOM 5789 N N . ASP A 1 722 ? 18.695 -16.714 -14.758 1.00 96.06 722 ASP A N 1
ATOM 5790 C CA . ASP A 1 722 ? 18.266 -16.426 -13.385 1.00 96.06 722 ASP A CA 1
ATOM 5791 C C . ASP A 1 722 ? 17.135 -15.386 -13.351 1.00 96.06 722 ASP A C 1
ATOM 5793 O O . ASP A 1 722 ? 17.365 -14.188 -13.518 1.00 96.06 722 ASP A O 1
ATOM 5797 N N . MET A 1 723 ? 15.909 -15.842 -13.099 1.00 96.62 723 MET A N 1
ATOM 5798 C CA . MET A 1 723 ? 14.713 -14.992 -13.017 1.00 96.62 723 MET A CA 1
ATOM 5799 C C . MET A 1 723 ? 14.351 -14.600 -11.576 1.00 96.62 723 MET A C 1
ATOM 5801 O O . MET A 1 723 ? 13.195 -14.285 -11.299 1.00 96.62 723 MET A O 1
ATOM 5805 N N . SER A 1 724 ? 15.291 -14.677 -10.626 1.00 96.81 724 SER A N 1
ATOM 5806 C CA . SER A 1 724 ? 15.022 -14.273 -9.242 1.00 96.81 724 SER A CA 1
ATOM 5807 C C . SER A 1 724 ? 14.963 -12.753 -9.089 1.00 96.81 724 SER A C 1
ATOM 5809 O O . SER A 1 724 ? 15.736 -12.026 -9.710 1.00 96.81 724 SER A O 1
ATOM 5811 N N . GLU A 1 725 ? 14.056 -12.271 -8.239 1.00 94.62 725 GLU A N 1
ATOM 5812 C CA . GLU A 1 725 ? 13.887 -10.847 -7.938 1.00 94.62 725 GLU A CA 1
ATOM 5813 C C . GLU A 1 725 ? 14.526 -10.405 -6.609 1.00 94.62 725 GLU A C 1
ATOM 5815 O O . GLU A 1 725 ? 14.775 -11.206 -5.697 1.00 94.62 725 GLU A O 1
ATOM 5820 N N . ILE A 1 726 ? 14.717 -9.091 -6.478 1.00 91.88 726 ILE A N 1
ATOM 5821 C CA . ILE A 1 726 ? 14.938 -8.402 -5.202 1.00 91.88 726 ILE A CA 1
ATOM 5822 C C . ILE A 1 726 ? 13.682 -7.596 -4.869 1.00 91.88 726 ILE A C 1
ATOM 5824 O O . ILE A 1 726 ? 13.036 -7.033 -5.746 1.00 91.88 726 ILE A O 1
ATOM 5828 N N . PHE A 1 727 ? 13.314 -7.553 -3.589 1.00 87.94 727 PHE A N 1
ATOM 5829 C CA . PHE A 1 727 ? 12.207 -6.725 -3.123 1.00 87.94 727 PHE A CA 1
ATOM 5830 C C . PHE A 1 727 ? 12.704 -5.372 -2.606 1.00 87.94 727 PHE A C 1
ATOM 5832 O O . PHE A 1 727 ? 13.603 -5.329 -1.767 1.00 87.94 727 PHE A O 1
ATOM 5839 N N . GLY A 1 728 ? 12.043 -4.303 -3.039 1.00 85.50 728 GLY A N 1
ATOM 5840 C CA . GLY A 1 728 ? 12.161 -2.946 -2.517 1.00 85.50 728 GLY A CA 1
ATOM 5841 C C . GLY A 1 728 ? 10.900 -2.143 -2.847 1.00 85.50 728 GLY A C 1
ATOM 5842 O O . GLY A 1 728 ? 9.801 -2.702 -2.919 1.00 85.50 728 GLY A O 1
ATOM 5843 N N . LEU A 1 729 ? 11.057 -0.833 -3.066 1.00 81.50 729 LEU A N 1
ATOM 5844 C CA . LEU A 1 729 ? 9.991 0.003 -3.634 1.00 81.50 729 LEU A CA 1
ATOM 5845 C C . LEU A 1 729 ? 9.600 -0.488 -5.038 1.00 81.50 729 LEU A C 1
ATOM 5847 O O . LEU A 1 729 ? 8.415 -0.568 -5.370 1.00 81.50 729 LEU A O 1
ATOM 5851 N N . THR A 1 730 ? 10.615 -0.849 -5.822 1.00 89.00 730 THR A N 1
ATOM 5852 C CA . THR A 1 730 ? 10.527 -1.560 -7.097 1.00 89.00 730 THR A CA 1
ATOM 5853 C C . THR A 1 730 ? 10.967 -3.024 -6.926 1.00 89.00 730 THR A C 1
ATOM 5855 O O . THR A 1 730 ? 11.437 -3.432 -5.857 1.00 89.00 730 THR A O 1
ATOM 5858 N N . MET A 1 731 ? 10.776 -3.849 -7.959 1.00 91.94 731 MET A N 1
ATOM 5859 C CA . MET A 1 731 ? 11.118 -5.275 -7.957 1.00 91.94 731 MET A CA 1
ATOM 5860 C C . MET A 1 731 ? 12.003 -5.634 -9.162 1.00 91.94 731 MET A C 1
ATOM 5862 O O . MET A 1 731 ? 11.515 -6.259 -10.108 1.00 91.94 731 MET A O 1
ATOM 5866 N N . PRO A 1 732 ? 13.284 -5.222 -9.169 1.00 93.62 732 PRO A N 1
ATOM 5867 C CA . PRO A 1 732 ? 14.219 -5.565 -10.235 1.00 93.62 732 PRO A CA 1
ATOM 5868 C C . PRO A 1 732 ? 14.684 -7.021 -10.158 1.00 93.62 732 PRO A C 1
ATOM 5870 O O . PRO A 1 732 ? 14.469 -7.726 -9.157 1.00 93.62 732 PRO A O 1
ATOM 5873 N N . ARG A 1 733 ? 15.356 -7.478 -11.221 1.00 95.88 733 ARG A N 1
ATOM 5874 C CA . ARG A 1 733 ? 16.061 -8.763 -11.198 1.00 95.88 733 ARG A CA 1
ATOM 5875 C C . ARG A 1 733 ? 17.201 -8.717 -10.187 1.00 95.88 733 ARG A C 1
ATOM 5877 O O . ARG A 1 733 ? 17.851 -7.701 -9.972 1.00 95.88 733 ARG A O 1
ATOM 5884 N N . LYS A 1 734 ? 17.477 -9.861 -9.564 1.00 95.44 734 LYS A N 1
ATOM 5885 C CA . LYS A 1 734 ? 18.577 -10.006 -8.605 1.00 95.44 734 LYS A CA 1
ATOM 5886 C C . LYS A 1 734 ? 19.947 -9.935 -9.268 1.00 95.44 734 LYS A C 1
ATOM 5888 O O . LYS A 1 734 ? 20.915 -9.523 -8.635 1.00 95.44 734 LYS A O 1
ATOM 5893 N N . LYS A 1 735 ? 20.035 -10.401 -10.511 1.00 96.12 735 LYS A N 1
ATOM 5894 C CA . LYS A 1 735 ? 21.235 -10.330 -11.338 1.00 96.12 735 LYS A CA 1
ATOM 5895 C C . LYS A 1 735 ? 20.898 -9.559 -12.595 1.00 96.12 735 LYS A C 1
ATOM 5897 O O . LYS A 1 735 ? 19.873 -9.846 -13.211 1.00 96.12 735 LYS A O 1
ATOM 5902 N N . HIS A 1 736 ? 21.794 -8.654 -12.967 1.00 96.69 736 HIS A N 1
ATOM 5903 C CA . HIS A 1 736 ? 21.690 -7.926 -14.219 1.00 96.69 736 HIS A CA 1
ATOM 5904 C C . HIS A 1 736 ? 21.613 -8.891 -15.408 1.00 96.69 736 HIS A C 1
ATOM 5906 O O . HIS A 1 736 ? 22.176 -9.995 -15.393 1.00 96.69 736 HIS A O 1
ATOM 5912 N N . LEU A 1 737 ? 20.905 -8.467 -16.449 1.00 97.44 737 LEU A N 1
ATOM 5913 C CA . LEU A 1 737 ? 20.831 -9.151 -17.722 1.00 97.44 737 LEU A CA 1
ATOM 5914 C C . LEU A 1 737 ? 22.115 -8.903 -18.511 1.00 97.44 737 LEU A C 1
ATOM 5916 O O . LEU A 1 737 ? 22.313 -7.830 -19.076 1.00 97.44 737 LEU A O 1
ATOM 5920 N N . LEU A 1 738 ? 22.956 -9.929 -18.592 1.00 97.56 738 LEU A N 1
ATOM 5921 C CA . LEU A 1 738 ? 24.106 -9.945 -19.488 1.00 97.56 738 LEU A CA 1
ATOM 5922 C C . LEU A 1 738 ? 23.720 -10.641 -20.794 1.00 97.56 738 LEU A C 1
ATOM 5924 O O . LEU A 1 738 ? 23.175 -11.747 -20.759 1.00 97.56 738 LEU A O 1
ATOM 5928 N N . ALA A 1 739 ? 24.002 -10.012 -21.934 1.00 96.62 739 ALA A N 1
ATOM 5929 C CA . ALA A 1 739 ? 23.708 -10.573 -23.251 1.00 96.62 739 ALA A CA 1
ATOM 5930 C C . ALA A 1 739 ? 24.668 -10.034 -24.320 1.00 96.62 739 ALA A C 1
ATOM 5932 O O . ALA A 1 739 ? 25.303 -9.000 -24.134 1.00 96.62 739 ALA A O 1
ATOM 5933 N N . ILE A 1 740 ? 24.768 -10.739 -25.444 1.00 96.50 740 ILE A N 1
ATOM 5934 C CA . ILE A 1 740 ? 25.557 -10.340 -26.613 1.00 96.50 740 ILE A CA 1
ATOM 5935 C C . ILE A 1 740 ? 24.579 -9.870 -27.702 1.00 96.50 740 ILE A C 1
ATOM 5937 O O . ILE A 1 740 ? 23.719 -10.662 -28.112 1.00 96.50 740 ILE A O 1
ATOM 5941 N N . PRO A 1 741 ? 24.669 -8.611 -28.167 1.00 95.88 741 PRO A N 1
ATOM 5942 C CA . PRO A 1 741 ? 23.859 -8.118 -29.271 1.00 95.88 741 PRO A CA 1
ATOM 5943 C C . PRO A 1 741 ? 24.432 -8.589 -30.615 1.00 95.88 741 PRO A C 1
ATOM 5945 O O . PRO A 1 741 ? 25.630 -8.490 -30.867 1.00 95.88 741 PRO A O 1
ATOM 5948 N N . VAL A 1 742 ? 23.566 -9.053 -31.514 1.00 93.31 742 VAL A N 1
ATOM 5949 C CA . VAL A 1 742 ? 23.903 -9.456 -32.887 1.00 93.31 742 VAL A CA 1
ATOM 5950 C C . VAL A 1 742 ? 23.031 -8.646 -33.852 1.00 93.31 742 VAL A C 1
ATOM 5952 O O . VAL A 1 742 ? 21.809 -8.765 -33.778 1.00 93.31 742 VAL A O 1
ATOM 5955 N N . PRO A 1 743 ? 23.583 -7.810 -34.749 1.00 88.00 743 PRO A N 1
ATOM 5956 C CA . PRO A 1 743 ? 22.781 -6.864 -35.523 1.00 88.00 743 PRO A CA 1
ATOM 5957 C C . PRO A 1 743 ? 21.849 -7.575 -36.512 1.00 88.00 743 PRO A C 1
ATOM 5959 O O . PRO A 1 743 ? 22.282 -8.457 -37.250 1.00 88.00 743 PRO A O 1
ATOM 5962 N N . THR A 1 744 ? 20.582 -7.163 -36.562 1.00 81.12 744 THR A N 1
ATOM 5963 C CA . THR A 1 744 ? 19.581 -7.664 -37.528 1.00 81.12 744 THR A CA 1
ATOM 5964 C C . THR A 1 744 ? 19.287 -6.667 -38.644 1.00 81.12 744 THR A C 1
ATOM 5966 O O . THR A 1 744 ? 19.006 -7.071 -39.769 1.00 81.12 744 THR A O 1
ATOM 5969 N N . ILE A 1 745 ? 19.372 -5.362 -38.373 1.00 68.06 745 ILE A N 1
ATOM 5970 C CA . ILE A 1 745 ? 19.062 -4.322 -39.363 1.00 68.06 745 ILE A CA 1
ATOM 5971 C C . ILE A 1 745 ? 20.316 -3.937 -40.152 1.00 68.06 745 ILE A C 1
ATOM 5973 O O . ILE A 1 745 ? 21.282 -3.411 -39.594 1.00 68.06 745 ILE A O 1
ATOM 5977 N N . VAL A 1 746 ? 20.252 -4.090 -41.476 1.00 55.09 746 VAL A N 1
ATOM 5978 C CA . VAL A 1 746 ? 21.249 -3.569 -42.422 1.00 55.09 746 VAL A CA 1
ATOM 5979 C C . VAL A 1 746 ? 20.829 -2.160 -42.856 1.00 55.09 746 VAL A C 1
ATOM 5981 O O . VAL A 1 746 ? 20.403 -1.941 -43.987 1.00 55.09 746 VAL A O 1
ATOM 5984 N N . VAL A 1 747 ? 20.908 -1.174 -41.954 1.00 48.81 747 VAL A N 1
ATOM 5985 C CA . VAL A 1 747 ? 20.862 0.229 -42.404 1.00 48.81 747 VAL A CA 1
ATOM 5986 C C . VAL A 1 747 ? 22.209 0.497 -43.050 1.00 48.81 747 VAL A C 1
ATOM 5988 O O . VAL A 1 747 ? 23.225 0.490 -42.363 1.00 48.81 747 VAL A O 1
ATOM 5991 N N . SER A 1 748 ? 22.229 0.657 -44.370 1.00 40.25 748 SER A N 1
ATOM 5992 C CA . SER A 1 748 ? 23.448 0.858 -45.148 1.00 40.25 748 SER A CA 1
ATOM 5993 C C . SER A 1 748 ? 24.151 2.157 -44.734 1.00 40.25 748 SER A C 1
ATOM 5995 O O . SER A 1 748 ? 23.892 3.217 -45.292 1.00 40.25 748 SER A O 1
ATOM 5997 N N . THR A 1 749 ? 25.068 2.085 -43.773 1.00 41.81 749 THR A N 1
ATOM 5998 C CA . THR A 1 749 ? 26.253 2.943 -43.778 1.00 41.81 749 THR A CA 1
ATOM 5999 C C . THR A 1 749 ? 27.381 2.163 -44.462 1.00 41.81 749 THR A C 1
ATOM 6001 O O . THR A 1 749 ? 27.484 0.953 -44.240 1.00 41.81 749 THR A O 1
ATOM 6004 N N . PRO A 1 750 ? 28.214 2.794 -45.315 1.00 44.38 750 PRO A N 1
ATOM 6005 C CA . PRO A 1 750 ? 29.286 2.111 -46.056 1.00 44.38 750 PRO A CA 1
ATOM 6006 C C . PRO A 1 750 ? 30.212 1.247 -45.177 1.00 44.38 750 PRO A C 1
ATOM 6008 O O . PRO A 1 750 ? 30.730 0.236 -45.635 1.00 44.38 750 PRO A O 1
ATOM 6011 N N . GLU A 1 751 ? 30.340 1.591 -43.894 1.00 46.38 751 GLU A N 1
ATOM 6012 C CA . GLU A 1 751 ? 31.134 0.878 -42.883 1.00 46.38 751 GLU A CA 1
ATOM 6013 C C . GLU A 1 751 ? 30.572 -0.510 -42.499 1.00 46.38 751 GLU A C 1
ATOM 6015 O O . GLU A 1 751 ? 31.330 -1.402 -42.120 1.00 46.38 751 GLU A O 1
ATOM 6020 N N . ILE A 1 752 ? 29.256 -0.744 -42.615 1.00 46.78 752 ILE A N 1
ATOM 6021 C CA . ILE A 1 752 ? 28.623 -2.002 -42.168 1.00 46.78 752 ILE A CA 1
ATOM 6022 C C . ILE A 1 752 ? 28.856 -3.155 -43.152 1.00 46.78 752 ILE A C 1
ATOM 6024 O O . ILE A 1 752 ? 28.942 -4.305 -42.728 1.00 46.78 752 ILE A O 1
ATOM 6028 N N . VAL A 1 753 ? 29.021 -2.875 -44.449 1.00 44.88 753 VAL A N 1
ATOM 6029 C CA . VAL A 1 753 ? 29.350 -3.916 -45.442 1.00 44.88 753 VAL A CA 1
ATOM 6030 C C . VAL A 1 753 ? 30.725 -4.524 -45.144 1.00 44.88 753 VAL A C 1
ATOM 6032 O O . VAL A 1 753 ? 30.902 -5.735 -45.240 1.00 44.88 753 VAL A O 1
ATOM 6035 N N . GLU A 1 754 ? 31.673 -3.707 -44.687 1.00 46.44 754 GLU A N 1
ATOM 6036 C CA . GLU A 1 754 ? 33.006 -4.159 -44.283 1.00 46.44 754 GLU A CA 1
ATOM 6037 C C . GLU A 1 754 ? 32.981 -4.954 -42.960 1.00 46.44 754 GLU A C 1
ATOM 6039 O O . GLU A 1 754 ? 33.720 -5.927 -42.793 1.00 46.44 754 GLU A O 1
ATOM 6044 N N . LEU A 1 755 ? 32.091 -4.583 -42.032 1.00 51.41 755 LEU A N 1
ATOM 6045 C CA . LEU A 1 755 ? 31.880 -5.275 -40.752 1.00 51.41 755 LEU A CA 1
ATOM 6046 C C . LEU A 1 755 ? 31.176 -6.628 -40.912 1.00 51.41 755 LEU A C 1
ATOM 6048 O O . LEU A 1 755 ? 31.554 -7.596 -40.252 1.00 51.41 755 LEU A O 1
ATOM 6052 N N . PHE A 1 756 ? 30.189 -6.722 -41.807 1.00 44.28 756 PHE A N 1
ATOM 6053 C CA . PHE A 1 756 ? 29.477 -7.973 -42.077 1.00 44.28 756 PHE A CA 1
ATOM 6054 C C . PHE A 1 756 ? 30.407 -9.016 -42.719 1.00 44.28 756 PHE A C 1
ATOM 6056 O O . PHE A 1 756 ? 30.339 -10.195 -42.377 1.00 44.28 756 PHE A O 1
ATOM 6063 N N . LEU A 1 757 ? 31.338 -8.574 -43.577 1.00 47.12 757 LEU A N 1
ATOM 6064 C CA . LEU A 1 757 ? 32.382 -9.428 -44.155 1.00 47.12 757 LEU A CA 1
ATOM 6065 C C . LEU A 1 757 ? 33.383 -9.917 -43.089 1.00 47.12 757 LEU A C 1
ATOM 6067 O O . LEU A 1 757 ? 33.696 -11.104 -43.049 1.00 47.12 757 LEU A O 1
ATOM 6071 N N . LYS A 1 758 ? 33.800 -9.054 -42.149 1.00 48.00 758 LYS A N 1
ATOM 6072 C CA . LYS A 1 758 ? 34.704 -9.433 -41.040 1.00 48.00 758 LYS A CA 1
ATOM 6073 C C . LYS A 1 758 ? 34.065 -10.409 -40.041 1.00 48.00 758 LYS A C 1
ATOM 6075 O O . LYS A 1 758 ? 34.724 -11.351 -39.597 1.00 48.00 758 LYS A O 1
ATOM 6080 N N . ALA A 1 759 ? 32.788 -10.229 -39.699 1.00 42.72 759 ALA A N 1
ATOM 6081 C CA . ALA A 1 759 ? 32.073 -11.133 -38.792 1.00 42.72 759 ALA A CA 1
ATOM 6082 C C . ALA A 1 759 ? 31.810 -12.510 -39.432 1.00 42.72 759 ALA A C 1
ATOM 6084 O O . ALA A 1 759 ? 31.980 -13.540 -38.775 1.00 42.72 759 ALA A O 1
ATOM 6085 N N . HIS A 1 760 ? 31.468 -12.541 -40.726 1.00 43.53 760 HIS A N 1
ATOM 6086 C CA . HIS A 1 760 ? 31.297 -13.784 -41.479 1.00 43.53 760 HIS A CA 1
ATOM 6087 C C . HIS A 1 760 ? 32.611 -14.588 -41.546 1.00 43.53 760 HIS A C 1
ATOM 6089 O O . HIS A 1 760 ? 32.615 -15.789 -41.280 1.00 43.53 760 HIS A O 1
ATOM 6095 N N . ASP A 1 761 ? 33.747 -13.936 -41.797 1.00 40.75 761 ASP A N 1
ATOM 6096 C CA . ASP A 1 761 ? 35.048 -14.617 -41.849 1.00 40.75 761 ASP A CA 1
ATOM 6097 C C . ASP A 1 761 ? 35.508 -15.157 -40.484 1.00 40.75 761 ASP A C 1
ATOM 6099 O O . ASP A 1 761 ? 36.161 -16.198 -40.420 1.00 40.75 761 ASP A O 1
ATOM 6103 N N . THR A 1 762 ? 35.113 -14.514 -39.382 1.00 44.19 762 THR A N 1
ATOM 6104 C CA . THR A 1 762 ? 35.516 -14.922 -38.023 1.00 44.19 762 THR A CA 1
ATOM 6105 C C . THR A 1 762 ? 34.703 -16.117 -37.505 1.00 44.19 762 THR A C 1
ATOM 6107 O O . THR A 1 762 ? 35.247 -16.998 -36.840 1.00 44.19 762 THR A O 1
ATOM 6110 N N . VAL A 1 763 ? 33.412 -16.203 -37.849 1.00 40.03 763 VAL A N 1
ATOM 6111 C CA . VAL A 1 763 ? 32.524 -17.305 -37.424 1.00 40.03 763 VAL A CA 1
ATOM 6112 C C . VAL A 1 763 ? 32.743 -18.582 -38.251 1.00 40.03 763 VAL A C 1
ATOM 6114 O O . VAL A 1 763 ? 32.543 -19.686 -37.743 1.00 40.03 763 VAL A O 1
ATOM 6117 N N . PHE A 1 764 ? 33.215 -18.468 -39.499 1.00 40.72 764 PHE A N 1
ATOM 6118 C CA . PHE A 1 764 ? 33.402 -19.612 -40.405 1.00 40.72 764 PHE A CA 1
ATOM 6119 C C . PHE A 1 764 ? 34.865 -20.067 -40.597 1.00 40.72 764 PHE A C 1
ATOM 6121 O O . PHE A 1 764 ? 35.117 -21.004 -41.358 1.00 40.72 764 PHE A O 1
ATOM 6128 N N . ALA A 1 765 ? 35.826 -19.501 -39.859 1.00 38.00 765 ALA A N 1
ATOM 6129 C CA . ALA A 1 765 ? 37.252 -19.853 -39.944 1.00 38.00 765 ALA A CA 1
ATOM 6130 C C . ALA A 1 765 ? 37.631 -21.259 -39.417 1.00 38.00 765 ALA A C 1
ATOM 6132 O O . ALA A 1 765 ? 38.786 -21.665 -39.538 1.00 38.00 765 ALA A O 1
ATOM 6133 N N . SER A 1 766 ? 36.696 -22.035 -38.858 1.00 38.16 766 SER A N 1
ATOM 6134 C CA . SER A 1 766 ? 36.968 -23.358 -38.265 1.00 38.16 766 SER A CA 1
ATOM 6135 C C . SER A 1 766 ? 36.609 -24.561 -39.155 1.00 38.16 766 SER A C 1
ATOM 6137 O O . SER A 1 766 ? 36.546 -25.692 -38.670 1.00 38.16 766 SER A O 1
ATOM 6139 N N . ARG A 1 767 ? 36.422 -24.370 -40.470 1.00 36.31 767 ARG A N 1
ATOM 6140 C CA . ARG A 1 767 ? 36.262 -25.479 -41.435 1.00 36.31 767 ARG A CA 1
ATOM 6141 C C . ARG A 1 767 ? 37.399 -25.510 -42.466 1.00 36.31 767 ARG A C 1
ATOM 6143 O O . ARG A 1 767 ? 37.781 -24.457 -42.974 1.00 36.31 767 ARG A O 1
ATOM 6150 N N . PRO A 1 768 ? 37.944 -26.693 -42.814 1.00 33.56 768 PRO A N 1
ATOM 6151 C CA . PRO A 1 768 ? 39.021 -26.789 -43.792 1.00 33.56 768 PRO A CA 1
ATOM 6152 C C . PRO A 1 768 ? 38.529 -26.368 -45.182 1.00 33.56 768 PRO A C 1
ATOM 6154 O O . PRO A 1 768 ? 37.534 -26.883 -45.694 1.00 33.56 768 PRO A O 1
ATOM 6157 N N . LYS A 1 769 ? 39.256 -25.427 -45.796 1.00 35.00 769 LYS A N 1
ATOM 6158 C CA . LYS A 1 769 ? 39.046 -24.964 -47.171 1.00 35.00 769 LYS A CA 1
ATOM 6159 C C . LYS A 1 769 ? 39.224 -26.128 -48.146 1.00 35.00 769 LYS A C 1
ATOM 6161 O O . LYS A 1 769 ? 40.347 -26.552 -48.392 1.00 35.00 769 LYS A O 1
ATOM 6166 N N . THR A 1 770 ? 38.140 -26.584 -48.766 1.00 34.06 770 THR A N 1
ATOM 6167 C CA . THR A 1 770 ? 38.209 -27.246 -50.075 1.00 34.06 770 THR A CA 1
ATOM 6168 C C . THR A 1 770 ? 37.090 -26.731 -50.980 1.00 34.06 770 THR A C 1
ATOM 6170 O O . THR A 1 770 ? 35.918 -26.821 -50.644 1.00 34.06 770 THR A O 1
ATOM 6173 N N . GLN A 1 771 ? 37.527 -26.171 -52.114 1.00 36.09 771 GLN A N 1
ATOM 6174 C CA . GLN A 1 771 ? 36.801 -25.878 -53.358 1.00 36.09 771 GLN A CA 1
ATOM 6175 C C . GLN A 1 771 ? 35.555 -24.977 -53.301 1.00 36.09 771 GLN A C 1
ATOM 6177 O O . GLN A 1 771 ? 34.446 -25.451 -53.091 1.00 36.09 771 GLN A O 1
ATOM 6182 N N . ALA A 1 772 ? 35.748 -23.698 -53.646 1.00 27.08 772 ALA A N 1
ATOM 6183 C CA . ALA A 1 772 ? 34.965 -22.987 -54.671 1.00 27.08 772 ALA A CA 1
ATOM 6184 C C . ALA A 1 772 ? 35.491 -21.545 -54.813 1.00 27.08 772 ALA A C 1
ATOM 6186 O O . ALA A 1 772 ? 35.012 -20.623 -54.160 1.00 27.08 772 ALA A O 1
ATOM 6187 N N . SER A 1 773 ? 36.507 -21.354 -55.653 1.00 29.88 773 SER A N 1
ATOM 6188 C CA . SER A 1 773 ? 36.807 -20.054 -56.252 1.00 29.88 773 SER A CA 1
ATOM 6189 C C . SER A 1 773 ? 36.168 -20.038 -57.634 1.00 29.88 773 SER A C 1
ATOM 6191 O O . SER A 1 773 ? 36.731 -20.623 -58.549 1.00 29.88 773 SER A O 1
ATOM 6193 N N . GLU A 1 774 ? 34.988 -19.443 -57.763 1.00 31.86 774 GLU A N 1
ATOM 6194 C CA . GLU A 1 774 ? 34.464 -18.842 -58.996 1.00 31.86 774 GLU A CA 1
ATOM 6195 C C . GLU A 1 774 ? 33.079 -18.250 -58.697 1.00 31.86 774 GLU A C 1
ATOM 6197 O O . GLU A 1 774 ? 32.364 -18.749 -57.832 1.00 31.86 774 GLU A O 1
ATOM 6202 N N . TYR A 1 775 ? 32.727 -17.187 -59.423 1.00 26.23 775 TYR A N 1
ATOM 6203 C CA . TYR A 1 775 ? 31.472 -16.419 -59.382 1.00 26.23 775 TYR A CA 1
ATOM 6204 C C . TYR A 1 775 ? 31.365 -15.287 -58.343 1.00 26.23 775 TYR A C 1
ATOM 6206 O O . TYR A 1 775 ? 30.563 -15.340 -57.419 1.00 26.23 775 TYR A O 1
ATOM 6214 N N . MET A 1 776 ? 32.070 -14.178 -58.597 1.00 24.33 776 MET A N 1
ATOM 6215 C CA . MET A 1 776 ? 31.506 -12.836 -58.384 1.00 24.33 776 MET A CA 1
ATOM 6216 C C . MET A 1 776 ? 32.028 -11.865 -59.453 1.00 24.33 776 MET A C 1
ATOM 6218 O O . MET A 1 776 ? 33.178 -11.435 -59.411 1.00 24.33 776 MET A O 1
ATOM 6222 N N . THR A 1 777 ? 31.167 -11.496 -60.402 1.00 26.91 777 THR A N 1
ATOM 6223 C CA . THR A 1 777 ? 31.308 -10.284 -61.221 1.00 26.91 777 THR A CA 1
ATOM 6224 C C . THR A 1 777 ? 30.309 -9.238 -60.729 1.00 26.91 777 THR A C 1
ATOM 6226 O O . THR A 1 777 ? 29.128 -9.521 -60.539 1.00 26.91 777 THR A O 1
ATOM 6229 N N . TYR A 1 778 ? 30.811 -8.025 -60.494 1.00 27.70 778 TYR A N 1
ATOM 6230 C CA . TYR A 1 778 ? 30.055 -6.857 -60.038 1.00 27.70 778 TYR A CA 1
ATOM 6231 C C . TYR A 1 778 ? 29.060 -6.385 -61.112 1.00 27.70 778 TYR A C 1
ATOM 6233 O O . TYR A 1 778 ? 29.452 -6.123 -62.248 1.00 27.70 778 TYR A O 1
ATOM 6241 N N . GLY A 1 779 ? 27.785 -6.222 -60.740 1.00 27.02 779 GLY A N 1
ATOM 6242 C CA . GLY A 1 779 ? 26.733 -5.650 -61.584 1.00 27.02 779 GLY A CA 1
ATOM 6243 C C . GLY A 1 779 ? 25.835 -4.690 -60.797 1.00 27.02 779 GLY A C 1
ATOM 6244 O O . GLY A 1 779 ? 25.476 -4.947 -59.653 1.00 27.02 779 GLY A O 1
ATOM 6245 N N . SER A 1 780 ? 25.479 -3.564 -61.414 1.00 28.98 780 SER A N 1
ATOM 6246 C CA . SER A 1 780 ? 24.885 -2.345 -60.836 1.00 28.98 780 SER A CA 1
ATOM 6247 C C . SER A 1 780 ? 23.395 -2.414 -60.439 1.00 28.98 780 SER A C 1
ATOM 6249 O O . SER A 1 780 ? 22.693 -1.403 -60.465 1.00 28.98 780 SER A O 1
ATOM 6251 N N . LYS A 1 781 ? 22.889 -3.580 -60.023 1.00 32.12 781 LYS A N 1
ATOM 6252 C CA . LYS A 1 781 ? 21.566 -3.736 -59.389 1.00 32.12 781 LYS A CA 1
ATOM 6253 C C . LYS A 1 781 ? 21.689 -4.783 -58.278 1.00 32.12 781 LYS A C 1
ATOM 6255 O O . LYS A 1 781 ? 22.128 -5.892 -58.545 1.00 32.12 781 LYS A O 1
ATOM 6260 N N . GLY A 1 782 ? 21.379 -4.386 -57.043 1.00 31.62 782 GLY A N 1
ATOM 6261 C CA . GLY A 1 782 ? 21.697 -5.108 -55.803 1.00 31.62 782 GLY A CA 1
ATOM 6262 C C . GLY A 1 782 ? 21.1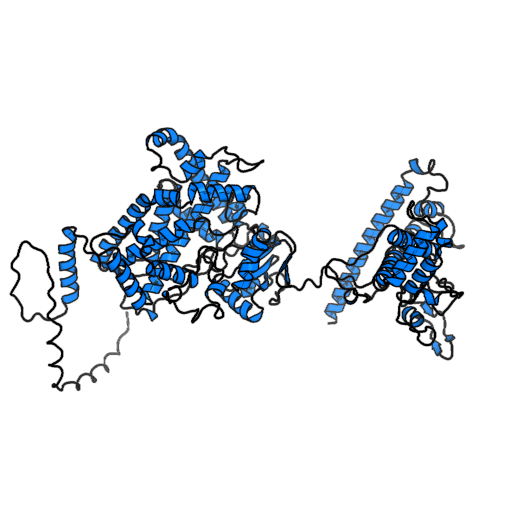89 -6.553 -55.665 1.00 31.62 782 GLY A C 1
ATOM 6263 O O . GLY A 1 782 ? 20.430 -7.061 -56.485 1.00 31.62 782 GLY A O 1
ATOM 6264 N N . LEU A 1 783 ? 21.640 -7.189 -54.576 1.00 25.86 783 LEU A N 1
ATOM 6265 C CA . LEU A 1 783 ? 21.426 -8.589 -54.184 1.00 25.86 783 LEU A CA 1
ATOM 6266 C C . LEU A 1 783 ? 19.969 -9.071 -54.327 1.00 25.86 783 LEU A C 1
ATOM 6268 O O . LEU A 1 783 ? 19.071 -8.586 -53.642 1.00 25.86 783 LEU A O 1
ATOM 6272 N N . VAL A 1 784 ? 19.777 -10.105 -55.150 1.00 24.95 784 VAL A N 1
ATOM 6273 C CA . VAL A 1 784 ? 18.574 -10.946 -55.209 1.00 24.95 784 VAL A CA 1
ATOM 6274 C C . VAL A 1 784 ? 18.985 -12.356 -54.779 1.00 24.95 784 VAL A C 1
ATOM 6276 O O . VAL A 1 784 ? 19.787 -12.991 -55.460 1.00 24.95 784 VAL A O 1
ATOM 6279 N N . PHE A 1 785 ? 18.451 -12.865 -53.666 1.00 26.45 785 PHE A N 1
ATOM 6280 C CA . PHE A 1 785 ? 18.525 -14.295 -53.345 1.00 26.45 785 PHE A CA 1
ATOM 6281 C C . PHE A 1 785 ? 17.367 -15.011 -54.051 1.00 26.45 785 PHE A C 1
ATOM 6283 O O . PHE A 1 785 ? 16.207 -14.738 -53.755 1.00 26.45 785 PHE A O 1
ATOM 6290 N N . SER A 1 786 ? 17.661 -15.913 -54.994 1.00 25.41 786 SER A N 1
ATOM 6291 C CA . SER A 1 786 ? 16.641 -16.768 -55.612 1.00 25.41 786 SER A CA 1
ATOM 6292 C C . SER A 1 786 ? 16.427 -18.046 -54.797 1.00 25.41 786 SER A C 1
ATOM 6294 O O . SER A 1 786 ? 17.384 -18.773 -54.522 1.00 25.41 786 SER A O 1
ATOM 6296 N N . GLU A 1 787 ? 15.170 -18.367 -54.495 1.00 31.30 787 GLU A N 1
ATOM 6297 C CA . GLU A 1 787 ? 14.718 -19.693 -54.064 1.00 31.30 787 GLU A CA 1
ATOM 6298 C C . GLU A 1 787 ? 15.174 -20.774 -55.059 1.00 31.30 787 GLU A C 1
ATOM 6300 O O . GLU A 1 787 ? 14.603 -20.879 -56.143 1.00 31.30 787 GLU A O 1
ATOM 6305 N N . LYS A 1 788 ? 16.200 -21.573 -54.716 1.00 29.03 788 LYS A N 1
ATOM 6306 C CA . LYS A 1 788 ? 16.450 -22.920 -55.287 1.00 29.03 788 LYS A CA 1
ATOM 6307 C C . LYS A 1 788 ? 17.643 -23.651 -54.647 1.00 29.03 788 LYS A C 1
ATOM 6309 O O . LYS A 1 788 ? 18.508 -24.157 -55.345 1.00 29.03 788 LYS A O 1
ATOM 6314 N N . VAL A 1 789 ? 17.675 -23.795 -53.318 1.00 31.14 789 VAL A N 1
ATOM 6315 C CA . VAL A 1 789 ? 18.514 -24.823 -52.654 1.00 31.14 789 VAL A CA 1
ATOM 6316 C C . VAL A 1 789 ? 17.787 -25.402 -51.429 1.00 31.14 789 VAL A C 1
ATOM 6318 O O . VAL A 1 789 ? 18.239 -25.284 -50.300 1.00 31.14 789 VAL A O 1
ATOM 6321 N N . VAL A 1 790 ? 16.620 -26.022 -51.642 1.00 29.12 790 VAL A N 1
ATOM 6322 C CA . VAL A 1 790 ? 15.918 -26.838 -50.615 1.00 29.12 790 VAL A CA 1
ATOM 6323 C C . VAL A 1 790 ? 15.670 -28.285 -51.088 1.00 29.12 790 VAL A C 1
ATOM 6325 O O . VAL A 1 790 ? 15.237 -29.147 -50.332 1.00 29.12 790 VAL A O 1
ATOM 6328 N N . HIS A 1 791 ? 16.079 -28.645 -52.306 1.00 29.17 791 HIS A N 1
ATOM 6329 C CA . HIS A 1 791 ? 15.992 -30.023 -52.796 1.00 29.17 791 HIS A CA 1
ATOM 6330 C C . HIS A 1 791 ? 17.301 -30.484 -53.431 1.00 29.17 791 HIS A C 1
ATOM 6332 O O . HIS A 1 791 ? 17.389 -30.599 -54.649 1.00 29.17 791 HIS A O 1
ATOM 6338 N N . ARG A 1 792 ? 18.332 -30.747 -52.610 1.00 28.84 792 ARG A N 1
ATOM 6339 C CA . ARG A 1 792 ? 19.417 -31.696 -52.959 1.00 28.84 792 ARG A CA 1
ATOM 6340 C C . ARG A 1 792 ? 20.362 -32.112 -51.819 1.00 28.84 792 ARG A C 1
ATOM 6342 O O . ARG A 1 792 ? 21.459 -32.586 -52.097 1.00 28.84 792 ARG A O 1
ATOM 6349 N N . THR A 1 793 ? 19.930 -32.046 -50.558 1.00 29.92 793 THR A N 1
ATOM 6350 C CA . THR A 1 793 ? 20.746 -32.507 -49.408 1.00 29.92 793 THR A CA 1
ATOM 6351 C C . THR A 1 793 ? 20.046 -33.523 -48.500 1.00 29.92 793 THR A C 1
ATOM 6353 O O . THR A 1 793 ? 20.525 -33.813 -47.412 1.00 29.92 793 THR A O 1
ATOM 6356 N N . THR A 1 794 ? 18.960 -34.142 -48.969 1.00 30.16 794 THR A N 1
ATOM 6357 C CA . THR A 1 794 ? 18.227 -35.223 -48.276 1.00 30.16 794 THR A CA 1
ATOM 6358 C C . THR A 1 794 ? 18.289 -36.569 -49.013 1.00 30.16 794 THR A C 1
ATOM 6360 O O . THR A 1 794 ? 17.382 -37.383 -48.904 1.00 30.16 794 THR A O 1
ATOM 6363 N N . SER A 1 795 ? 19.371 -36.849 -49.754 1.00 29.83 795 SER A N 1
ATOM 6364 C CA . SER A 1 795 ? 19.554 -38.150 -50.436 1.00 29.83 795 SER A CA 1
ATOM 6365 C C . SER A 1 795 ? 20.987 -38.713 -50.396 1.00 29.83 795 SER A C 1
ATOM 6367 O O . SER A 1 795 ? 21.352 -39.531 -51.240 1.00 29.83 795 SER A O 1
ATOM 6369 N N . LYS A 1 796 ? 21.822 -38.315 -49.426 1.00 28.81 796 LYS A N 1
ATOM 6370 C CA . LYS A 1 796 ? 23.163 -38.912 -49.226 1.00 28.81 796 LYS A CA 1
ATOM 6371 C C . LYS A 1 796 ? 23.524 -39.190 -47.756 1.00 28.81 796 LYS A C 1
ATOM 6373 O O . LYS A 1 796 ? 24.692 -39.203 -47.402 1.00 28.81 796 LYS A O 1
ATOM 6378 N N . CYS A 1 797 ? 22.528 -39.492 -46.922 1.00 29.62 797 CYS A N 1
ATOM 6379 C CA . CYS A 1 797 ? 22.735 -40.103 -45.602 1.00 29.62 797 CYS A CA 1
ATOM 6380 C C . CYS A 1 797 ? 22.165 -41.526 -45.568 1.00 29.62 797 CYS A C 1
ATOM 6382 O O . CYS A 1 797 ? 21.290 -41.825 -44.769 1.00 29.62 797 CYS A O 1
ATOM 6384 N N . ILE A 1 798 ? 22.638 -42.409 -46.451 1.00 36.06 798 ILE A N 1
ATOM 6385 C CA . ILE A 1 798 ? 22.558 -43.860 -46.241 1.00 36.06 798 ILE A CA 1
ATOM 6386 C C . ILE A 1 798 ? 23.866 -44.451 -46.780 1.00 36.06 798 ILE A C 1
ATOM 6388 O O . ILE A 1 798 ? 24.158 -44.304 -47.964 1.00 36.06 798 ILE A O 1
ATOM 6392 N N . LYS A 1 799 ? 24.599 -45.145 -45.898 1.00 32.81 799 LYS A N 1
ATOM 6393 C CA . LYS A 1 799 ? 25.878 -45.870 -46.080 1.00 32.81 799 LYS A CA 1
ATOM 6394 C C . LYS A 1 799 ? 27.171 -45.080 -45.823 1.00 32.81 799 LYS A C 1
ATOM 6396 O O . LYS A 1 799 ? 27.825 -44.640 -46.757 1.00 32.81 799 LYS A O 1
ATOM 6401 N N . SER A 1 800 ? 27.628 -45.105 -44.572 1.00 29.80 800 SER A N 1
ATOM 6402 C CA . SER A 1 800 ? 28.975 -45.605 -44.246 1.00 29.80 800 SER A CA 1
ATOM 6403 C C . SER A 1 800 ? 29.085 -45.873 -42.742 1.00 29.80 800 SER A C 1
ATOM 6405 O O . SER A 1 800 ? 28.862 -44.988 -41.921 1.00 29.80 800 SER A O 1
ATOM 6407 N N . ARG A 1 801 ? 29.386 -47.133 -42.408 1.00 38.69 801 ARG A N 1
ATOM 6408 C CA . ARG A 1 801 ? 29.912 -47.574 -41.111 1.00 38.69 801 ARG A CA 1
ATOM 6409 C C . ARG A 1 801 ? 31.187 -46.784 -40.826 1.00 38.69 801 ARG A C 1
ATOM 6411 O O . ARG A 1 801 ? 32.032 -46.773 -41.703 1.00 38.69 801 ARG A O 1
ATOM 6418 N N . ASP A 1 802 ? 31.269 -46.155 -39.658 1.00 31.61 802 ASP A N 1
ATOM 6419 C CA . ASP A 1 802 ? 32.490 -45.971 -38.855 1.00 31.61 802 ASP A CA 1
ATOM 6420 C C . ASP A 1 802 ? 32.104 -45.215 -37.578 1.00 31.61 802 ASP A C 1
ATOM 6422 O O . ASP A 1 802 ? 32.331 -44.023 -37.398 1.00 31.61 802 ASP A O 1
ATOM 6426 N N . MET A 1 803 ? 31.416 -45.937 -36.694 1.00 29.52 803 MET A N 1
ATOM 6427 C CA . MET A 1 803 ? 31.077 -45.490 -35.346 1.00 29.52 803 MET A CA 1
ATOM 6428 C C . MET A 1 803 ? 31.382 -46.631 -34.369 1.00 29.52 803 MET A C 1
ATOM 6430 O O . MET A 1 803 ? 30.505 -47.185 -33.722 1.00 29.52 803 MET A O 1
ATOM 6434 N N . MET A 1 804 ? 32.649 -47.032 -34.341 1.00 30.27 804 MET A N 1
ATOM 6435 C CA . MET A 1 804 ? 33.276 -47.862 -33.314 1.00 30.27 804 MET A CA 1
ATOM 6436 C C . MET A 1 804 ? 34.773 -47.598 -33.437 1.00 30.27 804 MET A C 1
ATOM 6438 O O . MET A 1 804 ? 35.393 -48.162 -34.326 1.00 30.27 804 MET A O 1
ATOM 6442 N N . LEU A 1 805 ? 35.290 -46.663 -32.633 1.00 31.67 805 LEU A N 1
ATOM 6443 C CA . LEU A 1 805 ? 36.700 -46.465 -32.231 1.00 31.67 805 LEU A CA 1
ATOM 6444 C C . LEU A 1 805 ? 36.890 -45.013 -31.750 1.00 31.67 805 LEU A C 1
ATOM 6446 O O . LEU A 1 805 ? 37.692 -44.261 -32.286 1.00 31.67 805 LEU A O 1
ATOM 6450 N N . PHE A 1 806 ? 36.121 -44.583 -30.746 1.00 28.75 806 PHE A N 1
ATOM 6451 C CA . PHE A 1 806 ? 36.419 -43.343 -30.009 1.00 28.75 806 PHE A CA 1
ATOM 6452 C C . PHE A 1 806 ? 35.872 -43.384 -28.570 1.00 28.75 806 PHE A C 1
ATOM 6454 O O . PHE A 1 806 ? 35.388 -42.390 -28.042 1.00 28.75 806 PHE A O 1
ATOM 6461 N N . SER A 1 807 ? 35.939 -44.555 -27.923 1.00 28.98 807 SER A N 1
ATOM 6462 C CA . SER A 1 807 ? 35.546 -44.745 -26.516 1.00 28.98 807 SER A CA 1
ATOM 6463 C C . SER A 1 807 ? 36.660 -45.330 -25.636 1.00 28.98 807 SER A C 1
ATOM 6465 O O . SER A 1 807 ? 36.360 -45.956 -24.627 1.00 28.98 807 SER A O 1
ATOM 6467 N N . GLU A 1 808 ? 37.939 -45.136 -25.981 1.00 29.94 808 GLU A N 1
ATOM 6468 C CA . GLU A 1 808 ? 39.051 -45.761 -25.233 1.00 29.94 808 GLU A CA 1
ATOM 6469 C C . GLU A 1 808 ? 40.265 -44.854 -24.941 1.00 29.94 808 GLU A C 1
ATOM 6471 O O . GLU A 1 808 ? 41.353 -45.334 -24.641 1.00 29.94 808 GLU A O 1
ATOM 6476 N N . LYS A 1 809 ? 40.115 -43.520 -24.971 1.00 30.92 809 LYS A N 1
ATOM 6477 C CA . LYS A 1 809 ? 41.225 -42.588 -24.654 1.00 30.92 809 LYS A CA 1
ATOM 6478 C C . LYS A 1 809 ? 40.870 -41.414 -23.734 1.00 30.92 809 LYS A C 1
ATOM 6480 O O . LYS A 1 809 ? 41.420 -40.329 -23.882 1.00 30.92 809 LYS A O 1
ATOM 6485 N N . ILE A 1 810 ? 40.008 -41.633 -22.738 1.00 30.95 810 ILE A N 1
ATOM 6486 C CA . ILE A 1 810 ? 39.851 -40.716 -21.587 1.00 30.95 810 ILE A CA 1
ATOM 6487 C C . ILE A 1 810 ? 39.773 -41.524 -20.276 1.00 30.95 810 ILE A C 1
ATOM 6489 O O . ILE A 1 810 ? 38.866 -41.369 -19.474 1.00 30.95 810 ILE A O 1
ATOM 6493 N N . VAL A 1 811 ? 40.735 -42.426 -20.061 1.00 30.95 811 VAL A N 1
ATOM 6494 C CA . VAL A 1 811 ? 41.101 -42.963 -18.735 1.00 30.95 811 VAL A CA 1
ATOM 6495 C C . VAL A 1 811 ? 42.622 -43.140 -18.726 1.00 30.95 811 VAL A C 1
ATOM 6497 O O . VAL A 1 811 ? 43.126 -44.235 -18.908 1.00 30.95 811 VAL A O 1
ATOM 6500 N N . HIS A 1 812 ? 43.355 -42.025 -18.659 1.00 30.70 812 HIS A N 1
ATOM 6501 C CA . HIS A 1 812 ? 44.719 -41.915 -18.113 1.00 30.70 812 HIS A CA 1
ATOM 6502 C C . HIS A 1 812 ? 45.285 -40.526 -18.426 1.00 30.70 812 HIS A C 1
ATOM 6504 O O . HIS A 1 812 ? 45.951 -40.327 -19.438 1.00 30.70 812 HIS A O 1
ATOM 6510 N N . ARG A 1 813 ? 45.021 -39.556 -17.543 1.00 29.47 813 ARG A N 1
ATOM 6511 C CA . ARG A 1 813 ? 45.941 -38.447 -17.216 1.00 29.47 813 ARG A CA 1
ATOM 6512 C C . ARG A 1 813 ? 45.382 -37.636 -16.047 1.00 29.47 813 ARG A C 1
ATOM 6514 O O . ARG A 1 813 ? 45.016 -36.476 -16.161 1.00 29.47 813 ARG A O 1
ATOM 6521 N N . THR A 1 814 ? 45.343 -38.286 -14.895 1.00 29.75 814 THR A N 1
ATOM 6522 C CA . THR A 1 814 ? 45.253 -37.646 -13.583 1.00 29.75 814 THR A CA 1
ATOM 6523 C C . THR A 1 814 ? 46.215 -38.392 -12.680 1.00 29.75 814 THR A C 1
ATOM 6525 O O . THR A 1 814 ? 45.913 -39.494 -12.242 1.00 29.75 814 THR A O 1
ATOM 6528 N N . THR A 1 815 ? 47.421 -37.851 -12.495 1.00 29.31 815 THR A N 1
ATOM 6529 C CA . THR A 1 815 ? 48.229 -37.936 -11.261 1.00 29.31 815 THR A CA 1
ATOM 6530 C C . THR A 1 815 ? 49.590 -37.249 -11.460 1.00 29.31 815 THR A C 1
ATOM 6532 O O . THR A 1 815 ? 50.226 -37.408 -12.499 1.00 29.31 815 THR A O 1
ATOM 6535 N N . SER A 1 816 ? 50.052 -36.564 -10.400 1.00 28.47 816 SER A N 1
ATOM 6536 C CA . SER A 1 816 ? 51.401 -35.991 -10.185 1.00 28.47 816 SER A CA 1
ATOM 6537 C C . SER A 1 816 ? 51.635 -34.604 -10.840 1.00 28.47 816 SER A C 1
ATOM 6539 O O . SER A 1 816 ? 51.414 -34.466 -12.034 1.00 28.47 816 SER A O 1
ATOM 6541 N N . LYS A 1 817 ? 52.068 -33.520 -10.171 1.00 28.53 817 LYS A N 1
ATOM 6542 C CA . LYS A 1 817 ? 52.742 -33.308 -8.873 1.00 28.53 817 LYS A CA 1
ATOM 6543 C C . LYS A 1 817 ? 52.534 -31.865 -8.360 1.00 28.53 817 LYS A C 1
ATOM 6545 O O . LYS A 1 817 ? 52.332 -30.944 -9.141 1.00 28.53 817 LYS A O 1
ATOM 6550 N N . SER A 1 818 ? 52.634 -31.731 -7.040 1.00 27.86 818 SER A N 1
ATOM 6551 C CA . SER A 1 818 ? 52.705 -30.533 -6.191 1.00 27.86 818 SER A CA 1
ATOM 6552 C C . SER A 1 818 ? 54.107 -29.884 -6.120 1.00 27.86 818 SER A C 1
ATOM 6554 O O . SER A 1 818 ? 55.074 -30.506 -6.557 1.00 27.86 818 SER A O 1
ATOM 6556 N N . SER A 1 819 ? 54.166 -28.726 -5.427 1.00 31.22 819 SER A N 1
ATOM 6557 C CA . SER A 1 819 ? 55.303 -27.915 -4.902 1.00 31.22 819 SER A CA 1
ATOM 6558 C C . SER A 1 819 ? 56.101 -27.128 -5.954 1.00 31.22 819 SER A C 1
ATOM 6560 O O . SER A 1 819 ? 56.650 -27.729 -6.869 1.00 31.22 819 SER A O 1
ATOM 6562 N N . THR A 1 820 ? 56.095 -25.790 -5.930 1.00 35.53 820 THR A N 1
ATOM 6563 C CA . THR A 1 820 ? 56.601 -24.858 -4.888 1.00 35.53 820 THR A CA 1
ATOM 6564 C C . THR A 1 820 ? 55.856 -23.533 -4.956 1.00 35.53 820 THR A C 1
ATOM 6566 O O . THR A 1 820 ? 55.439 -23.184 -6.085 1.00 35.53 820 THR A O 1
#

Mean predicted aligned error: 16.64 Å

Foldseek 3Di:
DVVVVVVVVVVVVVVVVVVVVVLVVVLVVVLVCVVVDCVCVPPDDPVRDDPSNVLVVQAQPDPDPPDGSHSVNSSVVVVVCCVVAPCQLVLLLVLLVLLCQLPVVLLVVQLVLLCVQVNLPDFDDLVSLVVRVSLVLSSQLSCLQFQFQQFPDKDFACAFDADPNDTDHGRDIHTHRLNCLSQPCVLDPVSNRRDSCVPPPDPADCQAPHSSHPSQHHDPRGNPCVVVSSSSNSRVSSRDSNPDDDDDPPPDDSVNSQQDWDDDSTTHGPPPPVPVQPAQAEDAADPQQWCQVQCPQPNLVSVLVRCVVRHQWYWTAGRPATATEGFALVSLCCDCPVVNVQFVAADDDLLCVLAQVNALAAQHHGDDLLNLLLLVCCLPQCADLVNLVLCQVVLVVLLVVLLVVQVVLLLVLHWDQLLVSLLLSLQQSLCCQALVGSDDPVDPQVVLLVLSLVLQFDDDPCSNVVVCVVVCPVCSSVSSNVSSVRLVVVLVVSLVVCVVCVVVVVVVDPSRDHNSNSLVVQFQPDSDPPDTSDPSSSSSHSSVSCSVRNNQLSLLLQLLVLLCLLPVVLLVVQLVLLCVQVNQADFDGLVSLVVRVSLVLSSQLSCLQFLFQQFARKTFRCAWDADPSHTDHGRRIYTYRLNSLSQPVVLDPVSNDRDSCVPPPPPADQQAPRSSHPSQHHHPNRHSNPSVSVSSNSNSNSRQSNFWDKAQPPNDHSVNRQQDWGGTSTIHGPDGDIIGTHGDHCNDDVVVVVSVVVVVCVVPVPDDDDDDPDDDDDDDDDDDDDPDDPPDPPPPPDDDDDDPDDPPPPPDDDDDDDDD

Solvent-accessible surface area (backbone atoms only — not comparable to full-atom values): 47019 Å² total; per-residue (Å²): 108,73,69,56,53,52,53,51,51,50,51,49,52,54,50,51,53,53,52,52,52,51,52,52,53,52,50,48,51,55,50,50,53,66,67,74,48,65,84,56,69,83,72,46,54,94,89,65,68,53,73,64,59,53,51,58,71,45,48,76,40,70,82,51,105,86,44,61,40,44,74,68,53,49,51,51,50,53,51,53,48,51,67,60,53,55,61,50,33,54,43,48,37,50,51,37,52,51,51,28,66,68,34,56,71,59,38,49,53,45,41,51,51,45,46,75,75,65,34,94,88,56,80,79,52,79,83,52,59,84,74,38,65,63,56,52,22,41,52,52,39,34,35,29,73,56,23,42,36,34,42,51,82,71,43,67,38,88,48,72,48,70,58,98,87,44,79,41,55,50,68,40,76,46,70,51,53,37,39,56,50,27,40,33,67,93,82,30,82,69,33,90,58,94,54,38,69,80,52,59,99,54,86,83,37,58,86,28,83,29,85,66,32,37,55,43,36,46,70,103,70,32,55,88,56,52,67,63,42,52,50,49,30,51,52,53,44,50,41,52,52,66,77,43,88,88,74,74,64,93,94,60,55,74,89,69,60,66,81,48,71,38,93,63,78,50,50,43,66,40,68,78,53,97,62,82,53,39,60,47,41,52,74,87,50,48,86,73,45,21,41,54,87,64,34,71,78,49,42,58,61,40,51,40,64,44,30,78,75,44,36,46,55,23,32,42,33,37,30,78,38,47,34,39,40,31,41,35,31,73,55,41,40,46,49,31,58,77,40,22,82,43,40,48,25,30,60,88,38,67,60,45,51,52,58,19,75,75,49,48,28,70,85,57,22,57,68,49,69,57,42,54,36,54,50,48,47,47,35,64,73,56,38,24,70,72,48,43,54,68,45,46,68,58,49,52,53,54,53,50,50,51,52,53,54,47,52,56,38,28,75,68,63,37,78,39,56,49,41,58,54,41,33,55,49,38,38,37,49,52,31,27,48,42,71,64,42,64,77,52,96,91,53,67,61,67,63,52,52,52,51,51,54,52,60,66,31,48,90,58,66,37,68,28,36,60,87,51,44,87,67,40,86,81,47,55,62,62,49,44,49,52,52,33,52,54,51,51,54,52,51,52,52,54,52,50,54,52,64,75,43,44,78,72,47,72,77,63,50,87,86,72,64,27,49,51,58,54,50,60,76,45,48,72,40,75,52,45,102,87,42,56,39,44,73,67,37,52,54,16,41,50,54,47,51,48,69,62,54,39,59,51,37,26,43,48,36,45,52,40,54,50,51,28,59,48,33,58,70,60,36,48,54,46,39,52,52,42,43,75,75,64,38,63,71,58,80,77,52,78,86,49,59,86,75,39,64,61,56,52,24,42,53,51,39,35,35,29,74,54,23,42,33,31,39,53,80,57,24,15,28,72,48,73,47,72,56,96,76,20,42,42,56,49,69,29,32,37,35,44,28,39,43,32,24,29,41,35,66,93,79,31,84,68,36,86,61,94,55,37,69,79,49,58,99,46,90,78,38,56,86,28,84,28,52,61,31,35,56,44,37,35,49,92,71,30,56,63,51,53,60,53,41,52,51,52,30,50,47,54,46,51,40,52,52,53,43,24,48,79,40,54,58,95,78,52,54,43,86,74,58,74,82,51,67,41,69,50,60,49,49,41,66,65,56,76,50,58,32,25,44,39,79,64,50,71,60,88,47,84,67,50,63,60,49,54,53,53,53,52,54,65,75,57,66,87,60,87,91,73,90,83,93,80,89,86,82,93,67,102,66,80,96,77,88,75,96,82,85,86,85,85,84,90,83,78,90,78,89,79,93,84,90,83,88,86,88,83,84,88,86,85,90,84,83,89,85,84,90,133

InterPro domains:
  IPR001128 Cytochrome P450 [PF00067] (12-266)
  IPR001128 Cytochrome P450 [PF00067] (281-737)
  IPR001128 Cytochrome P450 [PR00385] (548-565)
  IPR001128 Cytochrome P450 [PR00385] (601-612)
  IPR001128 Cytochrome P450 [PR00385] (678-687)
  IPR002401 Cytochrome P450, E-class, group I [PR00463] (307-326)
  IPR002401 Cytochrome P450, E-class, group I [PR00463] (331-352)
  IPR002401 Cytochrome P450, E-class, group I [PR00463] (425-443)
  IPR002401 Cytochrome P450, E-class, group I [PR00463] (537-554)
  IPR002401 Cytochrome P450, E-class, group I [PR00463] (557-583)
  IPR002401 Cytochrome P450, E-class, group I [PR00463] (600-618)
  IPR002401 Cytochrome P450, E-class, group I [PR00463] (641-665)
  IPR002401 Cytochrome P450, E-class, group I [PR00463] (677-687)
  IPR002401 Cytochrome P450, E-class, group I [PR00463] (687-710)
  IPR017972 Cytochrome P450, conserved site [PS00086] (216-225)
  IPR017972 Cytochrome P450, conserved site [PS00086] (680-689)
  IPR036396 Cytochrome P450 superfamily [G3DSA:1.10.630.10] (4-271)
  IPR036396 Cytochrome P450 superfamily [G3DSA:1.10.630.10] (272-739)
  IPR036396 Cytochrome P450 superfamily [SSF48264] (9-269)
  IPR036396 Cytochrome P450 superfamily [SSF48264] (281-738)

Organism: Mucuna pruriens (NCBI:txid157652)

Nearest PDB structures (foldseek):
  7cb9-assembly1_A  TM=9.333E-01  e=4.202E-34  Salvia miltiorrhiza
  7x2q-assembly2_B  TM=9.357E-01  e=5.890E-32  Salvia miltiorrhiza
  6udm-assembly1_A  TM=8.408E-01  e=5.162E-25  Homo sapiens
  3swz-assembly1_A  TM=8.258E-01  e=2.174E-23  Homo sapiens
  4wnu-assembly4_D  TM=8.328E-01  e=1.514E-20  Homo sapiens

pLDDT: mean 83.04, std 19.43, range [24.33, 98.69]